Protein AF-0000000068192008 (afdb_homodimer)

InterPro domains:
  IPR002937 Amine oxidase [PF01593] (50-503)
  IPR036188 FAD/NAD(P)-binding domain superfamily [G3DSA:3.50.50.60] (7-319)
  IPR036188 FAD/NAD(P)-binding domain superfamily [SSF51905] (8-505)
  IPR050464 Zeta Carotene Desaturase and Related Oxidoreductases [PTHR42923] (7-509)

Secondary structure (DSSP, 8-state):
---------EEEEEE--SHHHHHHHHHHHTTS--EEEEEE-SSS-TTS-SPPB-TTS-B--SS---EETT-HHHHHHHHHTT--HHHHBPPP--EEEEETTEEEEEE--GGG-EETTEE---PPTTHHHHHHHGGGBSS--HHHHHTHHHHHHHHHHHHHS-HHHHHHHHHSBHHHHHHHTT--HHHIIIIIHHHHHHHTSS-GGGSBHHHHHHHHIIIIISSTTTT-EE-B-SS-HIIIIIHHHHHHHHHHS-EEEE-SEEEEEEEEEE-TTS-EEEEEEEEEETTEEEEE---SEEEE---HHHHHHHHHT-HHHHTSHHHHHHHT--EEEEEEEEEEESS----S-SEEEE-S-GGGTT-EEEEEEHHHHTGGGHHHHTTTSPP-S-EEEEEEES-TTTTTS-HHHHHHIIIIIIHHHH-GGGGG--EEEEEEEEEEEEEE---TT-GGGSPBTTTTGGGGTTEEE-STTSB-GGG--S--SS-HHHHHHHHHHHHHHHHHHH-SS-PPP-PPPPPPPPHHHHHHHHHHHHHHHHS--SS--/---------EEEEEE--SHHHHHHHHHHHTTS--EEEEEE-SSS-TTS-SPPB-TTS-B--SS---EETT-HHHHHHHHHTT--HHHHBPPP--EEEEETTEEEEEE--GGG-E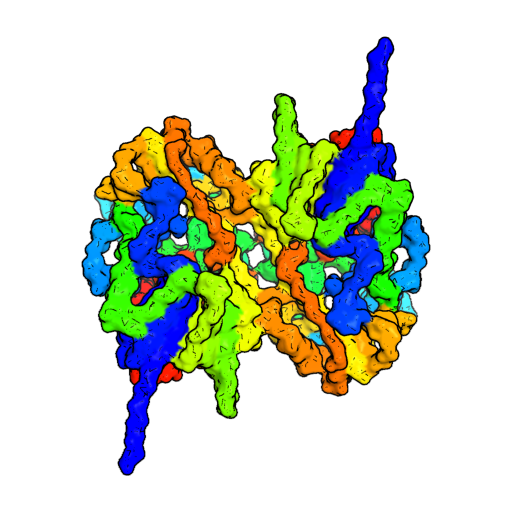ETTEE---PPTTHHHHHHHGGGBSS--HHHHHTHHHHHHHHHHHHHS-HHHHHHHHHSBHHHHHHHTT--HHHIIIIIHHHHHHHTSS-GGGSBHHHHHHHHIIIIIS-TTTT-EE-B-SS-HIIIIIHHHHHHHHHHS-EEEE-SEEEEEEEEEE-TTS-EEEEEEEEEETTEEEEE---SEEEE---HHHHHHHHHT-HHHHTSHHHHHHHT--EEEEEEEEEEESS----S-SEEEE-S-GGGTT-EEEEEEHHHHTGGGHHHHTTTSPP-S-EEEEEEES-HHHHTS-HHHHHHIIIIIIHHHH-GGGGG--EEEEEEEEEEEEEE---TT-GGGSPBTTTTGGGGTTEEE-STTSB-GGG--S--SS-HHHHHHHHHHHHHHHHHHH-SS-PPP-PPPPPPPPHHHHHHHHHHHHHHHHS--SS--

Solvent-accessible surface area (backbone atoms only — not comparable to full-atom values): 54388 Å² total; per-residue (Å²): 128,80,73,79,72,81,81,73,69,39,28,36,40,29,41,24,57,46,53,11,21,49,22,21,49,51,24,46,64,66,13,74,49,69,48,44,36,39,36,34,21,58,49,66,55,62,43,20,80,60,78,47,57,40,99,87,53,26,65,54,69,89,54,88,69,73,50,47,62,78,28,58,54,59,53,49,49,36,55,74,71,66,49,57,60,80,63,40,30,39,67,68,48,42,35,34,34,22,26,80,88,21,79,42,34,45,49,67,34,46,83,67,40,50,55,94,81,41,71,55,72,87,40,64,39,45,59,29,37,57,57,64,39,48,81,29,38,73,74,62,57,68,71,41,57,57,23,50,53,33,52,50,55,50,37,35,52,41,73,59,37,56,70,68,52,33,51,31,35,21,41,31,28,30,43,55,49,37,57,76,39,53,42,38,67,64,44,39,65,70,45,50,36,43,48,34,11,69,54,61,31,40,51,40,56,55,23,11,26,39,54,50,42,42,34,48,33,58,37,45,29,48,33,52,41,28,58,23,26,23,37,62,24,40,86,44,67,41,50,62,52,40,20,60,51,41,51,48,42,41,71,75,36,60,47,43,78,43,45,39,23,39,65,43,30,45,41,58,41,72,44,93,85,74,40,36,33,52,35,34,39,32,29,35,44,92,91,39,79,46,76,50,70,72,35,56,28,39,34,44,20,42,46,31,49,50,36,25,52,30,29,49,47,6,49,58,47,16,70,40,61,51,48,10,28,24,26,40,46,61,37,33,22,33,35,23,33,39,38,34,26,61,38,71,61,89,66,95,48,41,36,35,36,49,32,86,46,75,90,46,58,82,24,21,34,34,41,30,34,46,40,68,48,15,58,94,43,40,38,57,61,47,48,67,41,82,68,58,39,32,34,37,40,34,35,32,22,36,18,39,33,53,64,26,38,40,70,67,56,52,51,45,44,40,54,69,46,52,45,22,47,51,41,61,66,40,59,80,45,49,76,77,45,74,45,77,47,82,39,76,28,56,40,73,52,63,36,36,58,42,72,84,34,37,36,35,24,53,41,60,36,85,61,23,48,31,34,23,25,17,22,44,68,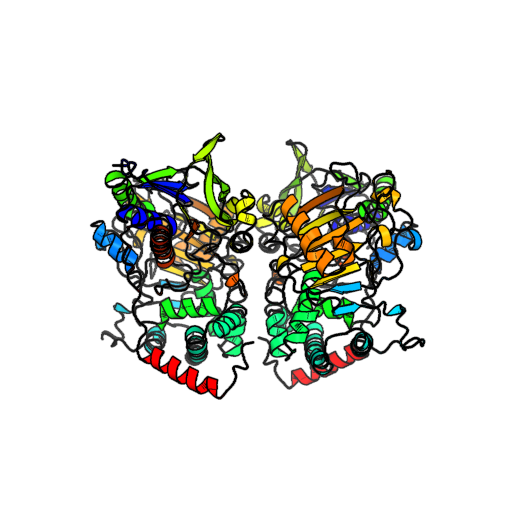40,42,50,70,94,66,61,48,68,64,53,51,82,29,67,52,30,8,22,47,30,4,29,49,23,28,35,51,37,39,65,65,66,38,94,65,63,45,70,64,87,78,62,59,46,81,74,76,43,68,63,55,56,49,47,25,53,51,46,54,57,49,47,74,74,43,76,66,83,87,56,117,130,79,74,79,69,80,80,72,70,39,28,38,40,30,41,23,59,46,52,11,20,50,22,21,50,51,26,46,63,66,13,74,49,69,47,42,36,38,36,35,21,59,49,66,55,61,43,19,78,61,79,49,58,38,98,87,53,26,64,55,70,89,54,86,70,72,49,47,62,78,30,58,52,59,54,49,48,37,54,73,71,66,49,56,59,82,65,39,31,39,65,68,48,42,34,33,32,22,26,79,89,22,80,42,33,47,50,67,33,46,82,67,40,49,57,96,83,40,71,56,74,87,39,65,39,44,58,30,37,56,56,64,41,48,81,28,38,73,74,60,57,68,73,42,56,56,25,51,53,33,53,51,55,50,36,35,50,42,73,60,38,56,70,68,50,32,50,32,34,22,42,31,27,30,44,55,49,38,56,75,42,53,40,39,67,65,43,40,65,70,45,50,36,43,49,33,11,69,56,62,31,40,52,41,55,54,22,11,27,40,54,52,41,43,34,47,33,57,37,45,29,49,33,54,41,29,58,24,28,22,38,64,24,39,87,45,67,42,51,64,52,41,20,59,50,43,52,49,42,41,72,77,35,60,46,42,77,42,44,38,23,38,66,43,30,46,42,57,41,71,44,93,86,73,41,36,33,51,36,34,39,31,29,36,44,90,91,38,79,47,76,48,68,71,34,58,29,39,34,44,20,41,46,31,50,50,35,26,53,30,28,49,46,6,48,59,47,17,71,40,61,54,48,12,28,22,26,42,45,60,36,34,23,33,34,24,33,38,37,32,26,63,39,71,64,89,66,97,47,43,35,35,38,48,30,87,47,74,89,46,57,81,25,20,35,36,42,31,35,45,40,67,48,15,58,94,43,40,39,57,60,46,49,67,42,84,69,57,40,32,33,37,40,35,34,33,22,36,20,40,33,53,64,27,38,42,71,67,56,53,51,46,45,39,53,68,46,53,44,22,47,50,43,62,66,40,59,79,46,50,76,77,44,75,44,78,49,80,39,77,28,57,39,73,51,62,36,37,59,41,70,83,33,36,36,35,25,52,43,60,36,86,62,24,49,31,36,24,24,16,22,43,70,37,43,50,72,96,66,62,51,68,67,53,52,82,28,68,52,30,8,22,46,31,5,29,49,24,27,38,52,38,40,63,67,68,40,91,64,65,44,70,64,86,79,61,57,47,82,74,75,42,67,64,54,55,50,48,23,54,51,46,54,56,52,46,74,75,44,75,66,83,87,56,117

Radius of gyration: 30.5 Å; Cα contacts (8 Å, |Δi|>4): 2474; chains: 2; bounding box: 104×87×70 Å

Nearest PDB structures (foldseek):
  5mog-assembly1_C  TM=8.450E-01  e=1.075E-25  Oryza sativa Indica Group
  3lov-assembly1_A  TM=6.911E-01  e=2.054E-18  Exiguobacterium sibiricum 255-15
  5ts5-assembly2_C  TM=7.066E-01  e=6.292E-16  Bothrops atrox
  9fxq-assembly1_A  TM=6.583E-01  e=6.292E-16  Mammalia
  3ukf-assembly1_A  TM=6.293E-01  e=2.044E-13  Aspergillus fumigatus

Organism: Phaeodactylum tricornutum (strain CCAP 1055/1) (NCBI:txid556484)

Sequence (1090 aa):
MKEYSLSERKKFVIVGAGWGGWGAAKALCEGGVDAEIIMIDALPDPTGRTPYLSSTGKPVEAGTRGFWKDYPNINALCKELGLNENEIFTDYTNSSFYSPDGLEATAPVFSNANLSGQKIPPLPSPLGQVLATFPLFERIPLIDRASMVGLLVATIDCLGGDESVQAQYDRMTAHELFIKFQLTPRLVEDFIKPTLLVGLFKPPEELSALVVMELLYYYALAHVDSFDVRWIKNGTVSDSLVAPLATKLETEFNLTVLGGCRVGKISVEESIDKKHRVSSLEYSVNGKTEKIENIDGAILALSCNGMNSVVSSSPDLARFPVFSQAASCKGIDVISCRLWLDKTVPTRTPANVLSRFEELRGAGGTFFMLDQLQSDNVRELWGGDEPQGSVVACDFYNAGAILSMSNEDIIKILIQDLLPAAVTEFGDAKVVDSWIGRYPGTVSWFAPGTFDKRPPLQGAGKALQNLKCAGDWVRMGDREHGAKGLCQERAYVSGLEAANALLQDVATVSKAHNVIPVREDEAQFKAGVALNNQVMTIFPRFWVRMKEYSLSERKKFVIVGAGWGGWGAAKALCEGGVDAEIIMIDALPDPTGRTPYLSSTGKPVEAGTRGFWKDYPNINALCKELGLNENEIFTDYTNSSFYSPDGLEATAPVFSNANLSGQKIPPLPSPLGQVLATFPLFERIPLIDRASMVGLLVATIDCLGGDESVQAQYDRMTAHELFIKFQLTPRLVEDFIKPTLLVGLFKPPEELSALVVMELLYYYALAHVDSFDVRWIKNGTVSDSLVAPLATKLETEFNLTVLGGCRVGKISVEESIDKKHRVSSLEYSVNGKTEKIENIDGAILALSCNGMNSVVSSSPDLARFPVFSQAASCKGIDVISCRLWLDKTVPTRTPANVLSRFEELRGAGGTFFMLDQLQSDNVRELWGGDEPQGSVVACDFYNAGAILSMSNEDIIKILIQDLLPAAVTEFGDAKVVDSWIGRYPGTVSWFAPGTFDKRPPLQGAGKALQNLKCAGDWVRMGDREHGAKGLCQERAYVSGLEAANALLQDVATVSKAHNVIPVREDEAQFKAGVALNNQVMTIFPRFWVR

pLDDT: mean 88.89, std 13.17, range [19.45, 98.88]

Structure (mmCIF, N/CA/C/O backbone):
data_AF-0000000068192008-model_v1
#
loop_
_entity.id
_entity.type
_entity.pdbx_description
1 polymer 'PDS-like 1, phytoene desaturase-like protein, phytoene dehydrogenase-like protein'
#
loop_
_atom_site.group_PDB
_atom_site.id
_atom_site.type_symbol
_atom_site.label_atom_id
_atom_site.label_alt_id
_atom_site.label_comp_id
_atom_site.label_asym_id
_atom_site.label_entity_id
_atom_site.label_seq_id
_atom_site.pdbx_PDB_ins_code
_atom_site.Cartn_x
_atom_site.Cartn_y
_atom_site.Cartn_z
_atom_site.occupancy
_atom_site.B_iso_or_equiv
_atom_site.auth_seq_id
_atom_site.auth_comp_id
_atom_site.auth_asym_id
_atom_site.auth_atom_id
_atom_site.pdbx_PDB_model_num
ATOM 1 N N . MET A 1 1 ? -53.406 16.375 28.516 1 19.98 1 MET A N 1
ATOM 2 C CA . MET A 1 1 ? -52.25 17.234 28.188 1 19.98 1 MET A CA 1
ATOM 3 C C . MET A 1 1 ? -50.969 16.406 28.094 1 19.98 1 MET A C 1
ATOM 5 O O . MET A 1 1 ? -50.438 15.984 29.109 1 19.98 1 MET A O 1
ATOM 9 N N . LYS A 1 2 ? -50.781 15.523 27.25 1 29.72 2 LYS A N 1
ATOM 10 C CA . LYS A 1 2 ? -49.781 14.469 27.188 1 29.72 2 LYS A CA 1
ATOM 11 C C . LYS A 1 2 ? -48.375 15.031 27.391 1 29.72 2 LYS A C 1
ATOM 13 O O . LYS A 1 2 ? -48 16.047 26.781 1 29.72 2 LYS A O 1
ATOM 18 N N . GLU A 1 3 ? -47.906 15.008 28.594 1 28.84 3 GLU A N 1
ATOM 19 C CA . GLU A 1 3 ? -46.656 15.609 29.062 1 28.84 3 GLU A CA 1
ATOM 20 C C . GLU A 1 3 ? -45.562 15.516 27.984 1 28.84 3 GLU A C 1
ATOM 22 O O . GLU A 1 3 ? -45.469 14.5 27.297 1 28.84 3 GLU A O 1
ATOM 27 N N . TYR A 1 4 ? -45.281 16.594 27.234 1 31.7 4 TYR A N 1
ATOM 28 C CA . TYR A 1 4 ? -44.125 16.734 26.359 1 31.7 4 TYR A CA 1
ATOM 29 C C . TYR A 1 4 ? -42.875 16.062 26.953 1 31.7 4 TYR A C 1
ATOM 31 O O . TYR A 1 4 ? -42.5 16.359 28.078 1 31.7 4 TYR A O 1
ATOM 39 N N . SER A 1 5 ? -42.781 14.844 26.953 1 37.09 5 SER A N 1
ATOM 40 C CA . SER A 1 5 ? -41.719 13.961 27.453 1 37.09 5 SER A CA 1
ATOM 41 C C . SER A 1 5 ? -40.344 14.648 27.391 1 37.09 5 SER A C 1
ATOM 43 O O . SER A 1 5 ? -40.062 15.422 26.484 1 37.09 5 SER A O 1
ATOM 45 N N . LEU A 1 6 ? -39.656 15.172 28.484 1 40.03 6 LEU A N 1
ATOM 46 C CA . LEU A 1 6 ? -38.312 15.711 28.766 1 40.03 6 LEU A CA 1
ATOM 47 C C . LEU A 1 6 ? -37.312 15.258 27.719 1 40.03 6 LEU A C 1
ATOM 49 O O . LEU A 1 6 ? -37.125 14.062 27.5 1 40.03 6 LEU A O 1
ATOM 53 N N . SER A 1 7 ? -37.031 15.945 26.625 1 48.16 7 SER A N 1
ATOM 54 C CA . SER A 1 7 ? -36.156 15.852 25.453 1 48.16 7 SER A CA 1
ATOM 55 C C . SER A 1 7 ? -34.812 15.242 25.812 1 48.16 7 SER A C 1
ATOM 57 O O . SER A 1 7 ? -34.094 15.75 26.688 1 48.16 7 SER A O 1
ATOM 59 N N . GLU A 1 8 ? -34.531 13.953 25.891 1 68.75 8 GLU A N 1
ATOM 60 C CA . GLU A 1 8 ? -33.438 13.094 26.281 1 68.75 8 GLU A CA 1
ATOM 61 C C . GLU A 1 8 ? -32.125 13.594 25.688 1 68.75 8 GLU A C 1
ATOM 63 O O . GLU A 1 8 ? -32.062 14.023 24.531 1 68.75 8 GLU A O 1
ATOM 68 N N . ARG A 1 9 ? -31.156 14.062 26.625 1 89.38 9 ARG A N 1
ATOM 69 C CA . ARG A 1 9 ? -29.797 14.477 26.297 1 89.38 9 ARG A CA 1
ATOM 70 C C . ARG A 1 9 ? -29.188 13.578 25.219 1 89.38 9 ARG A C 1
ATOM 72 O O . ARG A 1 9 ? -29.188 12.352 25.359 1 89.38 9 ARG A O 1
ATOM 79 N N . LYS A 1 10 ? -28.922 14.258 24.016 1 94.62 10 LYS A N 1
ATOM 80 C CA . LYS A 1 10 ? -28.328 13.484 22.922 1 94.62 10 LYS A CA 1
ATOM 81 C C . LYS A 1 10 ? -26.938 13.008 23.281 1 94.62 10 LYS A C 1
ATOM 83 O O . LYS A 1 10 ? -26.266 13.609 24.125 1 94.62 10 LYS A O 1
ATOM 88 N N . LYS A 1 11 ? -26.562 11.984 22.75 1 96.69 11 LYS A N 1
ATOM 89 C CA . LYS A 1 11 ? -25.234 11.43 22.969 1 96.69 11 LYS A CA 1
ATOM 90 C C . LYS A 1 11 ? -24.453 11.352 21.656 1 96.69 11 LYS A C 1
ATOM 92 O O . LYS A 1 11 ? -24.828 10.609 20.75 1 96.69 11 LYS A O 1
ATOM 97 N N . PHE A 1 12 ? -23.438 12.078 21.484 1 98.19 12 PHE A N 1
ATOM 98 C CA . PHE A 1 12 ? -22.578 12.086 20.312 1 98.19 12 PHE A CA 1
ATOM 99 C C . PHE A 1 12 ? -21.203 11.508 20.625 1 98.19 12 PHE A C 1
ATOM 101 O O . PHE A 1 12 ? -20.641 11.781 21.703 1 98.19 12 PHE A O 1
ATOM 108 N N . VAL A 1 13 ? -20.641 10.711 19.75 1 98.75 13 VAL A N 1
ATOM 109 C CA . VAL A 1 13 ? -19.328 10.117 19.953 1 98.75 13 VAL A CA 1
ATOM 110 C C . VAL A 1 13 ? -18.406 10.492 18.781 1 98.75 13 VAL A C 1
ATOM 112 O O . VAL A 1 13 ? -18.828 10.445 17.625 1 98.75 13 VAL A O 1
ATOM 115 N N . ILE A 1 14 ? -17.234 10.93 19.078 1 98.81 14 ILE A N 1
ATOM 116 C CA . ILE A 1 14 ? -16.188 11.227 18.094 1 98.81 14 ILE A CA 1
ATOM 117 C C . ILE A 1 14 ? -15.055 10.211 18.234 1 98.81 14 ILE A C 1
ATOM 119 O O . ILE A 1 14 ? -14.484 10.047 19.312 1 98.81 14 ILE A O 1
ATOM 123 N N . VAL A 1 15 ? -14.766 9.539 17.156 1 98.75 15 VAL A N 1
ATOM 124 C CA . VAL A 1 15 ? -13.664 8.578 17.156 1 98.75 15 VAL A CA 1
ATOM 125 C C . VAL A 1 15 ? -12.438 9.195 16.5 1 98.75 15 VAL A C 1
ATOM 127 O O . VAL A 1 15 ? -12.414 9.383 15.273 1 98.75 15 VAL A O 1
ATOM 130 N N . GLY A 1 16 ? -11.422 9.453 17.266 1 98.25 16 GLY A N 1
ATOM 131 C CA . GLY A 1 16 ? -10.211 10.117 16.797 1 98.25 16 GLY A CA 1
ATOM 132 C C . GLY A 1 16 ? -10.086 11.547 17.297 1 98.25 16 GLY A C 1
ATOM 133 O O . GLY A 1 16 ? -11.016 12.344 17.156 1 98.25 16 GLY A O 1
ATOM 134 N N . ALA A 1 17 ? -8.922 11.852 17.828 1 97.88 17 ALA A N 1
ATOM 135 C CA . ALA A 1 17 ? -8.703 13.172 18.406 1 97.88 17 ALA A CA 1
ATOM 136 C C . ALA A 1 17 ? -7.57 13.906 17.703 1 97.88 17 ALA A C 1
ATOM 138 O O . ALA A 1 17 ? -6.699 14.484 18.359 1 97.88 17 ALA A O 1
ATOM 139 N N . GLY A 1 18 ? -7.547 13.891 16.406 1 96 18 GLY A N 1
ATOM 140 C CA . GLY A 1 18 ? -6.75 14.797 15.594 1 96 18 GLY A CA 1
ATOM 141 C C . GLY A 1 18 ? -7.473 16.094 15.258 1 96 18 GLY A C 1
ATOM 142 O O . GLY A 1 18 ? -8.5 16.406 15.859 1 96 18 GLY A O 1
ATOM 143 N N . TRP A 1 19 ? -6.953 16.828 14.336 1 97.12 19 TRP A N 1
ATOM 144 C CA . TRP A 1 19 ? -7.57 18.094 13.953 1 97.12 19 TRP A CA 1
ATOM 145 C C . TRP A 1 19 ? -9.031 17.891 13.57 1 97.12 19 TRP A C 1
ATOM 147 O O . TRP A 1 19 ? -9.891 18.703 13.922 1 97.12 19 TRP A O 1
ATOM 157 N N . GLY A 1 20 ? -9.297 16.812 12.82 1 98.19 20 GLY A N 1
ATOM 158 C CA . GLY A 1 20 ? -10.672 16.531 12.445 1 98.19 20 GLY A CA 1
ATOM 159 C C . GLY A 1 20 ? -11.57 16.281 13.641 1 98.19 20 GLY A C 1
ATOM 160 O O . GLY A 1 20 ? -12.695 16.781 13.688 1 98.19 20 GLY A O 1
ATOM 161 N N . GLY A 1 21 ? -11.109 15.5 14.602 1 98.69 21 GLY A N 1
ATOM 162 C CA . GLY A 1 21 ? -11.859 15.25 15.82 1 98.69 21 GLY A CA 1
ATOM 163 C C . GLY A 1 21 ? -12.117 16.5 16.641 1 98.69 21 GLY A C 1
ATOM 164 O O . GLY A 1 21 ? -13.227 16.719 17.125 1 98.69 21 GLY A O 1
ATOM 165 N N . TRP A 1 22 ? -11.117 17.328 16.766 1 98.56 22 TRP A N 1
ATOM 166 C CA . TRP A 1 22 ? -11.258 18.547 17.562 1 98.56 22 TRP A CA 1
ATOM 167 C C . TRP A 1 22 ? -12.195 19.531 16.875 1 98.56 22 TRP A C 1
ATOM 169 O O . TRP A 1 22 ? -12.93 20.266 17.531 1 98.56 22 TRP A O 1
ATOM 179 N N . GLY A 1 23 ? -12.086 19.594 15.523 1 98.75 23 GLY A N 1
ATOM 180 C CA . GLY A 1 23 ? -13.078 20.375 14.812 1 98.75 23 GLY A CA 1
ATOM 181 C C . GLY A 1 23 ? -14.5 19.906 15.062 1 98.75 23 GLY A C 1
ATOM 182 O O . GLY A 1 23 ? -15.391 20.734 15.312 1 98.75 23 GLY A O 1
ATOM 183 N N . ALA A 1 24 ? -14.703 18.609 15 1 98.88 24 ALA A N 1
ATOM 184 C CA . ALA A 1 24 ? -16.016 18.016 15.258 1 98.88 24 ALA A CA 1
ATOM 185 C C . ALA A 1 24 ? -16.484 18.328 16.672 1 98.88 24 ALA A C 1
ATOM 187 O O . ALA A 1 24 ? -17.641 18.703 16.891 1 98.88 24 ALA A O 1
ATOM 188 N N . ALA A 1 25 ? -15.617 18.141 17.641 1 98.75 25 ALA A N 1
ATOM 189 C CA . ALA A 1 25 ? -15.953 18.406 19.031 1 98.75 25 ALA A CA 1
ATOM 190 C C . ALA A 1 25 ? -16.375 19.859 19.25 1 98.75 25 ALA A C 1
ATOM 192 O O . ALA A 1 25 ? -17.375 20.125 19.922 1 98.75 25 ALA A O 1
ATOM 193 N N . LYS A 1 26 ? -15.602 20.75 18.719 1 98.62 26 LYS A N 1
ATOM 194 C CA . LYS A 1 26 ? -15.914 22.172 18.859 1 98.62 26 LYS A CA 1
ATOM 195 C C . LYS A 1 26 ? -17.297 22.484 18.328 1 98.62 26 LYS A C 1
ATOM 197 O O . LYS A 1 26 ? -18.109 23.109 19.016 1 98.62 26 LYS A O 1
ATOM 202 N N . ALA A 1 27 ? -17.531 22.062 17.094 1 98.5 27 ALA A N 1
ATOM 203 C CA . ALA A 1 27 ? -18.797 22.391 16.438 1 98.5 27 ALA A CA 1
ATOM 204 C C . ALA A 1 27 ? -19.969 21.734 17.156 1 98.5 27 ALA A C 1
ATOM 206 O O . ALA A 1 27 ? -21.047 22.312 17.266 1 98.5 27 ALA A O 1
ATOM 207 N N . LEU A 1 28 ? -19.828 20.5 17.609 1 98.12 28 LEU A N 1
ATOM 208 C CA . LEU A 1 28 ? -20.906 19.828 18.344 1 98.12 28 LEU A CA 1
ATOM 209 C C . LEU A 1 28 ? -21.188 20.531 19.672 1 98.12 28 LEU A C 1
ATOM 211 O O . LEU A 1 28 ? -22.344 20.734 20.031 1 98.12 28 LEU A O 1
ATOM 215 N N . CYS A 1 29 ? -20.141 20.859 20.391 1 97.5 29 CYS A N 1
ATOM 216 C CA . CYS A 1 29 ? -20.266 21.531 21.688 1 97.5 29 CYS A CA 1
ATOM 217 C C . CYS A 1 29 ? -20.969 22.875 21.547 1 97.5 29 CYS A C 1
ATOM 219 O O . CYS A 1 29 ? -21.812 23.234 22.391 1 97.5 29 CYS A O 1
ATOM 221 N N . GLU A 1 30 ? -20.641 23.531 20.516 1 96.88 30 GLU A N 1
ATOM 222 C CA . GLU A 1 30 ? -21.156 24.891 20.328 1 96.88 30 GLU A CA 1
ATOM 223 C C . GLU A 1 30 ? -22.438 24.875 19.516 1 96.88 30 GLU A C 1
ATOM 225 O O . GLU A 1 30 ? -22.953 25.938 19.156 1 96.88 30 GLU A O 1
ATOM 230 N N . GLY A 1 31 ? -22.906 23.734 19.219 1 95.5 31 GLY A N 1
ATOM 231 C CA . GLY A 1 31 ? -24.031 23.562 18.312 1 95.5 31 GLY A CA 1
ATOM 232 C C . GLY A 1 31 ? -25.359 23.906 18.938 1 95.5 31 GLY A C 1
ATOM 233 O O . GLY A 1 31 ? -26.375 23.969 18.234 1 95.5 31 GLY A O 1
ATOM 234 N N . GLY A 1 32 ? -25.484 24.109 20.234 1 92.81 32 GLY A N 1
ATOM 235 C CA . GLY A 1 32 ? -26.719 24.531 20.891 1 92.81 32 GLY A CA 1
ATOM 236 C C . GLY A 1 32 ? -27.625 23.375 21.25 1 92.81 32 GLY A C 1
ATOM 237 O O . GLY A 1 32 ? -28.797 23.578 21.594 1 92.81 32 GLY A O 1
ATOM 238 N N . VAL A 1 33 ? -27.188 22.188 21.109 1 93.69 33 VAL A N 1
ATOM 239 C CA . VAL A 1 33 ? -27.938 20.984 21.453 1 93.69 33 VAL A CA 1
ATOM 240 C C . VAL A 1 33 ? -27.484 20.469 22.812 1 93.69 33 VAL A C 1
ATOM 242 O O . VAL A 1 33 ? -26.281 20.438 23.109 1 93.69 33 VAL A O 1
ATOM 245 N N . ASP A 1 34 ? -28.453 20.172 23.672 1 92.88 34 ASP A N 1
ATOM 246 C CA . ASP A 1 34 ? -28.094 19.516 24.922 1 92.88 34 ASP A CA 1
ATOM 247 C C . ASP A 1 34 ? -27.594 18.094 24.656 1 92.88 34 ASP A C 1
ATOM 249 O O . ASP A 1 34 ? -28.391 17.188 24.406 1 92.88 34 ASP A O 1
ATOM 253 N N . ALA A 1 35 ? -26.25 18.016 24.719 1 94.06 35 ALA A N 1
ATOM 254 C CA . ALA A 1 35 ? -25.672 16.75 24.312 1 94.06 35 ALA A CA 1
ATOM 255 C C . ALA A 1 35 ? -24.453 16.406 25.172 1 94.06 35 ALA A C 1
ATOM 257 O O . ALA A 1 35 ? -23.766 17.297 25.656 1 94.06 35 ALA A O 1
ATOM 258 N N . GLU A 1 36 ? -24.359 15.133 25.406 1 95.88 36 GLU A N 1
ATOM 259 C CA . GLU A 1 36 ? -23.094 14.57 25.891 1 95.88 36 GLU A CA 1
ATOM 260 C C . GLU A 1 36 ? -22.172 14.219 24.734 1 95.88 36 GLU A C 1
ATOM 262 O O . GLU A 1 36 ? -22.547 13.477 23.812 1 95.88 36 GLU A O 1
ATOM 267 N N . ILE A 1 37 ? -21.047 14.797 24.797 1 98.06 37 ILE A N 1
ATOM 268 C CA . ILE A 1 37 ? -20.094 14.555 23.719 1 98.06 37 ILE A CA 1
ATOM 269 C C . ILE A 1 37 ? -18.906 13.773 24.25 1 98.06 37 ILE A C 1
ATOM 271 O O . ILE A 1 37 ? -18.266 14.188 25.219 1 98.06 37 ILE A O 1
ATOM 275 N N . ILE A 1 38 ? -18.594 12.625 23.625 1 98.62 38 ILE A N 1
ATOM 276 C CA . ILE A 1 38 ? -17.484 11.773 24.031 1 98.62 38 ILE A CA 1
ATOM 277 C C . ILE A 1 38 ? -16.5 11.633 22.891 1 98.62 38 ILE A C 1
ATOM 279 O O . ILE A 1 38 ? -16.875 11.25 21.766 1 98.62 38 ILE A O 1
ATOM 283 N N . MET A 1 39 ? -15.281 12.016 23.094 1 98.69 39 MET A N 1
ATOM 284 C CA . MET A 1 39 ? -14.211 11.836 22.109 1 98.69 39 MET A CA 1
ATOM 285 C C . MET A 1 39 ? -13.25 10.742 22.562 1 98.69 39 MET A C 1
ATOM 287 O O . MET A 1 39 ? -12.75 10.766 23.688 1 98.69 39 MET A O 1
ATOM 291 N N . ILE A 1 40 ? -13 9.805 21.688 1 98.44 40 ILE A N 1
ATOM 292 C CA . ILE A 1 40 ? -12.188 8.641 22.016 1 98.44 40 ILE A CA 1
ATOM 293 C C . ILE A 1 40 ? -10.953 8.609 21.109 1 98.44 40 ILE A C 1
ATOM 295 O O . ILE A 1 40 ? -11.047 8.805 19.906 1 98.44 40 ILE A O 1
ATOM 299 N N . ASP A 1 41 ? -9.789 8.352 21.688 1 97.62 41 ASP A N 1
ATOM 300 C CA . ASP A 1 41 ? -8.547 8.242 20.922 1 97.62 41 ASP A CA 1
ATOM 301 C C . ASP A 1 41 ? -7.598 7.227 21.562 1 97.62 41 ASP A C 1
ATOM 303 O O . ASP A 1 41 ? -7.648 7 22.766 1 97.62 41 ASP A O 1
ATOM 307 N N . ALA A 1 42 ? -6.766 6.652 20.75 1 94.38 42 ALA A N 1
ATOM 308 C CA . ALA A 1 42 ? -5.809 5.652 21.219 1 94.38 42 ALA A CA 1
ATOM 309 C C . ALA A 1 42 ? -4.633 6.312 21.938 1 94.38 42 ALA A C 1
ATOM 311 O O . ALA A 1 42 ? -3.977 5.684 22.781 1 94.38 42 ALA A O 1
ATOM 312 N N . LEU A 1 43 ? -4.301 7.555 21.609 1 92.5 43 LEU A N 1
ATOM 313 C CA . LEU A 1 43 ? -3.238 8.273 22.312 1 92.5 43 LEU A CA 1
ATOM 314 C C . LEU A 1 43 ? -3.557 8.398 23.797 1 92.5 43 LEU A C 1
ATOM 316 O O . LEU A 1 43 ? -4.699 8.664 24.172 1 92.5 43 LEU A O 1
ATOM 320 N N . PRO A 1 44 ? -2.592 8.258 24.625 1 92.5 44 PRO A N 1
ATOM 321 C CA . PRO A 1 44 ? -2.85 8.32 26.062 1 92.5 44 PRO A CA 1
ATOM 322 C C . PRO A 1 44 ? -3.465 9.648 26.5 1 92.5 44 PRO A C 1
ATOM 324 O O . PRO A 1 44 ? -4.406 9.672 27.281 1 92.5 44 PRO A O 1
ATOM 327 N N . ASP A 1 45 ? -2.943 10.719 25.984 1 94.44 45 ASP A N 1
ATOM 328 C CA . ASP A 1 45 ? -3.52 12.031 26.266 1 94.44 45 ASP A CA 1
ATOM 329 C C . ASP A 1 45 ? -3.684 12.852 24.984 1 94.44 45 ASP A C 1
ATOM 331 O O . ASP A 1 45 ? -2.814 13.656 24.641 1 94.44 45 ASP A O 1
ATOM 335 N N . PRO A 1 46 ? -4.848 12.766 24.406 1 94.69 46 PRO A N 1
ATOM 336 C CA . PRO A 1 46 ? -5.055 13.508 23.156 1 94.69 46 PRO A CA 1
ATOM 337 C C . PRO A 1 46 ? -5.336 14.984 23.391 1 94.69 46 PRO A C 1
ATOM 339 O O . PRO A 1 46 ? -5.461 15.758 22.438 1 94.69 46 PRO A O 1
ATOM 342 N N . THR A 1 47 ? -5.387 15.438 24.609 1 95.94 47 THR A N 1
ATOM 343 C CA . THR A 1 47 ? -5.727 16.828 24.906 1 95.94 47 THR A CA 1
ATOM 344 C C . THR A 1 47 ? -4.496 17.719 24.797 1 95.94 47 THR A C 1
ATOM 346 O O . THR A 1 47 ? -4.613 18.953 24.766 1 95.94 47 THR A O 1
ATOM 349 N N . GLY A 1 48 ? -3.365 17.078 24.781 1 91.75 48 GLY A N 1
ATOM 350 C CA . GLY A 1 48 ? -2.129 17.828 24.672 1 91.75 48 GLY A CA 1
ATOM 351 C C . GLY A 1 48 ? -1.646 18.391 26 1 91.75 48 GLY A C 1
ATOM 352 O O . GLY A 1 48 ? -0.644 19.109 26.047 1 91.75 48 GLY A O 1
ATOM 353 N N . ARG A 1 49 ? -2.27 18.078 27.109 1 92.12 49 ARG A N 1
ATOM 354 C CA . ARG A 1 49 ? -1.896 18.594 28.422 1 92.12 49 ARG A CA 1
ATOM 355 C C . ARG A 1 49 ? -0.636 17.922 28.938 1 92.12 49 ARG A C 1
ATOM 357 O O . ARG A 1 49 ? 0.135 18.516 29.703 1 92.12 49 ARG A O 1
ATOM 364 N N . THR A 1 50 ? -0.47 16.672 28.516 1 90.25 50 THR A N 1
ATOM 365 C CA . THR A 1 50 ? 0.732 15.938 28.875 1 90.25 50 THR A CA 1
ATOM 366 C C . THR A 1 50 ? 1.753 15.961 27.75 1 90.25 50 THR A C 1
ATOM 368 O O . THR A 1 50 ? 1.476 15.484 26.641 1 90.25 50 THR A O 1
ATOM 371 N N . PRO A 1 51 ? 2.855 16.547 28.031 1 85.56 51 PRO A N 1
ATOM 372 C CA . PRO A 1 51 ? 3.859 16.609 26.969 1 85.56 51 PRO A CA 1
ATOM 373 C C . PRO A 1 51 ? 4.367 15.227 26.562 1 85.56 51 PRO A C 1
ATOM 375 O O . PRO A 1 51 ? 4.473 14.328 27.391 1 85.56 51 PRO A O 1
ATOM 378 N N . TYR A 1 52 ? 4.602 15.094 25.312 1 86.19 52 TYR A N 1
ATOM 379 C CA . TYR A 1 52 ? 5.305 13.922 24.797 1 86.19 52 TYR A CA 1
ATOM 380 C C . TYR A 1 52 ? 6.812 14.086 24.953 1 86.19 52 TYR A C 1
ATOM 382 O O . TYR A 1 52 ? 7.402 15.016 24.406 1 86.19 52 TYR A O 1
ATOM 390 N N . LEU A 1 53 ? 7.422 13.172 25.703 1 90.5 53 LEU A N 1
ATOM 391 C CA . LEU A 1 53 ? 8.828 13.336 26.047 1 90.5 53 LEU A CA 1
ATOM 392 C C . LEU A 1 53 ? 9.664 12.18 25.5 1 90.5 53 LEU A C 1
ATOM 394 O O . LEU A 1 53 ? 9.164 11.07 25.328 1 90.5 53 LEU A O 1
ATOM 398 N N . SER A 1 54 ? 10.906 12.539 25.219 1 91.75 54 SER A N 1
ATOM 399 C CA . SER A 1 54 ? 11.883 11.5 24.906 1 91.75 54 SER A CA 1
ATOM 400 C C . SER A 1 54 ? 12.234 10.688 26.156 1 91.75 54 SER A C 1
ATOM 402 O O . SER A 1 54 ? 11.758 10.984 27.25 1 91.75 54 SER A O 1
ATOM 404 N N . SER A 1 55 ? 13.062 9.656 25.875 1 90.81 55 SER A N 1
ATOM 405 C CA . SER A 1 55 ? 13.461 8.805 26.984 1 90.81 55 SER A CA 1
ATOM 406 C C . SER A 1 55 ? 14.297 9.578 28.016 1 90.81 55 SER A C 1
ATOM 408 O O . SER A 1 55 ? 14.344 9.203 29.188 1 90.81 55 SER A O 1
ATOM 410 N N . THR A 1 56 ? 14.852 10.664 27.609 1 93.06 56 THR A N 1
ATOM 411 C CA . THR A 1 56 ? 15.68 11.453 28.516 1 93.06 56 THR A CA 1
ATOM 412 C C . THR A 1 56 ? 14.914 12.672 29.031 1 93.06 56 THR A C 1
ATOM 414 O O . THR A 1 56 ? 15.508 13.578 29.625 1 93.06 56 THR A O 1
ATOM 417 N N . GLY A 1 57 ? 13.648 12.742 28.656 1 92.06 57 GLY A N 1
ATOM 418 C CA . GLY A 1 57 ? 12.781 13.75 29.25 1 92.06 57 GLY A CA 1
ATOM 419 C C . GLY A 1 57 ? 12.711 15.023 28.438 1 92.06 57 GLY A C 1
ATOM 420 O O . GLY A 1 57 ? 12.258 16.062 28.938 1 92.06 57 GLY A O 1
ATOM 421 N N . LYS A 1 58 ? 13.117 15.086 27.312 1 93.81 58 LYS A N 1
ATOM 422 C CA . LYS A 1 58 ? 13.055 16.266 26.453 1 93.81 58 LYS A CA 1
ATOM 423 C C . LYS A 1 58 ? 11.812 16.234 25.562 1 93.81 58 LYS A C 1
ATOM 425 O O . LYS A 1 58 ? 11.367 15.156 25.156 1 93.81 58 LYS A O 1
ATOM 430 N N . PRO A 1 59 ? 11.234 17.391 25.297 1 90.69 59 PRO A N 1
ATOM 431 C CA . PRO A 1 59 ? 9.992 17.422 24.516 1 90.69 59 PRO A CA 1
ATOM 432 C C . PRO A 1 59 ? 10.188 16.969 23.078 1 90.69 59 PRO A C 1
ATOM 434 O O . PRO A 1 59 ? 11.18 17.344 22.438 1 90.69 59 PRO A O 1
ATOM 437 N N . VAL A 1 60 ? 9.266 16.125 22.625 1 91.75 60 VAL A N 1
ATOM 438 C CA . VAL A 1 60 ? 9.312 15.656 21.25 1 91.75 60 VAL A CA 1
ATOM 439 C C . VAL A 1 60 ? 7.91 15.703 20.641 1 91.75 60 VAL A C 1
ATOM 441 O O . VAL A 1 60 ? 6.918 15.812 21.375 1 91.75 60 VAL A O 1
ATOM 444 N N . GLU A 1 61 ? 7.801 15.781 19.391 1 88.81 61 GLU A N 1
ATOM 445 C CA . GLU A 1 61 ? 6.555 15.766 18.625 1 88.81 61 GLU A CA 1
ATOM 446 C C . GLU A 1 61 ? 6.719 15.016 17.312 1 88.81 61 GLU A C 1
ATOM 448 O O . GLU A 1 61 ? 7.801 15.016 16.719 1 88.81 61 GLU A O 1
ATOM 453 N N . ALA A 1 62 ? 5.543 14.375 16.922 1 87.81 62 ALA A N 1
ATOM 454 C CA . ALA A 1 62 ? 5.566 13.656 15.648 1 87.81 62 ALA A CA 1
ATOM 455 C C . ALA A 1 62 ? 5.543 14.625 14.469 1 87.81 62 ALA A C 1
ATOM 457 O O . ALA A 1 62 ? 4.484 15.148 14.109 1 87.81 62 ALA A O 1
ATOM 458 N N . GLY A 1 63 ? 6.555 14.859 13.898 1 88 63 GLY A N 1
ATOM 459 C CA . GLY A 1 63 ? 6.648 15.688 12.711 1 88 63 GLY A CA 1
ATOM 460 C C . GLY A 1 63 ? 6.582 17.172 13.008 1 88 63 GLY A C 1
ATOM 461 O O . GLY A 1 63 ? 6.035 17.578 14.031 1 88 63 GLY A O 1
ATOM 462 N N . THR A 1 64 ? 7.164 17.953 12.188 1 83.75 64 THR A N 1
ATOM 463 C CA . THR A 1 64 ? 7.082 19.406 12.234 1 83.75 64 THR A CA 1
ATOM 464 C C . THR A 1 64 ? 6.031 19.922 11.258 1 83.75 64 THR A C 1
ATOM 466 O O . THR A 1 64 ? 6.117 19.672 10.055 1 83.75 64 THR A O 1
ATOM 469 N N . ARG A 1 65 ? 5.082 20.594 11.773 1 90.19 65 ARG A N 1
ATOM 470 C CA . ARG A 1 65 ? 3.959 21.016 10.945 1 90.19 65 ARG A CA 1
ATOM 471 C C . ARG A 1 65 ? 3.957 22.531 10.781 1 90.19 65 ARG A C 1
ATOM 473 O O . ARG A 1 65 ? 4.141 23.281 11.75 1 90.19 65 ARG A O 1
ATOM 480 N N . GLY A 1 66 ? 3.793 22.938 9.547 1 92.5 66 GLY A N 1
ATOM 481 C CA . GLY A 1 66 ? 3.695 24.359 9.234 1 92.5 66 GLY A CA 1
ATOM 482 C C . GLY A 1 66 ? 2.266 24.859 9.203 1 92.5 66 GLY A C 1
ATOM 483 O O . GLY A 1 66 ? 1.329 24.078 9.031 1 92.5 66 GLY A O 1
ATOM 484 N N . PHE A 1 67 ? 2.119 26.109 9.453 1 94.44 67 PHE A N 1
ATOM 485 C CA . PHE A 1 67 ? 0.837 26.797 9.375 1 94.44 67 PHE A CA 1
ATOM 486 C C . PHE A 1 67 ? 0.864 27.859 8.289 1 94.44 67 PHE A C 1
ATOM 488 O O . PHE A 1 67 ? 1.464 28.922 8.469 1 94.44 67 PHE A O 1
ATOM 495 N N . TRP A 1 68 ? 0.154 27.594 7.273 1 90.56 68 TRP A N 1
ATOM 496 C CA . TRP A 1 68 ? 0.209 28.438 6.082 1 90.56 68 TRP A CA 1
ATOM 497 C C . TRP A 1 68 ? -0.747 29.609 6.203 1 90.56 68 TRP A C 1
ATOM 499 O O . TRP A 1 68 ? -1.642 29.609 7.051 1 90.56 68 TRP A O 1
ATOM 509 N N . LYS A 1 69 ? -0.554 30.531 5.367 1 86.38 69 LYS A N 1
ATOM 510 C CA . LYS A 1 69 ? -1.296 31.781 5.383 1 86.38 69 LYS A CA 1
ATOM 511 C C . LYS A 1 69 ? -2.795 31.531 5.242 1 86.38 69 LYS A C 1
ATOM 513 O O . LYS A 1 69 ? -3.602 32.188 5.902 1 86.38 69 LYS A O 1
ATOM 518 N N . ASP A 1 70 ? -3.164 30.609 4.422 1 89.62 70 ASP A N 1
ATOM 519 C CA . ASP A 1 70 ? -4.578 30.391 4.145 1 89.62 70 ASP A CA 1
ATOM 520 C C . ASP A 1 70 ? -5.152 29.312 5.066 1 89.62 70 ASP A C 1
ATOM 522 O O . ASP A 1 70 ? -5.746 28.344 4.598 1 89.62 70 ASP A O 1
ATOM 526 N N . TYR A 1 71 ? -4.988 29.516 6.312 1 94.12 71 TYR A N 1
ATOM 527 C CA . TYR A 1 71 ? -5.617 28.734 7.371 1 94.12 71 TYR A CA 1
ATOM 528 C C . TYR A 1 71 ? -6.617 29.578 8.148 1 94.12 71 TYR A C 1
ATOM 530 O O . TYR A 1 71 ? -6.473 29.766 9.359 1 94.12 71 TYR A O 1
ATOM 538 N N . PRO A 1 72 ? -7.68 30.047 7.477 1 95.62 72 PRO A N 1
ATOM 539 C CA . PRO A 1 72 ? -8.57 31.031 8.102 1 95.62 72 PRO A CA 1
ATOM 540 C C . PRO A 1 72 ? -9.297 30.469 9.328 1 95.62 72 PRO A C 1
ATOM 542 O O . PRO A 1 72 ? -9.539 31.203 10.289 1 95.62 72 PRO A O 1
ATOM 545 N N . ASN A 1 73 ? -9.641 29.25 9.336 1 97.81 73 ASN A N 1
ATOM 546 C CA . ASN A 1 73 ? -10.398 28.703 10.461 1 97.81 73 ASN A CA 1
ATOM 547 C C . ASN A 1 73 ? -9.5 28.438 11.664 1 97.81 73 ASN A C 1
ATOM 549 O O . ASN A 1 73 ? -9.898 28.656 12.805 1 97.81 73 ASN A O 1
ATOM 553 N N . ILE A 1 74 ? -8.32 27.953 11.453 1 96.44 74 ILE A N 1
ATOM 554 C CA . ILE A 1 74 ? -7.383 27.75 12.555 1 96.44 74 ILE A CA 1
ATOM 555 C C . ILE A 1 74 ? -6.988 29.109 13.141 1 96.44 74 ILE A C 1
ATOM 557 O O . ILE A 1 74 ? -6.859 29.25 14.359 1 96.44 74 ILE A O 1
ATOM 561 N N . ASN A 1 75 ? -6.785 30.125 12.266 1 95.06 75 ASN A N 1
ATOM 562 C CA . ASN A 1 75 ? -6.52 31.469 12.75 1 95.06 75 ASN A CA 1
ATOM 563 C C . ASN A 1 75 ? -7.668 32 13.602 1 95.06 75 ASN A C 1
ATOM 565 O O . ASN A 1 75 ? -7.441 32.594 14.648 1 95.06 75 ASN A O 1
ATOM 569 N N . ALA A 1 76 ? -8.852 31.797 13.117 1 96.75 76 ALA A N 1
ATOM 570 C CA . ALA A 1 76 ? -10.023 32.219 13.883 1 96.75 76 ALA A CA 1
ATOM 571 C C . ALA A 1 76 ? -10.086 31.5 15.234 1 96.75 76 ALA A C 1
ATOM 573 O O . ALA A 1 76 ? -10.492 32.094 16.234 1 96.75 76 ALA A O 1
ATOM 574 N N . LEU A 1 77 ? -9.734 30.234 15.211 1 96.94 77 LEU A N 1
ATOM 575 C CA . LEU A 1 77 ? -9.695 29.453 16.453 1 96.94 77 LEU A CA 1
ATOM 576 C C . LEU A 1 77 ? -8.727 30.094 17.453 1 96.94 77 LEU A C 1
ATOM 578 O O . LEU A 1 77 ? -9.039 30.203 18.641 1 96.94 77 LEU A O 1
ATOM 582 N N . CYS A 1 78 ? -7.551 30.469 17 1 95.94 78 CYS A N 1
ATOM 583 C CA . CYS A 1 78 ? -6.559 31.109 17.859 1 95.94 78 CYS A CA 1
ATOM 584 C C . CYS A 1 78 ? -7.113 32.375 18.484 1 95.94 78 CYS A C 1
ATOM 586 O O . CYS A 1 78 ? -6.949 32.594 19.688 1 95.94 78 CYS A O 1
ATOM 588 N N . LYS A 1 79 ? -7.781 33.125 17.719 1 95.81 79 LYS A N 1
ATOM 589 C CA . LYS A 1 79 ? -8.375 34.375 18.188 1 95.81 79 LYS A CA 1
ATOM 590 C C . LYS A 1 79 ? -9.453 34.094 19.234 1 95.81 79 LYS A C 1
ATOM 592 O O . LYS A 1 79 ? -9.5 34.75 20.281 1 95.81 79 LYS A O 1
ATOM 597 N N . GLU A 1 80 ? -10.211 33.188 18.938 1 95.94 80 GLU A N 1
ATOM 598 C CA . GLU A 1 80 ? -11.305 32.812 19.844 1 95.94 80 GLU A CA 1
ATOM 599 C C . GLU A 1 80 ? -10.781 32.344 21.188 1 95.94 80 GLU A C 1
ATOM 601 O O . GLU A 1 80 ? -11.406 32.594 22.219 1 95.94 80 GLU A O 1
ATOM 606 N N . LEU A 1 81 ? -9.719 31.703 21.156 1 96.19 81 LEU A N 1
ATOM 607 C CA . LEU A 1 81 ? -9.141 31.156 22.375 1 96.19 81 LEU A CA 1
ATOM 608 C C . LEU A 1 81 ? -8.305 32.188 23.109 1 96.19 81 LEU A C 1
ATOM 610 O O . LEU A 1 81 ? -7.781 31.938 24.188 1 96.19 81 LEU A O 1
ATOM 614 N N . GLY A 1 82 ? -8.141 33.312 22.469 1 95.25 82 GLY A N 1
ATOM 615 C CA . GLY A 1 82 ? -7.371 34.406 23.062 1 95.25 82 GLY A CA 1
ATOM 616 C C . GLY A 1 82 ? -5.875 34.188 23 1 95.25 82 GLY A C 1
ATOM 617 O O . GLY A 1 82 ? -5.129 34.688 23.844 1 95.25 82 GLY A O 1
ATOM 618 N N . LEU A 1 83 ? -5.531 33.406 22.078 1 94.06 83 LEU A N 1
ATOM 619 C CA . LEU A 1 83 ? -4.109 33.125 21.938 1 94.06 83 LEU A CA 1
ATOM 620 C C . LEU A 1 83 ? -3.408 34.219 21.156 1 94.06 83 LEU A C 1
ATOM 622 O O . LEU A 1 83 ? -3.916 34.656 20.125 1 94.06 83 LEU A O 1
ATOM 626 N N . ASN A 1 84 ? -2.369 34.688 21.703 1 91.62 84 ASN A N 1
ATOM 627 C CA . ASN A 1 84 ? -1.56 35.656 20.969 1 91.62 84 ASN A CA 1
ATOM 628 C C . ASN A 1 84 ? -0.723 34.969 19.875 1 91.62 84 ASN A C 1
ATOM 630 O O . ASN A 1 84 ? 0.261 34.312 20.188 1 91.62 84 ASN A O 1
ATOM 634 N N . GLU A 1 85 ? -1.021 35.25 18.672 1 89.25 85 GLU A N 1
ATOM 635 C CA . GLU A 1 85 ? -0.374 34.594 17.547 1 89.25 85 GLU A CA 1
ATOM 636 C C . GLU A 1 85 ? 1.13 34.844 17.547 1 89.25 85 GLU A C 1
ATOM 638 O O . GLU A 1 85 ? 1.914 33.969 17.172 1 89.25 85 GLU A O 1
ATOM 643 N N . ASN A 1 86 ? 1.515 36 17.953 1 88.75 86 ASN A N 1
ATOM 644 C CA . ASN A 1 86 ? 2.926 36.375 17.953 1 88.75 86 ASN A CA 1
ATOM 645 C C . ASN A 1 86 ? 3.711 35.594 19.016 1 88.75 86 ASN A C 1
ATOM 647 O O . ASN A 1 86 ? 4.941 35.562 18.969 1 88.75 86 ASN A O 1
ATOM 651 N N . GLU A 1 87 ? 2.982 35.094 19.875 1 90.06 87 GLU A N 1
ATOM 652 C CA . GLU A 1 87 ? 3.637 34.344 20.922 1 90.06 87 GLU A CA 1
ATOM 653 C C . GLU A 1 87 ? 3.656 32.844 20.594 1 90.06 87 GLU A C 1
ATOM 655 O O . GLU A 1 87 ? 4.492 32.094 21.109 1 90.06 87 GLU A O 1
ATOM 660 N N . ILE A 1 88 ? 2.803 32.469 19.75 1 92.06 88 ILE A N 1
ATOM 661 C CA . ILE A 1 88 ? 2.646 31.062 19.469 1 92.06 88 ILE A CA 1
ATOM 662 C C . ILE A 1 88 ? 3.383 30.703 18.188 1 92.06 88 ILE A C 1
ATOM 664 O O . ILE A 1 88 ? 3.945 29.609 18.062 1 92.06 88 ILE A O 1
ATOM 668 N N . PHE A 1 89 ? 3.367 31.609 17.234 1 95 89 PHE A N 1
ATOM 669 C CA . PHE A 1 89 ? 3.93 31.312 15.922 1 95 89 PHE A CA 1
ATOM 670 C C . PHE A 1 89 ? 5.137 32.188 15.641 1 95 89 PHE A C 1
ATOM 672 O O . PHE A 1 89 ? 5.227 33.312 16.156 1 95 89 PHE A O 1
ATOM 679 N N . THR A 1 90 ? 6.02 31.719 14.812 1 94.81 90 THR A N 1
ATOM 680 C CA . THR A 1 90 ? 7.082 32.531 14.234 1 94.81 90 THR A CA 1
ATOM 681 C C . THR A 1 90 ? 6.516 33.5 13.18 1 94.81 90 THR A C 1
ATOM 683 O O . THR A 1 90 ? 5.352 33.375 12.789 1 94.81 90 THR A O 1
ATOM 686 N N . ASP A 1 91 ? 7.367 34.438 12.828 1 92.12 91 ASP A N 1
ATOM 687 C CA . ASP A 1 91 ? 7.066 35.094 11.57 1 92.12 91 ASP A CA 1
ATOM 688 C C . ASP A 1 91 ? 7.133 34.125 10.391 1 92.12 91 ASP A C 1
ATOM 690 O O . ASP A 1 91 ? 7.648 33.031 10.523 1 92.12 91 ASP A O 1
ATOM 694 N N . TYR A 1 92 ? 6.484 34.562 9.32 1 91.06 92 TYR A N 1
ATOM 695 C CA . TYR A 1 92 ? 6.656 33.75 8.117 1 91.06 92 TYR A CA 1
ATOM 696 C C . TYR A 1 92 ? 8.133 33.562 7.797 1 91.06 92 TYR A C 1
ATOM 698 O O . TYR A 1 92 ? 8.93 34.5 7.898 1 91.06 92 TYR A O 1
ATOM 706 N N . THR A 1 93 ? 8.438 32.375 7.531 1 89.19 93 THR A N 1
ATOM 707 C CA . THR A 1 93 ? 9.836 31.969 7.473 1 89.19 93 THR A CA 1
ATOM 708 C C . THR A 1 93 ? 10.195 31.438 6.09 1 89.19 93 THR A C 1
ATOM 710 O O . THR A 1 93 ? 9.391 30.734 5.465 1 89.19 93 THR A O 1
ATOM 713 N N . ASN A 1 94 ? 11.445 31.688 5.664 1 85.88 94 ASN A N 1
ATOM 714 C CA . ASN A 1 94 ? 11.961 31.141 4.41 1 85.88 94 ASN A CA 1
ATOM 715 C C . ASN A 1 94 ? 12.383 29.688 4.562 1 85.88 94 ASN A C 1
ATOM 717 O O . ASN A 1 94 ? 12.617 29.219 5.676 1 85.88 94 ASN A O 1
ATOM 721 N N . SER A 1 95 ? 12.414 29.031 3.463 1 87.56 95 SER A N 1
ATOM 722 C CA . SER A 1 95 ? 12.867 27.656 3.434 1 87.56 95 SER A CA 1
ATOM 723 C C . SER A 1 95 ? 13.938 27.453 2.369 1 87.56 95 SER A C 1
ATOM 725 O O . SER A 1 95 ? 13.883 28.047 1.297 1 87.56 95 SER A O 1
ATOM 727 N N . SER A 1 96 ? 14.938 26.656 2.707 1 89.44 96 SER A N 1
ATOM 728 C CA . SER A 1 96 ? 16.016 26.359 1.767 1 89.44 96 SER A CA 1
ATOM 729 C C . SER A 1 96 ? 15.961 24.906 1.307 1 89.44 96 SER A C 1
ATOM 731 O O . SER A 1 96 ? 15.594 24.031 2.078 1 89.44 96 SER A O 1
ATOM 733 N N . PHE A 1 97 ? 16.281 24.719 0.049 1 88.38 97 PHE A N 1
ATOM 734 C CA . PHE A 1 97 ? 16.406 23.391 -0.549 1 88.38 97 PHE A CA 1
ATOM 735 C C . PHE A 1 97 ? 17.875 23.031 -0.784 1 88.38 97 PHE A C 1
ATOM 737 O O . PHE A 1 97 ? 18.594 23.781 -1.437 1 88.38 97 PHE A O 1
ATOM 744 N N . TYR A 1 98 ? 18.25 21.891 -0.242 1 91.38 98 TYR A N 1
ATOM 745 C CA . TYR A 1 98 ? 19.625 21.438 -0.407 1 91.38 98 TYR A CA 1
ATOM 746 C C . TYR A 1 98 ? 19.672 20.125 -1.187 1 91.38 98 TYR A C 1
ATOM 748 O O . TYR A 1 98 ? 18.766 19.297 -1.074 1 91.38 98 TYR A O 1
ATOM 756 N N . SER A 1 99 ? 20.656 19.922 -2.002 1 90.12 99 SER A N 1
ATOM 757 C CA . SER A 1 99 ? 21 18.688 -2.693 1 90.12 99 SER A CA 1
ATOM 758 C C . SER A 1 99 ? 22.469 18.312 -2.463 1 90.12 99 SER A C 1
ATOM 760 O O . SER A 1 99 ? 23.203 19.062 -1.794 1 90.12 99 SER A O 1
ATOM 762 N N . PRO A 1 100 ? 22.906 17.156 -2.965 1 89.81 100 PRO A N 1
ATOM 763 C CA . PRO A 1 100 ? 24.328 16.828 -2.816 1 89.81 100 PRO A CA 1
ATOM 764 C C . PRO A 1 100 ? 25.25 17.891 -3.426 1 89.81 100 PRO A C 1
ATOM 766 O O . PRO A 1 100 ? 26.422 17.969 -3.084 1 89.81 100 PRO A O 1
ATOM 769 N N . ASP A 1 101 ? 24.672 18.734 -4.215 1 85.44 101 ASP A N 1
ATOM 770 C CA . ASP A 1 101 ? 25.422 19.797 -4.859 1 85.44 101 ASP A CA 1
ATOM 771 C C . ASP A 1 101 ? 25.375 21.078 -4.047 1 85.44 101 ASP A C 1
ATOM 773 O O . ASP A 1 101 ? 25.906 22.109 -4.461 1 85.44 101 ASP A O 1
ATOM 777 N N . GLY A 1 102 ? 24.719 21.016 -2.875 1 85.31 102 GLY A N 1
ATOM 778 C CA . GLY A 1 102 ? 24.609 22.188 -2.014 1 85.31 102 GLY A CA 1
ATOM 779 C C . GLY A 1 102 ? 23.25 22.844 -2.082 1 85.31 102 GLY A C 1
ATOM 780 O O . GLY A 1 102 ? 22.234 22.172 -2.266 1 85.31 102 GLY A O 1
ATOM 781 N N . LEU A 1 103 ? 23.234 24.156 -1.844 1 84.31 103 LEU A N 1
ATOM 782 C CA . LEU A 1 103 ? 22 24.922 -1.845 1 84.31 103 LEU A CA 1
ATOM 783 C C . LEU A 1 103 ? 21.422 25.016 -3.254 1 84.31 103 LEU A C 1
ATOM 785 O O . LEU A 1 103 ? 22.094 25.484 -4.172 1 84.31 103 LEU A O 1
ATOM 789 N N . GLU A 1 104 ? 20.188 24.547 -3.398 1 78.06 104 GLU A N 1
ATOM 790 C CA . GLU A 1 104 ? 19.547 24.547 -4.711 1 78.06 104 GLU A CA 1
ATOM 791 C C . GLU A 1 104 ? 18.641 25.766 -4.879 1 78.06 104 GLU A C 1
ATOM 793 O O . GLU A 1 104 ? 18.625 26.391 -5.945 1 78.06 104 GLU A O 1
ATOM 798 N N . ALA A 1 105 ? 17.906 26 -3.896 1 76.12 105 ALA A N 1
ATOM 799 C CA . ALA A 1 105 ? 16.922 27.062 -3.965 1 76.12 105 ALA A CA 1
ATOM 800 C C . ALA A 1 105 ? 16.5 27.516 -2.57 1 76.12 105 ALA A C 1
ATOM 802 O O . ALA A 1 105 ? 16.688 26.797 -1.592 1 76.12 105 ALA A O 1
ATOM 803 N N . THR A 1 106 ? 16.078 28.734 -2.508 1 77 106 THR A N 1
ATOM 804 C CA . THR A 1 106 ? 15.461 29.266 -1.295 1 77 106 THR A CA 1
ATOM 805 C C . THR A 1 106 ? 14.062 29.812 -1.592 1 77 106 THR A C 1
ATOM 807 O O . THR A 1 106 ? 13.898 30.672 -2.465 1 77 106 THR A O 1
ATOM 810 N N . ALA A 1 107 ? 13.062 29.219 -0.945 1 72.88 107 ALA A N 1
ATOM 811 C CA . ALA A 1 107 ? 11.711 29.75 -1.061 1 72.88 107 ALA A CA 1
ATOM 812 C C . ALA A 1 107 ? 11.531 30.984 -0.177 1 72.88 107 ALA A C 1
ATOM 814 O O . ALA A 1 107 ? 11.688 30.906 1.044 1 72.88 107 ALA A O 1
ATOM 815 N N . PRO A 1 108 ? 11.125 32.094 -0.745 1 68.31 108 PRO A N 1
ATOM 816 C CA . PRO A 1 108 ? 11.016 33.344 0.031 1 68.31 108 PRO A CA 1
ATOM 817 C C . PRO A 1 108 ? 9.664 33.469 0.731 1 68.31 108 PRO A C 1
ATOM 819 O O . PRO A 1 108 ? 8.742 32.688 0.464 1 68.31 108 PRO A O 1
ATOM 822 N N . VAL A 1 109 ? 9.703 34.406 1.635 1 71.62 109 VAL A N 1
ATOM 823 C CA . VAL A 1 109 ? 8.43 34.906 2.146 1 71.62 109 VAL A CA 1
ATOM 824 C C . VAL A 1 109 ? 7.848 35.938 1.182 1 71.62 109 VAL A C 1
ATOM 826 O O . VAL A 1 109 ? 8.398 37.031 1.022 1 71.62 109 VAL A O 1
ATOM 829 N N . PHE A 1 110 ? 6.801 35.625 0.579 1 69 110 PHE A N 1
ATOM 830 C CA . PHE A 1 110 ? 6.289 36.406 -0.52 1 69 110 PHE A CA 1
ATOM 831 C C . PHE A 1 110 ? 5.621 37.688 0.005 1 69 110 PHE A C 1
ATOM 833 O O . PHE A 1 110 ? 5.652 38.719 -0.653 1 69 110 PHE A O 1
ATOM 840 N N . SER A 1 111 ? 5.059 37.469 1.148 1 66.81 111 SER A N 1
ATOM 841 C CA . SER A 1 111 ? 4.41 38.688 1.688 1 66.81 111 SER A CA 1
ATOM 842 C C . SER A 1 111 ? 5.43 39.781 1.984 1 66.81 111 SER A C 1
ATOM 844 O O . SER A 1 111 ? 5.086 40.969 2.006 1 66.81 111 SER A O 1
ATOM 846 N N . ASN A 1 112 ? 6.68 39.344 2.133 1 60.28 112 ASN A N 1
ATOM 847 C CA . ASN A 1 112 ? 7.727 40.281 2.449 1 60.28 112 ASN A CA 1
ATOM 848 C C . ASN A 1 112 ? 8.695 40.469 1.283 1 60.28 112 ASN A C 1
ATOM 850 O O . ASN A 1 112 ? 9.742 41.094 1.432 1 60.28 112 ASN A O 1
ATOM 854 N N . ALA A 1 113 ? 8.43 39.812 0.204 1 56.09 113 ALA A N 1
ATOM 855 C CA . ALA A 1 113 ? 9.43 39.75 -0.861 1 56.09 113 ALA A CA 1
ATOM 856 C C . ALA A 1 113 ? 9.742 41.125 -1.423 1 56.09 113 ALA A C 1
ATOM 858 O O . ALA A 1 113 ? 8.828 41.906 -1.72 1 56.09 113 ALA A O 1
ATOM 859 N N . ASN A 1 114 ? 10.961 41.625 -0.975 1 49.97 114 ASN A N 1
ATOM 860 C CA . ASN A 1 114 ? 11.57 42.844 -1.504 1 49.97 114 ASN A CA 1
ATOM 861 C C . ASN A 1 114 ? 12.562 42.531 -2.615 1 49.97 114 ASN A C 1
ATOM 863 O O . ASN A 1 114 ? 13.336 41.562 -2.516 1 49.97 114 ASN A O 1
ATOM 867 N N . LEU A 1 115 ? 12.156 42.5 -3.785 1 44.56 115 LEU A N 1
ATOM 868 C CA . LEU A 1 115 ? 13.18 42.438 -4.82 1 44.56 115 LEU A CA 1
ATOM 869 C C . LEU A 1 115 ? 14.008 43.719 -4.852 1 44.56 115 LEU A C 1
ATOM 871 O O . LEU A 1 115 ? 13.484 44.781 -5.16 1 44.56 115 LEU A O 1
ATOM 875 N N . SER A 1 116 ? 15.352 43.625 -4.832 1 42.78 116 SER A N 1
ATOM 876 C CA . SER A 1 116 ? 16.328 44.688 -4.875 1 42.78 116 SER A CA 1
ATOM 877 C C . SER A 1 116 ? 15.914 45.875 -3.992 1 42.78 116 SER A C 1
ATOM 879 O O . SER A 1 116 ? 16.031 47.031 -4.395 1 42.78 116 SER A O 1
ATOM 881 N N . GLY A 1 117 ? 15.312 45.656 -2.838 1 45.62 117 GLY A N 1
ATOM 882 C CA . GLY A 1 117 ? 14.969 46.719 -1.912 1 45.62 117 GLY A CA 1
ATOM 883 C C . GLY A 1 117 ? 13.562 47.25 -2.092 1 45.62 117 GLY A C 1
ATOM 884 O O . GLY A 1 117 ? 13.102 48.094 -1.313 1 45.62 117 GLY A O 1
ATOM 885 N N . GLN A 1 118 ? 12.984 47.062 -3.207 1 44.47 118 GLN A N 1
ATOM 886 C CA . GLN A 1 118 ? 11.648 47.594 -3.471 1 44.47 118 GLN A CA 1
ATOM 887 C C . GLN A 1 118 ? 10.594 46.469 -3.354 1 44.47 118 GLN A C 1
ATOM 889 O O . GLN A 1 118 ? 10.828 45.344 -3.76 1 44.47 118 GLN A O 1
ATOM 894 N N . LYS A 1 119 ? 9.617 46.656 -2.6 1 49.72 119 LYS A N 1
ATOM 895 C CA . LYS A 1 119 ? 8.445 45.812 -2.469 1 49.72 119 LYS A CA 1
ATOM 896 C C . LYS A 1 119 ? 7.918 45.375 -3.838 1 49.72 119 LYS A C 1
ATOM 898 O O . LYS A 1 119 ? 7.668 46.219 -4.699 1 49.72 119 LYS A O 1
ATOM 903 N N . ILE A 1 120 ? 8.141 44.25 -4.332 1 49.59 120 ILE A N 1
ATOM 904 C CA . ILE A 1 120 ? 7.582 43.812 -5.602 1 49.59 120 ILE A CA 1
ATOM 905 C C . ILE A 1 120 ? 6.055 43.844 -5.531 1 49.59 120 ILE A C 1
ATOM 907 O O . ILE A 1 120 ? 5.461 43.281 -4.598 1 49.59 120 ILE A O 1
ATOM 911 N N . PRO A 1 121 ? 5.449 44.656 -6.387 1 50.25 121 PRO A N 1
ATOM 912 C CA . PRO A 1 121 ? 3.986 44.688 -6.398 1 50.25 121 PRO A CA 1
ATOM 913 C C . PRO A 1 121 ? 3.367 43.312 -6.52 1 50.25 121 PRO A C 1
ATOM 915 O O . PRO A 1 121 ? 3.949 42.406 -7.148 1 50.25 121 PRO A O 1
ATOM 918 N N . PRO A 1 122 ? 2.453 43 -5.66 1 51.75 122 PRO A N 1
ATOM 919 C CA . PRO A 1 122 ? 1.746 41.719 -5.723 1 51.75 122 PRO A CA 1
ATOM 920 C C . PRO A 1 122 ? 1.303 41.344 -7.141 1 51.75 122 PRO A C 1
ATOM 922 O O . PRO A 1 122 ? 0.544 42.094 -7.762 1 51.75 122 PRO A O 1
ATOM 925 N N . LEU A 1 123 ? 2.152 40.781 -7.957 1 51.66 123 LEU A N 1
ATOM 926 C CA . LEU A 1 123 ? 1.711 40.344 -9.273 1 51.66 123 LEU A CA 1
ATOM 927 C C . LEU A 1 123 ? 0.723 39.188 -9.141 1 51.66 123 LEU A C 1
ATOM 929 O O . LEU A 1 123 ? 0.784 38.406 -8.18 1 51.66 123 LEU A O 1
ATOM 933 N N . PRO A 1 124 ? -0.206 39.312 -10.039 1 53.47 124 PRO A N 1
ATOM 934 C CA . PRO A 1 124 ? -1.236 38.25 -10 1 53.47 124 PRO A CA 1
ATOM 935 C C . PRO A 1 124 ? -0.654 36.844 -10.07 1 53.47 124 PRO A C 1
ATOM 937 O O . PRO A 1 124 ? 0.334 36.625 -10.773 1 53.47 124 PRO A O 1
ATOM 940 N N . SER A 1 125 ? -0.928 35.875 -9.195 1 57.34 125 SER A N 1
ATOM 941 C CA . SER A 1 125 ? -0.624 34.469 -9.305 1 57.34 125 SER A CA 1
ATOM 942 C C . SER A 1 125 ? -1.122 33.906 -10.633 1 57.34 125 SER A C 1
ATOM 944 O O . SER A 1 125 ? -2.088 34.406 -11.203 1 57.34 125 SER A O 1
ATOM 946 N N . PRO A 1 126 ? -0.437 32.938 -11.227 1 53.81 126 PRO A N 1
ATOM 947 C CA . PRO A 1 126 ? 0.8 32.312 -10.789 1 53.81 126 PRO A CA 1
ATOM 948 C C . PRO A 1 126 ? 2.053 33 -11.305 1 53.81 126 PRO A C 1
ATOM 950 O O . PRO A 1 126 ? 3.168 32.656 -10.914 1 53.81 126 PRO A O 1
ATOM 953 N N . LEU A 1 127 ? 1.789 33.938 -12.18 1 47.91 127 LEU A N 1
ATOM 954 C CA . LEU A 1 127 ? 2.918 34.594 -12.836 1 47.91 127 LEU A CA 1
ATOM 955 C C . LEU A 1 127 ? 3.842 35.219 -11.812 1 47.91 127 LEU A C 1
ATOM 957 O O . LEU A 1 127 ? 5.066 35.156 -11.938 1 47.91 127 LEU A O 1
ATOM 961 N N . GLY A 1 128 ? 3.199 35.812 -10.906 1 47.84 128 GLY A N 1
ATOM 962 C CA . GLY A 1 128 ? 4.012 36.469 -9.891 1 47.84 128 GLY A CA 1
ATOM 963 C C . GLY A 1 128 ? 4.918 35.5 -9.141 1 47.84 128 GLY A C 1
ATOM 964 O O . GLY A 1 128 ? 6.078 35.812 -8.867 1 47.84 128 GLY A O 1
ATOM 965 N N . GLN A 1 129 ? 4.402 34.406 -8.883 1 54.25 129 GLN A N 1
ATOM 966 C CA . GLN A 1 129 ? 5.164 33.375 -8.172 1 54.25 129 GLN A CA 1
ATOM 967 C C . GLN A 1 129 ? 6.316 32.875 -9.023 1 54.25 129 GLN A C 1
ATOM 969 O O . GLN A 1 129 ? 7.43 32.688 -8.523 1 54.25 129 GLN A O 1
ATOM 974 N N . VAL A 1 130 ? 5.926 32.656 -10.25 1 52.09 130 VAL A N 1
ATOM 975 C CA . VAL A 1 130 ? 6.984 32.188 -11.148 1 52.09 130 VAL A CA 1
ATOM 976 C C . VAL A 1 130 ? 8.078 33.25 -11.227 1 52.09 130 VAL A C 1
ATOM 978 O O . VAL A 1 130 ? 9.266 32.938 -11.148 1 52.09 130 VAL A O 1
ATOM 981 N N . LEU A 1 131 ? 7.633 34.375 -11.289 1 48.47 131 LEU A N 1
ATOM 982 C CA . LEU A 1 131 ? 8.594 35.469 -11.43 1 48.47 131 LEU A CA 1
ATOM 983 C C . LEU A 1 131 ? 9.336 35.719 -10.117 1 48.47 131 LEU A C 1
ATOM 985 O O . LEU A 1 131 ? 10.531 36.031 -10.125 1 48.47 131 LEU A O 1
ATOM 989 N N . ALA A 1 132 ? 8.609 35.625 -9.109 1 50.22 132 ALA A N 1
ATOM 990 C CA . ALA A 1 132 ? 9.234 35.875 -7.816 1 50.22 132 ALA A CA 1
ATOM 991 C C . ALA A 1 132 ? 10.242 34.812 -7.453 1 50.22 132 ALA A C 1
ATOM 993 O O . ALA A 1 132 ? 11.164 35.031 -6.668 1 50.22 132 ALA A O 1
ATOM 994 N N . THR A 1 133 ? 9.961 33.719 -8.008 1 54.91 133 THR A N 1
ATOM 995 C CA . THR A 1 133 ? 10.82 32.625 -7.637 1 54.91 133 THR A CA 1
ATOM 996 C C . THR A 1 133 ? 12.078 32.594 -8.492 1 54.91 133 THR A C 1
ATOM 998 O O . THR A 1 133 ? 13.039 31.891 -8.18 1 54.91 133 THR A O 1
ATOM 1001 N N . PHE A 1 134 ? 12.07 33.438 -9.516 1 52.94 134 PHE A N 1
ATOM 1002 C CA . PHE A 1 134 ? 13.172 33.406 -10.477 1 52.94 134 PHE A CA 1
ATOM 1003 C C . PHE A 1 134 ? 14.5 33.656 -9.781 1 52.94 134 PHE A C 1
ATOM 1005 O O . PHE A 1 134 ? 15.477 32.938 -10.016 1 52.94 134 PHE A O 1
ATOM 1012 N N . PRO A 1 135 ? 14.5 34.656 -9.078 1 48.47 135 PRO A N 1
ATOM 1013 C CA . PRO A 1 135 ? 15.82 34.906 -8.477 1 48.47 135 PRO A CA 1
ATOM 1014 C C . PRO A 1 135 ? 16.188 33.875 -7.426 1 48.47 135 PRO A C 1
ATOM 1016 O O . PRO A 1 135 ? 17.359 33.719 -7.062 1 48.47 135 PRO A O 1
ATOM 1019 N N . LEU A 1 136 ? 15.188 33.094 -7.203 1 56.41 136 LEU A N 1
ATOM 1020 C CA . LEU A 1 136 ? 15.391 32.219 -6.055 1 56.41 136 LEU A CA 1
ATOM 1021 C C . LEU A 1 136 ? 15.859 30.844 -6.5 1 56.41 136 LEU A C 1
ATOM 1023 O O . LEU A 1 136 ? 16.375 30.062 -5.691 1 56.41 136 LEU A O 1
ATOM 1027 N N . PHE A 1 137 ? 15.695 30.781 -7.77 1 57.41 137 PHE A N 1
ATOM 1028 C CA . PHE A 1 137 ? 16.234 29.531 -8.32 1 57.41 137 PHE A CA 1
ATOM 1029 C C . PHE A 1 137 ? 17.703 29.688 -8.688 1 57.41 137 PHE A C 1
ATOM 1031 O O . PHE A 1 137 ? 18.031 30.328 -9.695 1 57.41 137 PHE A O 1
ATOM 1038 N N . GLU A 1 138 ? 18.531 29.219 -7.914 1 58.91 138 GLU A N 1
ATOM 1039 C CA . GLU A 1 138 ? 19.953 29.438 -8.102 1 58.91 138 GLU A CA 1
ATOM 1040 C C . GLU A 1 138 ? 20.516 28.547 -9.195 1 58.91 138 GLU A C 1
ATOM 1042 O O . GLU A 1 138 ? 21.469 28.922 -9.898 1 58.91 138 GLU A O 1
ATOM 1047 N N . ARG A 1 139 ? 19.812 27.453 -9.422 1 63.38 139 ARG A N 1
ATOM 1048 C CA . ARG A 1 139 ? 20.469 26.516 -10.32 1 63.38 139 ARG A CA 1
ATOM 1049 C C . ARG A 1 139 ? 19.5 26.031 -11.406 1 63.38 139 ARG A C 1
ATOM 1051 O O . ARG A 1 139 ? 19.828 25.094 -12.156 1 63.38 139 ARG A O 1
ATOM 1058 N N . ILE A 1 140 ? 18.266 26.562 -11.547 1 66.5 140 ILE A N 1
ATOM 1059 C CA . ILE A 1 140 ? 17.328 26.109 -12.578 1 66.5 140 ILE A CA 1
ATOM 1060 C C . ILE A 1 140 ? 17.25 27.156 -13.688 1 66.5 140 ILE A C 1
ATOM 1062 O O . ILE A 1 140 ? 16.828 28.281 -13.453 1 66.5 140 ILE A O 1
ATOM 1066 N N . PRO A 1 141 ? 17.609 26.766 -14.898 1 69.88 141 PRO A N 1
ATOM 1067 C CA . PRO A 1 141 ? 17.578 27.719 -16.016 1 69.88 141 PRO A CA 1
ATOM 1068 C C . PRO A 1 141 ? 16.172 28.219 -16.312 1 69.88 141 PRO A C 1
ATOM 1070 O O . PRO A 1 141 ? 15.188 27.547 -15.977 1 69.88 141 PRO A O 1
ATOM 1073 N N . LEU A 1 142 ? 16.094 29.297 -17.031 1 68.5 142 LEU A N 1
ATOM 1074 C CA . LEU A 1 142 ? 14.844 29.984 -17.312 1 68.5 142 LEU A CA 1
ATOM 1075 C C . LEU A 1 142 ? 13.961 29.125 -18.219 1 68.5 142 LEU A C 1
ATOM 1077 O O . LEU A 1 142 ? 12.734 29.125 -18.078 1 68.5 142 LEU A O 1
ATOM 1081 N N . ILE A 1 143 ? 14.555 28.469 -19.109 1 68.5 143 ILE A N 1
ATOM 1082 C CA . ILE A 1 143 ? 13.789 27.656 -20.047 1 68.5 143 ILE A CA 1
ATOM 1083 C C . ILE A 1 143 ? 13.078 26.531 -19.312 1 68.5 143 ILE A C 1
ATOM 1085 O O . ILE A 1 143 ? 11.945 26.172 -19.625 1 68.5 143 ILE A O 1
ATOM 1089 N N . ASP A 1 144 ? 13.664 26.031 -18.359 1 73.5 144 ASP A N 1
ATOM 1090 C CA . ASP A 1 144 ? 13.07 24.969 -17.547 1 73.5 144 ASP A CA 1
ATOM 1091 C C . ASP A 1 144 ? 11.922 25.5 -16.688 1 73.5 144 ASP A C 1
ATOM 1093 O O . ASP A 1 144 ? 10.891 24.844 -16.547 1 73.5 144 ASP A O 1
ATOM 1097 N N . ARG A 1 145 ? 12.117 26.672 -16.375 1 69.75 145 ARG A N 1
ATOM 1098 C CA . ARG A 1 145 ? 11.078 27.328 -15.57 1 69.75 145 ARG A CA 1
ATOM 1099 C C . ARG A 1 145 ? 9.844 27.625 -16.422 1 69.75 145 ARG A C 1
ATOM 1101 O O . ARG A 1 145 ? 8.711 27.5 -15.945 1 69.75 145 ARG A O 1
ATOM 1108 N N . ALA A 1 146 ? 10.078 27.922 -17.625 1 70.69 146 ALA A N 1
ATOM 1109 C CA . ALA A 1 146 ? 8.992 28.25 -18.547 1 70.69 146 ALA A CA 1
ATOM 1110 C C . ALA A 1 146 ? 8.086 27.047 -18.797 1 70.69 146 ALA A C 1
ATOM 1112 O O . ALA A 1 146 ? 6.91 27.203 -19.125 1 70.69 146 ALA A O 1
ATOM 1113 N N . SER A 1 147 ? 8.633 25.969 -18.578 1 73.56 147 SER A N 1
ATOM 1114 C CA . SER A 1 147 ? 7.848 24.766 -18.828 1 73.56 147 SER A CA 1
ATOM 1115 C C . SER A 1 147 ? 6.742 24.609 -17.781 1 73.56 147 SER A C 1
ATOM 1117 O O . SER A 1 147 ? 5.805 23.828 -17.969 1 73.56 147 SER A O 1
ATOM 1119 N N . MET A 1 148 ? 6.773 25.359 -16.812 1 75.69 148 MET A N 1
ATOM 1120 C CA . MET A 1 148 ? 5.75 25.344 -15.773 1 75.69 148 MET A CA 1
ATOM 1121 C C . MET A 1 148 ? 4.414 25.828 -16.312 1 75.69 148 MET A C 1
ATOM 1123 O O . MET A 1 148 ? 3.363 25.562 -15.734 1 75.69 148 MET A O 1
ATOM 1127 N N . VAL A 1 149 ? 4.508 26.547 -17.422 1 73.56 149 VAL A N 1
ATOM 1128 C CA . VAL A 1 149 ? 3.289 27.047 -18.047 1 73.56 149 VAL A CA 1
ATOM 1129 C C . VAL A 1 149 ? 2.359 25.875 -18.391 1 73.56 149 VAL A C 1
ATOM 1131 O O . VAL A 1 149 ? 1.137 26 -18.297 1 73.56 149 VAL A O 1
ATOM 1134 N N . GLY A 1 150 ? 2.904 24.828 -18.828 1 76.5 150 GLY A N 1
ATOM 1135 C CA . GLY A 1 150 ? 2.109 23.641 -19.078 1 76.5 150 GLY A CA 1
ATOM 1136 C C . GLY A 1 150 ? 1.31 23.188 -17.875 1 76.5 150 GLY A C 1
ATOM 1137 O O . GLY A 1 150 ? 0.149 22.797 -18 1 76.5 150 GLY A O 1
ATOM 1138 N N . LEU A 1 151 ? 1.912 23.281 -16.797 1 81.94 151 LEU A N 1
ATOM 1139 C CA . LEU A 1 151 ? 1.247 22.891 -15.57 1 81.94 151 LEU A CA 1
ATOM 1140 C C . LEU A 1 151 ? 0.087 23.828 -15.25 1 81.94 151 LEU A C 1
ATOM 1142 O O . LEU A 1 151 ? -0.941 23.391 -14.727 1 81.94 151 LEU A O 1
ATOM 1146 N N . LEU A 1 152 ? 0.306 25.031 -15.586 1 79.38 152 LEU A N 1
ATOM 1147 C CA . LEU A 1 152 ? -0.764 26 -15.367 1 79.38 152 LEU A CA 1
ATOM 1148 C C . LEU A 1 152 ? -1.974 25.672 -16.234 1 79.38 152 LEU A C 1
ATOM 1150 O O . LEU A 1 152 ? -3.113 25.75 -15.773 1 79.38 152 LEU A O 1
ATOM 1154 N N . VAL A 1 153 ? -1.718 25.375 -17.422 1 81.88 153 VAL A N 1
ATOM 1155 C CA . VAL A 1 153 ? -2.787 25.016 -18.344 1 81.88 153 VAL A CA 1
ATOM 1156 C C . VAL A 1 153 ? -3.512 23.766 -17.828 1 81.88 153 VAL A C 1
ATOM 1158 O O . VAL A 1 153 ? -4.742 23.703 -17.859 1 81.88 153 VAL A O 1
ATOM 1161 N N . ALA A 1 154 ? -2.791 22.844 -17.375 1 84.75 154 ALA A N 1
ATOM 1162 C CA . ALA A 1 154 ? -3.367 21.609 -16.828 1 84.75 154 ALA A CA 1
ATOM 1163 C C . ALA A 1 154 ? -4.215 21.906 -15.594 1 84.75 154 ALA A C 1
ATOM 1165 O O . ALA A 1 154 ? -5.281 21.312 -15.406 1 84.75 154 ALA A O 1
ATOM 1166 N N . THR A 1 155 ? -3.705 22.781 -14.805 1 86.12 155 THR A N 1
ATOM 1167 C CA . THR A 1 155 ? -4.398 23.125 -13.57 1 86.12 155 THR A CA 1
ATOM 1168 C C . THR A 1 155 ? -5.738 23.797 -13.875 1 86.12 155 THR A C 1
ATOM 1170 O O . THR A 1 155 ? -6.754 23.469 -13.258 1 86.12 155 THR A O 1
ATOM 1173 N N . ILE A 1 156 ? -5.73 24.672 -14.797 1 84.5 156 ILE A N 1
ATOM 1174 C CA . ILE A 1 156 ? -6.941 25.375 -15.195 1 84.5 156 ILE A CA 1
ATOM 1175 C C . ILE A 1 156 ? -7.961 24.359 -15.742 1 84.5 156 ILE A C 1
ATOM 1177 O O . ILE A 1 156 ? -9.141 24.422 -15.398 1 84.5 156 ILE A O 1
ATOM 1181 N N . ASP A 1 157 ? -7.531 23.5 -16.516 1 87.19 157 ASP A N 1
ATOM 1182 C CA . ASP A 1 157 ? -8.406 22.5 -17.109 1 87.19 157 ASP A CA 1
ATOM 1183 C C . ASP A 1 157 ? -8.961 21.547 -16.047 1 87.19 157 ASP A C 1
ATOM 1185 O O . ASP A 1 157 ? -10.148 21.234 -16.047 1 87.19 157 ASP A O 1
ATOM 1189 N N . CYS A 1 158 ? -8.125 21.109 -15.195 1 88.38 158 CYS A N 1
ATOM 1190 C CA . CYS A 1 158 ? -8.469 20.125 -14.172 1 88.38 158 CYS A CA 1
ATOM 1191 C C . CYS A 1 158 ? -9.406 20.719 -13.125 1 88.38 158 CYS A C 1
ATOM 1193 O O . CYS A 1 158 ? -10.523 20.234 -12.945 1 88.38 158 CYS A O 1
ATOM 1195 N N . LEU A 1 159 ? -9.008 21.797 -12.555 1 85.75 159 LEU A N 1
ATOM 1196 C CA . LEU A 1 159 ? -9.758 22.359 -11.445 1 85.75 159 LEU A CA 1
ATOM 1197 C C . LEU A 1 159 ? -10.984 23.125 -11.953 1 85.75 159 LEU A C 1
ATOM 1199 O O . LEU A 1 159 ? -11.953 23.312 -11.211 1 85.75 159 LEU A O 1
ATOM 1203 N N . GLY A 1 160 ? -10.906 23.562 -13.164 1 82.25 160 GLY A N 1
ATOM 1204 C CA . GLY A 1 160 ? -12.047 24.234 -13.773 1 82.25 160 GLY A CA 1
ATOM 1205 C C . GLY A 1 160 ? -13.031 23.281 -14.414 1 82.25 160 GLY A C 1
ATOM 1206 O O . GLY A 1 160 ? -14.133 23.672 -14.789 1 82.25 160 GLY A O 1
ATOM 1207 N N . GLY A 1 161 ? -12.672 22.078 -14.484 1 80.31 161 GLY A N 1
ATOM 1208 C CA . GLY A 1 161 ? -13.516 21.062 -15.109 1 80.31 161 GLY A CA 1
ATOM 1209 C C . GLY A 1 161 ? -14.555 20.484 -14.172 1 80.31 161 GLY A C 1
ATOM 1210 O O . GLY A 1 161 ? -14.508 20.734 -12.961 1 80.31 161 GLY A O 1
ATOM 1211 N N . ASP A 1 162 ? -15.469 19.703 -14.758 1 84 162 ASP A N 1
ATOM 1212 C CA . ASP A 1 162 ? -16.5 19.062 -13.953 1 84 162 ASP A CA 1
ATOM 1213 C C . ASP A 1 162 ? -15.969 17.797 -13.281 1 84 162 ASP A C 1
ATOM 1215 O O . ASP A 1 162 ? -14.773 17.516 -13.344 1 84 162 ASP A O 1
ATOM 1219 N N . GLU A 1 163 ? -16.812 17.125 -12.617 1 86.75 163 GLU A N 1
ATOM 1220 C CA . GLU A 1 163 ? -16.422 15.961 -11.828 1 86.75 163 GLU A CA 1
ATOM 1221 C C . GLU A 1 163 ? -15.844 14.859 -12.719 1 86.75 163 GLU A C 1
ATOM 1223 O O . GLU A 1 163 ? -14.938 14.133 -12.305 1 86.75 163 GLU A O 1
ATOM 1228 N N . SER A 1 164 ? -16.375 14.742 -13.828 1 87.19 164 SER A N 1
ATOM 1229 C CA . SER A 1 164 ? -15.891 13.719 -14.75 1 87.19 164 SER A CA 1
ATOM 1230 C C . SER A 1 164 ? -14.453 13.984 -15.18 1 87.19 164 SER A C 1
ATOM 1232 O O . SER A 1 164 ? -13.641 13.055 -15.242 1 87.19 164 SER A O 1
ATOM 1234 N N . VAL A 1 165 ? -14.156 15.227 -15.5 1 88.44 165 VAL A N 1
ATOM 1235 C CA . VAL A 1 165 ? -12.805 15.617 -15.883 1 88.44 165 VAL A CA 1
ATOM 1236 C C . VAL A 1 165 ? -11.859 15.398 -14.703 1 88.44 165 VAL A C 1
ATOM 1238 O O . VAL A 1 165 ? -10.758 14.867 -14.875 1 88.44 165 VAL A O 1
ATOM 1241 N N . GLN A 1 166 ? -12.297 15.789 -13.594 1 90.62 166 GLN A N 1
ATOM 1242 C CA . GLN A 1 166 ? -11.461 15.641 -12.406 1 90.62 166 GLN A CA 1
ATOM 1243 C C . GLN A 1 166 ? -11.18 14.172 -12.109 1 90.62 166 GLN A C 1
ATOM 1245 O O . GLN A 1 166 ? -10.078 13.82 -11.68 1 90.62 166 GLN A O 1
ATOM 1250 N N . ALA A 1 167 ? -12.164 13.352 -12.375 1 91.12 167 ALA A N 1
ATOM 1251 C CA . ALA A 1 167 ? -11.977 11.914 -12.18 1 91.12 167 ALA A CA 1
ATOM 1252 C C . ALA A 1 167 ? -10.914 11.367 -13.125 1 91.12 167 ALA A C 1
ATOM 1254 O O . ALA A 1 167 ? -10.156 10.469 -12.766 1 91.12 167 ALA A O 1
ATOM 1255 N N . GLN A 1 168 ? -10.906 11.844 -14.289 1 90.69 168 GLN A N 1
ATOM 1256 C CA . GLN A 1 168 ? -9.898 11.43 -15.266 1 90.69 168 GLN A CA 1
ATOM 1257 C C . GLN A 1 168 ? -8.5 11.828 -14.812 1 90.69 168 GLN A C 1
ATOM 1259 O O . GLN A 1 168 ? -7.559 11.039 -14.914 1 90.69 168 GLN A O 1
ATOM 1264 N N . TYR A 1 169 ? -8.383 13.031 -14.305 1 92.56 169 TYR A N 1
ATOM 1265 C CA . TYR A 1 169 ? -7.094 13.477 -13.805 1 92.56 169 TYR A CA 1
ATOM 1266 C C . TYR A 1 169 ? -6.691 12.695 -12.555 1 92.56 169 TYR A C 1
ATOM 1268 O O . TYR A 1 169 ? -5.504 12.469 -12.312 1 92.56 169 TYR A O 1
ATOM 1276 N N . ASP A 1 170 ? -7.668 12.305 -11.781 1 93.94 170 ASP A N 1
ATOM 1277 C CA . ASP A 1 170 ? -7.355 11.523 -10.586 1 93.94 170 ASP A CA 1
ATOM 1278 C C . ASP A 1 170 ? -6.727 10.18 -10.961 1 93.94 170 ASP A C 1
ATOM 1280 O O . ASP A 1 170 ? -5.867 9.672 -10.234 1 93.94 170 ASP A O 1
ATOM 1284 N N . ARG A 1 171 ? -7.125 9.578 -12.023 1 91.94 171 ARG A N 1
ATOM 1285 C CA . ARG A 1 171 ? -6.605 8.281 -12.453 1 91.94 171 ARG A CA 1
ATOM 1286 C C . ARG A 1 171 ? -5.215 8.422 -13.062 1 91.94 171 ARG A C 1
ATOM 1288 O O . ARG A 1 171 ? -4.496 7.434 -13.219 1 91.94 171 ARG A O 1
ATOM 1295 N N . MET A 1 172 ? -4.852 9.641 -13.422 1 92.38 172 MET A N 1
ATOM 1296 C CA . MET A 1 172 ? -3.547 9.938 -14 1 92.38 172 MET A CA 1
ATOM 1297 C C . MET A 1 172 ? -2.506 10.172 -12.914 1 92.38 172 MET A C 1
ATOM 1299 O O . MET A 1 172 ? -2.801 10.805 -11.891 1 92.38 172 MET A O 1
ATOM 1303 N N . THR A 1 173 ? -1.293 9.664 -13.125 1 93.19 173 THR A N 1
ATOM 1304 C CA . THR A 1 173 ? -0.219 9.984 -12.195 1 93.19 173 THR A CA 1
ATOM 1305 C C . THR A 1 173 ? 0.315 11.398 -12.445 1 93.19 173 THR A C 1
ATOM 1307 O O . THR A 1 173 ? 0.221 11.906 -13.562 1 93.19 173 THR A O 1
ATOM 1310 N N . ALA A 1 174 ? 0.858 11.969 -11.406 1 94.25 174 ALA A N 1
ATOM 1311 C CA . ALA A 1 174 ? 1.519 13.258 -11.586 1 94.25 174 ALA A CA 1
ATOM 1312 C C . ALA A 1 174 ? 2.672 13.156 -12.578 1 94.25 174 ALA A C 1
ATOM 1314 O O . ALA A 1 174 ? 2.924 14.086 -13.352 1 94.25 174 ALA A O 1
ATOM 1315 N N . HIS A 1 175 ? 3.375 12.086 -12.516 1 92.56 175 HIS A N 1
ATOM 1316 C CA . HIS A 1 175 ? 4.469 11.852 -13.453 1 92.56 175 HIS A CA 1
ATOM 1317 C C . HIS A 1 175 ? 3.99 11.953 -14.891 1 92.56 175 HIS A C 1
ATOM 1319 O O . HIS A 1 175 ? 4.613 12.625 -15.719 1 92.56 175 HIS A O 1
ATOM 1325 N N . GLU A 1 176 ? 2.906 11.32 -15.211 1 90.81 176 GLU A N 1
ATOM 1326 C CA . GLU A 1 176 ? 2.344 11.383 -16.562 1 90.81 176 GLU A CA 1
ATOM 1327 C C . GLU A 1 176 ? 1.881 12.789 -16.906 1 90.81 176 GLU A C 1
ATOM 1329 O O . GLU A 1 176 ? 2.004 13.227 -18.047 1 90.81 176 GLU A O 1
ATOM 1334 N N . LEU A 1 177 ? 1.285 13.414 -15.953 1 91.69 177 LEU A N 1
ATOM 1335 C CA . LEU A 1 177 ? 0.876 14.797 -16.141 1 91.69 177 LEU A CA 1
ATOM 1336 C C . LEU A 1 177 ? 2.053 15.656 -16.609 1 91.69 177 LEU A C 1
ATOM 1338 O O . LEU A 1 177 ? 1.922 16.438 -17.547 1 91.69 177 LEU A O 1
ATOM 1342 N N . PHE A 1 178 ? 3.189 15.508 -15.961 1 90.81 178 PHE A N 1
ATOM 1343 C CA . PHE A 1 178 ? 4.363 16.312 -16.266 1 90.81 178 PHE A CA 1
ATOM 1344 C C . PHE A 1 178 ? 4.887 16 -17.656 1 90.81 178 PHE A C 1
ATOM 1346 O O . PHE A 1 178 ? 5.367 16.891 -18.359 1 90.81 178 PHE A O 1
ATOM 1353 N N . ILE A 1 179 ? 4.805 14.758 -18.016 1 87.44 179 ILE A N 1
ATOM 1354 C CA . ILE A 1 179 ? 5.242 14.375 -19.359 1 87.44 179 ILE A CA 1
ATOM 1355 C C . ILE A 1 179 ? 4.289 14.969 -20.391 1 87.44 179 ILE A C 1
ATOM 1357 O O . ILE A 1 179 ? 4.73 15.578 -21.375 1 87.44 179 ILE A O 1
ATOM 1361 N N . LYS A 1 180 ? 3.012 14.828 -20.234 1 86.5 180 LYS A N 1
ATOM 1362 C CA . LYS A 1 180 ? 1.996 15.266 -21.188 1 86.5 180 LYS A CA 1
ATOM 1363 C C . LYS A 1 180 ? 2.062 16.781 -21.406 1 86.5 180 LYS A C 1
ATOM 1365 O O . LYS A 1 180 ? 1.83 17.266 -22.5 1 86.5 180 LYS A O 1
ATOM 1370 N N . PHE A 1 181 ? 2.348 17.453 -20.406 1 86.38 181 PHE A N 1
ATOM 1371 C CA . PHE A 1 181 ? 2.365 18.906 -20.516 1 86.38 181 PHE A CA 1
ATOM 1372 C C . PHE A 1 181 ? 3.791 19.422 -20.656 1 86.38 181 PHE A C 1
ATOM 1374 O O . PHE A 1 181 ? 4.051 20.609 -20.453 1 86.38 181 PHE A O 1
ATOM 1381 N N . GLN A 1 182 ? 4.73 18.594 -20.844 1 84.56 182 GLN A N 1
ATOM 1382 C CA . GLN A 1 182 ? 6.082 18.828 -21.344 1 84.56 182 GLN A CA 1
ATOM 1383 C C . GLN A 1 182 ? 6.906 19.625 -20.328 1 84.56 182 GLN A C 1
ATOM 1385 O O . GLN A 1 182 ? 7.582 20.594 -20.688 1 84.56 182 GLN A O 1
ATOM 1390 N N . LEU A 1 183 ? 6.797 19.25 -19.125 1 86.19 183 LEU A N 1
ATOM 1391 C CA . LEU A 1 183 ? 7.742 19.781 -18.156 1 86.19 183 LEU A CA 1
ATOM 1392 C C . LEU A 1 183 ? 9.133 19.172 -18.359 1 86.19 183 LEU A C 1
ATOM 1394 O O . LEU A 1 183 ? 9.258 17.984 -18.672 1 86.19 183 LEU A O 1
ATOM 1398 N N . THR A 1 184 ? 10.094 19.984 -18.172 1 86.38 184 THR A N 1
ATOM 1399 C CA . THR A 1 184 ? 11.445 19.484 -18.359 1 86.38 184 THR A CA 1
ATOM 1400 C C . THR A 1 184 ? 11.844 18.531 -17.234 1 86.38 184 THR A C 1
ATOM 1402 O O . THR A 1 184 ? 11.453 18.734 -16.078 1 86.38 184 THR A O 1
ATOM 1405 N N . PRO A 1 185 ? 12.602 17.531 -17.531 1 84.5 185 PRO A N 1
ATOM 1406 C CA . PRO A 1 185 ? 13.055 16.594 -16.516 1 84.5 185 PRO A CA 1
ATOM 1407 C C . PRO A 1 185 ? 13.812 17.281 -15.375 1 84.5 185 PRO A C 1
ATOM 1409 O O . PRO A 1 185 ? 13.664 16.891 -14.211 1 84.5 185 PRO A O 1
ATOM 1412 N N . ARG A 1 186 ? 14.594 18.203 -15.672 1 82.5 186 ARG A N 1
ATOM 1413 C CA . ARG A 1 186 ? 15.383 18.906 -14.664 1 82.5 186 ARG A CA 1
ATOM 1414 C C . ARG A 1 186 ? 14.484 19.625 -13.672 1 82.5 186 ARG A C 1
ATOM 1416 O O . ARG A 1 186 ? 14.711 19.578 -12.461 1 82.5 186 ARG A O 1
ATOM 1423 N N . LEU A 1 187 ? 13.508 20.344 -14.172 1 83.38 187 LEU A N 1
ATOM 1424 C CA . LEU A 1 187 ? 12.57 21.031 -13.297 1 83.38 187 LEU A CA 1
ATOM 1425 C C . LEU A 1 187 ? 11.859 20.047 -12.367 1 83.38 187 LEU A C 1
ATOM 1427 O O . LEU A 1 187 ? 11.695 20.312 -11.18 1 83.38 187 LEU A O 1
ATOM 1431 N N . VAL A 1 188 ? 11.422 18.953 -12.945 1 87.81 188 VAL A N 1
ATOM 1432 C CA . VAL A 1 188 ? 10.672 17.953 -12.188 1 87.81 188 VAL A CA 1
ATOM 1433 C C . VAL A 1 188 ? 11.57 17.328 -11.133 1 87.81 188 VAL A C 1
ATOM 1435 O O . VAL A 1 188 ? 11.211 17.281 -9.953 1 87.81 188 VAL A O 1
ATOM 1438 N N . GLU A 1 189 ? 12.75 16.953 -11.438 1 84.75 189 GLU A N 1
ATOM 1439 C CA . GLU A 1 189 ? 13.633 16.219 -10.539 1 84.75 189 GLU A CA 1
ATOM 1440 C C . GLU A 1 189 ? 14.219 17.125 -9.469 1 84.75 189 GLU A C 1
ATOM 1442 O O . GLU A 1 189 ? 14.43 16.703 -8.328 1 84.75 189 GLU A O 1
ATOM 1447 N N . ASP A 1 190 ? 14.461 18.328 -9.797 1 78 190 ASP A N 1
ATOM 1448 C CA . ASP A 1 190 ? 15.203 19.203 -8.898 1 78 190 ASP A CA 1
ATOM 1449 C C . ASP A 1 190 ? 14.25 19.984 -8 1 78 190 ASP A C 1
ATOM 1451 O O . ASP A 1 190 ? 14.625 20.391 -6.895 1 78 190 ASP A O 1
ATOM 1455 N N . PHE A 1 191 ? 13.125 20.156 -8.5 1 80.69 191 PHE A N 1
ATOM 1456 C CA . PHE A 1 191 ? 12.297 21.062 -7.73 1 80.69 191 PHE A CA 1
ATOM 1457 C C . PHE A 1 191 ? 10.938 20.438 -7.422 1 80.69 191 PHE A C 1
ATOM 1459 O O . PHE A 1 191 ? 10.547 20.359 -6.258 1 80.69 191 PHE A O 1
ATOM 1466 N N . ILE A 1 192 ? 10.195 20.016 -8.406 1 87.12 192 ILE A N 1
ATOM 1467 C CA . ILE A 1 192 ? 8.805 19.609 -8.219 1 87.12 192 ILE A CA 1
ATOM 1468 C C . ILE A 1 192 ? 8.758 18.328 -7.375 1 87.12 192 ILE A C 1
ATOM 1470 O O . ILE A 1 192 ? 7.984 18.25 -6.422 1 87.12 192 ILE A O 1
ATOM 1474 N N . LYS A 1 193 ? 9.578 17.359 -7.77 1 91.31 193 LYS A N 1
ATOM 1475 C CA . LYS A 1 193 ? 9.555 16.078 -7.07 1 91.31 193 LYS A CA 1
ATOM 1476 C C . LYS A 1 193 ? 9.922 16.25 -5.598 1 91.31 193 LYS A C 1
ATOM 1478 O O . LYS A 1 193 ? 9.211 15.773 -4.715 1 91.31 193 LYS A O 1
ATOM 1483 N N . PRO A 1 194 ? 10.984 16.953 -5.25 1 88.69 194 PRO A N 1
ATOM 1484 C CA . PRO A 1 194 ? 11.266 17.172 -3.83 1 88.69 194 PRO A CA 1
ATOM 1485 C C . PRO A 1 194 ? 10.133 17.906 -3.111 1 88.69 194 PRO A C 1
ATOM 1487 O O . PRO A 1 194 ? 9.828 17.594 -1.957 1 88.69 194 PRO A O 1
ATOM 1490 N N . THR A 1 195 ? 9.516 18.844 -3.766 1 88.25 195 THR A N 1
ATOM 1491 C CA . THR A 1 195 ? 8.398 19.578 -3.188 1 88.25 195 THR A CA 1
ATOM 1492 C C . THR A 1 195 ? 7.219 18.641 -2.916 1 88.25 195 THR A C 1
ATOM 1494 O O . THR A 1 195 ? 6.586 18.734 -1.86 1 88.25 195 THR A O 1
ATOM 1497 N N . LEU A 1 196 ? 6.969 17.797 -3.84 1 93.25 196 LEU A N 1
ATOM 1498 C CA . LEU A 1 196 ? 5.863 16.859 -3.68 1 93.25 196 LEU A CA 1
ATOM 1499 C C . LEU A 1 196 ? 6.16 15.852 -2.572 1 93.25 196 LEU A C 1
ATOM 1501 O O . LEU A 1 196 ? 5.258 15.453 -1.833 1 93.25 196 LEU A O 1
ATOM 1505 N N . LEU A 1 197 ? 7.387 15.422 -2.461 1 94.56 197 LEU A N 1
ATOM 1506 C CA . LEU A 1 197 ? 7.781 14.469 -1.434 1 94.56 197 LEU A CA 1
ATOM 1507 C C . LEU A 1 197 ? 7.609 15.062 -0.041 1 94.56 197 LEU A C 1
ATOM 1509 O O . LEU A 1 197 ? 7.363 14.336 0.924 1 94.56 197 LEU A O 1
ATOM 1513 N N . VAL A 1 198 ? 7.688 16.344 0.064 1 92.25 198 VAL A N 1
ATOM 1514 C CA . VAL A 1 198 ? 7.527 16.984 1.371 1 92.25 198 VAL A CA 1
ATOM 1515 C C . VAL A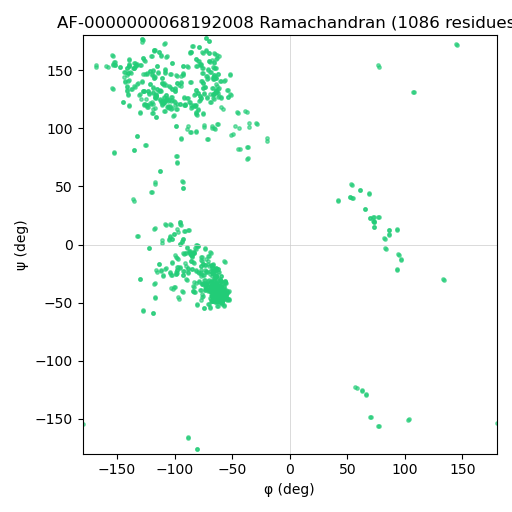 1 198 ? 6.098 17.484 1.531 1 92.25 198 VAL A C 1
ATOM 1517 O O . VAL A 1 198 ? 5.598 17.609 2.652 1 92.25 198 VAL A O 1
ATOM 1520 N N . GLY A 1 199 ? 5.438 17.688 0.445 1 92.12 199 GLY A N 1
ATOM 1521 C CA . GLY A 1 199 ? 4.098 18.25 0.497 1 92.12 199 GLY A CA 1
ATOM 1522 C C . GLY A 1 199 ? 3.008 17.188 0.527 1 92.12 199 GLY A C 1
ATOM 1523 O O . GLY A 1 199 ? 1.993 17.359 1.208 1 92.12 199 GLY A O 1
ATOM 1524 N N . LEU A 1 200 ? 3.227 16.156 -0.274 1 94.81 200 LEU A N 1
ATOM 1525 C CA . LEU A 1 200 ? 2.246 15.086 -0.353 1 94.81 200 LEU A CA 1
ATOM 1526 C C . LEU A 1 200 ? 2.881 13.742 0.017 1 94.81 200 LEU A C 1
ATOM 1528 O O . LEU A 1 200 ? 2.217 12.703 -0.029 1 94.81 200 LEU A O 1
ATOM 1532 N N . PHE A 1 201 ? 4.145 13.734 0.275 1 96.31 201 PHE A N 1
ATOM 1533 C CA . PHE A 1 201 ? 4.906 12.68 0.933 1 96.31 201 PHE A CA 1
ATOM 1534 C C . PHE A 1 201 ? 5.082 11.484 0.009 1 96.31 201 PHE A C 1
ATOM 1536 O O . PHE A 1 201 ? 5.297 10.359 0.473 1 96.31 201 PHE A O 1
ATOM 1543 N N . LYS A 1 202 ? 4.855 11.586 -1.275 1 96.06 202 LYS A N 1
ATOM 1544 C CA . LYS A 1 202 ? 5.109 10.531 -2.254 1 96.06 202 LYS A CA 1
ATOM 1545 C C . LYS A 1 202 ? 5.695 11.109 -3.541 1 96.06 202 LYS A C 1
ATOM 1547 O O . LYS A 1 202 ? 5.543 12.297 -3.82 1 96.06 202 LYS A O 1
ATOM 1552 N N . PRO A 1 203 ? 6.441 10.32 -4.312 1 94.12 203 PRO A N 1
ATOM 1553 C CA . PRO A 1 203 ? 6.922 10.781 -5.617 1 94.12 203 PRO A CA 1
ATOM 1554 C C . PRO A 1 203 ? 5.801 10.906 -6.648 1 94.12 203 PRO A C 1
ATOM 1556 O O . PRO A 1 203 ? 4.719 10.344 -6.457 1 94.12 203 PRO A O 1
ATOM 1559 N N . PRO A 1 204 ? 6.078 11.602 -7.73 1 94 204 PRO A N 1
ATOM 1560 C CA . PRO A 1 204 ? 5.035 11.914 -8.711 1 94 204 PRO A CA 1
ATOM 1561 C C . PRO A 1 204 ? 4.406 10.664 -9.32 1 94 204 PRO A C 1
ATOM 1563 O O . PRO A 1 204 ? 3.229 10.68 -9.688 1 94 204 PRO A O 1
ATOM 1566 N N . GLU A 1 205 ? 5.09 9.586 -9.445 1 91.88 205 GLU A N 1
ATOM 1567 C CA . GLU A 1 205 ? 4.578 8.367 -10.07 1 91.88 205 GLU A CA 1
ATOM 1568 C C . GLU A 1 205 ? 3.537 7.684 -9.195 1 91.88 205 GLU A C 1
ATOM 1570 O O . GLU A 1 205 ? 2.805 6.809 -9.656 1 91.88 205 GLU A O 1
ATOM 1575 N N . GLU A 1 206 ? 3.486 8.102 -7.957 1 93.5 206 GLU A N 1
ATOM 1576 C CA . GLU A 1 206 ? 2.566 7.465 -7.023 1 93.5 206 GLU A CA 1
ATOM 1577 C C . GLU A 1 206 ? 1.521 8.453 -6.512 1 93.5 206 GLU A C 1
ATOM 1579 O O . GLU A 1 206 ? 0.842 8.188 -5.516 1 93.5 206 GLU A O 1
ATOM 1584 N N . LEU A 1 207 ? 1.406 9.547 -7.133 1 95.62 207 LEU A N 1
ATOM 1585 C CA . LEU A 1 207 ? 0.444 10.562 -6.711 1 95.62 207 LEU A CA 1
ATOM 1586 C C . LEU A 1 207 ? -0.586 10.82 -7.805 1 95.62 207 LEU A C 1
ATOM 1588 O O . LEU A 1 207 ? -0.249 10.836 -8.992 1 95.62 207 LEU A O 1
ATOM 1592 N N . SER A 1 208 ? -1.854 11.07 -7.387 1 95.56 208 SER A N 1
ATOM 1593 C CA . SER A 1 208 ? -2.902 11.523 -8.289 1 95.56 208 SER A CA 1
ATOM 1594 C C . SER A 1 208 ? -2.574 12.898 -8.859 1 95.56 208 SER A C 1
ATOM 1596 O O . SER A 1 208 ? -2.238 13.828 -8.117 1 95.56 208 SER A O 1
ATOM 1598 N N . ALA A 1 209 ? -2.732 13.016 -10.18 1 95.31 209 ALA A N 1
ATOM 1599 C CA . ALA A 1 209 ? -2.51 14.305 -10.82 1 95.31 209 ALA A CA 1
ATOM 1600 C C . ALA A 1 209 ? -3.49 15.352 -10.305 1 95.31 209 ALA A C 1
ATOM 1602 O O . ALA A 1 209 ? -3.137 16.531 -10.156 1 95.31 209 ALA A O 1
ATOM 1603 N N . LEU A 1 210 ? -4.684 14.945 -10.031 1 95.06 210 LEU A N 1
ATOM 1604 C CA . LEU A 1 210 ? -5.688 15.852 -9.5 1 95.06 210 LEU A CA 1
ATOM 1605 C C . LEU A 1 210 ? -5.223 16.469 -8.188 1 95.06 210 LEU A C 1
ATOM 1607 O O . LEU A 1 210 ? -5.234 17.688 -8.031 1 95.06 210 LEU A O 1
ATOM 1611 N N . VAL A 1 211 ? -4.77 15.656 -7.277 1 95.12 211 VAL A N 1
ATOM 1612 C CA . VAL A 1 211 ? -4.406 16.125 -5.941 1 95.12 211 VAL A CA 1
ATOM 1613 C C . VAL A 1 211 ? -3.156 17 -6.02 1 95.12 211 VAL A C 1
ATOM 1615 O O . VAL A 1 211 ? -3.033 17.984 -5.293 1 95.12 211 VAL A O 1
ATOM 1618 N N . VAL A 1 212 ? -2.279 16.594 -6.867 1 94.19 212 VAL A N 1
ATOM 1619 C CA . VAL A 1 212 ? -1.062 17.391 -7.051 1 94.19 212 VAL A CA 1
ATOM 1620 C C . VAL A 1 212 ? -1.416 18.781 -7.551 1 94.19 212 VAL A C 1
ATOM 1622 O O . VAL A 1 212 ? -0.888 19.781 -7.051 1 94.19 212 VAL A O 1
ATOM 1625 N N . MET A 1 213 ? -2.297 18.859 -8.5 1 91.81 213 MET A N 1
ATOM 1626 C CA . MET A 1 213 ? -2.695 20.172 -9.031 1 91.81 213 MET A CA 1
ATOM 1627 C C . MET A 1 213 ? -3.447 20.984 -7.984 1 91.81 213 MET A C 1
ATOM 1629 O O . MET A 1 213 ? -3.283 22.188 -7.898 1 91.81 213 MET A O 1
ATOM 1633 N N . GLU A 1 214 ? -4.207 20.297 -7.215 1 91.19 214 GLU A N 1
ATOM 1634 C CA . GLU A 1 214 ? -4.891 20.969 -6.117 1 91.19 214 GLU A CA 1
ATOM 1635 C C . GLU A 1 214 ? -3.893 21.562 -5.125 1 91.19 214 GLU A C 1
ATOM 1637 O O . GLU A 1 214 ? -4.047 22.703 -4.688 1 91.19 214 GLU A O 1
ATOM 1642 N N . LEU A 1 215 ? -2.955 20.812 -4.801 1 88.38 215 LEU A N 1
ATOM 1643 C CA . LEU A 1 215 ? -1.94 21.25 -3.852 1 88.38 215 LEU A CA 1
ATOM 1644 C C . LEU A 1 215 ? -1.173 22.453 -4.395 1 88.38 215 LEU A C 1
ATOM 1646 O O . LEU A 1 215 ? -1.021 23.469 -3.707 1 88.38 215 LEU A O 1
ATOM 1650 N N . LEU A 1 216 ? -0.689 22.266 -5.578 1 84.12 216 LEU A N 1
ATOM 1651 C CA . LEU A 1 216 ? 0.125 23.328 -6.168 1 84.12 216 LEU A CA 1
ATOM 1652 C C . LEU A 1 216 ? -0.682 24.609 -6.324 1 84.12 216 LEU A C 1
ATOM 1654 O O . LEU A 1 216 ? -0.159 25.703 -6.105 1 84.12 216 LEU A O 1
ATOM 1658 N N . TYR A 1 217 ? -1.884 24.453 -6.672 1 84 217 TYR A N 1
ATOM 1659 C CA . TYR A 1 217 ? -2.732 25.625 -6.801 1 84 217 TYR A CA 1
ATOM 1660 C C . TYR A 1 217 ? -2.957 26.281 -5.445 1 84 217 TYR A C 1
ATOM 1662 O O . TYR A 1 217 ? -2.77 27.5 -5.297 1 84 217 TYR A O 1
ATOM 1670 N N . TYR A 1 218 ? -3.291 25.547 -4.504 1 84.38 218 TYR A N 1
ATOM 1671 C CA . TYR A 1 218 ? -3.641 26.047 -3.18 1 84.38 218 TYR A CA 1
ATOM 1672 C C . TYR A 1 218 ? -2.439 26.719 -2.512 1 84.38 218 TYR A C 1
ATOM 1674 O O . TYR A 1 218 ? -2.555 27.797 -1.946 1 84.38 218 TYR A O 1
ATOM 1682 N N . TYR A 1 219 ? -1.286 26.125 -2.652 1 80.69 219 TYR A N 1
ATOM 1683 C CA . TYR A 1 219 ? -0.138 26.594 -1.881 1 80.69 219 TYR A CA 1
ATOM 1684 C C . TYR A 1 219 ? 0.723 27.547 -2.701 1 80.69 219 TYR A C 1
ATOM 1686 O O . TYR A 1 219 ? 1.498 28.328 -2.145 1 80.69 219 TYR A O 1
ATOM 1694 N N . ALA A 1 220 ? 0.557 27.484 -4.004 1 73.31 220 ALA A N 1
ATOM 1695 C CA . ALA A 1 220 ? 1.583 28.219 -4.742 1 73.31 220 ALA A CA 1
ATOM 1696 C C . ALA A 1 220 ? 0.955 29.156 -5.773 1 73.31 220 ALA A C 1
ATOM 1698 O O . ALA A 1 220 ? 1.514 30.203 -6.094 1 73.31 220 ALA A O 1
ATOM 1699 N N . LEU A 1 221 ? -0.209 28.781 -6.281 1 71.69 221 LEU A N 1
ATOM 1700 C CA . LEU A 1 221 ? -0.619 29.484 -7.496 1 71.69 221 LEU A CA 1
ATOM 1701 C C . LEU A 1 221 ? -1.829 30.375 -7.227 1 71.69 221 LEU A C 1
ATOM 1703 O O . LEU A 1 221 ? -2.08 31.328 -7.965 1 71.69 221 LEU A O 1
ATOM 1707 N N . ALA A 1 222 ? -2.521 30.031 -6.223 1 72.81 222 ALA A N 1
ATOM 1708 C CA . ALA A 1 222 ? -3.789 30.734 -6 1 72.81 222 ALA A CA 1
ATOM 1709 C C . ALA A 1 222 ? -3.559 32.219 -5.688 1 72.81 222 ALA A C 1
ATOM 1711 O O . ALA A 1 222 ? -4.266 33.062 -6.207 1 72.81 222 ALA A O 1
ATOM 1712 N N . HIS A 1 223 ? -2.59 32.406 -4.801 1 75 223 HIS A N 1
ATOM 1713 C CA . HIS A 1 223 ? -2.229 33.781 -4.41 1 75 223 HIS A CA 1
ATOM 1714 C C . HIS A 1 223 ? -0.717 33.938 -4.27 1 75 223 HIS A C 1
ATOM 1716 O O . HIS A 1 223 ? -0.014 32.938 -4.02 1 75 223 HIS A O 1
ATOM 1722 N N . VAL A 1 224 ? -0.276 35.062 -4.34 1 68.75 224 VAL A N 1
ATOM 1723 C CA . VAL A 1 224 ? 1.158 35.312 -4.332 1 68.75 224 VAL A CA 1
ATOM 1724 C C . VAL A 1 224 ? 1.752 34.938 -2.98 1 68.75 224 VAL A C 1
ATOM 1726 O O . VAL A 1 224 ? 2.893 34.469 -2.908 1 68.75 224 VAL A O 1
ATOM 1729 N N . ASP A 1 225 ? 1.026 35.125 -1.953 1 76.25 225 ASP A N 1
ATOM 1730 C CA . ASP A 1 225 ? 1.557 34.875 -0.615 1 76.25 225 ASP A CA 1
ATOM 1731 C C . ASP A 1 225 ? 1.023 33.562 -0.044 1 76.25 225 ASP A C 1
ATOM 1733 O O . ASP A 1 225 ? 1.053 33.344 1.171 1 76.25 225 ASP A O 1
ATOM 1737 N N . SER A 1 226 ? 0.513 32.719 -0.877 1 77.19 226 SER A N 1
ATOM 1738 C CA . SER A 1 226 ? -0.077 31.484 -0.415 1 77.19 226 SER A CA 1
ATOM 1739 C C . SER A 1 226 ? 0.982 30.547 0.17 1 77.19 226 SER A C 1
ATOM 1741 O O . SER A 1 226 ? 0.685 29.734 1.041 1 77.19 226 SER A O 1
ATOM 1743 N N . PHE A 1 227 ? 2.182 30.734 -0.253 1 78.81 227 PHE A N 1
ATOM 1744 C CA . PHE A 1 227 ? 3.227 29.812 0.159 1 78.81 227 PHE A CA 1
ATOM 1745 C C . PHE A 1 227 ? 3.84 30.234 1.486 1 78.81 227 PHE A C 1
ATOM 1747 O O . PHE A 1 227 ? 4.648 29.5 2.064 1 78.81 227 PHE A O 1
ATOM 1754 N N . ASP A 1 228 ? 3.506 31.375 2.02 1 86 228 ASP A N 1
ATOM 1755 C CA . ASP A 1 228 ? 4.035 31.828 3.307 1 86 228 ASP A CA 1
ATOM 1756 C C . ASP A 1 228 ? 3.633 30.875 4.426 1 86 228 ASP A C 1
ATOM 1758 O O . ASP A 1 228 ? 2.453 30.547 4.582 1 86 228 ASP A O 1
ATOM 1762 N N . VAL A 1 229 ? 4.637 30.469 5.133 1 90.81 229 VAL A N 1
ATOM 1763 C CA . VAL A 1 229 ? 4.406 29.469 6.184 1 90.81 229 VAL A CA 1
ATOM 1764 C C . VAL A 1 229 ? 5.098 29.922 7.469 1 90.81 229 VAL A C 1
ATOM 1766 O O . VAL A 1 229 ? 6.172 30.516 7.43 1 90.81 229 VAL A O 1
ATOM 1769 N N . ARG A 1 230 ? 4.441 29.75 8.547 1 94 230 ARG A N 1
ATOM 1770 C CA . ARG A 1 230 ? 4.996 30 9.875 1 94 230 ARG A CA 1
ATOM 1771 C C . ARG A 1 230 ? 4.996 28.734 10.719 1 94 230 ARG A C 1
ATOM 1773 O O . ARG A 1 230 ? 4.363 27.734 10.352 1 94 230 ARG A O 1
ATOM 1780 N N . TRP A 1 231 ? 5.766 28.734 11.758 1 94.75 231 TRP A N 1
ATOM 1781 C CA . TRP A 1 231 ? 6.004 27.562 12.594 1 94.75 231 TRP A CA 1
ATOM 1782 C C . TRP A 1 231 ? 5.746 27.891 14.062 1 94.75 231 TRP A C 1
ATOM 1784 O O . TRP A 1 231 ? 5.66 29.047 14.445 1 94.75 231 TRP A O 1
ATOM 1794 N N . ILE A 1 232 ? 5.543 26.859 14.836 1 93.06 232 ILE A N 1
ATOM 1795 C CA . ILE A 1 232 ? 5.332 27.047 16.266 1 93.06 232 ILE A CA 1
ATOM 1796 C C . ILE A 1 232 ? 6.602 27.594 16.906 1 93.06 232 ILE A C 1
ATOM 1798 O O . ILE A 1 232 ? 7.695 27.078 16.688 1 93.06 232 ILE A O 1
ATOM 1802 N N . LYS A 1 233 ? 6.465 28.594 17.641 1 92.5 233 LYS A N 1
ATOM 1803 C CA . LYS A 1 233 ? 7.586 29.297 18.25 1 92.5 233 LYS A CA 1
ATOM 1804 C C . LYS A 1 233 ? 7.734 28.922 19.719 1 92.5 233 LYS A C 1
ATOM 1806 O O . LYS A 1 233 ? 8.773 29.188 20.328 1 92.5 233 LYS A O 1
ATOM 1811 N N . ASN A 1 234 ? 6.73 28.344 20.188 1 88.44 234 ASN A N 1
ATOM 1812 C CA . ASN A 1 234 ? 6.715 27.969 21.594 1 88.44 234 ASN A CA 1
ATOM 1813 C C . ASN A 1 234 ? 5.973 26.656 21.828 1 88.44 234 ASN A C 1
ATOM 1815 O O . ASN A 1 234 ? 4.805 26.531 21.453 1 88.44 234 ASN A O 1
ATOM 1819 N N . GLY A 1 235 ? 6.777 25.719 22.453 1 87.44 235 GLY A N 1
ATOM 1820 C CA . GLY A 1 235 ? 6.156 24.438 22.75 1 87.44 235 GLY A CA 1
ATOM 1821 C C . GLY A 1 235 ? 5.875 23.609 21.5 1 87.44 235 GLY A C 1
ATOM 1822 O O . GLY A 1 235 ? 6.699 23.562 20.594 1 87.44 235 GLY A O 1
ATOM 1823 N N . THR A 1 236 ? 4.758 22.812 21.625 1 89.75 236 THR A N 1
ATOM 1824 C CA . THR A 1 236 ? 4.309 21.953 20.531 1 89.75 236 THR A CA 1
ATOM 1825 C C . THR A 1 236 ? 2.916 22.375 20.062 1 89.75 236 THR A C 1
ATOM 1827 O O . THR A 1 236 ? 2.252 23.188 20.703 1 89.75 236 THR A O 1
ATOM 1830 N N . VAL A 1 237 ? 2.514 21.875 18.953 1 90.5 237 VAL A N 1
ATOM 1831 C CA . VAL A 1 237 ? 1.164 22.141 18.453 1 90.5 237 VAL A CA 1
ATOM 1832 C C . VAL A 1 237 ? 0.138 21.656 19.484 1 90.5 237 VAL A C 1
ATOM 1834 O O . VAL A 1 237 ? -0.85 22.344 19.75 1 90.5 237 VAL A O 1
ATOM 1837 N N . SER A 1 238 ? 0.396 20.547 20.031 1 90.56 238 SER A N 1
ATOM 1838 C CA . SER A 1 238 ? -0.509 19.953 21.016 1 90.56 238 SER A CA 1
ATOM 1839 C C . SER A 1 238 ? -0.655 20.828 22.25 1 90.56 238 SER A C 1
ATOM 1841 O O . SER A 1 238 ? -1.771 21.094 22.703 1 90.56 238 SER A O 1
ATOM 1843 N N . ASP A 1 239 ? 0.384 21.312 22.781 1 90.06 239 ASP A N 1
ATOM 1844 C CA . ASP A 1 239 ? 0.331 22.078 24.016 1 90.06 239 ASP A CA 1
ATOM 1845 C C . ASP A 1 239 ? -0.126 23.516 23.766 1 90.06 239 ASP A C 1
ATOM 1847 O O . ASP A 1 239 ? -0.808 24.109 24.609 1 90.06 239 ASP A O 1
ATOM 1851 N N . SER A 1 240 ? 0.216 24.047 22.594 1 91.38 240 SER A N 1
ATOM 1852 C CA . SER A 1 240 ? -0.024 25.469 22.344 1 91.38 240 SER A CA 1
ATOM 1853 C C . SER A 1 240 ? -1.405 25.703 21.75 1 91.38 240 SER A C 1
ATOM 1855 O O . SER A 1 240 ? -2 26.766 21.922 1 91.38 240 SER A O 1
ATOM 1857 N N . LEU A 1 241 ? -1.868 24.703 21 1 93.56 241 LEU A N 1
ATOM 1858 C CA . LEU A 1 241 ? -3.119 24.922 20.281 1 93.56 241 LEU A CA 1
ATOM 1859 C C . LEU A 1 241 ? -4.203 23.969 20.766 1 93.56 241 LEU A C 1
ATOM 1861 O O . LEU A 1 241 ? -5.309 24.406 21.109 1 93.56 241 LEU A O 1
ATOM 1865 N N . VAL A 1 242 ? -3.934 22.703 20.922 1 95.19 242 VAL A N 1
ATOM 1866 C CA . VAL A 1 242 ? -4.934 21.688 21.234 1 95.19 242 VAL A CA 1
ATOM 1867 C C . VAL A 1 242 ? -5.332 21.797 22.703 1 95.19 242 VAL A C 1
ATOM 1869 O O . VAL A 1 242 ? -6.516 21.734 23.047 1 95.19 242 VAL A O 1
ATOM 1872 N N . ALA A 1 243 ? -4.371 21.953 23.578 1 96 243 ALA A N 1
ATOM 1873 C CA . ALA A 1 243 ? -4.629 21.969 25.016 1 96 243 ALA A CA 1
ATOM 1874 C C . ALA A 1 243 ? -5.586 23.094 25.406 1 96 243 ALA A C 1
ATOM 1876 O O . ALA A 1 243 ? -6.562 22.875 26.125 1 96 243 ALA A O 1
ATOM 1877 N N . PRO A 1 244 ? -5.328 24.328 24.953 1 96.38 244 PRO A N 1
ATOM 1878 C CA . PRO A 1 244 ? -6.285 25.391 25.266 1 96.38 244 PRO A CA 1
ATOM 1879 C C . PRO A 1 244 ? -7.688 25.094 24.734 1 96.38 244 PRO A C 1
ATOM 1881 O O . PRO A 1 244 ? -8.68 25.406 25.406 1 96.38 244 PRO A O 1
ATOM 1884 N N . LEU A 1 245 ? -7.777 24.531 23.562 1 97.69 245 LEU A N 1
ATOM 1885 C CA . LEU A 1 245 ? -9.07 24.172 22.984 1 97.69 245 LEU A CA 1
ATOM 1886 C C . LEU A 1 245 ? -9.758 23.094 23.828 1 97.69 245 LEU A C 1
ATOM 1888 O O . LEU A 1 245 ? -10.945 23.219 24.156 1 97.69 245 LEU A O 1
ATOM 1892 N N . ALA A 1 246 ? -9.047 22.062 24.156 1 97.94 246 ALA A N 1
ATOM 1893 C CA . ALA A 1 246 ? -9.578 20.984 24.984 1 97.94 246 ALA A CA 1
ATOM 1894 C C . ALA A 1 246 ? -10.086 21.516 26.312 1 97.94 246 ALA A C 1
ATOM 1896 O O . ALA A 1 246 ? -11.172 21.141 26.766 1 97.94 246 ALA A O 1
ATOM 1897 N N . THR A 1 247 ? -9.312 22.344 26.953 1 96.88 247 THR A N 1
ATOM 1898 C CA . THR A 1 247 ? -9.68 22.922 28.234 1 96.88 247 THR A CA 1
ATOM 1899 C C . THR A 1 247 ? -10.984 23.703 28.125 1 96.88 247 THR A C 1
ATOM 1901 O O . THR A 1 247 ? -11.875 23.547 28.969 1 96.88 247 THR A O 1
ATOM 1904 N N . LYS A 1 248 ? -11.055 24.484 27.141 1 97.25 248 LYS A N 1
ATOM 1905 C CA . LYS A 1 248 ? -12.258 25.281 26.938 1 97.25 248 LYS A CA 1
ATOM 1906 C C . LYS A 1 248 ? -13.484 24.391 26.781 1 97.25 248 LYS A C 1
ATOM 1908 O O . LYS A 1 248 ? -14.508 24.594 27.438 1 97.25 248 LYS A O 1
ATOM 1913 N N . LEU A 1 249 ? -13.398 23.359 25.906 1 97.69 249 LEU A N 1
ATOM 1914 C CA . LEU A 1 249 ? -14.547 22.516 25.578 1 97.69 249 LEU A CA 1
ATOM 1915 C C . LEU A 1 249 ? -14.938 21.656 26.766 1 97.69 249 LEU A C 1
ATOM 1917 O O . LEU A 1 249 ? -16.125 21.422 27.016 1 97.69 249 LEU A O 1
ATOM 1921 N N . GLU A 1 250 ? -13.977 21.219 27.5 1 97.06 250 GLU A N 1
ATOM 1922 C CA . GLU A 1 250 ? -14.266 20.375 28.656 1 97.06 250 GLU A CA 1
ATOM 1923 C C . GLU A 1 250 ? -14.875 21.188 29.797 1 97.06 250 GLU A C 1
ATOM 1925 O O . GLU A 1 250 ? -15.734 20.703 30.531 1 97.06 250 GLU A O 1
ATOM 1930 N N . THR A 1 251 ? -14.438 22.406 29.969 1 96 251 THR A N 1
ATOM 1931 C CA . THR A 1 251 ? -14.867 23.234 31.094 1 96 251 THR A CA 1
ATOM 1932 C C . THR A 1 251 ? -16.203 23.906 30.797 1 96 251 THR A C 1
ATOM 1934 O O . THR A 1 251 ? -17.062 24 31.672 1 96 251 THR A O 1
ATOM 1937 N N . GLU A 1 252 ? -16.359 24.375 29.609 1 95.19 252 GLU A N 1
ATOM 1938 C CA . GLU A 1 252 ? -17.516 25.172 29.266 1 95.19 252 GLU A CA 1
ATOM 1939 C C . GLU A 1 252 ? -18.656 24.297 28.719 1 95.19 252 GLU A C 1
ATOM 1941 O O . GLU A 1 252 ? -19.812 24.703 28.734 1 95.19 252 GLU A O 1
ATOM 1946 N N . PHE A 1 253 ? -18.219 23.203 28.25 1 93.62 253 PHE A N 1
ATOM 1947 C CA . PHE A 1 253 ? -19.203 22.328 27.641 1 93.62 253 PHE A CA 1
ATOM 1948 C C . PHE A 1 253 ? -19.094 20.922 28.219 1 93.62 253 PHE A C 1
ATOM 1950 O O . PHE A 1 253 ? -18.281 20.672 29.125 1 93.62 253 PHE A O 1
ATOM 1957 N N . ASN A 1 254 ? -19.922 19.969 27.875 1 90.25 254 ASN A N 1
ATOM 1958 C CA . ASN A 1 254 ? -19.984 18.594 28.375 1 90.25 254 ASN A CA 1
ATOM 1959 C C . ASN A 1 254 ? -19.156 17.656 27.5 1 90.25 254 ASN A C 1
ATOM 1961 O O . ASN A 1 254 ? -19.656 16.609 27.078 1 90.25 254 ASN A O 1
ATOM 1965 N N . LEU A 1 255 ? -17.859 18.094 27.203 1 97.5 255 LEU A N 1
ATOM 1966 C CA . LEU A 1 255 ? -16.984 17.203 26.438 1 97.5 255 LEU A CA 1
ATOM 1967 C C . LEU A 1 255 ? -16.203 16.281 27.359 1 97.5 255 LEU A C 1
ATOM 1969 O O . LEU A 1 255 ? -15.617 16.734 28.344 1 97.5 255 LEU A O 1
ATOM 1973 N N . THR A 1 256 ? -16.281 15.039 27.125 1 98.06 256 THR A N 1
ATOM 1974 C CA . THR A 1 256 ? -15.43 14.047 27.781 1 98.06 256 THR A CA 1
ATOM 1975 C C . THR A 1 256 ? -14.438 13.445 26.797 1 98.06 256 THR A C 1
ATOM 1977 O O . THR A 1 256 ? -14.82 12.938 25.75 1 98.06 256 THR A O 1
ATOM 1980 N N . VAL A 1 257 ? -13.156 13.555 27.141 1 98.12 257 VAL A N 1
ATOM 1981 C CA . VAL A 1 257 ? -12.117 13 26.266 1 98.12 257 VAL A CA 1
ATOM 1982 C C . VAL A 1 257 ? -11.555 11.719 26.891 1 98.12 257 VAL A C 1
ATOM 1984 O O . VAL A 1 257 ? -11.055 11.734 28.016 1 98.12 257 VAL A O 1
ATOM 1987 N N . LEU A 1 258 ? -11.727 10.609 26.172 1 97.81 258 LEU A N 1
ATOM 1988 C CA . LEU A 1 258 ? -11.195 9.32 26.594 1 97.81 258 LEU A CA 1
ATOM 1989 C C . LEU A 1 258 ? -9.891 9.008 25.875 1 97.81 258 LEU A C 1
ATOM 1991 O O . LEU A 1 258 ? -9.906 8.562 24.719 1 97.81 258 LEU A O 1
ATOM 1995 N N . GLY A 1 259 ? -8.75 9.211 26.594 1 96.12 259 GLY A N 1
ATOM 1996 C CA . GLY A 1 259 ? -7.438 8.891 26.062 1 96.12 259 GLY A CA 1
ATOM 1997 C C . GLY A 1 259 ? -7 7.465 26.359 1 96.12 259 GLY A C 1
ATOM 1998 O O . GLY A 1 259 ? -7.457 6.871 27.344 1 96.12 259 GLY A O 1
ATOM 1999 N N . GLY A 1 260 ? -6.109 6.887 25.484 1 95.62 260 GLY A N 1
ATOM 2000 C CA . GLY A 1 260 ? -5.629 5.527 25.672 1 95.62 260 GLY A CA 1
ATOM 2001 C C . GLY A 1 260 ? -6.676 4.473 25.359 1 95.62 260 GLY A C 1
ATOM 2002 O O . GLY A 1 260 ? -6.621 3.361 25.891 1 95.62 260 GLY A O 1
ATOM 2003 N N . CYS A 1 261 ? -7.668 4.871 24.609 1 96.94 261 CYS A N 1
ATOM 2004 C CA . CYS A 1 261 ? -8.797 4.004 24.297 1 96.94 261 CYS A CA 1
ATOM 2005 C C . CYS A 1 261 ? -8.859 3.73 22.797 1 96.94 261 CYS A C 1
ATOM 2007 O O . CYS A 1 261 ? -8.805 4.66 21.984 1 96.94 261 CYS A O 1
ATOM 2009 N N . ARG A 1 262 ? -8.922 2.486 22.469 1 95.88 262 ARG A N 1
ATOM 2010 C CA . ARG A 1 262 ? -9 2.096 21.062 1 95.88 262 ARG A CA 1
ATOM 2011 C C . ARG A 1 262 ? -10.391 1.559 20.719 1 95.88 262 ARG A C 1
ATOM 2013 O O . ARG A 1 262 ? -10.859 0.604 21.344 1 95.88 262 ARG A O 1
ATOM 2020 N N . VAL A 1 263 ? -11.016 2.186 19.75 1 96.69 263 VAL A N 1
ATOM 2021 C CA . VAL A 1 263 ? -12.336 1.721 19.344 1 96.69 263 VAL A CA 1
ATOM 2022 C C . VAL A 1 263 ? -12.195 0.43 18.531 1 96.69 263 VAL A C 1
ATOM 2024 O O . VAL A 1 263 ? -11.406 0.36 17.594 1 96.69 263 VAL A O 1
ATOM 2027 N N . GLY A 1 264 ? -12.992 -0.567 18.922 1 93.38 264 GLY A N 1
ATOM 2028 C CA . GLY A 1 264 ? -12.852 -1.863 18.281 1 93.38 264 GLY A CA 1
ATOM 2029 C C . GLY A 1 264 ? -14.086 -2.277 17.5 1 93.38 264 GLY A C 1
ATOM 2030 O O . GLY A 1 264 ? -14.008 -3.133 16.609 1 93.38 264 GLY A O 1
ATOM 2031 N N . LYS A 1 265 ? -15.281 -1.718 17.859 1 96.56 265 LYS A N 1
ATOM 2032 C CA . LYS A 1 265 ? -16.5 -2.141 17.172 1 96.56 265 LYS A CA 1
ATOM 2033 C C . LYS A 1 265 ? -17.562 -1.049 17.203 1 96.56 265 LYS A C 1
ATOM 2035 O O . LYS A 1 265 ? -17.781 -0.43 18.25 1 96.56 265 LYS A O 1
ATOM 2040 N N . ILE A 1 266 ? -18.125 -0.839 16.094 1 97.88 266 ILE A N 1
ATOM 2041 C CA . ILE A 1 266 ? -19.297 0.021 15.969 1 97.88 266 ILE A CA 1
ATOM 2042 C C . ILE A 1 266 ? -20.5 -0.801 15.492 1 97.88 266 ILE A C 1
ATOM 2044 O O . ILE A 1 266 ? -20.406 -1.541 14.508 1 97.88 266 ILE A O 1
ATOM 2048 N N . SER A 1 267 ? -21.562 -0.698 16.188 1 97.38 267 SER A N 1
ATOM 2049 C CA . SER A 1 267 ? -22.75 -1.469 15.875 1 97.38 267 SER A CA 1
ATOM 2050 C C . SER A 1 267 ? -23.812 -0.597 15.211 1 97.38 267 SER A C 1
ATOM 2052 O O . SER A 1 267 ? -24 0.563 15.578 1 97.38 267 SER A O 1
ATOM 2054 N N . VAL A 1 268 ? -24.391 -1.128 14.211 1 96.31 268 VAL A N 1
ATOM 2055 C CA . VAL A 1 268 ? -25.453 -0.47 13.461 1 96.31 268 VAL A CA 1
ATOM 2056 C C . VAL A 1 268 ? -26.75 -1.265 13.594 1 96.31 268 VAL A C 1
ATOM 2058 O O . VAL A 1 268 ? -26.75 -2.49 13.469 1 96.31 268 VAL A O 1
ATOM 2061 N N . GLU A 1 269 ? -27.781 -0.61 13.953 1 92.88 269 GLU A N 1
ATOM 2062 C CA . GLU A 1 269 ? -29.094 -1.244 14.086 1 92.88 269 GLU A CA 1
ATOM 2063 C C . GLU A 1 269 ? -30.047 -0.78 12.984 1 92.88 269 GLU A C 1
ATOM 2065 O O . GLU A 1 269 ? -29.953 0.351 12.508 1 92.88 269 GLU A O 1
ATOM 2070 N N . GLU A 1 270 ? -30.734 -1.731 12.539 1 87 270 GLU A N 1
ATOM 2071 C CA . GLU A 1 270 ? -31.781 -1.421 11.555 1 87 270 GLU A CA 1
ATOM 2072 C C . GLU A 1 270 ? -33.125 -1.16 12.242 1 87 270 GLU A C 1
ATOM 2074 O O . GLU A 1 270 ? -33.531 -1.919 13.117 1 87 270 GLU A O 1
ATOM 2079 N N . SER A 1 271 ? -33.594 0.059 11.984 1 72.25 271 SER A N 1
ATOM 2080 C CA . SER A 1 271 ? -34.906 0.361 12.539 1 72.25 271 SER A CA 1
ATOM 2081 C C . SER A 1 271 ? -36.031 -0.259 11.703 1 72.25 271 SER A C 1
ATOM 2083 O O . SER A 1 271 ? -35.75 -0.834 10.641 1 72.25 271 SER A O 1
ATOM 2085 N N . ILE A 1 272 ? -37.188 -0.226 12.211 1 61.16 272 ILE A N 1
ATOM 2086 C CA . ILE A 1 272 ? -38.375 -0.792 11.602 1 61.16 272 ILE A CA 1
ATOM 2087 C C . ILE A 1 272 ? -38.562 -0.195 10.211 1 61.16 272 ILE A C 1
ATOM 2089 O O . ILE A 1 272 ? -39 -0.891 9.281 1 61.16 272 ILE A O 1
ATOM 2093 N N . ASP A 1 273 ? -38.219 0.997 9.938 1 65.5 273 ASP A N 1
ATOM 2094 C CA . ASP A 1 273 ? -38.406 1.673 8.656 1 65.5 273 ASP A CA 1
ATOM 2095 C C . ASP A 1 273 ? -37.219 1.412 7.723 1 65.5 273 ASP A C 1
ATOM 2097 O O . ASP A 1 273 ? -36.969 2.174 6.785 1 65.5 273 ASP A O 1
ATOM 2101 N N . LYS A 1 274 ? -36.406 0.506 8.055 1 69.69 274 LYS A N 1
ATOM 2102 C CA . LYS A 1 274 ? -35.312 0.046 7.219 1 69.69 274 LYS A CA 1
ATOM 2103 C C . LYS A 1 274 ? -34.188 1.087 7.16 1 69.69 274 LYS A C 1
ATOM 2105 O O . LYS A 1 274 ? -33.531 1.242 6.129 1 69.69 274 LYS A O 1
ATOM 2110 N N . LYS A 1 275 ? -34.312 1.949 8.258 1 81.06 275 LYS A N 1
ATOM 2111 C CA . LYS A 1 275 ? -33.219 2.904 8.359 1 81.06 275 LYS A CA 1
ATOM 2112 C C . LYS A 1 275 ? -32.156 2.402 9.32 1 81.06 275 LYS A C 1
ATOM 2114 O O . LYS A 1 275 ? -32.469 1.806 10.352 1 81.06 275 LYS A O 1
ATOM 2119 N N . HIS A 1 276 ? -30.922 2.562 8.922 1 93.31 276 HIS A N 1
ATOM 2120 C CA . HIS A 1 276 ? -29.812 2.121 9.75 1 93.31 276 HIS A CA 1
ATOM 2121 C C . HIS A 1 276 ? -29.281 3.266 10.609 1 93.31 276 HIS A C 1
ATOM 2123 O O . HIS A 1 276 ? -29.312 4.426 10.188 1 93.31 276 HIS A O 1
ATOM 2129 N N . ARG A 1 277 ? -28.953 2.949 11.836 1 94.75 277 ARG A N 1
ATOM 2130 C CA . ARG A 1 277 ? -28.375 3.93 12.742 1 94.75 277 ARG A CA 1
ATOM 2131 C C . ARG A 1 277 ? -27.266 3.297 13.594 1 94.75 277 ARG A C 1
ATOM 2133 O O . ARG A 1 277 ? -27.406 2.158 14.047 1 94.75 277 ARG A O 1
ATOM 2140 N N . VAL A 1 278 ? -26.25 4.07 13.773 1 96.69 278 VAL A N 1
ATOM 2141 C CA . VAL A 1 278 ? -25.266 3.654 14.758 1 96.69 278 VAL A CA 1
ATOM 2142 C C . VAL A 1 278 ? -25.875 3.678 16.156 1 96.69 278 VAL A C 1
ATOM 2144 O O . VAL A 1 278 ? -26.484 4.676 16.562 1 96.69 278 VAL A O 1
ATOM 2147 N N . SER A 1 279 ? -25.75 2.615 16.906 1 95.94 279 SER A N 1
ATOM 2148 C CA . SER A 1 279 ? -26.438 2.506 18.188 1 95.94 279 SER A CA 1
ATOM 2149 C C . SER A 1 279 ? -25.453 2.391 19.344 1 95.94 279 SER A C 1
ATOM 2151 O O . SER A 1 279 ? -25.734 2.873 20.438 1 95.94 279 SER A O 1
ATOM 2153 N N . SER A 1 280 ? -24.359 1.747 19.078 1 97.38 280 SER A N 1
ATOM 2154 C CA . SER A 1 280 ? -23.406 1.548 20.156 1 97.38 280 SER A CA 1
ATOM 2155 C C . SER A 1 280 ? -21.984 1.385 19.625 1 97.38 280 SER A C 1
ATOM 2157 O O . SER A 1 280 ? -21.797 1.193 18.422 1 97.38 280 SER A O 1
ATOM 2159 N N . LEU A 1 281 ? -21.016 1.554 20.5 1 97.56 281 LEU A N 1
ATOM 2160 C CA . LEU A 1 281 ? -19.594 1.436 20.188 1 97.56 281 LEU A CA 1
ATOM 2161 C C . LEU A 1 281 ? -18.844 0.759 21.344 1 97.56 281 LEU A C 1
ATOM 2163 O O . LEU A 1 281 ? -19.125 1.014 22.516 1 97.56 281 LEU A O 1
ATOM 2167 N N . GLU A 1 282 ? -17.969 -0.144 21 1 98.25 282 GLU A N 1
ATOM 2168 C CA . GLU A 1 282 ? -17.094 -0.791 21.969 1 98.25 282 GLU A CA 1
ATOM 2169 C C . GLU A 1 282 ? -15.656 -0.321 21.812 1 98.25 282 GLU A C 1
ATOM 2171 O O . GLU A 1 282 ? -15.18 -0.124 20.703 1 98.25 282 GLU A O 1
ATOM 2176 N N . TYR A 1 283 ? -14.984 -0.052 22.875 1 97.75 283 TYR A N 1
ATOM 2177 C CA . TYR A 1 283 ? -13.586 0.346 22.844 1 97.75 283 TYR A CA 1
ATOM 2178 C C . TYR A 1 283 ? -12.789 -0.373 23.938 1 97.75 283 TYR A C 1
ATOM 2180 O O . TYR A 1 283 ? -13.367 -0.846 24.922 1 97.75 283 TYR A O 1
ATOM 2188 N N . SER A 1 284 ? -11.555 -0.555 23.688 1 96.69 284 SER A N 1
ATOM 2189 C CA . SER A 1 284 ? -10.656 -1.217 24.641 1 96.69 284 SER A CA 1
ATOM 2190 C C . SER A 1 284 ? -9.844 -0.202 25.422 1 96.69 284 SER A C 1
ATOM 2192 O O . SER A 1 284 ? -9.328 0.764 24.859 1 96.69 284 SER A O 1
ATOM 2194 N N . VAL A 1 285 ? -9.734 -0.355 26.703 1 94.06 285 VAL A N 1
ATOM 2195 C CA . VAL A 1 285 ? -8.922 0.456 27.594 1 94.06 285 VAL A CA 1
ATOM 2196 C C . VAL A 1 285 ? -8.25 -0.439 28.641 1 94.06 285 VAL A C 1
ATOM 2198 O O . VAL A 1 285 ? -8.922 -1.162 29.375 1 94.06 285 VAL A O 1
ATOM 2201 N N . ASN A 1 286 ? -6.938 -0.443 28.672 1 91.44 286 ASN A N 1
ATOM 2202 C CA . ASN A 1 286 ? -6.168 -1.251 29.609 1 91.44 286 ASN A CA 1
ATOM 2203 C C . ASN A 1 286 ? -6.562 -2.725 29.547 1 91.44 286 ASN A C 1
ATOM 2205 O O . ASN A 1 286 ? -6.801 -3.357 30.562 1 91.44 286 ASN A O 1
ATOM 2209 N N . GLY A 1 287 ? -6.785 -3.219 28.375 1 88.88 287 GLY A N 1
ATOM 2210 C CA . GLY A 1 287 ? -7.066 -4.629 28.172 1 88.88 287 GLY A CA 1
ATOM 2211 C C . GLY A 1 287 ? -8.523 -4.988 28.406 1 88.88 287 GLY A C 1
ATOM 2212 O O . GLY A 1 287 ? -8.914 -6.145 28.219 1 88.88 287 GLY A O 1
ATOM 2213 N N . LYS A 1 288 ? -9.305 -4.066 28.797 1 94.69 288 LYS A N 1
ATOM 2214 C CA . LYS A 1 288 ? -10.727 -4.312 29.031 1 94.69 288 LYS A CA 1
ATOM 2215 C C . LYS A 1 288 ? -11.586 -3.66 27.953 1 94.69 288 LYS A C 1
ATOM 2217 O O . LYS A 1 288 ? -11.211 -2.621 27.406 1 94.69 288 LYS A O 1
ATOM 2222 N N . THR A 1 289 ? -12.68 -4.254 27.719 1 96.5 289 THR A N 1
ATOM 2223 C CA . THR A 1 289 ? -13.609 -3.732 26.719 1 96.5 289 THR A CA 1
ATOM 2224 C C . THR A 1 289 ? -14.742 -2.965 27.391 1 96.5 289 THR A C 1
ATOM 2226 O O . THR A 1 289 ? -15.383 -3.473 28.328 1 96.5 289 THR A O 1
ATOM 2229 N N . GLU A 1 290 ? -14.953 -1.771 27.078 1 97.56 290 GLU A N 1
ATOM 2230 C CA . GLU A 1 290 ? -16.062 -0.931 27.531 1 97.56 290 GLU A CA 1
ATOM 2231 C C . GLU A 1 290 ? -17.016 -0.615 26.391 1 97.56 290 GLU A C 1
ATOM 2233 O O . GLU A 1 290 ? -16.688 -0.826 25.219 1 97.56 290 GLU A O 1
ATOM 2238 N N . LYS A 1 291 ? -18.234 -0.173 26.781 1 97.5 291 LYS A N 1
ATOM 2239 C CA . LYS A 1 291 ? -19.281 0.041 25.781 1 97.5 291 LYS A CA 1
ATOM 2240 C C . LYS A 1 291 ? -20 1.366 26 1 97.5 291 LYS A C 1
ATOM 2242 O O . LYS A 1 291 ? -20.234 1.764 27.141 1 97.5 291 LYS A O 1
ATOM 2247 N N . ILE A 1 292 ? -20.219 2.076 24.984 1 97.62 292 ILE A N 1
ATOM 2248 C CA . ILE A 1 292 ? -21.109 3.238 24.984 1 97.62 292 ILE A CA 1
ATOM 2249 C C . ILE A 1 292 ? -22.391 2.908 24.219 1 97.62 292 ILE A C 1
ATOM 2251 O O . ILE A 1 292 ? -22.344 2.516 23.062 1 97.62 292 ILE A O 1
ATOM 2255 N N . GLU A 1 293 ? -23.531 3.078 24.859 1 96.81 293 GLU A N 1
ATOM 2256 C CA . GLU A 1 293 ? -24.812 2.727 24.266 1 96.81 293 GLU A CA 1
ATOM 2257 C C . GLU A 1 293 ? -25.672 3.967 24.016 1 96.81 293 GLU A C 1
ATOM 2259 O O . GLU A 1 293 ? -25.297 5.07 24.438 1 96.81 293 GLU A O 1
ATOM 2264 N N . ASN A 1 294 ? -26.688 3.836 23.25 1 95.31 294 ASN A N 1
ATOM 2265 C CA . ASN A 1 294 ? -27.672 4.863 22.953 1 95.31 294 ASN A CA 1
ATOM 2266 C C . ASN A 1 294 ? -27.047 6.078 22.281 1 95.31 294 ASN A C 1
ATOM 2268 O O . ASN A 1 294 ? -27.25 7.215 22.719 1 95.31 294 ASN A O 1
ATOM 2272 N N . ILE A 1 295 ? -26.234 5.781 21.297 1 96.94 295 ILE A N 1
ATOM 2273 C CA . ILE A 1 295 ? -25.562 6.832 20.547 1 96.94 295 ILE A CA 1
ATOM 2274 C C . ILE A 1 295 ? -26.547 7.465 19.547 1 96.94 295 ILE A C 1
ATOM 2276 O O . ILE A 1 295 ? -27.188 6.762 18.766 1 96.94 295 ILE A O 1
ATOM 2280 N N . ASP A 1 296 ? -26.656 8.773 19.594 1 96.56 296 ASP A N 1
ATOM 2281 C CA . ASP A 1 296 ? -27.531 9.492 18.672 1 96.56 296 ASP A CA 1
ATOM 2282 C C . ASP A 1 296 ? -26.781 9.852 17.375 1 96.56 296 ASP A C 1
ATOM 2284 O O . ASP A 1 296 ? -27.406 10.047 16.328 1 96.56 296 ASP A O 1
ATOM 2288 N N . GLY A 1 297 ? -25.5 9.945 17.422 1 97.69 297 GLY A N 1
ATOM 2289 C CA . GLY A 1 297 ? -24.656 10.242 16.266 1 97.69 297 GLY A CA 1
ATOM 2290 C C . GLY A 1 297 ? -23.188 10.023 16.547 1 97.69 297 GLY A C 1
ATOM 2291 O O . GLY A 1 297 ? -22.734 10.125 17.688 1 97.69 297 GLY A O 1
ATOM 2292 N N . ALA A 1 298 ? -22.469 9.758 15.523 1 98.69 298 ALA A N 1
ATOM 2293 C CA . ALA A 1 298 ? -21.031 9.539 15.664 1 98.69 298 ALA A CA 1
ATOM 2294 C C . ALA A 1 298 ? -20.266 10.148 14.492 1 98.69 298 ALA A C 1
ATOM 2296 O O . ALA A 1 298 ? -20.828 10.344 13.414 1 98.69 298 ALA A O 1
ATOM 2297 N N . ILE A 1 299 ? -19.062 10.523 14.711 1 98.88 299 ILE A N 1
ATOM 2298 C CA . ILE A 1 299 ? -18.156 11.031 13.688 1 98.88 299 ILE A CA 1
ATOM 2299 C C . ILE A 1 299 ? -16.844 10.234 13.703 1 98.88 299 ILE A C 1
ATOM 2301 O O . ILE A 1 299 ? -16.188 10.125 14.742 1 98.88 299 ILE A O 1
ATOM 2305 N N . LEU A 1 300 ? -16.531 9.617 12.586 1 98.75 300 LEU A N 1
ATOM 2306 C CA . LEU A 1 300 ? -15.242 8.938 12.422 1 98.75 300 LEU A CA 1
ATOM 2307 C C . LEU A 1 300 ? -14.172 9.914 11.938 1 98.75 300 LEU A C 1
ATOM 2309 O O . LEU A 1 300 ? -14.078 10.195 10.742 1 98.75 300 LEU A O 1
ATOM 2313 N N . ALA A 1 301 ? -13.406 10.422 12.82 1 98.62 301 ALA A N 1
ATOM 2314 C CA . ALA A 1 301 ? -12.258 11.273 12.508 1 98.62 301 ALA A CA 1
ATOM 2315 C C . ALA A 1 301 ? -10.961 10.469 12.523 1 98.62 301 ALA A C 1
ATOM 2317 O O . ALA A 1 301 ? -10.086 10.703 13.359 1 98.62 301 ALA A O 1
ATOM 2318 N N . LEU A 1 302 ? -10.859 9.648 11.523 1 97.19 302 LEU A N 1
ATOM 2319 C CA . LEU A 1 302 ? -9.82 8.625 11.516 1 97.19 302 LEU A CA 1
ATOM 2320 C C . LEU A 1 302 ? -8.922 8.773 10.289 1 97.19 302 LEU A C 1
ATOM 2322 O O . LEU A 1 302 ? -9.359 9.258 9.25 1 97.19 302 LEU A O 1
ATOM 2326 N N . SER A 1 303 ? -7.684 8.398 10.461 1 94.06 303 SER A N 1
ATOM 2327 C CA . SER A 1 303 ? -6.801 8.172 9.32 1 94.06 303 SER A CA 1
ATOM 2328 C C . SER A 1 303 ? -7.168 6.891 8.578 1 94.06 303 SER A C 1
ATOM 2330 O O . SER A 1 303 ? -8.07 6.164 9 1 94.06 303 SER A O 1
ATOM 2332 N N . CYS A 1 304 ? -6.48 6.609 7.508 1 93.56 304 CYS A N 1
ATOM 2333 C CA . CYS A 1 304 ? -6.742 5.395 6.746 1 93.56 304 CYS A CA 1
ATOM 2334 C C . CYS A 1 304 ? -6.52 4.152 7.602 1 93.56 304 CYS A C 1
ATOM 2336 O O . CYS A 1 304 ? -7.312 3.213 7.559 1 93.56 304 CYS A O 1
ATOM 2338 N N . ASN A 1 305 ? -5.445 4.121 8.352 1 92.88 305 ASN A N 1
ATOM 2339 C CA . ASN A 1 305 ? -5.172 2.986 9.227 1 92.88 305 ASN A CA 1
ATOM 2340 C C . ASN A 1 305 ? -6.246 2.838 10.305 1 92.88 305 ASN A C 1
ATOM 2342 O O . ASN A 1 305 ? -6.633 1.72 10.648 1 92.88 305 ASN A O 1
ATOM 2346 N N . GLY A 1 306 ? -6.566 3.988 10.906 1 95.25 306 GLY A N 1
ATOM 2347 C CA . GLY A 1 306 ? -7.648 3.949 11.875 1 95.25 306 GLY A CA 1
ATOM 2348 C C . GLY A 1 306 ? -8.953 3.432 11.297 1 95.25 306 GLY A C 1
ATOM 2349 O O . GLY A 1 306 ? -9.641 2.623 11.922 1 95.25 306 GLY A O 1
ATOM 2350 N N . MET A 1 307 ? -9.281 3.881 10.133 1 96.75 307 MET A N 1
ATOM 2351 C CA . MET A 1 307 ? -10.477 3.424 9.438 1 96.75 307 MET A CA 1
ATOM 2352 C C . MET A 1 307 ? -10.43 1.919 9.195 1 96.75 307 MET A C 1
ATOM 2354 O O . MET A 1 307 ? -11.406 1.213 9.43 1 96.75 307 MET A O 1
ATOM 2358 N N . ASN A 1 308 ? -9.281 1.462 8.672 1 95.44 308 ASN A N 1
ATOM 2359 C CA . ASN A 1 308 ? -9.102 0.03 8.453 1 95.44 308 ASN A CA 1
ATOM 2360 C C . ASN A 1 308 ? -9.328 -0.764 9.734 1 95.44 308 ASN A C 1
ATOM 2362 O O . ASN A 1 308 ? -10.047 -1.765 9.734 1 95.44 308 ASN A O 1
ATOM 2366 N N . SER A 1 309 ? -8.789 -0.31 10.82 1 95.44 309 SER A N 1
ATOM 2367 C CA . SER A 1 309 ? -8.883 -1 12.109 1 95.44 309 SER A CA 1
ATOM 2368 C C . SER A 1 309 ? -10.328 -1.057 12.594 1 95.44 309 SER A C 1
ATOM 2370 O O . SER A 1 309 ? -10.828 -2.127 12.953 1 95.44 309 SER A O 1
ATOM 2372 N N . VAL A 1 310 ? -10.969 0.065 12.57 1 97.25 310 VAL A N 1
ATOM 2373 C CA . VAL A 1 310 ? -12.32 0.159 13.109 1 97.25 310 VAL A CA 1
ATOM 2374 C C . VAL A 1 310 ? -13.289 -0.626 12.227 1 97.25 310 VAL A C 1
ATOM 2376 O O . VAL A 1 310 ? -14.102 -1.409 12.727 1 97.25 310 VAL A O 1
ATOM 2379 N N . VAL A 1 311 ? -13.227 -0.469 10.953 1 97.31 311 VAL A N 1
ATOM 2380 C CA . VAL A 1 311 ? -14.172 -1.1 10.031 1 97.31 311 VAL A CA 1
ATOM 2381 C C . VAL A 1 311 ? -13.938 -2.609 10.016 1 97.31 311 VAL A C 1
ATOM 2383 O O . VAL A 1 311 ? -14.898 -3.387 9.961 1 97.31 311 VAL A O 1
ATOM 2386 N N . SER A 1 312 ? -12.664 -3.018 10.039 1 94.62 312 SER A N 1
ATOM 2387 C CA . SER A 1 312 ? -12.352 -4.441 10.023 1 94.62 312 SER A CA 1
ATOM 2388 C C . SER A 1 312 ? -12.922 -5.152 11.242 1 94.62 312 SER A C 1
ATOM 2390 O O . SER A 1 312 ? -13.211 -6.348 11.195 1 94.62 312 SER A O 1
ATOM 2392 N N . SER A 1 313 ? -13.164 -4.426 12.32 1 95.19 313 SER A N 1
ATOM 2393 C CA . SER A 1 313 ? -13.719 -5.012 13.539 1 95.19 313 SER A CA 1
ATOM 2394 C C . SER A 1 313 ? -15.195 -4.672 13.688 1 95.19 313 SER A C 1
ATOM 2396 O O . SER A 1 313 ? -15.781 -4.891 14.75 1 95.19 313 SER A O 1
ATOM 2398 N N . SER A 1 314 ? -15.742 -4.074 12.695 1 97.12 314 SER A N 1
ATOM 2399 C CA . SER A 1 314 ? -17.141 -3.67 12.711 1 97.12 314 SER A CA 1
ATOM 2400 C C . SER A 1 314 ? -17.891 -4.223 11.5 1 97.12 314 SER A C 1
ATOM 2402 O O . SER A 1 314 ? -18.141 -3.498 10.539 1 97.12 314 SER A O 1
ATOM 2404 N N . PRO A 1 315 ? -18.359 -5.426 11.625 1 93.88 315 PRO A N 1
ATOM 2405 C CA . PRO A 1 315 ? -19.016 -6.055 10.477 1 93.88 315 PRO A CA 1
ATOM 2406 C C . PRO A 1 315 ? -20.234 -5.262 9.984 1 93.88 315 PRO A C 1
ATOM 2408 O O . PRO A 1 315 ? -20.5 -5.219 8.781 1 93.88 315 PRO A O 1
ATOM 2411 N N . ASP A 1 316 ? -20.922 -4.652 10.867 1 95.38 316 ASP A N 1
ATOM 2412 C CA . ASP A 1 316 ? -22.094 -3.871 10.469 1 95.38 316 ASP A CA 1
ATOM 2413 C C . ASP A 1 316 ? -21.688 -2.703 9.57 1 95.38 316 ASP A C 1
ATOM 2415 O O . ASP A 1 316 ? -22.391 -2.395 8.602 1 95.38 316 ASP A O 1
ATOM 2419 N N . LEU A 1 317 ? -20.609 -2.074 9.906 1 95.62 317 LEU A N 1
ATOM 2420 C CA . LEU A 1 317 ? -20.125 -0.953 9.109 1 95.62 317 LEU A CA 1
ATOM 2421 C C . LEU A 1 317 ? -19.578 -1.438 7.77 1 95.62 317 LEU A C 1
ATOM 2423 O O . LEU A 1 317 ? -19.734 -0.771 6.746 1 95.62 317 LEU A O 1
ATOM 2427 N N . ALA A 1 318 ? -18.891 -2.545 7.785 1 95.81 318 ALA A N 1
ATOM 2428 C CA . ALA A 1 318 ? -18.219 -3.086 6.602 1 95.81 318 ALA A CA 1
ATOM 2429 C C . ALA A 1 318 ? -19.234 -3.422 5.512 1 95.81 318 ALA A C 1
ATOM 2431 O O . ALA A 1 318 ? -18.875 -3.521 4.336 1 95.81 318 ALA A O 1
ATOM 2432 N N . ARG A 1 319 ? -20.516 -3.604 5.867 1 94.88 319 ARG A N 1
ATOM 2433 C CA . ARG A 1 319 ? -21.562 -3.898 4.902 1 94.88 319 ARG A CA 1
ATOM 2434 C C . ARG A 1 319 ? -21.781 -2.725 3.953 1 94.88 319 ARG A C 1
ATOM 2436 O O . ARG A 1 319 ? -22.234 -2.912 2.822 1 94.88 319 ARG A O 1
ATOM 2443 N N . PHE A 1 320 ? -21.5 -1.54 4.461 1 95.56 320 PHE A N 1
ATOM 2444 C CA . PHE A 1 320 ? -21.609 -0.359 3.613 1 95.56 320 PHE A CA 1
ATOM 2445 C C . PHE A 1 320 ? -20.359 -0.185 2.77 1 95.56 320 PHE A C 1
ATOM 2447 O O . PHE A 1 320 ? -19.266 0.048 3.305 1 95.56 320 PHE A O 1
ATOM 2454 N N . PRO A 1 321 ? -20.422 -0.207 1.446 1 95.19 321 PRO A N 1
ATOM 2455 C CA . PRO A 1 321 ? -19.25 -0.153 0.573 1 95.19 321 PRO A CA 1
ATOM 2456 C C . PRO A 1 321 ? -18.375 1.067 0.839 1 95.19 321 PRO A C 1
ATOM 2458 O O . PRO A 1 321 ? -17.141 0.983 0.74 1 95.19 321 PRO A O 1
ATOM 2461 N N . VAL A 1 322 ? -18.984 2.15 1.256 1 96.19 322 VAL A N 1
ATOM 2462 C CA . VAL A 1 322 ? -18.234 3.381 1.461 1 96.19 322 VAL A CA 1
ATOM 2463 C C . VAL A 1 322 ? -17.188 3.174 2.559 1 96.19 322 VAL A C 1
ATOM 2465 O O . VAL A 1 322 ? -16.062 3.658 2.453 1 96.19 322 VAL A O 1
ATOM 2468 N N . PHE A 1 323 ? -17.547 2.402 3.58 1 97.69 323 PHE A N 1
ATOM 2469 C CA . PHE A 1 323 ? -16.641 2.229 4.711 1 97.69 323 PHE A CA 1
ATOM 2470 C C . PHE A 1 323 ? -15.609 1.137 4.422 1 97.69 323 PHE A C 1
ATOM 2472 O O . PHE A 1 323 ? -14.438 1.27 4.777 1 97.69 323 PHE A O 1
ATOM 2479 N N . SER A 1 324 ? -16.031 0.036 3.773 1 96.38 324 SER A N 1
ATOM 2480 C CA . SER A 1 324 ? -15.078 -1.016 3.451 1 96.38 324 SER A CA 1
ATOM 2481 C C . SER A 1 324 ? -14.062 -0.543 2.412 1 96.38 324 SER A C 1
ATOM 2483 O O . SER A 1 324 ? -12.898 -0.931 2.453 1 96.38 324 SER A O 1
ATOM 2485 N N . GLN A 1 325 ? -14.492 0.261 1.458 1 95.75 325 GLN A N 1
ATOM 2486 C CA . GLN A 1 325 ? -13.578 0.846 0.482 1 95.75 325 GLN A CA 1
ATOM 2487 C C . GLN A 1 325 ? -12.586 1.788 1.155 1 95.75 325 GLN A C 1
ATOM 2489 O O . GLN A 1 325 ? -11.383 1.746 0.866 1 95.75 325 GLN A O 1
ATOM 2494 N N . ALA A 1 326 ? -13.125 2.619 2.041 1 97 326 ALA A N 1
ATOM 2495 C CA . ALA A 1 326 ? -12.25 3.521 2.779 1 97 326 ALA A CA 1
ATOM 2496 C C . ALA A 1 326 ? -11.219 2.74 3.592 1 97 326 ALA A C 1
ATOM 2498 O O . ALA A 1 326 ? -10.055 3.139 3.68 1 97 326 ALA A O 1
ATOM 2499 N N . ALA A 1 327 ? -11.664 1.653 4.141 1 96.19 327 ALA A N 1
ATOM 2500 C CA . ALA A 1 327 ? -10.805 0.819 4.977 1 96.19 327 ALA A CA 1
ATOM 2501 C C . ALA A 1 327 ? -9.703 0.17 4.148 1 96.19 327 ALA A C 1
ATOM 2503 O O . ALA A 1 327 ? -8.688 -0.275 4.691 1 96.19 327 ALA A O 1
ATOM 2504 N N . SER A 1 328 ? -9.891 0.146 2.844 1 94.25 328 SER A N 1
ATOM 2505 C CA . SER A 1 328 ? -8.93 -0.507 1.958 1 94.25 328 SER A CA 1
ATOM 2506 C C . SER A 1 328 ? -7.797 0.439 1.577 1 94.25 328 SER A C 1
ATOM 2508 O O . SER A 1 328 ? -6.781 0.008 1.033 1 94.25 328 SER A O 1
ATOM 2510 N N . CYS A 1 329 ? -7.949 1.734 1.812 1 93.69 329 CYS A N 1
ATOM 2511 C CA . CYS A 1 329 ? -6.93 2.715 1.457 1 93.69 329 CYS A CA 1
ATOM 2512 C C . CYS A 1 329 ? -5.672 2.523 2.299 1 93.69 329 CYS A C 1
ATOM 2514 O O . CYS A 1 329 ? -5.758 2.156 3.473 1 93.69 329 CYS A O 1
ATOM 2516 N N . LYS A 1 330 ? -4.555 2.734 1.69 1 91.25 330 LYS A N 1
ATOM 2517 C CA . LYS A 1 330 ? -3.277 2.576 2.381 1 91.25 330 LYS A CA 1
ATOM 2518 C C . LYS A 1 330 ? -2.693 3.93 2.775 1 91.25 330 LYS A C 1
ATOM 2520 O O . LYS A 1 330 ? -3.078 4.961 2.221 1 91.25 330 LYS A O 1
ATOM 2525 N N . GLY A 1 331 ? -1.833 3.895 3.797 1 94.25 331 GLY A N 1
ATOM 2526 C CA . GLY A 1 331 ? -1.199 5.117 4.266 1 94.25 331 GLY A CA 1
ATOM 2527 C C . GLY A 1 331 ? 0.28 5.188 3.936 1 94.25 331 GLY A C 1
ATOM 2528 O O . GLY A 1 331 ? 0.849 4.23 3.404 1 94.25 331 GLY A O 1
ATOM 2529 N N . ILE A 1 332 ? 0.908 6.336 4.199 1 96.31 332 ILE A N 1
ATOM 2530 C CA . ILE A 1 332 ? 2.316 6.594 3.918 1 96.31 332 ILE A CA 1
ATOM 2531 C C . ILE A 1 332 ? 3.141 6.391 5.188 1 96.31 332 ILE A C 1
ATOM 2533 O O . ILE A 1 332 ? 2.729 6.793 6.277 1 96.31 332 ILE A O 1
ATOM 2537 N N . ASP A 1 333 ? 4.312 5.77 5.051 1 96.06 333 ASP A N 1
ATOM 2538 C CA . ASP A 1 333 ? 5.262 5.602 6.148 1 96.06 333 ASP A CA 1
ATOM 2539 C C . ASP A 1 333 ? 6.07 6.879 6.375 1 96.06 333 ASP A C 1
ATOM 2541 O O . ASP A 1 333 ? 6.617 7.449 5.43 1 96.06 333 ASP A O 1
ATOM 2545 N N . VAL A 1 334 ? 6.129 7.305 7.625 1 97.19 334 VAL A N 1
ATOM 2546 C CA . VAL A 1 334 ? 6.902 8.508 7.93 1 97.19 334 VAL A CA 1
ATOM 2547 C C . VAL A 1 334 ? 7.754 8.266 9.172 1 97.19 334 VAL A C 1
ATOM 2549 O O . VAL A 1 334 ? 7.422 7.418 10.008 1 97.19 334 VAL A O 1
ATOM 2552 N N . ILE A 1 335 ? 8.875 8.953 9.266 1 97.75 335 ILE A N 1
ATOM 2553 C CA . ILE A 1 335 ? 9.766 8.922 10.422 1 97.75 335 ILE A CA 1
ATOM 2554 C C . ILE A 1 335 ? 10.047 10.352 10.883 1 97.75 335 ILE A C 1
ATOM 2556 O O . ILE A 1 335 ? 10.266 11.242 10.062 1 97.75 335 ILE A O 1
ATOM 2560 N N . SER A 1 336 ? 9.914 10.547 12.164 1 97.44 336 SER A N 1
ATOM 2561 C CA . SER A 1 336 ? 10.297 11.82 12.773 1 97.44 336 SER A CA 1
ATOM 2562 C C . SER A 1 336 ? 11.492 11.641 13.711 1 97.44 336 SER A C 1
ATOM 2564 O O . SER A 1 336 ? 11.523 10.703 14.508 1 97.44 336 SER A O 1
ATOM 2566 N N . CYS A 1 337 ? 12.469 12.523 13.531 1 97.62 337 CYS A N 1
ATOM 2567 C CA . CYS A 1 337 ? 13.672 12.461 14.352 1 97.62 337 CYS A CA 1
ATOM 2568 C C . CYS A 1 337 ? 13.945 13.797 15.023 1 97.62 337 CYS A C 1
ATOM 2570 O O . CYS A 1 337 ? 13.625 14.852 14.469 1 97.62 337 CYS A O 1
ATOM 2572 N N . ARG A 1 338 ? 14.492 13.766 16.188 1 97.56 338 ARG A N 1
ATOM 2573 C CA . ARG A 1 338 ? 15.031 14.93 16.891 1 97.56 338 ARG A CA 1
ATOM 2574 C C . ARG A 1 338 ? 16.469 14.688 17.328 1 97.56 338 ARG A C 1
ATOM 2576 O O . ARG A 1 338 ? 16.797 13.625 17.859 1 97.56 338 ARG A O 1
ATOM 2583 N N . LEU A 1 339 ? 17.297 15.617 17.062 1 97.94 339 LEU A N 1
ATOM 2584 C CA . LEU A 1 339 ? 18.703 15.547 17.453 1 97.94 339 LEU A CA 1
ATOM 2585 C C . LEU A 1 339 ? 19.078 16.734 18.328 1 97.94 339 LEU A C 1
ATOM 2587 O O . LEU A 1 339 ? 18.734 17.875 18.016 1 97.94 339 LEU A O 1
ATOM 2591 N N . TRP A 1 340 ? 19.688 16.516 19.422 1 98.25 340 TRP A N 1
ATOM 2592 C CA . TRP A 1 340 ? 20.344 17.531 20.234 1 98.25 340 TRP A CA 1
ATOM 2593 C C . TRP A 1 340 ? 21.859 17.484 20.047 1 98.25 340 TRP A C 1
ATOM 2595 O O . TRP A 1 340 ? 22.484 16.453 20.266 1 98.25 340 TRP A O 1
ATOM 2605 N N . LEU A 1 341 ? 22.422 18.594 19.656 1 98.5 341 LEU A N 1
ATOM 2606 C CA . LEU A 1 341 ? 23.844 18.641 19.297 1 98.5 341 LEU A CA 1
ATOM 2607 C C . LEU A 1 341 ? 24.656 19.344 20.375 1 98.5 341 LEU A C 1
ATOM 2609 O O . LEU A 1 341 ? 24.109 20.109 21.172 1 98.5 341 LEU A O 1
ATOM 2613 N N . ASP A 1 342 ? 25.969 19.156 20.391 1 98.12 342 ASP A N 1
ATOM 2614 C CA . ASP A 1 342 ? 26.875 19.734 21.391 1 98.12 342 ASP A CA 1
ATOM 2615 C C . ASP A 1 342 ? 27.375 21.094 20.953 1 98.12 342 ASP A C 1
ATOM 2617 O O . ASP A 1 342 ? 28.172 21.734 21.656 1 98.12 342 ASP A O 1
ATOM 2621 N N . LYS A 1 343 ? 26.984 21.5 19.781 1 97.06 343 LYS A N 1
ATOM 2622 C CA . LYS A 1 343 ? 27.375 22.797 19.219 1 97.06 343 LYS A CA 1
ATOM 2623 C C . LYS A 1 343 ? 26.219 23.453 18.484 1 97.06 343 LYS A C 1
ATOM 2625 O O . LYS A 1 343 ? 25.359 22.75 17.922 1 97.06 343 LYS A O 1
ATOM 2630 N N . THR A 1 344 ? 26.203 24.766 18.531 1 97.5 344 THR A N 1
ATOM 2631 C CA . THR A 1 344 ? 25.25 25.5 17.719 1 97.5 344 THR A CA 1
ATOM 2632 C C . THR A 1 344 ? 25.688 25.562 16.266 1 97.5 344 THR A C 1
ATOM 2634 O O . THR A 1 344 ? 26.828 25.953 15.977 1 97.5 344 THR A O 1
ATOM 2637 N N . VAL A 1 345 ? 24.859 25.156 15.391 1 97.88 345 VAL A N 1
ATOM 2638 C CA . VAL A 1 345 ? 25.172 25.156 13.961 1 97.88 345 VAL A CA 1
ATOM 2639 C C . VAL A 1 345 ? 24.375 26.234 13.25 1 97.88 345 VAL A C 1
ATOM 2641 O O . VAL A 1 345 ? 23.141 26.188 13.219 1 97.88 345 VAL A O 1
ATOM 2644 N N . PRO A 1 346 ? 25.031 27.203 12.719 1 95.62 346 PRO A N 1
ATOM 2645 C CA . PRO A 1 346 ? 24.312 28.234 11.945 1 95.62 346 PRO A CA 1
ATOM 2646 C C . PRO A 1 346 ? 23.844 27.719 10.586 1 95.62 346 PRO A C 1
ATOM 2648 O O . PRO A 1 346 ? 24.562 26.953 9.93 1 95.62 346 PRO A O 1
ATOM 2651 N N . THR A 1 347 ? 22.656 28 10.227 1 95.25 347 THR A N 1
ATOM 2652 C CA . THR A 1 347 ? 22.109 27.688 8.914 1 95.25 347 THR A CA 1
ATOM 2653 C C . THR A 1 347 ? 21.531 28.938 8.25 1 95.25 347 THR A C 1
ATOM 2655 O O . THR A 1 347 ? 21.25 29.938 8.922 1 95.25 347 THR A O 1
ATOM 2658 N N . ARG A 1 348 ? 21.422 28.906 6.977 1 92.56 348 ARG A N 1
ATOM 2659 C CA . ARG A 1 348 ? 20.844 30.016 6.23 1 92.56 348 ARG A CA 1
ATOM 2660 C C . ARG A 1 348 ? 19.375 30.234 6.613 1 92.56 348 ARG A C 1
ATOM 2662 O O . ARG A 1 348 ? 18.922 31.375 6.734 1 92.56 348 ARG A O 1
ATOM 2669 N N . THR A 1 349 ? 18.625 29.219 6.648 1 93.69 349 THR A N 1
ATOM 2670 C CA . THR A 1 349 ? 17.219 29.234 7.062 1 93.69 349 THR A CA 1
ATOM 2671 C C . THR A 1 349 ? 16.953 28.141 8.102 1 93.69 349 THR A C 1
ATOM 2673 O O . THR A 1 349 ? 17.688 27.156 8.172 1 93.69 349 THR A O 1
ATOM 2676 N N . PRO A 1 350 ? 15.961 28.359 8.898 1 96.06 350 PRO A N 1
ATOM 2677 C CA . PRO A 1 350 ? 15.664 27.359 9.93 1 96.06 350 PRO A CA 1
ATOM 2678 C C . PRO A 1 350 ? 14.852 26.188 9.391 1 96.06 350 PRO A C 1
ATOM 2680 O O . PRO A 1 350 ? 14.75 25.141 10.039 1 96.06 350 PRO A O 1
ATOM 2683 N N . ALA A 1 351 ? 14.156 26.328 8.32 1 95.31 351 ALA A N 1
ATOM 2684 C CA . ALA A 1 351 ? 13.375 25.281 7.672 1 95.31 351 ALA A CA 1
ATOM 2685 C C . ALA A 1 351 ? 14.008 24.859 6.348 1 95.31 351 ALA A C 1
ATOM 2687 O O . ALA A 1 351 ? 14.227 25.703 5.465 1 95.31 351 ALA A O 1
ATOM 2688 N N . ASN A 1 352 ? 14.32 23.578 6.262 1 95.25 352 ASN A N 1
ATOM 2689 C CA . ASN A 1 352 ? 15.117 23.156 5.117 1 95.25 352 ASN A CA 1
ATOM 2690 C C . ASN A 1 352 ? 14.602 21.828 4.551 1 95.25 352 ASN A C 1
ATOM 2692 O O . ASN A 1 352 ? 14.055 21 5.281 1 95.25 352 ASN A O 1
ATOM 2696 N N . VAL A 1 353 ? 14.766 21.672 3.23 1 93.81 353 VAL A N 1
ATOM 2697 C CA . VAL A 1 353 ? 14.359 20.469 2.514 1 93.81 353 VAL A CA 1
ATOM 2698 C C . VAL A 1 353 ? 15.586 19.766 1.937 1 93.81 353 VAL A C 1
ATOM 2700 O O . VAL A 1 353 ? 16.5 20.422 1.436 1 93.81 353 VAL A O 1
ATOM 2703 N N . LEU A 1 354 ? 15.688 18.453 2.104 1 94.56 354 LEU A N 1
ATOM 2704 C CA . LEU A 1 354 ? 16.734 17.625 1.503 1 94.56 354 LEU A CA 1
ATOM 2705 C C . LEU A 1 354 ? 16.25 17 0.196 1 94.56 354 LEU A C 1
ATOM 2707 O O . LEU A 1 354 ? 15.281 16.25 0.185 1 94.56 354 LEU A O 1
ATOM 2711 N N . SER A 1 355 ? 16.938 17.297 -0.85 1 86.88 355 SER A N 1
ATOM 2712 C CA . SER A 1 355 ? 16.531 16.859 -2.182 1 86.88 355 SER A CA 1
ATOM 2713 C C . SER A 1 355 ? 17.594 15.969 -2.816 1 86.88 355 SER A C 1
ATOM 2715 O O . SER A 1 355 ? 18.781 16.297 -2.787 1 86.88 355 SER A O 1
ATOM 2717 N N . ARG A 1 356 ? 17.188 14.805 -3.357 1 88.62 356 ARG A N 1
ATOM 2718 C CA . ARG A 1 356 ? 17.953 13.984 -4.285 1 88.62 356 ARG A CA 1
ATOM 2719 C C . ARG A 1 356 ? 19.156 13.336 -3.588 1 88.62 356 ARG A C 1
ATOM 2721 O O . ARG A 1 356 ? 20.219 13.164 -4.195 1 88.62 356 ARG A O 1
ATOM 2728 N N . PHE A 1 357 ? 19.156 13.172 -2.357 1 93.5 357 PHE A N 1
ATOM 2729 C CA . PHE A 1 357 ? 20.219 12.445 -1.669 1 93.5 357 PHE A CA 1
ATOM 2730 C C . PHE A 1 357 ? 19.984 10.945 -1.756 1 93.5 357 PHE A C 1
ATOM 2732 O O . PHE A 1 357 ? 18.875 10.461 -1.512 1 93.5 357 PHE A O 1
ATOM 2739 N N . GLU A 1 358 ? 21 10.211 -2.102 1 93.06 358 GLU A N 1
ATOM 2740 C CA . GLU A 1 358 ? 20.891 8.758 -2.207 1 93.06 358 GLU A CA 1
ATOM 2741 C C . GLU A 1 358 ? 20.562 8.125 -0.857 1 93.06 358 GLU A C 1
ATOM 2743 O O . GLU A 1 358 ? 19.859 7.117 -0.794 1 93.06 358 GLU A O 1
ATOM 2748 N N . GLU A 1 359 ? 21.031 8.719 0.207 1 94.88 359 GLU A N 1
ATOM 2749 C CA . GLU A 1 359 ? 20.859 8.195 1.56 1 94.88 359 GLU A CA 1
ATOM 2750 C C . GLU A 1 359 ? 19.406 8.258 1.993 1 94.88 359 GLU A C 1
ATOM 2752 O O . GLU A 1 359 ? 19 7.605 2.959 1 94.88 359 GLU A O 1
ATOM 2757 N N . LEU A 1 360 ? 18.625 9.078 1.264 1 96.06 360 LEU A N 1
ATOM 2758 C CA . LEU A 1 360 ? 17.203 9.164 1.56 1 96.06 360 LEU A CA 1
ATOM 2759 C C . LEU A 1 360 ? 16.469 7.91 1.088 1 96.06 360 LEU A C 1
ATOM 2761 O O . LEU A 1 360 ? 15.32 7.676 1.467 1 96.06 360 LEU A O 1
ATOM 2765 N N . ARG A 1 361 ? 17.078 7.121 0.199 1 94.31 361 ARG A N 1
ATOM 2766 C CA . ARG A 1 361 ? 16.531 5.875 -0.317 1 94.31 361 ARG A CA 1
ATOM 2767 C C . ARG A 1 361 ? 15.125 6.078 -0.854 1 94.31 361 ARG A C 1
ATOM 2769 O O . ARG A 1 361 ? 14.219 5.289 -0.559 1 94.31 361 ARG A O 1
ATOM 2776 N N . GLY A 1 362 ? 14.914 7.184 -1.538 1 92.12 362 GLY A N 1
ATOM 2777 C CA . GLY A 1 362 ? 13.641 7.469 -2.182 1 92.12 362 GLY A CA 1
ATOM 2778 C C . GLY A 1 362 ? 12.719 8.312 -1.323 1 92.12 362 GLY A C 1
ATOM 2779 O O . GLY A 1 362 ? 11.688 8.797 -1.802 1 92.12 362 GLY A O 1
ATOM 2780 N N . ALA A 1 363 ? 13.039 8.555 -0.067 1 96.12 363 ALA A N 1
ATOM 2781 C CA . ALA A 1 363 ? 12.219 9.359 0.832 1 96.12 363 ALA A CA 1
ATOM 2782 C C . ALA A 1 363 ? 12.445 10.844 0.594 1 96.12 363 ALA A C 1
ATOM 2784 O O . ALA A 1 363 ? 13.461 11.242 0.017 1 96.12 363 ALA A O 1
ATOM 2785 N N . GLY A 1 364 ? 11.383 11.633 0.933 1 95.44 364 GLY A N 1
ATOM 2786 C CA . GLY A 1 364 ? 11.641 13.047 1.18 1 95.44 364 GLY A CA 1
ATOM 2787 C C . GLY A 1 364 ? 12.258 13.312 2.539 1 95.44 364 GLY A C 1
ATOM 2788 O O . GLY A 1 364 ? 12.141 12.492 3.451 1 95.44 364 GLY A O 1
ATOM 2789 N N . GLY A 1 365 ? 12.938 14.391 2.609 1 96.38 365 GLY A N 1
ATOM 2790 C CA . GLY A 1 365 ? 13.578 14.727 3.867 1 96.38 365 GLY A CA 1
ATOM 2791 C C . GLY A 1 365 ? 13.562 16.219 4.168 1 96.38 365 GLY A C 1
ATOM 2792 O O . GLY A 1 365 ? 13.688 17.031 3.264 1 96.38 365 GLY A O 1
ATOM 2793 N N . THR A 1 366 ? 13.328 16.5 5.418 1 97.5 366 THR A N 1
ATOM 2794 C CA . THR A 1 366 ? 13.43 17.875 5.898 1 97.5 366 THR A CA 1
ATOM 2795 C C . THR A 1 366 ? 14.234 17.938 7.195 1 97.5 366 THR A C 1
ATOM 2797 O O . THR A 1 366 ? 14.398 16.938 7.879 1 97.5 366 THR A O 1
ATOM 2800 N N . PHE A 1 367 ? 14.797 19.031 7.441 1 98.06 367 PHE A N 1
ATOM 2801 C CA . PHE A 1 367 ? 15.336 19.312 8.766 1 98.06 367 PHE A CA 1
ATOM 2802 C C . PHE A 1 367 ? 15.016 20.75 9.195 1 98.06 367 PHE A C 1
ATOM 2804 O O . PHE A 1 367 ? 15.094 21.672 8.383 1 98.06 367 PHE A O 1
ATOM 2811 N N . PHE A 1 368 ? 14.57 20.938 10.375 1 97.81 368 PHE A N 1
ATOM 2812 C CA . PHE A 1 368 ? 14.18 22.203 10.984 1 97.81 368 PHE A CA 1
ATOM 2813 C C . PHE A 1 368 ? 15.07 22.531 12.18 1 97.81 368 PHE A C 1
ATOM 2815 O O . PHE A 1 368 ? 15.289 21.688 13.047 1 97.81 368 PHE A O 1
ATOM 2822 N N . MET A 1 369 ? 15.594 23.703 12.117 1 97.81 369 MET A N 1
ATOM 2823 C CA . MET A 1 369 ? 16.359 24.188 13.258 1 97.81 369 MET A CA 1
ATOM 2824 C C . MET A 1 369 ? 15.438 24.734 14.344 1 97.81 369 MET A C 1
ATOM 2826 O O . MET A 1 369 ? 15.078 25.906 14.328 1 97.81 369 MET A O 1
ATOM 2830 N N . LEU A 1 370 ? 15.148 23.891 15.32 1 97 370 LEU A N 1
ATOM 2831 C CA . LEU A 1 370 ? 14.148 24.266 16.328 1 97 370 LEU A CA 1
ATOM 2832 C C . LEU A 1 370 ? 14.68 25.359 17.234 1 97 370 LEU A C 1
ATOM 2834 O O . LEU A 1 370 ? 13.906 26.203 17.719 1 97 370 LEU A O 1
ATOM 2838 N N . ASP A 1 371 ? 15.992 25.344 17.516 1 96.94 371 ASP A N 1
ATOM 2839 C CA . ASP A 1 371 ? 16.578 26.375 18.344 1 96.94 371 ASP A CA 1
ATOM 2840 C C . ASP A 1 371 ? 16.484 27.75 17.688 1 96.94 371 ASP A C 1
ATOM 2842 O O . ASP A 1 371 ? 16.453 28.781 18.359 1 96.94 371 ASP A O 1
ATOM 2846 N N . GLN A 1 372 ? 16.438 27.766 16.375 1 96.56 372 GLN A N 1
ATOM 2847 C CA . GLN A 1 372 ? 16.266 29.016 15.648 1 96.56 372 GLN A CA 1
ATOM 2848 C C . GLN A 1 372 ? 14.781 29.391 15.562 1 96.56 372 GLN A C 1
ATOM 2850 O O . GLN A 1 372 ? 14.43 30.578 15.664 1 96.56 372 GLN A O 1
ATOM 2855 N N . LEU A 1 373 ? 13.93 28.406 15.43 1 95.81 373 LEU A N 1
ATOM 2856 C CA . LEU A 1 373 ? 12.492 28.672 15.359 1 95.81 373 LEU A CA 1
ATOM 2857 C C . LEU A 1 373 ? 11.938 29.062 16.719 1 95.81 373 LEU A C 1
ATOM 2859 O O . LEU A 1 373 ? 10.984 29.844 16.812 1 95.81 373 LEU A O 1
ATOM 2863 N N . GLN A 1 374 ? 12.492 28.484 17.703 1 95.44 374 GLN A N 1
ATOM 2864 C CA . GLN A 1 374 ? 12.055 28.75 19.062 1 95.44 374 GLN A CA 1
ATOM 2865 C C . GLN A 1 374 ? 13.172 29.391 19.891 1 95.44 374 GLN A C 1
ATOM 2867 O O . GLN A 1 374 ? 13.484 28.922 20.984 1 95.44 374 GLN A O 1
ATOM 2872 N N . SER A 1 375 ? 13.695 30.406 19.422 1 93.75 375 SER A N 1
ATOM 2873 C CA . SER A 1 375 ? 14.883 31.062 19.969 1 93.75 375 SER A CA 1
ATOM 2874 C C . SER A 1 375 ? 14.625 31.594 21.375 1 93.75 375 SER A C 1
ATOM 2876 O O . SER A 1 375 ? 15.547 31.672 22.188 1 93.75 375 SER A O 1
ATOM 2878 N N . ASP A 1 376 ? 13.367 31.953 21.688 1 92.12 376 ASP A N 1
ATOM 2879 C CA . ASP A 1 376 ? 13.031 32.5 23 1 92.12 376 ASP A CA 1
ATOM 2880 C C . ASP A 1 376 ? 12.82 31.391 24.016 1 92.12 376 ASP A C 1
ATOM 2882 O O . ASP A 1 376 ? 12.727 31.641 25.219 1 92.12 376 ASP A O 1
ATOM 2886 N N . ASN A 1 377 ? 12.805 30.141 23.578 1 92.25 377 ASN A N 1
ATOM 2887 C CA . ASN A 1 377 ? 12.461 29.016 24.453 1 92.25 377 ASN A CA 1
ATOM 2888 C C . ASN A 1 377 ? 13.422 27.844 24.281 1 92.25 377 ASN A C 1
ATOM 2890 O O . ASN A 1 377 ? 13.008 26.688 24.281 1 92.25 377 ASN A O 1
ATOM 2894 N N . VAL A 1 378 ? 14.664 28.109 24.078 1 95.06 378 VAL A N 1
ATOM 2895 C CA . VAL A 1 378 ? 15.664 27.094 23.781 1 95.06 378 VAL A CA 1
ATOM 2896 C C . VAL A 1 378 ? 15.828 26.156 24.984 1 95.06 378 VAL A C 1
ATOM 2898 O O . VAL A 1 378 ? 16.047 24.953 24.812 1 95.06 378 VAL A O 1
ATOM 2901 N N . ARG A 1 379 ? 15.75 26.672 26.203 1 94.88 379 ARG A N 1
ATOM 2902 C CA . ARG A 1 379 ? 15.891 25.859 27.406 1 94.88 379 ARG A CA 1
ATOM 2903 C C . ARG A 1 379 ? 14.797 24.797 27.484 1 94.88 379 ARG A C 1
ATOM 2905 O O . ARG A 1 379 ? 15.047 23.672 27.938 1 94.88 379 ARG A O 1
ATOM 2912 N N . GLU A 1 380 ? 13.625 25.156 27.078 1 93.06 380 GLU A N 1
ATOM 2913 C CA . GLU A 1 380 ? 12.516 24.203 27.078 1 93.06 380 GLU A CA 1
ATOM 2914 C C . GLU A 1 380 ? 12.781 23.062 26.109 1 93.06 380 GLU A C 1
ATOM 2916 O O . GLU A 1 380 ? 12.383 21.922 26.359 1 93.06 380 GLU A O 1
ATOM 2921 N N . LEU A 1 381 ? 13.461 23.328 25 1 95 381 LEU A N 1
ATOM 2922 C CA . LEU A 1 381 ? 13.797 22.297 24.031 1 95 381 LEU A CA 1
ATOM 2923 C C . LEU A 1 381 ? 14.766 21.281 24.625 1 95 381 LEU A C 1
ATOM 2925 O O . LEU A 1 381 ? 14.828 20.125 24.172 1 95 381 LEU A O 1
ATOM 2929 N N . TRP A 1 382 ? 15.508 21.734 25.609 1 96.31 382 TRP A N 1
ATOM 2930 C CA . TRP A 1 382 ? 16.484 20.859 26.266 1 96.31 382 TRP A CA 1
ATOM 2931 C C . TRP A 1 382 ? 15.93 20.281 27.547 1 96.31 382 TRP A C 1
ATOM 2933 O O . TRP A 1 382 ? 16.672 19.781 28.391 1 96.31 382 TRP A O 1
ATOM 2943 N N . GLY A 1 383 ? 14.633 20.391 27.766 1 92.69 383 GLY A N 1
ATOM 2944 C CA . GLY A 1 383 ? 13.969 19.812 28.922 1 92.69 383 GLY A CA 1
ATOM 2945 C C . GLY A 1 383 ? 14.281 20.562 30.219 1 92.69 383 GLY A C 1
ATOM 2946 O O . GLY A 1 383 ? 14.258 19.969 31.297 1 92.69 383 GLY A O 1
ATOM 2947 N N . GLY A 1 384 ? 14.633 21.766 30.078 1 93.19 384 GLY A N 1
ATOM 2948 C CA . GLY A 1 384 ? 14.977 22.547 31.25 1 93.19 384 GLY A CA 1
ATOM 2949 C C . GLY A 1 384 ? 16.469 22.594 31.516 1 93.19 384 GLY A C 1
ATOM 2950 O O . GLY A 1 384 ? 16.938 23.406 32.312 1 93.19 384 GLY A O 1
ATOM 2951 N N . ASP A 1 385 ? 17.219 21.781 30.891 1 93.31 385 ASP A N 1
ATOM 2952 C CA . ASP A 1 385 ? 18.672 21.75 31.062 1 93.31 385 ASP A CA 1
ATOM 2953 C C . ASP A 1 385 ? 19.344 22.922 30.344 1 93.31 385 ASP A C 1
ATOM 2955 O O . ASP A 1 385 ? 18.703 23.594 29.516 1 93.31 385 ASP A O 1
ATOM 2959 N N . GLU A 1 386 ? 20.578 23.156 30.688 1 95.44 386 GLU A N 1
ATOM 2960 C CA . GLU A 1 386 ? 21.344 24.172 29.984 1 95.44 386 GLU A CA 1
ATOM 2961 C C . GLU A 1 386 ? 21.594 23.781 28.531 1 95.44 386 GLU A C 1
ATOM 2963 O O . GLU A 1 386 ? 22.078 22.688 28.25 1 95.44 386 GLU A O 1
ATOM 2968 N N . PRO A 1 387 ? 21.203 24.656 27.656 1 96.88 387 PRO A N 1
ATOM 2969 C CA . PRO A 1 387 ? 21.391 24.328 26.25 1 96.88 387 PRO A CA 1
ATOM 2970 C C . PRO A 1 387 ? 22.859 24.141 25.875 1 96.88 387 PRO A C 1
ATOM 2972 O O . PRO A 1 387 ? 23.703 24.938 26.281 1 96.88 387 PRO A O 1
ATOM 2975 N N . GLN A 1 388 ? 23.094 23.109 25.141 1 97.06 388 GLN A N 1
ATOM 2976 C CA . GLN A 1 388 ? 24.469 22.828 24.719 1 97.06 388 GLN A CA 1
ATOM 2977 C C . GLN A 1 388 ? 24.688 23.203 23.266 1 97.06 388 GLN A C 1
ATOM 2979 O O . GLN A 1 388 ? 25.828 23.422 22.828 1 97.06 388 GLN A O 1
ATOM 2984 N N . GLY A 1 389 ? 23.656 23.234 22.516 1 97.75 389 GLY A N 1
ATOM 2985 C CA . GLY A 1 389 ? 23.766 23.516 21.094 1 97.75 389 GLY A CA 1
ATOM 2986 C C . GLY A 1 389 ? 22.438 23.5 20.375 1 97.75 389 GLY A C 1
ATOM 2987 O O . GLY A 1 389 ? 21.406 23.812 20.969 1 97.75 389 GLY A O 1
ATOM 2988 N N . SER A 1 390 ? 22.484 23.203 19.047 1 98.19 390 SER A N 1
ATOM 2989 C CA . SER A 1 390 ? 21.281 23.234 18.219 1 98.19 390 SER A CA 1
ATOM 2990 C C . SER A 1 390 ? 20.406 22.016 18.484 1 98.19 390 SER A C 1
ATOM 2992 O O . SER A 1 390 ? 20.891 20.953 18.859 1 98.19 390 SER A O 1
ATOM 2994 N N . VAL A 1 391 ? 19.141 22.203 18.375 1 97.88 391 VAL A N 1
ATOM 2995 C CA . VAL A 1 391 ? 18.141 21.141 18.359 1 97.88 391 VAL A CA 1
ATOM 2996 C C . VAL A 1 391 ? 17.516 21.047 16.969 1 97.88 391 VAL A C 1
ATOM 2998 O O . VAL A 1 391 ? 16.922 22.016 16.484 1 97.88 391 VAL A O 1
ATOM 3001 N N . VAL A 1 392 ? 17.641 19.875 16.328 1 98.25 392 VAL A N 1
ATOM 3002 C CA . VAL A 1 392 ? 17.25 19.734 14.938 1 98.25 392 VAL A CA 1
ATOM 3003 C C . VAL A 1 392 ? 16.141 18.672 14.805 1 98.25 392 VAL A C 1
ATOM 3005 O O . VAL A 1 392 ? 16.297 17.562 15.305 1 98.25 392 VAL A O 1
ATOM 3008 N N . ALA A 1 393 ? 15.031 19.078 14.25 1 97.88 393 ALA A N 1
ATOM 3009 C CA . ALA A 1 393 ? 13.992 18.125 13.875 1 97.88 393 ALA A CA 1
ATOM 3010 C C . ALA A 1 393 ? 14.18 17.656 12.438 1 97.88 393 ALA A C 1
ATOM 3012 O O . ALA A 1 393 ? 14.227 18.469 11.508 1 97.88 393 ALA A O 1
ATOM 3013 N N . CYS A 1 394 ? 14.359 16.391 12.227 1 98.12 394 CYS A N 1
ATOM 3014 C CA . CYS A 1 394 ? 14.5 15.789 10.906 1 98.12 394 CYS A CA 1
ATOM 3015 C C . CYS A 1 394 ? 13.352 14.82 10.617 1 98.12 394 CYS A C 1
ATOM 3017 O O . CYS A 1 394 ? 13.117 13.898 11.398 1 98.12 394 CYS A O 1
ATOM 3019 N N . ASP A 1 395 ? 12.703 15.008 9.547 1 97.56 395 ASP A N 1
ATOM 3020 C CA . ASP A 1 395 ? 11.578 14.156 9.195 1 97.56 395 ASP A CA 1
ATOM 3021 C C . ASP A 1 395 ? 11.805 13.469 7.848 1 97.56 395 ASP A C 1
ATOM 3023 O O . ASP A 1 395 ? 12.383 14.055 6.934 1 97.56 395 ASP A O 1
ATOM 3027 N N . PHE A 1 396 ? 11.453 12.195 7.75 1 97.75 396 PHE A N 1
ATOM 3028 C CA . PHE A 1 396 ? 11.461 11.422 6.508 1 97.75 396 PHE A CA 1
ATOM 3029 C C . PHE A 1 396 ? 10.039 11.133 6.047 1 97.75 396 PHE A C 1
ATOM 3031 O O . PHE A 1 396 ? 9.227 10.617 6.812 1 97.75 396 PHE A O 1
ATOM 3038 N N . TYR A 1 397 ? 9.773 11.477 4.836 1 96.94 397 TYR A N 1
ATOM 3039 C CA . TYR A 1 397 ? 8.492 11.203 4.191 1 96.94 397 TYR A CA 1
ATOM 3040 C C . TYR A 1 397 ? 8.641 10.117 3.131 1 96.94 397 TYR A C 1
ATOM 3042 O O . TYR A 1 397 ? 9.68 10.016 2.479 1 96.94 397 TYR A O 1
ATOM 3050 N N . ASN A 1 398 ? 7.551 9.281 2.926 1 96.5 398 ASN A N 1
ATOM 3051 C CA . ASN A 1 398 ? 7.762 8.102 2.098 1 96.5 398 ASN A CA 1
ATOM 3052 C C . ASN A 1 398 ? 8.93 7.262 2.602 1 96.5 398 ASN A C 1
ATOM 3054 O O . ASN A 1 398 ? 9.836 6.922 1.832 1 96.5 398 ASN A O 1
ATOM 3058 N N . ALA A 1 399 ? 8.906 6.945 3.863 1 96.75 399 ALA A N 1
ATOM 3059 C CA . ALA A 1 399 ? 10.094 6.457 4.566 1 96.75 399 ALA A CA 1
ATOM 3060 C C . ALA A 1 399 ? 10.125 4.93 4.59 1 96.75 399 ALA A C 1
ATOM 3062 O O . ALA A 1 399 ? 10.797 4.328 5.434 1 96.75 399 ALA A O 1
ATOM 3063 N N . GLY A 1 400 ? 9.406 4.316 3.742 1 93.88 400 GLY A N 1
ATOM 3064 C CA . GLY A 1 400 ? 9.328 2.863 3.762 1 93.88 400 GLY A CA 1
ATOM 3065 C C . GLY A 1 400 ? 10.688 2.193 3.727 1 93.88 400 GLY A C 1
ATOM 3066 O O . GLY A 1 400 ? 10.93 1.225 4.449 1 93.88 400 GLY A O 1
ATOM 3067 N N . ALA A 1 401 ? 11.586 2.695 2.963 1 95.12 401 ALA A N 1
ATOM 3068 C CA . ALA A 1 401 ? 12.883 2.066 2.742 1 95.12 401 ALA A CA 1
ATOM 3069 C C . ALA A 1 401 ? 13.852 2.4 3.875 1 95.12 401 ALA A C 1
ATOM 3071 O O . ALA A 1 401 ? 14.984 1.917 3.893 1 95.12 401 ALA A O 1
ATOM 3072 N N . ILE A 1 402 ? 13.453 3.207 4.82 1 96.69 402 ILE A N 1
ATOM 3073 C CA . ILE A 1 402 ? 14.273 3.576 5.965 1 96.69 402 ILE A CA 1
ATOM 3074 C C . ILE A 1 402 ? 13.664 3.008 7.246 1 96.69 402 ILE A C 1
ATOM 3076 O O . ILE A 1 402 ? 14.352 2.861 8.258 1 96.69 402 ILE A O 1
ATOM 3080 N N . LEU A 1 403 ? 12.438 2.637 7.148 1 95.62 403 LEU A N 1
ATOM 3081 C CA . LEU A 1 403 ? 11.633 2.285 8.305 1 95.62 403 LEU A CA 1
ATOM 3082 C C . LEU A 1 403 ? 12.25 1.117 9.07 1 95.62 403 LEU A C 1
ATOM 3084 O O . LEU A 1 403 ? 12.148 1.051 10.297 1 95.62 403 LEU A O 1
ATOM 3088 N N . SER A 1 404 ? 12.922 0.24 8.336 1 94.38 404 SER A N 1
ATOM 3089 C CA . SER A 1 404 ? 13.43 -0.983 8.953 1 94.38 404 SER A CA 1
ATOM 3090 C C . SER A 1 404 ? 14.812 -0.761 9.562 1 94.38 404 SER A C 1
ATOM 3092 O O . SER A 1 404 ? 15.336 -1.634 10.258 1 94.38 404 SER A O 1
ATOM 3094 N N . MET A 1 405 ? 15.383 0.335 9.383 1 95.69 405 MET A N 1
ATOM 3095 C CA . MET A 1 405 ? 16.719 0.614 9.891 1 95.69 405 MET A CA 1
ATOM 3096 C C . MET A 1 405 ? 16.703 0.867 11.391 1 95.69 405 MET A C 1
ATOM 3098 O O . MET A 1 405 ? 15.688 1.312 11.938 1 95.69 405 MET A O 1
ATOM 3102 N N . SER A 1 406 ? 17.812 0.562 12.039 1 95.75 406 SER A N 1
ATOM 3103 C CA . SER A 1 406 ? 17.906 0.826 13.477 1 95.75 406 SER A CA 1
ATOM 3104 C C . SER A 1 406 ? 17.969 2.322 13.758 1 95.75 406 SER A C 1
ATOM 3106 O O . SER A 1 406 ? 18.328 3.111 12.875 1 95.75 406 SER A O 1
ATOM 3108 N N . ASN A 1 407 ? 17.609 2.738 14.984 1 96.69 407 ASN A N 1
ATOM 3109 C CA . ASN A 1 407 ? 17.719 4.141 15.375 1 96.69 407 ASN A CA 1
ATOM 3110 C C . ASN A 1 407 ? 19.141 4.656 15.18 1 96.69 407 ASN A C 1
ATOM 3112 O O . ASN A 1 407 ? 19.344 5.758 14.664 1 96.69 407 ASN A O 1
ATOM 3116 N N . GLU A 1 408 ? 20.094 3.818 15.562 1 96.44 408 GLU A N 1
ATOM 3117 C CA . GLU A 1 408 ? 21.5 4.199 15.453 1 96.44 408 GLU A CA 1
ATOM 3118 C C . GLU A 1 408 ? 21.891 4.465 14 1 96.44 408 GLU A C 1
ATOM 3120 O O . GLU A 1 408 ? 22.578 5.441 13.703 1 96.44 408 GLU A O 1
ATOM 3125 N N . ASP A 1 409 ? 21.438 3.631 13.117 1 96.62 409 ASP A N 1
ATOM 3126 C CA . ASP A 1 409 ? 21.781 3.771 11.711 1 96.62 409 ASP A CA 1
ATOM 3127 C C . ASP A 1 409 ? 21.125 5.012 11.102 1 96.62 409 ASP A C 1
ATOM 3129 O O . ASP A 1 409 ? 21.719 5.684 10.258 1 96.62 409 ASP A O 1
ATOM 3133 N N . ILE A 1 410 ? 19.875 5.289 11.469 1 97.81 410 ILE A N 1
ATOM 3134 C CA . ILE A 1 410 ? 19.172 6.477 10.977 1 97.81 410 ILE A CA 1
ATOM 3135 C C . ILE A 1 410 ? 19.906 7.734 11.445 1 97.81 410 ILE A C 1
ATOM 3137 O O . ILE A 1 410 ? 20.141 8.656 10.656 1 97.81 410 ILE A O 1
ATOM 3141 N N . ILE A 1 411 ? 20.312 7.77 12.75 1 97.81 411 ILE A N 1
ATOM 3142 C CA . ILE A 1 411 ? 21.047 8.906 13.289 1 97.81 411 ILE A CA 1
ATOM 3143 C C . ILE A 1 411 ? 22.375 9.07 12.547 1 97.81 411 ILE A C 1
ATOM 3145 O O . ILE A 1 411 ? 22.766 10.188 12.203 1 97.81 411 ILE A O 1
ATOM 3149 N N . LYS A 1 412 ? 23.016 7.953 12.25 1 96.94 412 LYS A N 1
ATOM 3150 C CA . LYS A 1 412 ? 24.281 7.996 11.523 1 96.94 412 LYS A CA 1
ATOM 3151 C C . LYS A 1 412 ? 24.094 8.594 10.133 1 96.94 412 LYS A C 1
ATOM 3153 O O . LYS A 1 412 ? 24.875 9.438 9.703 1 96.94 412 LYS A O 1
ATOM 3158 N N . ILE A 1 413 ? 23.062 8.203 9.461 1 96.56 413 ILE A N 1
ATOM 3159 C CA . ILE A 1 413 ? 22.781 8.711 8.125 1 96.56 413 ILE A CA 1
ATOM 3160 C C . ILE A 1 413 ? 22.531 10.219 8.188 1 96.56 413 ILE A C 1
ATOM 3162 O O . ILE A 1 413 ? 22.969 10.969 7.309 1 96.56 413 ILE A O 1
ATOM 3166 N N . LEU A 1 414 ? 21.875 10.664 9.211 1 98.06 414 LEU A N 1
ATOM 3167 C CA . LEU A 1 414 ? 21.547 12.078 9.352 1 98.06 414 LEU A CA 1
ATOM 3168 C C . LEU A 1 414 ? 22.797 12.898 9.648 1 98.06 414 LEU A C 1
ATOM 3170 O O . LEU A 1 414 ? 23.109 13.852 8.922 1 98.06 414 LEU A O 1
ATOM 3174 N N . ILE A 1 415 ? 23.578 12.523 10.633 1 97.81 415 ILE A N 1
ATOM 3175 C CA . ILE A 1 415 ? 24.625 13.398 11.18 1 97.81 415 ILE A CA 1
ATOM 3176 C C . ILE A 1 415 ? 25.922 13.211 10.406 1 97.81 415 ILE A C 1
ATOM 3178 O O . ILE A 1 415 ? 26.797 14.078 10.43 1 97.81 415 ILE A O 1
ATOM 3182 N N . GLN A 1 416 ? 26.062 12.062 9.703 1 96.88 416 GLN A N 1
ATOM 3183 C CA . GLN A 1 416 ? 27.328 11.828 9 1 96.88 416 GLN A CA 1
ATOM 3184 C C . GLN A 1 416 ? 27.172 12.086 7.504 1 96.88 416 GLN A C 1
ATOM 3186 O O . GLN A 1 416 ? 28.156 12.438 6.832 1 96.88 416 GLN A O 1
ATOM 3191 N N . ASP A 1 417 ? 25.938 11.938 7 1 96.44 417 ASP A N 1
ATOM 3192 C CA . ASP A 1 417 ? 25.812 11.992 5.547 1 96.44 417 ASP A CA 1
ATOM 3193 C C . ASP A 1 417 ? 24.922 13.156 5.125 1 96.44 417 ASP A C 1
ATOM 3195 O O . ASP A 1 417 ? 25.391 14.117 4.512 1 96.44 417 ASP A O 1
ATOM 3199 N N . LEU A 1 418 ? 23.703 13.219 5.555 1 97.69 418 LEU A N 1
ATOM 3200 C CA . LEU A 1 418 ? 22.703 14.125 5.004 1 97.69 418 LEU A CA 1
ATOM 3201 C C . LEU A 1 418 ? 22.953 15.555 5.461 1 97.69 418 LEU A C 1
ATOM 3203 O O . LEU A 1 418 ? 23.141 16.453 4.637 1 97.69 418 LEU A O 1
ATOM 3207 N N . LEU A 1 419 ? 23.047 15.781 6.789 1 98.06 419 LEU A N 1
ATOM 3208 C CA . LEU A 1 419 ? 23.125 17.141 7.32 1 98.06 419 LEU A CA 1
ATOM 3209 C C . LEU A 1 419 ? 24.438 17.797 6.926 1 98.06 419 LEU A C 1
ATOM 3211 O O . LEU A 1 419 ? 24.453 18.922 6.426 1 98.06 419 LEU A O 1
ATOM 3215 N N . PRO A 1 420 ? 25.594 17.109 7.016 1 97.38 420 PRO A N 1
ATOM 3216 C CA . PRO A 1 420 ? 26.859 17.75 6.625 1 97.38 420 PRO A CA 1
ATOM 3217 C C . PRO A 1 420 ? 26.922 18.062 5.133 1 97.38 420 PRO A C 1
ATOM 3219 O O . PRO A 1 420 ? 27.562 19.047 4.73 1 97.38 420 PRO A O 1
ATOM 3222 N N . ALA A 1 421 ? 26.266 17.219 4.352 1 95.69 421 ALA A N 1
ATOM 3223 C CA . ALA A 1 421 ? 26.234 17.484 2.912 1 95.69 421 ALA A CA 1
ATOM 3224 C C . ALA A 1 421 ? 25.422 18.734 2.6 1 95.69 421 ALA A C 1
ATOM 3226 O O . ALA A 1 421 ? 25.719 19.453 1.636 1 95.69 421 ALA A O 1
ATOM 3227 N N . ALA A 1 422 ? 24.438 19.016 3.375 1 95.12 422 ALA A N 1
ATOM 3228 C CA . ALA A 1 422 ? 23.609 20.203 3.191 1 95.12 422 ALA A CA 1
ATOM 3229 C C . ALA A 1 422 ? 24.297 21.453 3.764 1 95.12 422 ALA A C 1
ATOM 3231 O O . ALA A 1 422 ? 24.422 22.469 3.084 1 95.12 422 ALA A O 1
ATOM 3232 N N . VAL A 1 423 ? 24.719 21.344 4.98 1 96.25 423 VAL A N 1
ATOM 3233 C CA . VAL A 1 423 ? 25.422 22.406 5.695 1 96.25 423 VAL A CA 1
ATOM 3234 C C . VAL A 1 423 ? 26.703 21.844 6.332 1 96.25 423 VAL A C 1
ATOM 3236 O O . VAL A 1 423 ? 26.625 21.094 7.305 1 96.25 423 VAL A O 1
ATOM 3239 N N . THR A 1 424 ? 27.781 22.234 5.918 1 95.88 424 THR A N 1
ATOM 3240 C CA . THR A 1 424 ? 29.078 21.672 6.242 1 95.88 424 THR A CA 1
ATOM 3241 C C . THR A 1 424 ? 29.359 21.734 7.742 1 95.88 424 THR A C 1
ATOM 3243 O O . THR A 1 424 ? 30.016 20.875 8.305 1 95.88 424 THR A O 1
ATOM 3246 N N . GLU A 1 425 ? 28.875 22.703 8.438 1 96.25 425 GLU A N 1
ATOM 3247 C CA . GLU A 1 425 ? 29.125 22.938 9.852 1 96.25 425 GLU A CA 1
ATOM 3248 C C . GLU A 1 425 ? 28.578 21.812 10.711 1 96.25 425 GLU A C 1
ATOM 3250 O O . GLU A 1 425 ? 29.031 21.609 11.836 1 96.25 425 GLU A O 1
ATOM 3255 N N . PHE A 1 426 ? 27.625 21.047 10.211 1 97.75 426 PHE A N 1
ATOM 3256 C CA . PHE A 1 426 ? 27.109 19.891 10.938 1 97.75 426 PHE A CA 1
ATOM 3257 C C . PHE A 1 426 ? 28.188 18.844 11.125 1 97.75 426 PHE A C 1
ATOM 3259 O O . PHE A 1 426 ? 28.125 18.031 12.047 1 97.75 426 PHE A O 1
ATOM 3266 N N . GLY A 1 427 ? 29.141 18.797 10.266 1 96.5 427 GLY A N 1
ATOM 3267 C CA . GLY A 1 427 ? 30.203 17.812 10.328 1 96.5 427 GLY A CA 1
ATOM 3268 C C . GLY A 1 427 ? 31 17.875 11.617 1 96.5 427 GLY A C 1
ATOM 3269 O O . GLY A 1 427 ? 31.578 16.875 12.047 1 96.5 427 GLY A O 1
ATOM 3270 N N . ASP A 1 428 ? 31.062 19 12.234 1 95.62 428 ASP A N 1
ATOM 3271 C CA . ASP A 1 428 ? 31.844 19.203 13.445 1 95.62 428 ASP A CA 1
ATOM 3272 C C . ASP A 1 428 ? 31 18.969 14.695 1 95.62 428 ASP A C 1
ATOM 3274 O O . ASP A 1 428 ? 31.516 19.016 15.812 1 95.62 428 ASP A O 1
ATOM 3278 N N . ALA A 1 429 ? 29.75 18.781 14.539 1 97.62 429 ALA A N 1
ATOM 3279 C CA . ALA A 1 429 ? 28.844 18.641 15.672 1 97.62 429 ALA A CA 1
ATOM 3280 C C . ALA A 1 429 ? 28.656 17.172 16.062 1 97.62 429 ALA A C 1
ATOM 3282 O O . ALA A 1 429 ? 28.703 16.281 15.203 1 97.62 429 ALA A O 1
ATOM 3283 N N . LYS A 1 430 ? 28.469 16.891 17.297 1 97.88 430 LYS A N 1
ATOM 3284 C CA . LYS A 1 430 ? 28.172 15.562 17.812 1 97.88 430 LYS A CA 1
ATOM 3285 C C . LYS A 1 430 ? 26.766 15.508 18.406 1 97.88 430 LYS A C 1
ATOM 3287 O O . LYS A 1 430 ? 26.297 16.484 19 1 97.88 430 LYS A O 1
ATOM 3292 N N . VAL A 1 431 ? 26.141 14.359 18.297 1 98.19 431 VAL A N 1
ATOM 3293 C CA . VAL A 1 431 ? 24.812 14.164 18.859 1 98.19 431 VAL A CA 1
ATOM 3294 C C . VAL A 1 431 ? 24.922 13.789 20.344 1 98.19 431 VAL A C 1
ATOM 3296 O O . VAL A 1 431 ? 25.562 12.789 20.688 1 98.19 431 VAL A O 1
ATOM 3299 N N . VAL A 1 432 ? 24.375 14.555 21.188 1 97.62 432 VAL A N 1
ATOM 3300 C CA . VAL A 1 432 ? 24.438 14.273 22.625 1 97.62 432 VAL A CA 1
ATOM 3301 C C . VAL A 1 432 ? 23.156 13.586 23.078 1 97.62 432 VAL A C 1
ATOM 3303 O O . VAL A 1 432 ? 23.125 12.922 24.109 1 97.62 432 VAL A O 1
ATOM 3306 N N . ASP A 1 433 ? 22.062 13.781 22.359 1 96.94 433 ASP A N 1
ATOM 3307 C CA . ASP A 1 433 ? 20.797 13.117 22.594 1 96.94 433 ASP A CA 1
ATOM 3308 C C . ASP A 1 433 ? 20 12.984 21.312 1 96.94 433 ASP A C 1
ATOM 3310 O O . ASP A 1 433 ? 20.266 13.688 20.328 1 96.94 433 ASP A O 1
ATOM 3314 N N . SER A 1 434 ? 19.109 11.984 21.234 1 97.56 434 SER A N 1
ATOM 3315 C CA . SER A 1 434 ? 18.328 11.781 20.031 1 97.56 434 SER A CA 1
ATOM 3316 C C . SER A 1 434 ? 17 11.086 20.344 1 97.56 434 SER A C 1
ATOM 3318 O O . SER A 1 434 ? 16.859 10.461 21.391 1 97.56 434 SER A O 1
ATOM 3320 N N . TRP A 1 435 ? 16.047 11.281 19.516 1 97.12 435 TRP A N 1
ATOM 3321 C CA . TRP A 1 435 ? 14.742 10.633 19.562 1 97.12 435 TRP A CA 1
ATOM 3322 C C . TRP A 1 435 ? 14.25 10.297 18.156 1 97.12 435 TRP A C 1
ATOM 3324 O O . TRP A 1 435 ? 14.398 11.094 17.234 1 97.12 435 TRP A O 1
ATOM 3334 N N . ILE A 1 436 ? 13.773 9.023 17.984 1 97.25 436 ILE A N 1
ATOM 3335 C CA . ILE A 1 436 ? 13.211 8.594 16.703 1 97.25 436 ILE A CA 1
ATOM 3336 C C . ILE A 1 436 ? 11.797 8.078 16.906 1 97.25 436 ILE A C 1
ATOM 3338 O O . ILE A 1 436 ? 11.562 7.203 17.75 1 97.25 436 ILE A O 1
ATOM 3342 N N . GLY A 1 437 ? 10.836 8.695 16.266 1 96.19 437 GLY A N 1
ATOM 3343 C CA . GLY A 1 437 ? 9.469 8.188 16.172 1 96.19 437 GLY A CA 1
ATOM 3344 C C . GLY A 1 437 ? 9.133 7.605 14.82 1 96.19 437 GLY A C 1
ATOM 3345 O O . GLY A 1 437 ? 9.352 8.25 13.789 1 96.19 437 GLY A O 1
ATOM 3346 N N . ARG A 1 438 ? 8.672 6.32 14.758 1 95.88 438 ARG A N 1
ATOM 3347 C CA . ARG A 1 438 ? 8.258 5.648 13.531 1 95.88 438 ARG A CA 1
ATOM 3348 C C . ARG A 1 438 ? 6.738 5.598 13.422 1 95.88 438 ARG A C 1
ATOM 3350 O O . ARG A 1 438 ? 6.055 5.238 14.391 1 95.88 438 ARG A O 1
ATOM 3357 N N . TYR A 1 439 ? 6.25 5.918 12.305 1 95 439 TYR A N 1
ATOM 3358 C CA . TYR A 1 439 ? 4.812 5.977 12.07 1 95 439 TYR A CA 1
ATOM 3359 C C . TYR A 1 439 ? 4.449 5.32 10.742 1 95 439 TYR A C 1
ATOM 3361 O O . TYR A 1 439 ? 4.203 6.008 9.75 1 95 439 TYR A O 1
ATOM 3369 N N . PRO A 1 440 ? 4.336 4.004 10.672 1 93.62 440 PRO A N 1
ATOM 3370 C CA . PRO A 1 440 ? 4.02 3.285 9.438 1 93.62 440 PRO A CA 1
ATOM 3371 C C . PRO A 1 440 ? 2.564 3.469 9.008 1 93.62 440 PRO A C 1
ATOM 3373 O O . PRO A 1 440 ? 1.648 3.242 9.805 1 93.62 440 PRO A O 1
ATOM 3376 N N . GLY A 1 441 ? 2.393 3.885 7.793 1 92.44 441 GLY A N 1
ATOM 3377 C CA . GLY A 1 441 ? 1.072 3.943 7.188 1 92.44 441 GLY A CA 1
ATOM 3378 C C . GLY A 1 441 ? 0.149 4.941 7.863 1 92.44 441 GLY A C 1
ATOM 3379 O O . GLY A 1 441 ? -1.07 4.762 7.867 1 92.44 441 GLY A O 1
ATOM 3380 N N . THR A 1 442 ? 0.596 5.988 8.406 1 91.38 442 THR A N 1
ATOM 3381 C CA . THR A 1 442 ? -0.228 6.836 9.266 1 91.38 442 THR A CA 1
ATOM 3382 C C . THR A 1 442 ? -0.764 8.031 8.484 1 91.38 442 THR A C 1
ATOM 3384 O O . THR A 1 442 ? -1.796 8.602 8.844 1 91.38 442 THR A O 1
ATOM 3387 N N . VAL A 1 443 ? -0.055 8.414 7.441 1 94.69 443 VAL A N 1
ATOM 3388 C CA . VAL A 1 443 ? -0.442 9.617 6.703 1 94.69 443 VAL A CA 1
ATOM 3389 C C . VAL A 1 443 ? -1.247 9.219 5.465 1 94.69 443 VAL A C 1
ATOM 3391 O O . VAL A 1 443 ? -0.987 8.188 4.852 1 94.69 443 VAL A O 1
ATOM 3394 N N . SER A 1 444 ? -2.178 10.047 5.152 1 93.88 444 SER A N 1
ATOM 3395 C CA . SER A 1 444 ? -3.049 9.766 4.016 1 93.88 444 SER A CA 1
ATOM 3396 C C . SER A 1 444 ? -2.262 9.734 2.711 1 93.88 444 SER A C 1
ATOM 3398 O O . SER A 1 444 ? -1.431 10.609 2.459 1 93.88 444 SER A O 1
ATOM 3400 N N . TRP A 1 445 ? -2.467 8.719 1.948 1 95 445 TRP A N 1
ATOM 3401 C CA . TRP A 1 445 ? -1.858 8.562 0.63 1 95 445 TRP A CA 1
ATOM 3402 C C . TRP A 1 445 ? -2.871 8.844 -0.474 1 95 445 TRP A C 1
ATOM 3404 O O . TRP A 1 445 ? -3.889 8.156 -0.581 1 95 445 TRP A O 1
ATOM 3414 N N . PHE A 1 446 ? -2.621 9.828 -1.276 1 95.81 446 PHE A N 1
ATOM 3415 C CA . PHE A 1 446 ? -3.492 10.188 -2.393 1 95.81 446 PHE A CA 1
ATOM 3416 C C . PHE A 1 446 ? -2.969 9.594 -3.695 1 95.81 446 PHE A C 1
ATOM 3418 O O . PHE A 1 446 ? -2.461 10.32 -4.551 1 95.81 446 PHE A O 1
ATOM 3425 N N . ALA A 1 447 ? -3.18 8.344 -3.857 1 92.81 447 ALA A N 1
ATOM 3426 C CA . ALA A 1 447 ? -2.707 7.598 -5.023 1 92.81 447 ALA A CA 1
ATOM 3427 C C . ALA A 1 447 ? -3.646 7.785 -6.211 1 92.81 447 ALA A C 1
ATOM 3429 O O . ALA A 1 447 ? -4.809 8.164 -6.039 1 92.81 447 ALA A O 1
ATOM 3430 N N . PRO A 1 448 ? -3.141 7.523 -7.43 1 92.62 448 PRO A N 1
ATOM 3431 C CA . PRO A 1 448 ? -4 7.637 -8.609 1 92.62 448 PRO A CA 1
ATOM 3432 C C . PRO A 1 448 ? -5.207 6.707 -8.555 1 92.62 448 PRO A C 1
ATOM 3434 O O . PRO A 1 448 ? -5.066 5.523 -8.242 1 92.62 448 PRO A O 1
ATOM 3437 N N . GLY A 1 449 ? -6.371 7.324 -8.734 1 90.38 449 GLY A N 1
ATOM 3438 C CA . GLY A 1 449 ? -7.586 6.535 -8.844 1 90.38 449 GLY A CA 1
ATOM 3439 C C . GLY A 1 449 ? -8.211 6.211 -7.5 1 90.38 449 GLY A C 1
ATOM 3440 O O . GLY A 1 449 ? -9.109 5.367 -7.414 1 90.38 449 GLY A O 1
ATOM 3441 N N . THR A 1 450 ? -7.809 6.82 -6.445 1 91.75 450 THR A N 1
ATOM 3442 C CA . THR A 1 450 ? -8.297 6.438 -5.125 1 91.75 450 THR A CA 1
ATOM 3443 C C . THR A 1 450 ? -9.305 7.461 -4.602 1 91.75 450 THR A C 1
ATOM 3445 O O . THR A 1 450 ? -9.82 7.32 -3.492 1 91.75 450 THR A O 1
ATOM 3448 N N . PHE A 1 451 ? -9.641 8.43 -5.398 1 93.75 451 PHE A N 1
ATOM 3449 C CA . PHE A 1 451 ? -10.555 9.469 -4.93 1 93.75 451 PHE A CA 1
ATOM 3450 C C . PHE A 1 451 ? -11.867 8.859 -4.461 1 93.75 451 PHE A C 1
ATOM 3452 O O . PHE A 1 451 ? -12.352 9.172 -3.369 1 93.75 451 PHE A O 1
ATOM 3459 N N . ASP A 1 452 ? -12.406 7.953 -5.203 1 92.44 452 ASP A N 1
ATOM 3460 C CA . ASP A 1 452 ? -13.727 7.398 -4.926 1 92.44 452 ASP A CA 1
ATOM 3461 C C . ASP A 1 452 ? -13.672 6.395 -3.779 1 92.44 452 ASP A C 1
ATOM 3463 O O . ASP A 1 452 ? -14.703 6.012 -3.23 1 92.44 452 ASP A O 1
ATOM 3467 N N . LYS A 1 453 ? -12.531 6 -3.426 1 94.25 453 LYS A N 1
ATOM 3468 C CA . LYS A 1 453 ? -12.398 5.066 -2.309 1 94.25 453 LYS A CA 1
ATOM 3469 C C . LYS A 1 453 ? -12.367 5.809 -0.976 1 94.25 453 LYS A C 1
ATOM 3471 O O . LYS A 1 453 ? -12.602 5.215 0.077 1 94.25 453 LYS A O 1
ATOM 3476 N N . ARG A 1 454 ? -12.039 7.066 -0.999 1 96.38 454 ARG A N 1
ATOM 3477 C CA . ARG A 1 454 ? -12.016 7.863 0.223 1 96.38 454 ARG A CA 1
ATOM 3478 C C . ARG A 1 454 ? -13.422 8.078 0.765 1 96.38 454 ARG A C 1
ATOM 3480 O O . ARG A 1 454 ? -14.383 8.156 -0.003 1 96.38 454 ARG A O 1
ATOM 3487 N N . PRO A 1 455 ? -13.555 8.18 2.057 1 97.19 455 PRO A N 1
ATOM 3488 C CA . PRO A 1 455 ? -14.906 8.305 2.596 1 97.19 455 PRO A CA 1
ATOM 3489 C C . PRO A 1 455 ? -15.5 9.695 2.383 1 97.19 455 PRO A C 1
ATOM 3491 O O . PRO A 1 455 ? -14.797 10.703 2.537 1 97.19 455 PRO A O 1
ATOM 3494 N N . PRO A 1 456 ? -16.797 9.742 2.029 1 97.88 456 PRO A N 1
ATOM 3495 C CA . PRO A 1 456 ? -17.484 11.039 2.041 1 97.88 456 PRO A CA 1
ATOM 3496 C C . PRO A 1 456 ? -17.719 11.57 3.453 1 97.88 456 PRO A C 1
ATOM 3498 O O . PRO A 1 456 ? -17.891 10.789 4.387 1 97.88 456 PRO A O 1
ATOM 3501 N N . LEU A 1 457 ? -17.734 12.844 3.506 1 98.5 457 LEU A N 1
ATOM 3502 C CA . LEU A 1 457 ? -18.062 13.477 4.777 1 98.5 457 LEU A CA 1
ATOM 3503 C C . LEU A 1 457 ? -19.406 12.977 5.297 1 98.5 457 LEU A C 1
ATOM 3505 O O . LEU A 1 457 ? -19.578 12.75 6.5 1 98.5 457 LEU A O 1
ATOM 3509 N N . GLN A 1 458 ? -20.328 12.672 4.43 1 97.94 458 GLN A N 1
ATOM 3510 C CA . GLN A 1 458 ? -21.688 12.258 4.75 1 97.94 458 GLN A CA 1
ATOM 3511 C C . GLN A 1 458 ? -21.75 10.781 5.121 1 97.94 458 GLN A C 1
ATOM 3513 O O . GLN A 1 458 ? -22.812 10.25 5.434 1 97.94 458 GLN A O 1
ATOM 3518 N N . GLY A 1 459 ? -20.594 10.086 5.094 1 97.12 459 GLY A N 1
ATOM 3519 C CA . GLY A 1 459 ? -20.609 8.648 5.328 1 97.12 459 GLY A CA 1
ATOM 3520 C C . GLY A 1 459 ? -21.391 7.879 4.277 1 97.12 459 GLY A C 1
ATOM 3521 O O . GLY A 1 459 ? -21.156 8.039 3.08 1 97.12 459 GLY A O 1
ATOM 3522 N N . ALA A 1 460 ? -22.344 7.098 4.77 1 95.81 460 ALA A N 1
ATOM 3523 C CA . ALA A 1 460 ? -23.172 6.328 3.844 1 95.81 460 ALA A CA 1
ATOM 3524 C C . ALA A 1 460 ? -24.422 7.098 3.457 1 95.81 460 ALA A C 1
ATOM 3526 O O . ALA A 1 460 ? -25.391 6.516 2.973 1 95.81 460 ALA A O 1
ATOM 3527 N N . GLY A 1 461 ? -24.484 8.352 3.768 1 94.12 461 GLY A N 1
ATOM 3528 C CA . GLY A 1 461 ? -25.594 9.203 3.383 1 94.12 461 GLY A CA 1
ATOM 3529 C C . GLY A 1 461 ? -26.906 8.82 4.055 1 94.12 461 GLY A C 1
ATOM 3530 O O . GLY A 1 461 ? -26.953 8.656 5.273 1 94.12 461 GLY A O 1
ATOM 3531 N N . LYS A 1 462 ? -27.922 8.664 3.246 1 92.56 462 LYS A N 1
ATOM 3532 C CA . LYS A 1 462 ? -29.266 8.383 3.746 1 92.56 462 LYS A CA 1
ATOM 3533 C C . LYS A 1 462 ? -29.344 6.984 4.348 1 92.56 462 LYS A C 1
ATOM 3535 O O . LYS A 1 462 ? -30.188 6.723 5.211 1 92.56 462 LYS A O 1
ATOM 3540 N N . ALA A 1 463 ? -28.438 6.102 3.943 1 93.19 463 ALA A N 1
ATOM 3541 C CA . ALA A 1 463 ? -28.453 4.727 4.434 1 93.19 463 ALA A CA 1
ATOM 3542 C C . ALA A 1 463 ? -27.984 4.652 5.883 1 93.19 463 ALA A C 1
ATOM 3544 O O . ALA A 1 463 ? -28.281 3.697 6.598 1 93.19 463 ALA A O 1
ATOM 3545 N N . LEU A 1 464 ? -27.234 5.609 6.363 1 95.62 464 LEU A N 1
ATOM 3546 C CA . LEU A 1 464 ? -26.719 5.719 7.727 1 95.62 464 LEU A CA 1
ATOM 3547 C C . LEU A 1 464 ? -26.5 7.18 8.102 1 95.62 464 LEU A C 1
ATOM 3549 O O . LEU A 1 464 ? -25.344 7.621 8.211 1 95.62 464 LEU A O 1
ATOM 3553 N N . GLN A 1 465 ? -27.5 7.82 8.414 1 94.31 465 GLN A N 1
ATOM 3554 C CA . GLN A 1 465 ? -27.516 9.273 8.469 1 94.31 465 GLN A CA 1
ATOM 3555 C C . GLN A 1 465 ? -26.781 9.789 9.703 1 94.31 465 GLN A C 1
ATOM 3557 O O . GLN A 1 465 ? -26.281 10.914 9.711 1 94.31 465 GLN A O 1
ATOM 3562 N N . ASN A 1 466 ? -26.719 8.984 10.766 1 97.19 466 ASN A N 1
ATOM 3563 C CA . ASN A 1 466 ? -26.172 9.516 12.008 1 97.19 466 ASN A CA 1
ATOM 3564 C C . ASN A 1 466 ? -24.688 9.18 12.148 1 97.19 466 ASN A C 1
ATOM 3566 O O . ASN A 1 466 ? -24.156 9.172 13.258 1 97.19 466 ASN A O 1
ATOM 3570 N N . LEU A 1 467 ? -24.016 8.805 11.047 1 98.31 467 LEU A N 1
ATOM 3571 C CA . LEU A 1 467 ? -22.562 8.594 11.039 1 98.31 467 LEU A CA 1
ATOM 3572 C C . LEU A 1 467 ? -21.906 9.438 9.953 1 98.31 467 LEU A C 1
ATOM 3574 O O . LEU A 1 467 ? -22.25 9.328 8.781 1 98.31 467 LEU A O 1
ATOM 3578 N N . LYS A 1 468 ? -21 10.312 10.359 1 98.81 468 LYS A N 1
ATOM 3579 C CA . LYS A 1 468 ? -20.25 11.164 9.445 1 98.81 468 LYS A CA 1
ATOM 3580 C C . LYS A 1 468 ? -18.75 10.875 9.531 1 98.81 468 LYS A C 1
ATOM 3582 O O . LYS A 1 468 ? -18.297 10.141 10.414 1 98.81 468 LYS A O 1
ATOM 3587 N N . CYS A 1 469 ? -18 11.383 8.578 1 98.75 469 CYS A N 1
ATOM 3588 C CA . CYS A 1 469 ? -16.547 11.188 8.539 1 98.75 469 CYS A CA 1
ATOM 3589 C C . CYS A 1 469 ? -15.828 12.523 8.492 1 98.75 469 CYS A C 1
ATOM 3591 O O . CYS A 1 469 ? -16.328 13.492 7.926 1 98.75 469 CYS A O 1
ATOM 3593 N N . ALA A 1 470 ? -14.672 12.57 9.094 1 98.62 470 ALA A N 1
ATOM 3594 C CA . ALA A 1 470 ? -13.82 13.758 9.094 1 98.62 470 ALA A CA 1
ATOM 3595 C C . ALA A 1 470 ? -12.352 13.391 8.922 1 98.62 470 ALA A C 1
ATOM 3597 O O . ALA A 1 470 ? -11.93 12.297 9.305 1 98.62 470 ALA A O 1
ATOM 3598 N N . GLY A 1 471 ? -11.602 14.289 8.391 1 97.5 471 GLY A N 1
ATOM 3599 C CA . GLY A 1 471 ? -10.18 14.125 8.117 1 97.5 471 GLY A CA 1
ATOM 3600 C C . GLY A 1 471 ? -9.727 14.828 6.855 1 97.5 471 GLY A C 1
ATOM 3601 O O . GLY A 1 471 ? -10.555 15.258 6.047 1 97.5 471 GLY A O 1
ATOM 3602 N N . ASP A 1 472 ? -8.453 14.875 6.633 1 96.19 472 ASP A N 1
ATOM 3603 C CA . ASP A 1 472 ? -7.914 15.586 5.477 1 96.19 472 ASP A CA 1
ATOM 3604 C C . ASP A 1 472 ? -8.203 14.828 4.184 1 96.19 472 ASP A C 1
ATOM 3606 O O . ASP A 1 472 ? -8.258 15.422 3.105 1 96.19 472 ASP A O 1
ATOM 3610 N N . TRP A 1 473 ? -8.422 13.523 4.266 1 96.38 473 TRP A N 1
ATOM 3611 C CA . TRP A 1 473 ? -8.594 12.695 3.078 1 96.38 473 TRP A CA 1
ATOM 3612 C C . TRP A 1 473 ? -10.07 12.523 2.748 1 96.38 473 TRP A C 1
ATOM 3614 O O . TRP A 1 473 ? -10.422 11.859 1.767 1 96.38 473 TRP A O 1
ATOM 3624 N N . VAL A 1 474 ? -10.953 13.117 3.529 1 97.31 474 VAL A N 1
ATOM 3625 C CA . VAL A 1 474 ? -12.398 12.953 3.371 1 97.31 474 VAL A CA 1
ATOM 3626 C C . VAL A 1 474 ? -12.883 13.781 2.188 1 97.31 474 VAL A C 1
ATOM 3628 O O . VAL A 1 474 ? -12.406 14.898 1.96 1 97.31 474 VAL A O 1
ATOM 3631 N N . ARG A 1 475 ? -13.828 13.219 1.424 1 96.44 475 ARG A N 1
ATOM 3632 C CA . ARG A 1 475 ? -14.484 13.961 0.355 1 96.44 475 ARG A CA 1
ATOM 3633 C C . ARG A 1 475 ? -15.578 14.867 0.912 1 96.44 475 ARG A C 1
ATOM 3635 O O . ARG A 1 475 ? -16.641 14.391 1.33 1 96.44 475 ARG A O 1
ATOM 3642 N N . MET A 1 476 ? -15.469 16.125 0.792 1 96.25 476 MET A N 1
ATOM 3643 C CA . MET A 1 476 ? -16.328 17.078 1.486 1 96.25 476 MET A CA 1
ATOM 3644 C C . MET A 1 476 ? -17.562 17.406 0.639 1 96.25 476 MET A C 1
ATOM 3646 O O . MET A 1 476 ? -18.531 17.969 1.146 1 96.25 476 MET A O 1
ATOM 3650 N N . GLY A 1 477 ? -17.531 17.125 -0.712 1 93 477 GLY A N 1
ATOM 3651 C CA . GLY A 1 477 ? -18.656 17.391 -1.593 1 93 477 GLY A CA 1
ATOM 3652 C C . GLY A 1 477 ? -19.078 18.844 -1.598 1 93 477 GLY A C 1
ATOM 3653 O O . GLY A 1 477 ? -18.25 19.734 -1.797 1 93 477 GLY A O 1
ATOM 3654 N N . ASP A 1 478 ? -20.359 19.094 -1.274 1 93.56 478 ASP A N 1
ATOM 3655 C CA . ASP A 1 478 ? -20.922 20.453 -1.312 1 93.56 478 ASP A CA 1
ATOM 3656 C C . ASP A 1 478 ? -20.406 21.281 -0.146 1 93.56 478 ASP A C 1
ATOM 3658 O O . ASP A 1 478 ? -20.609 22.5 -0.117 1 93.56 478 ASP A O 1
ATOM 3662 N N . ARG A 1 479 ? -19.656 20.719 0.705 1 95.38 479 ARG A N 1
ATOM 3663 C CA . ARG A 1 479 ? -19.188 21.422 1.898 1 95.38 479 ARG A CA 1
ATOM 3664 C C . ARG A 1 479 ? -17.703 21.766 1.788 1 95.38 479 ARG A C 1
ATOM 3666 O O . ARG A 1 479 ? -17.062 22.078 2.791 1 95.38 479 ARG A O 1
ATOM 3673 N N . GLU A 1 480 ? -17.234 21.703 0.55 1 93.56 480 GLU A N 1
ATOM 3674 C CA . GLU A 1 480 ? -15.859 22.094 0.309 1 93.56 480 GLU A CA 1
ATOM 3675 C C . GLU A 1 480 ? -15.625 23.562 0.648 1 93.56 480 GLU A C 1
ATOM 3677 O O . GLU A 1 480 ? -16.406 24.422 0.242 1 93.56 480 GLU A O 1
ATOM 3682 N N . HIS A 1 481 ? -14.57 23.844 1.424 1 93.56 481 HIS A N 1
ATOM 3683 C CA . HIS A 1 481 ? -14.289 25.219 1.816 1 93.56 481 HIS A CA 1
ATOM 3684 C C . HIS A 1 481 ? -13.07 25.766 1.076 1 93.56 481 HIS A C 1
ATOM 3686 O O . HIS A 1 481 ? -12.805 26.969 1.11 1 93.56 481 HIS A O 1
ATOM 3692 N N . GLY A 1 482 ? -12.234 24.859 0.553 1 90.81 482 GLY A N 1
ATOM 3693 C CA . GLY A 1 482 ? -11.195 25.359 -0.322 1 90.81 482 GLY A CA 1
ATOM 3694 C C . GLY A 1 482 ? -9.82 24.797 -0.016 1 90.81 482 GLY A C 1
ATOM 3695 O O . GLY A 1 482 ? -8.977 24.688 -0.905 1 90.81 482 GLY A O 1
ATOM 3696 N N . ALA A 1 483 ? -9.516 24.453 1.229 1 91 483 ALA A N 1
ATOM 3697 C CA . ALA A 1 483 ? -8.219 23.875 1.553 1 91 483 ALA A CA 1
ATOM 3698 C C . ALA A 1 483 ? -8.055 22.5 0.91 1 91 483 ALA A C 1
ATOM 3700 O O . ALA A 1 483 ? -9.023 21.766 0.76 1 91 483 ALA A O 1
ATOM 3701 N N . LYS A 1 484 ? -6.82 22.188 0.524 1 89 484 LYS A N 1
ATOM 3702 C CA . LYS A 1 484 ? -6.605 20.969 -0.254 1 89 484 LYS A CA 1
ATOM 3703 C C . LYS A 1 484 ? -5.418 20.172 0.283 1 89 484 LYS A C 1
ATOM 3705 O O . LYS A 1 484 ? -4.516 20.734 0.898 1 89 484 LYS A O 1
ATOM 3710 N N . GLY A 1 485 ? -5.484 18.812 0.015 1 85.31 485 GLY A N 1
ATOM 3711 C CA . GLY A 1 485 ? -4.355 17.938 0.249 1 85.31 485 GLY A CA 1
ATOM 3712 C C . GLY A 1 485 ? -4.16 17.578 1.713 1 85.31 485 GLY A C 1
ATOM 3713 O O . GLY A 1 485 ? -5.137 17.438 2.455 1 85.31 485 GLY A O 1
ATOM 3714 N N . LEU A 1 486 ? -2.863 17.203 2.025 1 86.31 486 LEU A N 1
ATOM 3715 C CA . LEU A 1 486 ? -2.43 16.953 3.398 1 86.31 486 LEU A CA 1
ATOM 3716 C C . LEU A 1 486 ? -2.346 18.266 4.184 1 86.31 486 LEU A C 1
ATOM 3718 O O . LEU A 1 486 ? -1.279 18.875 4.262 1 86.31 486 LEU A O 1
ATOM 3722 N N . CYS A 1 487 ? -3.451 18.578 4.809 1 89.12 487 CYS A N 1
ATOM 3723 C CA . CYS A 1 487 ? -3.625 19.922 5.328 1 89.12 487 CYS A CA 1
ATOM 3724 C C . CYS A 1 487 ? -4.316 19.906 6.688 1 89.12 487 CYS A C 1
ATOM 3726 O O . CYS A 1 487 ? -5.379 19.297 6.836 1 89.12 487 CYS A O 1
ATOM 3728 N N . GLN A 1 488 ? -3.693 20.609 7.625 1 95.19 488 GLN A N 1
ATOM 3729 C CA . GLN A 1 488 ? -4.281 20.719 8.953 1 95.19 488 GLN A CA 1
ATOM 3730 C C . GLN A 1 488 ? -5.613 21.469 8.906 1 95.19 488 GLN A C 1
ATOM 3732 O O . GLN A 1 488 ? -6.582 21.062 9.555 1 95.19 488 GLN A O 1
ATOM 3737 N N . GLU A 1 489 ? -5.637 22.531 8.148 1 96.88 489 GLU A N 1
ATOM 3738 C CA . GLU A 1 489 ? -6.852 23.328 7.984 1 96.88 489 GLU A CA 1
ATOM 3739 C C . GLU A 1 489 ? -7.992 22.484 7.438 1 96.88 489 GLU A C 1
ATOM 3741 O O . GLU A 1 489 ? -9.125 22.562 7.926 1 96.88 489 GLU A O 1
ATOM 3746 N N . ARG A 1 490 ? -7.656 21.734 6.441 1 97 490 ARG A N 1
ATOM 3747 C CA . ARG A 1 490 ? -8.672 20.875 5.836 1 97 490 ARG A CA 1
ATOM 3748 C C . ARG A 1 490 ? -9.195 19.844 6.836 1 97 490 ARG A C 1
ATOM 3750 O O . ARG A 1 490 ? -10.398 19.594 6.91 1 97 490 ARG A O 1
ATOM 3757 N N . ALA A 1 491 ? -8.352 19.203 7.57 1 97.81 491 ALA A N 1
ATOM 3758 C CA . ALA A 1 491 ? -8.758 18.234 8.586 1 97.81 491 ALA A CA 1
ATOM 3759 C C . ALA A 1 491 ? -9.664 18.891 9.625 1 97.81 491 ALA A C 1
ATOM 3761 O O . ALA A 1 491 ? -10.734 18.359 9.945 1 97.81 491 ALA A O 1
ATOM 3762 N N . TYR A 1 492 ? -9.258 20.031 10.117 1 98.38 492 TYR A N 1
ATOM 3763 C CA . TYR A 1 492 ? -10.023 20.75 11.133 1 98.38 492 TYR A CA 1
ATOM 3764 C C . TYR A 1 492 ? -11.406 21.125 10.609 1 98.38 492 TYR A C 1
ATOM 3766 O O . TYR A 1 492 ? -12.414 20.859 11.266 1 98.38 492 TYR A O 1
ATOM 3774 N N . VAL A 1 493 ? -11.438 21.641 9.414 1 98.69 493 VAL A N 1
ATOM 3775 C CA . VAL A 1 493 ? -12.68 22.125 8.836 1 98.69 493 VAL A CA 1
ATOM 3776 C C . VAL A 1 493 ? -13.586 20.938 8.5 1 98.69 493 VAL A C 1
ATOM 3778 O O . VAL A 1 493 ? -14.812 21.031 8.625 1 98.69 493 VAL A O 1
ATOM 3781 N N . SER A 1 494 ? -12.984 19.891 8.008 1 98.56 494 SER A N 1
ATOM 3782 C CA . SER A 1 494 ? -13.805 18.703 7.75 1 98.56 494 SER A CA 1
ATOM 3783 C C . SER A 1 494 ? -14.516 18.234 9.016 1 98.56 494 SER A C 1
ATOM 3785 O O . SER A 1 494 ? -15.641 17.734 8.953 1 98.56 494 SER A O 1
ATOM 3787 N N . GLY A 1 495 ? -13.844 18.375 10.156 1 98.81 495 GLY A N 1
ATOM 3788 C CA . GLY A 1 495 ? -14.492 18.062 11.422 1 98.81 495 GLY A CA 1
ATOM 3789 C C . GLY A 1 495 ? -15.648 19 11.742 1 98.81 495 GLY A C 1
ATOM 3790 O O . GLY A 1 495 ? -16.719 18.547 12.148 1 98.81 495 GLY A O 1
ATOM 3791 N N . LEU A 1 496 ? -15.438 20.297 11.57 1 98.81 496 LEU A N 1
ATOM 3792 C CA . LEU A 1 496 ? -16.5 21.281 11.773 1 98.81 496 LEU A CA 1
ATOM 3793 C C . LEU A 1 496 ? -17.719 20.953 10.914 1 98.81 496 LEU A C 1
ATOM 3795 O O . LEU A 1 496 ? -18.844 20.938 11.406 1 98.81 496 LEU A O 1
ATOM 3799 N N . GLU A 1 497 ? -17.406 20.656 9.656 1 98.69 497 GLU A N 1
ATOM 3800 C CA . GLU A 1 497 ? -18.484 20.422 8.703 1 98.69 497 GLU A CA 1
ATOM 3801 C C . GLU A 1 497 ? -19.172 19.078 8.969 1 98.69 497 GLU A C 1
ATOM 3803 O O . GLU A 1 497 ? -20.375 18.953 8.758 1 98.69 497 GLU A O 1
ATOM 3808 N N . ALA A 1 498 ? -18.406 18.078 9.344 1 98.75 498 ALA A N 1
ATOM 3809 C CA . ALA A 1 498 ? -19.016 16.797 9.719 1 98.75 498 ALA A CA 1
ATOM 3810 C C . ALA A 1 498 ? -20 16.984 10.859 1 98.75 498 ALA A C 1
ATOM 3812 O O . ALA A 1 498 ? -21.094 16.391 10.844 1 98.75 498 ALA A O 1
ATOM 3813 N N . ALA A 1 499 ? -19.656 17.75 11.883 1 98.69 499 ALA A N 1
ATOM 3814 C CA . ALA A 1 499 ? -20.547 18.062 12.992 1 98.69 499 ALA A CA 1
ATOM 3815 C C . ALA A 1 499 ? -21.781 18.812 12.516 1 98.69 499 ALA A C 1
ATOM 3817 O O . ALA A 1 499 ? -22.906 18.5 12.93 1 98.69 499 ALA A O 1
ATOM 3818 N N . ASN A 1 500 ? -21.547 19.859 11.664 1 98.38 500 ASN A N 1
ATOM 3819 C CA . ASN A 1 500 ? -22.672 20.578 11.086 1 98.38 500 ASN A CA 1
ATOM 3820 C C . ASN A 1 500 ? -23.656 19.641 10.391 1 98.38 500 ASN A C 1
ATOM 3822 O O . ASN A 1 500 ? -24.875 19.75 10.578 1 98.38 500 ASN A O 1
ATOM 3826 N N . ALA A 1 501 ? -23.094 18.75 9.594 1 98 501 ALA A N 1
ATOM 3827 C CA . ALA A 1 501 ? -23.906 17.797 8.852 1 98 501 ALA A CA 1
ATOM 3828 C C . ALA A 1 501 ? -24.656 16.859 9.797 1 98 501 ALA A C 1
ATOM 3830 O O . ALA A 1 501 ? -25.828 16.562 9.578 1 98 501 ALA A O 1
ATOM 3831 N N . LEU A 1 502 ? -23.938 16.375 10.789 1 98 502 LEU A N 1
ATOM 3832 C CA . LEU A 1 502 ? -24.531 15.461 11.758 1 98 502 LEU A CA 1
ATOM 3833 C C . LEU A 1 502 ? -25.688 16.141 12.492 1 98 502 LEU A C 1
ATOM 3835 O O . LEU A 1 502 ? -26.766 15.555 12.625 1 98 502 LEU A O 1
ATOM 3839 N N . LEU A 1 503 ? -25.516 17.328 13.008 1 97.12 503 LEU A N 1
ATOM 3840 C CA . LEU A 1 503 ? -26.547 18.062 13.734 1 97.12 503 LEU A CA 1
ATOM 3841 C C . LEU A 1 503 ? -27.75 18.328 12.852 1 97.12 503 LEU A C 1
ATOM 3843 O O . LEU A 1 503 ? -28.891 18.266 13.32 1 97.12 503 LEU A O 1
ATOM 3847 N N . GLN A 1 504 ? -27.469 18.625 11.617 1 95.31 504 GLN A N 1
ATOM 3848 C CA . GLN A 1 504 ? -28.562 18.844 10.672 1 95.31 504 GLN A CA 1
ATOM 3849 C C . GLN A 1 504 ? -29.422 17.594 10.523 1 95.31 504 GLN A C 1
ATOM 3851 O O . GLN A 1 504 ? -30.641 17.688 10.391 1 95.31 504 GLN A O 1
ATOM 3856 N N . ASP A 1 505 ? -28.812 16.469 10.539 1 94.06 505 ASP A N 1
ATOM 3857 C CA . ASP A 1 505 ? -29.516 15.219 10.281 1 94.06 505 ASP A CA 1
ATOM 3858 C C . ASP A 1 505 ? -30.203 14.695 11.547 1 94.06 505 ASP A C 1
ATOM 3860 O O . ASP A 1 505 ? -31.234 14.039 11.477 1 94.06 505 ASP A O 1
ATOM 3864 N N . VAL A 1 506 ? -29.641 14.922 12.719 1 92.44 506 VAL A N 1
ATOM 3865 C CA . VAL A 1 506 ? -30.062 14.188 13.906 1 92.44 506 VAL A CA 1
ATOM 3866 C C . VAL A 1 506 ? -30.797 15.125 14.859 1 92.44 506 VAL A C 1
ATOM 3868 O O . VAL A 1 506 ? -31.562 14.68 15.711 1 92.44 506 VAL A O 1
ATOM 3871 N N . ALA A 1 507 ? -30.516 16.406 14.805 1 89.81 507 ALA A N 1
ATOM 3872 C CA . ALA A 1 507 ? -31.109 17.359 15.742 1 89.81 507 ALA A CA 1
ATOM 3873 C C . ALA A 1 507 ? -32.219 18.156 15.07 1 89.81 507 ALA A C 1
ATOM 3875 O O . ALA A 1 507 ? -32.125 18.484 13.883 1 89.81 507 ALA A O 1
ATOM 3876 N N . THR A 1 508 ? -33.188 18.5 15.766 1 84.81 508 THR A N 1
ATOM 3877 C CA . THR A 1 508 ? -34.312 19.297 15.266 1 84.81 508 THR A CA 1
ATOM 3878 C C . THR A 1 508 ? -33.906 20.766 15.164 1 84.81 508 THR A C 1
ATOM 3880 O O . THR A 1 508 ? -34.25 21.438 14.172 1 84.81 508 THR A O 1
ATOM 3883 N N . VAL A 1 509 ? -33.312 21.25 16.203 1 84.06 509 VAL A N 1
ATOM 3884 C CA . VAL A 1 509 ? -32.781 22.625 16.234 1 84.06 509 VAL A CA 1
ATOM 3885 C C . VAL A 1 509 ? -31.312 22.625 16.609 1 84.06 509 VAL A C 1
ATOM 3887 O O . VAL A 1 509 ? -30.922 21.953 17.578 1 84.06 509 VAL A O 1
ATOM 3890 N N . SER A 1 510 ? -30.531 23.219 15.805 1 86.56 510 SER A N 1
ATOM 3891 C CA . SER A 1 510 ? -29.109 23.328 16.078 1 86.56 510 SER A CA 1
ATOM 3892 C C . SER A 1 510 ? -28.516 24.578 15.422 1 86.56 510 SER A C 1
ATOM 3894 O O . SER A 1 510 ? -29.156 25.203 14.578 1 86.56 510 SER A O 1
ATOM 3896 N N . LYS A 1 511 ? -27.469 25 15.938 1 93.62 511 LYS A N 1
ATOM 3897 C CA . LYS A 1 511 ? -26.688 26.094 15.375 1 93.62 511 LYS A CA 1
ATOM 3898 C C . LYS A 1 511 ? -25.453 25.594 14.633 1 93.62 511 LYS A C 1
ATOM 3900 O O . LYS A 1 511 ? -24.562 25.016 15.242 1 93.62 511 LYS A O 1
ATOM 3905 N N . ALA A 1 512 ? -25.406 25.844 13.406 1 94.75 512 ALA A N 1
ATOM 3906 C CA . ALA A 1 512 ? -24.266 25.406 12.594 1 94.75 512 ALA A CA 1
ATOM 3907 C C . ALA A 1 512 ? -23.047 26.281 12.844 1 94.75 512 ALA A C 1
ATOM 3909 O O . ALA A 1 512 ? -23.172 27.5 12.977 1 94.75 512 ALA A O 1
ATOM 3910 N N . HIS A 1 513 ? -21.938 25.688 13.016 1 97.31 513 HIS A N 1
ATOM 3911 C CA . HIS A 1 513 ? -20.688 26.438 13.07 1 97.31 513 HIS A CA 1
ATOM 3912 C C . HIS A 1 513 ? -20.406 27.141 11.734 1 97.31 513 HIS A C 1
ATOM 3914 O O . HIS A 1 513 ? -20.578 26.531 10.672 1 97.31 513 HIS A O 1
ATOM 3920 N N . ASN A 1 514 ? -20 28.344 11.828 1 96.75 514 ASN A N 1
ATOM 3921 C CA . ASN A 1 514 ? -19.656 29.078 10.617 1 96.75 514 ASN A CA 1
ATOM 3922 C C . ASN A 1 514 ? -18.25 28.734 10.125 1 96.75 514 ASN A C 1
ATOM 3924 O O . ASN A 1 514 ? -17.266 29.016 10.812 1 96.75 514 ASN A O 1
ATOM 3928 N N . VAL A 1 515 ? -18.156 28.125 9 1 97.94 515 VAL A N 1
ATOM 3929 C CA . VAL A 1 515 ? -16.875 27.781 8.391 1 97.94 515 VAL A CA 1
ATOM 3930 C C . VAL A 1 515 ? -16.438 28.906 7.457 1 97.94 515 VAL A C 1
ATOM 3932 O O . VAL A 1 515 ? -17.203 29.312 6.566 1 97.94 515 VAL A O 1
ATOM 3935 N N . ILE A 1 516 ? -15.227 29.422 7.641 1 97.5 516 ILE A N 1
ATOM 3936 C CA . ILE A 1 516 ? -14.68 30.5 6.824 1 97.5 516 ILE A CA 1
ATOM 3937 C C . ILE A 1 516 ? -14.039 29.922 5.562 1 97.5 516 ILE A C 1
ATOM 3939 O O . ILE A 1 516 ? -13.102 29.125 5.645 1 97.5 516 ILE A O 1
ATOM 3943 N N . PRO A 1 517 ? -14.547 30.281 4.414 1 95.19 517 PRO A N 1
ATOM 3944 C CA . PRO A 1 517 ? -13.914 29.781 3.184 1 95.19 517 PRO A CA 1
ATOM 3945 C C . PRO A 1 517 ? -12.508 30.344 2.977 1 95.19 517 PRO A C 1
ATOM 3947 O O . PRO A 1 517 ? -12.195 31.422 3.471 1 95.19 517 PRO A O 1
ATOM 3950 N N . VAL A 1 518 ? -11.727 29.578 2.293 1 92.56 518 VAL A N 1
ATOM 3951 C CA . VAL A 1 518 ? -10.43 30.109 1.884 1 92.56 518 VAL A CA 1
ATOM 3952 C C . VAL A 1 518 ? -10.625 31.266 0.899 1 92.56 518 VAL A C 1
ATOM 3954 O O . VAL A 1 518 ? -11.703 31.406 0.318 1 92.56 518 VAL A O 1
ATOM 3957 N N . ARG A 1 519 ? -9.609 32.031 0.678 1 90.5 519 ARG A N 1
ATOM 3958 C CA . ARG A 1 519 ? -9.688 33.188 -0.217 1 90.5 519 ARG A CA 1
ATOM 3959 C C . ARG A 1 519 ? -10.148 32.781 -1.609 1 90.5 519 ARG A C 1
ATOM 3961 O O . ARG A 1 519 ? -9.75 31.719 -2.105 1 90.5 519 ARG A O 1
ATOM 3968 N N . GLU A 1 520 ? -10.914 33.562 -2.146 1 85.62 520 GLU A N 1
ATOM 3969 C CA . GLU A 1 520 ? -11.414 33.281 -3.49 1 85.62 520 GLU A CA 1
ATOM 3970 C C . GLU A 1 520 ? -10.281 33.312 -4.52 1 85.62 520 GLU A C 1
ATOM 3972 O O . GLU A 1 520 ? -9.289 34.031 -4.34 1 85.62 520 GLU A O 1
ATOM 3977 N N . ASP A 1 521 ? -10.555 32.625 -5.582 1 80.19 521 ASP A N 1
ATOM 3978 C CA . ASP A 1 521 ? -9.602 32.625 -6.688 1 80.19 521 ASP A CA 1
ATOM 3979 C C . ASP A 1 521 ? -9.422 34.031 -7.27 1 80.19 521 ASP A C 1
ATOM 3981 O O . ASP A 1 521 ? -10.375 34.812 -7.312 1 80.19 521 ASP A O 1
ATOM 3985 N N . GLU A 1 522 ? -8.258 34.219 -7.68 1 79.25 522 GLU A N 1
ATOM 3986 C CA . GLU A 1 522 ? -8 35.5 -8.336 1 79.25 522 GLU A CA 1
ATOM 3987 C C . GLU A 1 522 ? -8.711 35.594 -9.688 1 79.25 522 GLU A C 1
ATOM 3989 O O . GLU A 1 522 ? -9.055 34.562 -10.273 1 79.25 522 GLU A O 1
ATOM 3994 N N . ALA A 1 523 ? -8.961 36.719 -10.18 1 75.81 523 ALA A N 1
ATOM 3995 C CA . ALA A 1 523 ? -9.742 36.969 -11.391 1 75.81 523 ALA A CA 1
ATOM 3996 C C . ALA A 1 523 ? -9.102 36.312 -12.602 1 75.81 523 ALA A C 1
ATOM 3998 O O . ALA A 1 523 ? -9.805 35.812 -13.492 1 75.81 523 ALA A O 1
ATOM 3999 N N . GLN A 1 524 ? -7.832 36.312 -12.672 1 77.38 524 GLN A N 1
ATOM 4000 C CA . GLN A 1 524 ? -7.145 35.75 -13.828 1 77.38 524 GLN A CA 1
ATOM 4001 C C . GLN A 1 524 ? -7.395 34.25 -13.922 1 77.38 524 GLN A C 1
ATOM 4003 O O . GLN A 1 524 ? -7.527 33.719 -15.023 1 77.38 524 GLN A O 1
ATOM 4008 N N . PHE A 1 525 ? -7.367 33.688 -12.844 1 79 525 PHE A N 1
ATOM 4009 C CA . PHE A 1 525 ? -7.637 32.25 -12.852 1 79 525 PHE A CA 1
ATOM 4010 C C . PHE A 1 525 ? -9.062 31.969 -13.328 1 79 525 PHE A C 1
ATOM 4012 O O . PHE A 1 525 ? -9.289 31.062 -14.133 1 79 525 PHE A O 1
ATOM 4019 N N . LYS A 1 526 ? -9.977 32.688 -12.812 1 81.19 526 LYS A N 1
ATOM 4020 C CA . LYS A 1 526 ? -11.367 32.5 -13.219 1 81.19 526 LYS A CA 1
ATOM 4021 C C . LYS A 1 526 ? -11.531 32.75 -14.719 1 81.19 526 LYS A C 1
ATOM 4023 O O . LYS A 1 526 ? -12.281 32.031 -15.383 1 81.19 526 LYS A O 1
ATOM 4028 N N . ALA A 1 527 ? -10.828 33.656 -15.156 1 80.69 527 ALA A N 1
ATOM 4029 C CA . ALA A 1 527 ? -10.875 33.969 -16.578 1 80.69 527 ALA A CA 1
ATOM 4030 C C . ALA A 1 527 ? -10.266 32.812 -17.391 1 80.69 527 ALA A C 1
ATOM 4032 O O . ALA A 1 527 ? -10.773 32.469 -18.469 1 80.69 527 ALA A O 1
ATOM 4033 N N . GLY A 1 528 ? -9.195 32.344 -16.906 1 81.06 528 GLY A N 1
ATOM 4034 C CA . GLY A 1 528 ? -8.57 31.188 -17.562 1 81.06 528 GLY A CA 1
ATOM 4035 C C . GLY A 1 528 ? -9.477 29.984 -17.641 1 81.06 528 GLY A C 1
ATOM 4036 O O . GLY A 1 528 ? -9.531 29.312 -18.672 1 81.06 528 GLY A O 1
ATOM 4037 N N . VAL A 1 529 ? -10.102 29.75 -16.609 1 83.81 529 VAL A N 1
ATOM 4038 C CA . VAL A 1 529 ? -11.016 28.625 -16.547 1 83.81 529 VAL A CA 1
ATOM 4039 C C . VAL A 1 529 ? -12.148 28.812 -17.562 1 83.81 529 VAL A C 1
ATOM 4041 O O . VAL A 1 529 ? -12.492 27.891 -18.297 1 83.81 529 VAL A O 1
ATOM 4044 N N . ALA A 1 530 ? -12.703 29.969 -17.531 1 82.88 530 ALA A N 1
ATOM 4045 C CA . ALA A 1 530 ? -13.789 30.281 -18.453 1 82.88 530 ALA A CA 1
ATOM 4046 C C . ALA A 1 530 ? -13.336 30.094 -19.906 1 82.88 530 ALA A C 1
ATOM 4048 O O . ALA A 1 530 ? -14.055 29.516 -20.719 1 82.88 530 ALA A O 1
ATOM 4049 N N . LEU A 1 531 ? -12.18 30.594 -20.188 1 81.5 531 LEU A N 1
ATOM 4050 C CA . LEU A 1 531 ? -11.633 30.469 -21.531 1 81.5 531 LEU A CA 1
ATOM 4051 C C . LEU A 1 531 ? -11.391 29 -21.891 1 81.5 531 LEU A C 1
ATOM 4053 O O . LEU A 1 531 ? -11.695 28.578 -23 1 81.5 531 LEU A O 1
ATOM 4057 N N . ASN A 1 532 ? -10.82 28.359 -20.953 1 83.5 532 ASN A N 1
ATOM 4058 C CA . ASN A 1 532 ? -10.531 26.938 -21.188 1 83.5 532 ASN A CA 1
ATOM 4059 C C . ASN A 1 532 ? -11.805 26.141 -21.438 1 83.5 532 ASN A C 1
ATOM 4061 O O . ASN A 1 532 ? -11.836 25.281 -22.312 1 83.5 532 ASN A O 1
ATOM 4065 N N . ASN A 1 533 ? -12.781 26.375 -20.688 1 82 533 ASN A N 1
ATOM 4066 C CA . ASN A 1 533 ? -14.047 25.672 -20.859 1 82 533 ASN A CA 1
ATOM 4067 C C . ASN A 1 533 ? -14.648 25.922 -22.25 1 82 533 ASN A C 1
ATOM 4069 O O . ASN A 1 533 ? -15.234 25.016 -22.844 1 82 533 ASN A O 1
ATOM 4073 N N . GLN A 1 534 ? -14.492 27.094 -22.719 1 79.38 534 GLN A N 1
ATOM 4074 C CA . GLN A 1 534 ? -14.969 27.438 -24.062 1 79.38 534 GLN A CA 1
ATOM 4075 C C . GLN A 1 534 ? -14.172 26.688 -25.125 1 79.38 534 GLN A C 1
ATOM 4077 O O . GLN A 1 534 ? -14.75 26.156 -26.078 1 79.38 534 GLN A O 1
ATOM 4082 N N . VAL A 1 535 ? -12.898 26.641 -24.938 1 80.44 535 VAL A N 1
ATOM 4083 C CA . VAL A 1 535 ? -12.016 25.969 -25.891 1 80.44 535 VAL A CA 1
ATOM 4084 C C . VAL A 1 535 ? -12.328 24.484 -25.922 1 80.44 535 VAL A C 1
ATOM 4086 O O . VAL A 1 535 ? -12.336 23.875 -27 1 80.44 535 VAL A O 1
ATOM 4089 N N . MET A 1 536 ? -12.602 23.969 -24.781 1 81.69 536 MET A N 1
ATOM 4090 C CA . MET A 1 536 ? -12.773 22.516 -24.672 1 81.69 536 MET A CA 1
ATOM 4091 C C . MET A 1 536 ? -14.141 22.094 -25.203 1 81.69 536 MET A C 1
ATOM 4093 O O . MET A 1 536 ? -14.367 20.906 -25.469 1 81.69 536 MET A O 1
ATOM 4097 N N . THR A 1 537 ? -15.047 23 -25.312 1 73.81 537 THR A N 1
ATOM 4098 C CA . THR A 1 537 ? -16.312 22.688 -25.984 1 73.81 537 THR A CA 1
ATOM 4099 C C . THR A 1 537 ? -16.078 22.422 -27.469 1 73.81 537 THR A C 1
ATOM 4101 O O . THR A 1 537 ? -16.859 21.703 -28.109 1 73.81 537 THR A O 1
ATOM 4104 N N . ILE A 1 538 ? -14.945 22.906 -27.984 1 73.81 538 ILE A N 1
ATOM 4105 C CA . ILE A 1 538 ? -14.641 22.797 -29.406 1 73.81 538 ILE A CA 1
ATOM 4106 C C . ILE A 1 538 ? -13.625 21.688 -29.641 1 73.81 538 ILE A C 1
ATOM 4108 O O . ILE A 1 538 ? -13.734 20.922 -30.609 1 73.81 538 ILE A O 1
ATOM 4112 N N . PHE A 1 539 ? -12.664 21.547 -28.719 1 74.88 539 PHE A N 1
ATOM 4113 C CA . PHE A 1 539 ? -11.602 20.578 -28.875 1 74.88 539 PHE A CA 1
ATOM 4114 C C . PHE A 1 539 ? -11.641 19.547 -27.734 1 74.88 539 PHE A C 1
ATOM 4116 O O . PHE A 1 539 ? -11.484 19.906 -26.562 1 74.88 539 PHE A O 1
ATOM 4123 N N . PRO A 1 540 ? -11.875 18.281 -28.109 1 73.81 540 PRO A N 1
ATOM 4124 C CA . PRO A 1 540 ? -11.898 17.266 -27.062 1 73.81 540 PRO A CA 1
ATOM 4125 C C . PRO A 1 540 ? -10.539 17.078 -26.391 1 73.81 540 PRO A C 1
ATOM 4127 O O . PRO A 1 540 ? -9.5 17.281 -27.031 1 73.81 540 PRO A O 1
ATOM 4130 N N . ARG A 1 541 ? -10.617 16.812 -25.078 1 76.56 541 ARG A N 1
ATOM 4131 C CA . ARG A 1 541 ? -9.422 16.531 -24.297 1 76.56 541 ARG A CA 1
ATOM 4132 C C . ARG A 1 541 ? -8.773 15.227 -24.734 1 76.56 541 ARG A C 1
ATOM 4134 O O . ARG A 1 541 ? -9.219 14.141 -24.375 1 76.56 541 ARG A O 1
ATOM 4141 N N . PHE A 1 542 ? -7.789 15.359 -25.484 1 67 542 PHE A N 1
ATOM 4142 C CA . PHE A 1 542 ? -7.203 14.141 -26.031 1 67 542 PHE A CA 1
ATOM 4143 C C . PHE A 1 542 ? -6.207 13.531 -25.047 1 67 542 PHE A C 1
ATOM 4145 O O . PHE A 1 542 ? -5.812 12.375 -25.188 1 67 542 PHE A O 1
ATOM 4152 N N . TRP A 1 543 ? -5.941 14.328 -24.047 1 69.25 543 TRP A N 1
ATOM 4153 C CA . TRP A 1 543 ? -4.867 13.859 -23.172 1 69.25 543 TRP A CA 1
ATOM 4154 C C . TRP A 1 543 ? -5.434 13.188 -21.922 1 69.25 543 TRP A C 1
ATOM 4156 O O . TRP A 1 543 ? -4.684 12.633 -21.125 1 69.25 543 TRP A O 1
ATOM 4166 N N . VAL A 1 544 ? -6.711 13.336 -21.75 1 73 544 VAL A N 1
ATOM 4167 C CA . VAL A 1 544 ? -7.293 12.68 -20.594 1 73 544 VAL A CA 1
ATOM 4168 C C . VAL A 1 544 ? -8.523 11.875 -21.016 1 73 544 VAL A C 1
ATOM 4170 O O . VAL A 1 544 ? -9.219 12.242 -21.969 1 73 544 VAL A O 1
ATOM 4173 N N . ARG A 1 545 ? -8.594 10.469 -20.578 1 68.12 545 ARG A N 1
ATOM 4174 C CA . ARG A 1 545 ? -9.789 9.656 -20.781 1 68.12 545 ARG A CA 1
ATOM 4175 C C . ARG A 1 545 ? -10.094 8.812 -19.547 1 68.12 545 ARG A C 1
ATOM 4177 O O . ARG A 1 545 ? -9.18 8.367 -18.859 1 68.12 545 ARG A O 1
ATOM 4184 N N . MET B 1 1 ? 53.312 -32.688 5.969 1 19.45 1 MET B N 1
ATOM 4185 C CA . MET B 1 1 ? 52.156 -32.938 5.105 1 19.45 1 MET B CA 1
ATOM 4186 C C . MET B 1 1 ? 50.906 -32.344 5.707 1 19.45 1 MET B C 1
ATOM 4188 O O . MET B 1 1 ? 50.375 -32.875 6.699 1 19.45 1 MET B O 1
ATOM 4192 N N . LYS B 1 2 ? 50.719 -31.156 5.883 1 29.25 2 LYS B N 1
ATOM 4193 C CA . LYS B 1 2 ? 49.688 -30.438 6.664 1 29.25 2 LYS B CA 1
ATOM 4194 C C . LYS B 1 2 ? 48.281 -30.953 6.332 1 29.25 2 LYS B C 1
ATOM 4196 O O . LYS B 1 2 ? 47.938 -31.109 5.16 1 29.25 2 LYS B O 1
ATOM 4201 N N . GLU B 1 3 ? 47.812 -31.875 7.137 1 29.33 3 GLU B N 1
ATOM 4202 C CA . GLU B 1 3 ? 46.562 -32.625 6.969 1 29.33 3 GLU B CA 1
ATOM 4203 C C . GLU B 1 3 ? 45.469 -31.719 6.348 1 29.33 3 GLU B C 1
ATOM 4205 O O . GLU B 1 3 ? 45.375 -30.531 6.664 1 29.33 3 GLU B O 1
ATOM 4210 N N . TYR B 1 4 ? 45.156 -31.875 5.055 1 32.5 4 TYR B N 1
ATOM 4211 C CA . TYR B 1 4 ? 44 -31.297 4.359 1 32.5 4 TYR B CA 1
ATOM 4212 C C . TYR B 1 4 ? 42.75 -31.281 5.254 1 32.5 4 TYR B C 1
ATOM 4214 O O . TYR B 1 4 ? 42.344 -32.344 5.758 1 32.5 4 TYR B O 1
ATOM 4222 N N . SER B 1 5 ? 42.656 -30.484 6.18 1 37.16 5 SER B N 1
ATOM 4223 C CA . SER B 1 5 ? 41.594 -30.281 7.168 1 37.16 5 SER B CA 1
ATOM 4224 C C . SER B 1 5 ? 40.25 -30.672 6.609 1 37.16 5 SER B C 1
ATOM 4226 O O . SER B 1 5 ? 39.969 -30.484 5.422 1 37.16 5 SER B O 1
ATOM 4228 N N . LEU B 1 6 ? 39.531 -31.844 6.898 1 39.88 6 LEU B N 1
ATOM 4229 C CA . LEU B 1 6 ? 38.219 -32.406 6.684 1 39.88 6 LEU B CA 1
ATOM 4230 C C . LEU B 1 6 ? 37.188 -31.312 6.355 1 39.88 6 LEU B C 1
ATOM 4232 O O . LEU B 1 6 ? 37 -30.391 7.148 1 39.88 6 LEU B O 1
ATOM 4236 N N . SER B 1 7 ? 36.938 -30.906 5.137 1 48.06 7 SER B N 1
ATOM 4237 C CA . SER B 1 7 ? 36.094 -29.922 4.457 1 48.06 7 SER B CA 1
ATOM 4238 C C . SER B 1 7 ? 34.75 -29.797 5.133 1 48.06 7 SER B C 1
ATOM 4240 O O . SER B 1 7 ? 34.031 -30.797 5.293 1 48.06 7 SER B O 1
ATOM 4242 N N . GLU B 1 8 ? 34.469 -29.047 6.188 1 69 8 GLU B N 1
ATOM 4243 C CA . GLU B 1 8 ? 33.344 -28.797 7.082 1 69 8 GLU B CA 1
ATOM 4244 C C . GLU B 1 8 ? 32.031 -28.641 6.301 1 69 8 GLU B C 1
ATOM 4246 O O . GLU B 1 8 ? 32 -28.031 5.23 1 69 8 GLU B O 1
ATOM 4251 N N . ARG B 1 9 ? 31.078 -29.672 6.52 1 89.38 9 ARG B N 1
ATOM 4252 C CA . ARG B 1 9 ? 29.719 -29.672 5.973 1 89.38 9 ARG B CA 1
ATOM 4253 C C . ARG B 1 9 ? 29.125 -28.266 5.973 1 89.38 9 ARG B C 1
ATOM 4255 O O . ARG B 1 9 ? 29.109 -27.594 7.004 1 89.38 9 ARG B O 1
ATOM 4262 N N . LYS B 1 10 ? 28.906 -27.766 4.684 1 94.56 10 LYS B N 1
ATOM 4263 C CA . LYS B 1 10 ? 28.312 -26.422 4.574 1 94.56 10 LYS B CA 1
ATOM 4264 C C . LYS B 1 10 ? 26.906 -26.391 5.148 1 94.56 10 LYS B C 1
ATOM 4266 O O . LYS B 1 10 ? 26.234 -27.422 5.215 1 94.56 10 LYS B O 1
ATOM 4271 N N . LYS B 1 11 ? 26.547 -25.328 5.586 1 96.75 11 LYS B N 1
ATOM 4272 C CA . LYS B 1 11 ? 25.203 -25.125 6.133 1 96.75 11 LYS B CA 1
ATOM 4273 C C . LYS B 1 11 ? 24.438 -24.062 5.348 1 96.75 11 LYS B C 1
ATOM 4275 O O . LYS B 1 11 ? 24.812 -22.891 5.352 1 96.75 11 LYS B O 1
ATOM 4280 N N . PHE B 1 12 ? 23.422 -24.406 4.672 1 98.25 12 PHE B N 1
ATOM 4281 C CA . PHE B 1 12 ? 22.578 -23.5 3.906 1 98.25 12 PHE B CA 1
ATOM 4282 C C . PHE B 1 12 ? 21.203 -23.375 4.543 1 98.25 12 PHE B C 1
ATOM 4284 O O . PHE B 1 12 ? 20.625 -24.359 5 1 98.25 12 PHE B O 1
ATOM 4291 N N . VAL B 1 13 ? 20.641 -22.188 4.594 1 98.75 13 VAL B N 1
ATOM 4292 C CA . VAL B 1 13 ? 19.312 -21.938 5.16 1 98.75 13 VAL B CA 1
ATOM 4293 C C . VAL B 1 13 ? 18.422 -21.281 4.117 1 98.75 13 VAL B C 1
ATOM 4295 O O . VAL B 1 13 ? 18.844 -20.359 3.414 1 98.75 13 VAL B O 1
ATOM 4298 N N . ILE B 1 14 ? 17.234 -21.781 3.953 1 98.81 14 ILE B N 1
ATOM 4299 C CA . ILE B 1 14 ? 16.219 -21.219 3.088 1 98.81 14 ILE B CA 1
ATOM 4300 C C . ILE B 1 14 ? 15.07 -20.672 3.939 1 98.81 14 ILE B C 1
ATOM 4302 O O . ILE B 1 14 ? 14.484 -21.391 4.746 1 98.81 14 ILE B O 1
ATOM 4306 N N . VAL B 1 15 ? 14.781 -19.406 3.777 1 98.75 15 VAL B N 1
ATOM 4307 C CA . VAL B 1 15 ? 13.68 -18.781 4.504 1 98.75 15 VAL B CA 1
ATOM 4308 C C . VAL B 1 15 ? 12.469 -18.656 3.59 1 98.75 15 VAL B C 1
ATOM 4310 O O . VAL B 1 15 ? 12.445 -17.828 2.68 1 98.75 15 VAL B O 1
ATOM 4313 N N . GLY B 1 16 ? 11.445 -19.422 3.877 1 98.25 16 GLY B N 1
ATOM 4314 C CA . GLY B 1 16 ? 10.25 -19.484 3.053 1 98.25 16 GLY B CA 1
ATOM 4315 C C . GLY B 1 16 ? 10.117 -20.781 2.271 1 98.25 16 GLY B C 1
ATOM 4316 O O . GLY B 1 16 ? 11.055 -21.188 1.583 1 98.25 16 GLY B O 1
ATOM 4317 N N . ALA B 1 17 ? 8.953 -21.359 2.352 1 97.81 17 ALA B N 1
ATOM 4318 C CA . ALA B 1 17 ? 8.734 -22.656 1.713 1 97.81 17 ALA B CA 1
ATOM 4319 C C . ALA B 1 17 ? 7.617 -22.578 0.681 1 97.81 17 ALA B C 1
ATOM 4321 O O . ALA B 1 17 ? 6.738 -23.438 0.642 1 97.81 17 ALA B O 1
ATOM 4322 N N . GLY B 1 18 ? 7.605 -21.578 -0.137 1 96 18 GLY B N 1
ATOM 4323 C CA . GLY B 1 18 ? 6.82 -21.531 -1.36 1 96 18 GLY B CA 1
ATOM 4324 C C . GLY B 1 18 ? 7.555 -22.109 -2.561 1 96 18 GLY B C 1
ATOM 4325 O O . GLY B 1 18 ? 8.578 -22.766 -2.408 1 96 18 GLY B O 1
ATOM 4326 N N . TRP B 1 19 ? 7.055 -21.859 -3.729 1 97.12 19 TRP B N 1
ATOM 4327 C CA . TRP B 1 19 ? 7.684 -22.375 -4.941 1 97.12 19 TRP B CA 1
ATOM 4328 C C . TRP B 1 19 ? 9.148 -21.953 -5.016 1 97.12 19 TRP B C 1
ATOM 4330 O O . TRP B 1 19 ? 10.008 -22.75 -5.406 1 97.12 19 TRP B O 1
ATOM 4340 N N . GLY B 1 20 ? 9.406 -20.688 -4.652 1 98.19 20 GLY B N 1
ATOM 4341 C CA . GLY B 1 20 ? 10.789 -20.219 -4.656 1 98.19 20 GLY B CA 1
ATOM 4342 C C . GLY B 1 20 ? 11.672 -21 -3.697 1 98.19 20 GLY B C 1
ATOM 4343 O O . GLY B 1 20 ? 12.797 -21.359 -4.043 1 98.19 20 GLY B O 1
ATOM 4344 N N . GLY B 1 21 ? 11.188 -21.234 -2.484 1 98.69 21 GLY B N 1
ATOM 4345 C CA . GLY B 1 21 ? 11.93 -22.016 -1.506 1 98.69 21 GLY B CA 1
ATOM 4346 C C . GLY B 1 21 ? 12.18 -23.453 -1.947 1 98.69 21 GLY B C 1
ATOM 4347 O O . GLY B 1 21 ? 13.289 -23.969 -1.789 1 98.69 21 GLY B O 1
ATOM 4348 N N . TRP B 1 22 ? 11.188 -24.062 -2.502 1 98.56 22 TRP B N 1
ATOM 4349 C CA . TRP B 1 22 ? 11.328 -25.453 -2.936 1 98.56 22 TRP B CA 1
ATOM 4350 C C . TRP B 1 22 ? 12.281 -25.562 -4.125 1 98.56 22 TRP B C 1
ATOM 4352 O O . TRP B 1 22 ? 13.016 -26.547 -4.25 1 98.56 22 TRP B O 1
ATOM 4362 N N . GLY B 1 23 ? 12.188 -24.562 -5.031 1 98.75 23 GLY B N 1
ATOM 4363 C CA . GLY B 1 23 ? 13.195 -24.516 -6.082 1 98.75 23 GLY B CA 1
ATOM 4364 C C . GLY B 1 23 ? 14.609 -24.422 -5.551 1 98.75 23 GLY B C 1
ATOM 4365 O O . GLY B 1 23 ? 15.5 -25.141 -6.012 1 98.75 23 GLY B O 1
ATOM 4366 N N . ALA B 1 24 ? 14.805 -23.547 -4.582 1 98.88 24 ALA B N 1
ATOM 4367 C CA . ALA B 1 24 ? 16.109 -23.375 -3.955 1 98.88 24 ALA B CA 1
ATOM 4368 C C . ALA B 1 24 ? 16.578 -24.656 -3.275 1 98.88 24 ALA B C 1
ATOM 4370 O O . ALA B 1 24 ? 17.719 -25.078 -3.428 1 98.88 24 ALA B O 1
ATOM 4371 N N . ALA B 1 25 ? 15.68 -25.281 -2.535 1 98.75 25 ALA B N 1
ATOM 4372 C CA . ALA B 1 25 ? 16 -26.516 -1.837 1 98.75 25 ALA B CA 1
ATOM 4373 C C . ALA B 1 25 ? 16.438 -27.609 -2.818 1 98.75 25 ALA B C 1
ATOM 4375 O O . ALA B 1 25 ? 17.422 -28.297 -2.588 1 98.75 25 ALA B O 1
ATOM 4376 N N . LYS B 1 26 ? 15.672 -27.766 -3.857 1 98.62 26 LYS B N 1
ATOM 4377 C CA . LYS B 1 26 ? 15.984 -28.797 -4.848 1 98.62 26 LYS B CA 1
ATOM 4378 C C . LYS B 1 26 ? 17.391 -28.594 -5.422 1 98.62 26 LYS B C 1
ATOM 4380 O O . LYS B 1 26 ? 18.188 -29.516 -5.449 1 98.62 26 LYS B O 1
ATOM 4385 N N . ALA B 1 27 ? 17.625 -27.375 -5.875 1 98.5 27 ALA B N 1
ATOM 4386 C CA . ALA B 1 27 ? 18.891 -27.094 -6.531 1 98.5 27 ALA B CA 1
ATOM 4387 C C . ALA B 1 27 ? 20.062 -27.219 -5.551 1 98.5 27 ALA B C 1
ATOM 4389 O O . ALA B 1 27 ? 21.141 -27.688 -5.918 1 98.5 27 ALA B O 1
ATOM 4390 N N . LEU B 1 28 ? 19.906 -26.781 -4.309 1 98.12 28 LEU B N 1
ATOM 4391 C CA . LEU B 1 28 ? 20.969 -26.922 -3.311 1 98.12 28 LEU B CA 1
ATOM 4392 C C . LEU B 1 28 ? 21.234 -28.391 -3.008 1 98.12 28 LEU B C 1
ATOM 4394 O O . LEU B 1 28 ? 22.391 -28.812 -2.926 1 98.12 28 LEU B O 1
ATOM 4398 N N . CYS B 1 29 ? 20.188 -29.156 -2.814 1 97.44 29 CYS B N 1
ATOM 4399 C CA . CYS B 1 29 ? 20.312 -30.578 -2.494 1 97.44 29 CYS B CA 1
ATOM 4400 C C . CYS B 1 29 ? 21.016 -31.344 -3.613 1 97.44 29 CYS B C 1
ATOM 4402 O O . CYS B 1 29 ? 21.844 -32.219 -3.35 1 97.44 29 CYS B O 1
ATOM 4404 N N . GLU B 1 30 ? 20.703 -30.969 -4.789 1 96.81 30 GLU B N 1
ATOM 4405 C CA . GLU B 1 30 ? 21.219 -31.688 -5.945 1 96.81 30 GLU B CA 1
ATOM 4406 C C . GLU B 1 30 ? 22.516 -31.062 -6.445 1 96.81 30 GLU B C 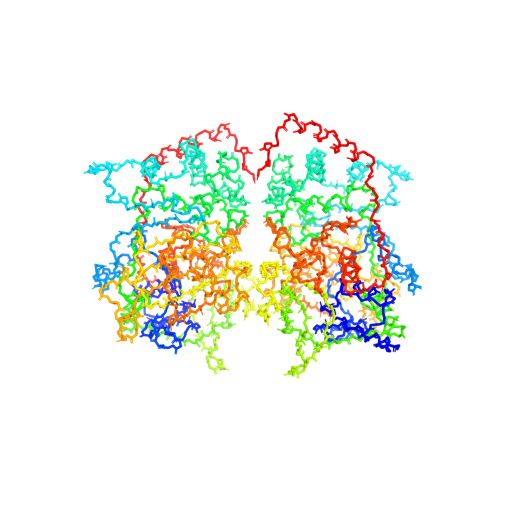1
ATOM 4408 O O . GLU B 1 30 ? 23.047 -31.469 -7.48 1 96.81 30 GLU B O 1
ATOM 4413 N N . GLY B 1 31 ? 22.969 -30.109 -5.742 1 95.44 31 GLY B N 1
ATOM 4414 C CA . GLY B 1 31 ? 24.109 -29.297 -6.191 1 95.44 31 GLY B CA 1
ATOM 4415 C C . GLY B 1 31 ? 25.438 -30 -6.027 1 95.44 31 GLY B C 1
ATOM 4416 O O . GLY B 1 31 ? 26.469 -29.531 -6.512 1 95.44 31 GLY B O 1
ATOM 4417 N N . GLY B 1 32 ? 25.547 -31.125 -5.348 1 92.75 32 GLY B N 1
ATOM 4418 C CA . GLY B 1 32 ? 26.766 -31.922 -5.234 1 92.75 32 GLY B CA 1
ATOM 4419 C C . GLY B 1 32 ? 27.672 -31.453 -4.102 1 92.75 32 GLY B C 1
ATOM 4420 O O . GLY B 1 32 ? 28.828 -31.875 -4.016 1 92.75 32 GLY B O 1
ATOM 4421 N N . VAL B 1 33 ? 27.219 -30.578 -3.287 1 93.62 33 VAL B N 1
ATOM 4422 C CA . VAL B 1 33 ? 27.969 -30.094 -2.133 1 93.62 33 VAL B CA 1
ATOM 4423 C C . VAL B 1 33 ? 27.5 -30.797 -0.87 1 93.62 33 VAL B C 1
ATOM 4425 O O . VAL B 1 33 ? 26.297 -31 -0.677 1 93.62 33 VAL B O 1
ATOM 4428 N N . ASP B 1 34 ? 28.453 -31.281 -0.088 1 92.88 34 ASP B N 1
ATOM 4429 C CA . ASP B 1 34 ? 28.078 -31.828 1.215 1 92.88 34 ASP B CA 1
ATOM 4430 C C . ASP B 1 34 ? 27.578 -30.719 2.139 1 92.88 34 ASP B C 1
ATOM 4432 O O . ASP B 1 34 ? 28.375 -29.953 2.688 1 92.88 34 ASP B O 1
ATOM 4436 N N . ALA B 1 35 ? 26.234 -30.688 2.199 1 94.06 35 ALA B N 1
ATOM 4437 C CA . ALA B 1 35 ? 25.656 -29.562 2.922 1 94.06 35 ALA B CA 1
ATOM 4438 C C . ALA B 1 35 ? 24.438 -30.016 3.725 1 94.06 35 ALA B C 1
ATOM 4440 O O . ALA B 1 35 ? 23.734 -30.953 3.338 1 94.06 35 ALA B O 1
ATOM 4441 N N . GLU B 1 36 ? 24.328 -29.375 4.836 1 95.81 36 GLU B N 1
ATOM 4442 C CA . GLU B 1 36 ? 23.062 -29.375 5.566 1 95.81 36 GLU B CA 1
ATOM 4443 C C . GLU B 1 36 ? 22.141 -28.25 5.086 1 95.81 36 GLU B C 1
ATOM 4445 O O . GLU B 1 36 ? 22.531 -27.094 5.074 1 95.81 36 GLU B O 1
ATOM 4450 N N . ILE B 1 37 ? 21.016 -28.672 4.668 1 98.06 37 ILE B N 1
ATOM 4451 C CA . ILE B 1 37 ? 20.078 -27.688 4.156 1 98.06 37 ILE B CA 1
ATOM 4452 C C . ILE B 1 37 ? 18.875 -27.594 5.086 1 98.06 37 ILE B C 1
ATOM 4454 O O . ILE B 1 37 ? 18.234 -28.609 5.383 1 98.06 37 ILE B O 1
ATOM 4458 N N . ILE B 1 38 ? 18.578 -26.391 5.57 1 98.62 38 ILE B N 1
ATOM 4459 C CA . ILE B 1 38 ? 17.453 -26.141 6.477 1 98.62 38 ILE B CA 1
ATOM 4460 C C . ILE B 1 38 ? 16.469 -25.172 5.836 1 98.62 38 ILE B C 1
ATOM 4462 O O . ILE B 1 38 ? 16.859 -24.062 5.43 1 98.62 38 ILE B O 1
ATOM 4466 N N . MET B 1 39 ? 15.258 -25.562 5.656 1 98.69 39 MET B N 1
ATOM 4467 C CA . MET B 1 39 ? 14.195 -24.688 5.16 1 98.69 39 MET B CA 1
ATOM 4468 C C . MET B 1 39 ? 13.227 -24.328 6.277 1 98.69 39 MET B C 1
ATOM 4470 O O . MET B 1 39 ? 12.711 -25.203 6.969 1 98.69 39 MET B O 1
ATOM 4474 N N . ILE B 1 40 ? 12.977 -23.047 6.438 1 98.44 40 ILE B N 1
ATOM 4475 C CA . ILE B 1 40 ? 12.148 -22.562 7.535 1 98.44 40 ILE B CA 1
ATOM 4476 C C . ILE B 1 40 ? 10.922 -21.844 6.973 1 98.44 40 ILE B C 1
ATOM 4478 O O . ILE B 1 40 ? 11.039 -21.031 6.043 1 98.44 40 ILE B O 1
ATOM 4482 N N . ASP B 1 41 ? 9.75 -22.109 7.52 1 97.56 41 ASP B N 1
ATOM 4483 C CA . ASP B 1 41 ? 8.523 -21.453 7.102 1 97.56 41 ASP B CA 1
ATOM 4484 C C . ASP B 1 41 ? 7.559 -21.281 8.281 1 97.56 41 ASP B C 1
ATOM 4486 O O . ASP B 1 41 ? 7.594 -22.062 9.227 1 97.56 41 ASP B O 1
ATOM 4490 N N . ALA B 1 42 ? 6.73 -20.281 8.195 1 94.25 42 ALA B N 1
ATOM 4491 C CA . ALA B 1 42 ? 5.762 -20.016 9.258 1 94.25 42 ALA B CA 1
ATOM 4492 C C . ALA B 1 42 ? 4.582 -20.969 9.195 1 94.25 42 ALA B C 1
ATOM 4494 O O . ALA B 1 42 ? 3.912 -21.203 10.203 1 94.25 42 ALA B O 1
ATOM 4495 N N . LEU B 1 43 ? 4.262 -21.516 8.023 1 92.44 43 LEU B N 1
ATOM 4496 C CA . LEU B 1 43 ? 3.197 -22.5 7.91 1 92.44 43 LEU B CA 1
ATOM 4497 C C . LEU B 1 43 ? 3.5 -23.734 8.766 1 92.44 43 LEU B C 1
ATOM 4499 O O . LEU B 1 43 ? 4.641 -24.203 8.812 1 92.44 43 LEU B O 1
ATOM 4503 N N . PRO B 1 44 ? 2.529 -24.266 9.391 1 92.44 44 PRO B N 1
ATOM 4504 C CA . PRO B 1 44 ? 2.773 -25.422 10.266 1 92.44 44 PRO B CA 1
ATOM 4505 C C . PRO B 1 44 ? 3.395 -26.594 9.523 1 92.44 44 PRO B C 1
ATOM 4507 O O . PRO B 1 44 ? 4.328 -27.234 10.023 1 92.44 44 PRO B O 1
ATOM 4510 N N . ASP B 1 45 ? 2.889 -26.906 8.367 1 94.38 45 ASP B N 1
ATOM 4511 C CA . ASP B 1 45 ? 3.471 -27.953 7.543 1 94.38 45 ASP B CA 1
ATOM 4512 C C . ASP B 1 45 ? 3.648 -27.5 6.098 1 94.38 45 ASP B C 1
ATOM 4514 O O . ASP B 1 45 ? 2.789 -27.75 5.25 1 94.38 45 ASP B O 1
ATOM 4518 N N . PRO B 1 46 ? 4.816 -27 5.805 1 94.62 46 PRO B N 1
ATOM 4519 C CA . PRO B 1 46 ? 5.039 -26.516 4.441 1 94.62 46 PRO B CA 1
ATOM 4520 C C . PRO B 1 46 ? 5.328 -27.641 3.453 1 94.62 46 PRO B C 1
ATOM 4522 O O . PRO B 1 46 ? 5.469 -27.391 2.252 1 94.62 46 PRO B O 1
ATOM 4525 N N . THR B 1 47 ? 5.367 -28.859 3.885 1 95.88 47 THR B N 1
ATOM 4526 C CA . THR B 1 47 ? 5.711 -29.984 3.014 1 95.88 47 THR B CA 1
ATOM 4527 C C . THR B 1 47 ? 4.484 -30.453 2.24 1 95.88 47 THR B C 1
ATOM 4529 O O . THR B 1 47 ? 4.613 -31.219 1.274 1 95.88 47 THR B O 1
ATOM 4532 N N . GLY B 1 48 ? 3.354 -30.031 2.707 1 91.69 48 GLY B N 1
ATOM 4533 C CA . GLY B 1 48 ? 2.123 -30.422 2.041 1 91.69 48 GLY B CA 1
ATOM 4534 C C . GLY B 1 48 ? 1.629 -31.797 2.465 1 91.69 48 GLY B C 1
ATOM 4535 O O . GLY B 1 48 ? 0.628 -32.281 1.941 1 91.69 48 GLY B O 1
ATOM 4536 N N . ARG B 1 49 ? 2.244 -32.469 3.424 1 92.06 49 ARG B N 1
ATOM 4537 C CA . ARG B 1 49 ? 1.857 -33.781 3.871 1 92.06 49 ARG B CA 1
ATOM 4538 C C . ARG B 1 49 ? 0.583 -33.75 4.707 1 92.06 49 ARG B C 1
ATOM 4540 O O . ARG B 1 49 ? -0.196 -34.688 4.719 1 92.06 49 ARG B O 1
ATOM 4547 N N . THR B 1 50 ? 0.418 -32.625 5.391 1 90.12 50 THR B N 1
ATOM 4548 C CA . THR B 1 50 ? -0.792 -32.406 6.18 1 90.12 50 THR B CA 1
ATOM 4549 C C . THR B 1 50 ? -1.799 -31.562 5.418 1 90.12 50 THR B C 1
ATOM 4551 O O . THR B 1 50 ? -1.51 -30.406 5.074 1 90.12 50 THR B O 1
ATOM 4554 N N . PRO B 1 51 ? -2.904 -32.156 5.145 1 85.44 51 PRO B N 1
ATOM 4555 C CA . PRO B 1 51 ? -3.896 -31.375 4.402 1 85.44 51 PRO B CA 1
ATOM 4556 C C . PRO B 1 51 ? -4.406 -30.172 5.188 1 85.44 51 PRO B C 1
ATOM 4558 O O . PRO B 1 51 ? -4.523 -30.234 6.414 1 85.44 51 PRO B O 1
ATOM 4561 N N . TYR B 1 52 ? -4.625 -29.125 4.48 1 86.12 52 TYR B N 1
ATOM 4562 C CA . TYR B 1 52 ? -5.324 -27.984 5.039 1 86.12 52 TYR B CA 1
ATOM 4563 C C . TYR B 1 52 ? -6.832 -28.188 5.004 1 86.12 52 TYR B C 1
ATOM 4565 O O . TYR B 1 52 ? -7.418 -28.359 3.934 1 86.12 52 TYR B O 1
ATOM 4573 N N . LEU B 1 53 ? -7.453 -28.172 6.176 1 90.56 53 LEU B N 1
ATOM 4574 C CA . LEU B 1 53 ? -8.859 -28.547 6.27 1 90.56 53 LEU B CA 1
ATOM 4575 C C . LEU B 1 53 ? -9.695 -27.375 6.797 1 90.56 53 LEU B C 1
ATOM 4577 O O . LEU B 1 53 ? -9.195 -26.531 7.547 1 90.56 53 LEU B O 1
ATOM 4581 N N . SER B 1 54 ? -10.938 -27.375 6.32 1 91.81 54 SER B N 1
ATOM 4582 C CA . SER B 1 54 ? -11.914 -26.469 6.914 1 91.81 54 SER B CA 1
ATOM 4583 C C . SER B 1 54 ? -12.281 -26.906 8.328 1 91.81 54 SER B C 1
ATOM 4585 O O . SER B 1 54 ? -11.812 -27.938 8.805 1 91.81 54 SER B O 1
ATOM 4587 N N . SER B 1 55 ? -13.102 -26.016 8.938 1 90.75 55 SER B N 1
ATOM 4588 C CA . SER B 1 55 ? -13.523 -26.328 10.305 1 90.75 55 SER B CA 1
ATOM 4589 C C . SER B 1 55 ? -14.359 -27.594 10.352 1 90.75 55 SER B C 1
ATOM 4591 O O . SER B 1 55 ? -14.422 -28.266 11.391 1 90.75 55 SER B O 1
ATOM 4593 N N . THR B 1 56 ? -14.914 -27.984 9.266 1 93 56 THR B N 1
ATOM 4594 C CA . THR B 1 56 ? -15.758 -29.188 9.227 1 93 56 THR B CA 1
ATOM 4595 C C . THR B 1 56 ? -14.992 -30.359 8.625 1 93 56 THR B C 1
ATOM 4597 O O . THR B 1 56 ? -15.586 -31.391 8.305 1 93 56 THR B O 1
ATOM 4600 N N . GLY B 1 57 ? -13.727 -30.141 8.352 1 92 57 GLY B N 1
ATOM 4601 C CA . GLY B 1 57 ? -12.859 -31.25 7.965 1 92 57 GLY B CA 1
ATOM 4602 C C . GLY B 1 57 ? -12.773 -31.438 6.465 1 92 57 GLY B C 1
ATOM 4603 O O . GLY B 1 57 ? -12.32 -32.5 5.992 1 92 57 GLY B O 1
ATOM 4604 N N . LYS B 1 58 ? -13.18 -30.625 5.691 1 93.94 58 LYS B N 1
ATOM 4605 C CA . LYS B 1 58 ? -13.102 -30.703 4.234 1 93.94 58 LYS B CA 1
ATOM 4606 C C . LYS B 1 58 ? -11.844 -30.016 3.709 1 93.94 58 LYS B C 1
ATOM 4608 O O . LYS B 1 58 ? -11.406 -29 4.273 1 93.94 58 LYS B O 1
ATOM 4613 N N . PRO B 1 59 ? -11.266 -30.547 2.639 1 90.81 59 PRO B N 1
ATOM 4614 C CA . PRO B 1 59 ? -10.016 -29.969 2.133 1 90.81 59 PRO B CA 1
ATOM 4615 C C . PRO B 1 59 ? -10.195 -28.578 1.551 1 90.81 59 PRO B C 1
ATOM 4617 O O . PRO B 1 59 ? -11.18 -28.312 0.847 1 90.81 59 PRO B O 1
ATOM 4620 N N . VAL B 1 60 ? -9.281 -27.688 1.937 1 91.81 60 VAL B N 1
ATOM 4621 C CA . VAL B 1 60 ? -9.305 -26.328 1.408 1 91.81 60 VAL B CA 1
ATOM 4622 C C . VAL B 1 60 ? -7.898 -25.906 1.008 1 91.81 60 VAL B C 1
ATOM 4624 O O . VAL B 1 60 ? -6.914 -26.531 1.405 1 91.81 60 VAL B O 1
ATOM 4627 N N . GLU B 1 61 ? -7.773 -24.984 0.142 1 88.69 61 GLU B N 1
ATOM 4628 C CA . GLU B 1 61 ? -6.516 -24.406 -0.316 1 88.69 61 GLU B CA 1
ATOM 4629 C C . GLU B 1 61 ? -6.672 -22.906 -0.583 1 88.69 61 GLU B C 1
ATOM 4631 O O . GLU B 1 61 ? -7.742 -22.453 -0.98 1 88.69 61 GLU B O 1
ATOM 4636 N N . ALA B 1 62 ? -5.504 -22.219 -0.34 1 87.75 62 ALA B N 1
ATOM 4637 C CA . ALA B 1 62 ? -5.516 -20.781 -0.602 1 87.75 62 ALA B CA 1
ATOM 4638 C C . ALA B 1 62 ? -5.469 -20.5 -2.102 1 87.75 62 ALA B C 1
ATOM 4640 O O . ALA B 1 62 ? -4.406 -20.562 -2.721 1 87.75 62 ALA B O 1
ATOM 4641 N N . GLY B 1 63 ? -6.477 -20.188 -2.652 1 88 63 GLY B N 1
ATOM 4642 C CA . GLY B 1 63 ? -6.551 -19.812 -4.055 1 88 63 GLY B CA 1
ATOM 4643 C C . GLY B 1 63 ? -6.488 -20.984 -5.004 1 88 63 GLY B C 1
ATOM 4644 O O . GLY B 1 63 ? -5.977 -22.047 -4.645 1 88 63 GLY B O 1
ATOM 4645 N N . THR B 1 64 ? -7.027 -20.844 -6.141 1 83.94 64 THR B N 1
ATOM 4646 C CA . THR B 1 64 ? -6.938 -21.812 -7.23 1 83.94 64 THR B CA 1
ATOM 4647 C C . THR B 1 64 ? -5.875 -21.391 -8.242 1 83.94 64 THR B C 1
ATOM 4649 O O . THR B 1 64 ? -5.953 -20.297 -8.812 1 83.94 64 THR B O 1
ATOM 4652 N N . ARG B 1 65 ? -4.93 -22.219 -8.414 1 90.06 65 ARG B N 1
ATOM 4653 C CA . ARG B 1 65 ? -3.797 -21.859 -9.258 1 90.06 65 ARG B CA 1
ATOM 4654 C C . ARG B 1 65 ? -3.781 -22.688 -10.531 1 90.06 65 ARG B C 1
ATOM 4656 O O . ARG B 1 65 ? -3.961 -23.906 -10.484 1 90.06 65 ARG B O 1
ATOM 4663 N N . GLY B 1 66 ? -3.602 -22 -11.625 1 92.31 66 GLY B N 1
ATOM 4664 C CA . GLY B 1 66 ? -3.494 -22.672 -12.906 1 92.31 66 GLY B CA 1
ATOM 4665 C C . GLY B 1 66 ? -2.062 -22.984 -13.305 1 92.31 66 GLY B C 1
ATOM 4666 O O . GLY B 1 66 ? -1.128 -22.344 -12.812 1 92.31 66 GLY B O 1
ATOM 4667 N N . PHE B 1 67 ? -1.915 -23.969 -14.086 1 94.31 67 PHE B N 1
ATOM 4668 C CA . PHE B 1 67 ? -0.628 -24.359 -14.648 1 94.31 67 PHE B CA 1
ATOM 4669 C C . PHE B 1 67 ? -0.637 -24.203 -16.172 1 94.31 67 PHE B C 1
ATOM 4671 O O . PHE B 1 67 ? -1.235 -25.016 -16.875 1 94.31 67 PHE B O 1
ATOM 4678 N N . TRP B 1 68 ? 0.083 -23.25 -16.609 1 90.44 68 TRP B N 1
ATOM 4679 C CA . TRP B 1 68 ? 0.045 -22.875 -18.016 1 90.44 68 TRP B CA 1
ATOM 4680 C C . TRP B 1 68 ? 1.003 -23.719 -18.828 1 90.44 68 TRP B C 1
ATOM 4682 O O . TRP B 1 68 ? 1.887 -24.375 -18.281 1 90.44 68 TRP B O 1
ATOM 4692 N N . LYS B 1 69 ? 0.821 -23.656 -20.078 1 86.31 69 LYS B N 1
ATOM 4693 C CA . LYS B 1 69 ? 1.566 -24.469 -21.031 1 86.31 69 LYS B CA 1
ATOM 4694 C C . LYS B 1 69 ? 3.066 -24.219 -20.906 1 86.31 69 LYS B C 1
ATOM 4696 O O . LYS B 1 69 ? 3.865 -25.156 -21 1 86.31 69 LYS B O 1
ATOM 4701 N N . ASP B 1 70 ? 3.449 -23.016 -20.719 1 89.56 70 ASP B N 1
ATOM 4702 C CA . ASP B 1 70 ? 4.867 -22.656 -20.703 1 89.56 70 ASP B CA 1
ATOM 4703 C C . ASP B 1 70 ? 5.422 -22.688 -19.281 1 89.56 70 ASP B C 1
ATOM 4705 O O . ASP B 1 70 ? 6.02 -21.703 -18.812 1 89.56 70 ASP B O 1
ATOM 4709 N N . TYR B 1 71 ? 5.242 -23.781 -18.641 1 94.06 71 TYR B N 1
ATOM 4710 C CA . TYR B 1 71 ? 5.855 -24.094 -17.359 1 94.06 71 TYR B CA 1
ATOM 4711 C C . TYR B 1 71 ? 6.852 -25.234 -17.5 1 94.06 71 TYR B C 1
ATOM 4713 O O . TYR B 1 71 ? 6.691 -26.281 -16.875 1 94.06 71 TYR B O 1
ATOM 4721 N N . PRO B 1 72 ? 7.934 -25.016 -18.281 1 95.62 72 PRO B N 1
ATOM 4722 C CA . PRO B 1 72 ? 8.82 -26.125 -18.625 1 95.62 72 PRO B CA 1
ATOM 4723 C C . PRO B 1 72 ? 9.531 -26.719 -17.406 1 95.62 72 PRO B C 1
ATOM 4725 O O . PRO B 1 72 ? 9.766 -27.922 -17.344 1 95.62 72 PRO B O 1
ATOM 4728 N N . ASN B 1 73 ? 9.867 -25.953 -16.453 1 97.81 73 ASN B N 1
ATOM 4729 C CA . ASN B 1 73 ? 10.609 -26.469 -15.312 1 97.81 73 ASN B CA 1
ATOM 4730 C C . ASN B 1 73 ? 9.695 -27.219 -14.336 1 97.81 73 ASN B C 1
ATOM 4732 O O . ASN B 1 73 ? 10.086 -28.234 -13.773 1 97.81 73 ASN B O 1
ATOM 4736 N N . ILE B 1 74 ? 8.516 -26.75 -14.109 1 96.5 74 ILE B N 1
ATOM 4737 C CA . ILE B 1 74 ? 7.562 -27.469 -13.266 1 96.5 74 ILE B CA 1
ATOM 4738 C C . ILE B 1 74 ? 7.168 -28.781 -13.938 1 96.5 74 ILE B C 1
ATOM 4740 O O . ILE B 1 74 ? 7.027 -29.797 -13.273 1 96.5 74 ILE B O 1
ATOM 4744 N N . ASN B 1 75 ? 6.977 -28.75 -15.281 1 95.12 75 ASN B N 1
ATOM 4745 C CA . ASN B 1 75 ? 6.707 -29.984 -16.016 1 95.12 75 ASN B CA 1
ATOM 4746 C C . ASN B 1 75 ? 7.855 -30.984 -15.859 1 95.12 75 ASN B C 1
ATOM 4748 O O . ASN B 1 75 ? 7.621 -32.188 -15.664 1 95.12 75 ASN B O 1
ATOM 4752 N N . ALA B 1 76 ? 9.047 -30.484 -16 1 96.75 76 ALA B N 1
ATOM 4753 C CA . ALA B 1 76 ? 10.211 -31.344 -15.828 1 96.75 76 ALA B CA 1
ATOM 4754 C C . ALA B 1 76 ? 10.25 -31.922 -14.414 1 96.75 76 ALA B C 1
ATOM 4756 O O . ALA B 1 76 ? 10.648 -33.062 -14.227 1 96.75 76 ALA B O 1
ATOM 4757 N N . LEU B 1 77 ? 9.898 -31.109 -13.453 1 96.88 77 LEU B N 1
ATOM 4758 C CA . LEU B 1 77 ? 9.844 -31.562 -12.07 1 96.88 77 LEU B CA 1
ATOM 4759 C C . LEU B 1 77 ? 8.859 -32.719 -11.922 1 96.88 77 LEU B C 1
ATOM 4761 O O . LEU B 1 77 ? 9.164 -33.719 -11.258 1 96.88 77 LEU B O 1
ATOM 4765 N N . CYS B 1 78 ? 7.691 -32.625 -12.516 1 95.88 78 CYS B N 1
ATOM 4766 C CA . CYS B 1 78 ? 6.695 -33.688 -12.461 1 95.88 78 CYS B CA 1
ATOM 4767 C C . CYS B 1 78 ? 7.25 -35 -13.039 1 95.88 78 CYS B C 1
ATOM 4769 O O . CYS B 1 78 ? 7.074 -36.062 -12.453 1 95.88 78 CYS B O 1
ATOM 4771 N N . LYS B 1 79 ? 7.934 -34.844 -14.102 1 95.81 79 LYS B N 1
ATOM 4772 C CA . LYS B 1 79 ? 8.531 -36.031 -14.75 1 95.81 79 LYS B CA 1
ATOM 4773 C C . LYS B 1 79 ? 9.594 -36.656 -13.859 1 95.81 79 LYS B C 1
ATOM 4775 O O . LYS B 1 79 ? 9.633 -37.875 -13.711 1 95.81 79 LYS B O 1
ATOM 4780 N N . GLU B 1 80 ? 10.359 -35.844 -13.344 1 95.94 80 GLU B N 1
ATOM 4781 C CA . GLU B 1 80 ? 11.445 -36.312 -12.484 1 95.94 80 GLU B CA 1
ATOM 4782 C C . GLU B 1 80 ? 10.898 -37.062 -11.266 1 95.94 80 GLU B C 1
ATOM 4784 O O . GLU B 1 80 ? 11.516 -38.031 -10.781 1 95.94 80 GLU B O 1
ATOM 4789 N N . LEU B 1 81 ? 9.836 -36.625 -10.781 1 96.12 81 LEU B N 1
ATOM 4790 C CA . LEU B 1 81 ? 9.242 -37.219 -9.586 1 96.12 81 LEU B CA 1
ATOM 4791 C C . LEU B 1 81 ? 8.406 -38.438 -9.938 1 96.12 81 LEU B C 1
ATOM 4793 O O . LEU B 1 81 ? 7.863 -39.094 -9.047 1 96.12 81 LEU B O 1
ATOM 4797 N N . GLY B 1 82 ? 8.25 -38.656 -11.219 1 95.19 82 GLY B N 1
ATOM 4798 C CA . GLY B 1 82 ? 7.48 -39.812 -11.672 1 95.19 82 GLY B CA 1
ATOM 4799 C C . GLY B 1 82 ? 5.984 -39.594 -11.555 1 95.19 82 GLY B C 1
ATOM 4800 O O . GLY B 1 82 ? 5.23 -40.562 -11.414 1 95.19 82 GLY B O 1
ATOM 4801 N N . LEU B 1 83 ? 5.633 -38.406 -11.555 1 94 83 LEU B N 1
ATOM 4802 C CA . LEU B 1 83 ? 4.211 -38.094 -11.438 1 94 83 LEU B CA 1
ATOM 4803 C C . LEU B 1 83 ? 3.523 -38.188 -12.797 1 94 83 LEU B C 1
ATOM 4805 O O . LEU B 1 83 ? 4.043 -37.688 -13.797 1 94 83 LEU B O 1
ATOM 4809 N N . ASN B 1 84 ? 2.484 -38.906 -12.812 1 91.56 84 ASN B N 1
ATOM 4810 C CA . ASN B 1 84 ? 1.686 -38.969 -14.031 1 91.56 84 ASN B CA 1
ATOM 4811 C C . ASN B 1 84 ? 0.858 -37.688 -14.219 1 91.56 84 ASN B C 1
ATOM 4813 O O . ASN B 1 84 ? -0.131 -37.469 -13.516 1 91.56 84 ASN B O 1
ATOM 4817 N N . GLU B 1 85 ? 1.168 -36.938 -15.195 1 89.06 85 GLU B N 1
ATOM 4818 C CA . GLU B 1 85 ? 0.531 -35.656 -15.414 1 89.06 85 GLU B CA 1
ATOM 4819 C C . GLU B 1 85 ? -0.972 -35.812 -15.625 1 89.06 85 GLU B C 1
ATOM 4821 O O . GLU B 1 85 ? -1.755 -34.938 -15.203 1 89.06 85 GLU B O 1
ATOM 4826 N N . ASN B 1 86 ? -1.359 -36.844 -16.25 1 88.56 86 ASN B N 1
ATOM 4827 C CA . ASN B 1 86 ? -2.77 -37.062 -16.547 1 88.56 86 ASN B CA 1
ATOM 4828 C C . ASN B 1 86 ? -3.566 -37.406 -15.289 1 88.56 86 ASN B C 1
ATOM 4830 O O . ASN B 1 86 ? -4.797 -37.312 -15.289 1 88.56 86 ASN B O 1
ATOM 4834 N N . GLU B 1 87 ? -2.852 -37.75 -14.359 1 89.94 87 GLU B N 1
ATOM 4835 C CA . GLU B 1 87 ? -3.52 -38.062 -13.102 1 89.94 87 GLU B CA 1
ATOM 4836 C C . GLU B 1 87 ? -3.539 -36.875 -12.164 1 89.94 87 GLU B C 1
ATOM 483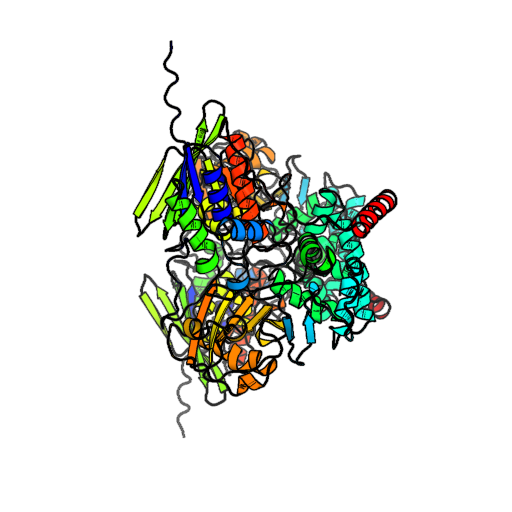8 O O . GLU B 1 87 ? -4.383 -36.781 -11.266 1 89.94 87 GLU B O 1
ATOM 4843 N N . ILE B 1 88 ? -2.676 -35.969 -12.414 1 92 88 ILE B N 1
ATOM 4844 C CA . ILE B 1 88 ? -2.521 -34.844 -11.5 1 92 88 ILE B CA 1
ATOM 4845 C C . ILE B 1 88 ? -3.246 -33.625 -12.055 1 92 88 ILE B C 1
ATOM 4847 O O . ILE B 1 88 ? -3.807 -32.844 -11.305 1 92 88 ILE B O 1
ATOM 4851 N N . PHE B 1 89 ? -3.217 -33.469 -13.352 1 94.88 89 PHE B N 1
ATOM 4852 C CA . PHE B 1 89 ? -3.766 -32.281 -13.977 1 94.88 89 PHE B CA 1
ATOM 4853 C C . PHE B 1 89 ? -4.965 -32.625 -14.852 1 94.88 89 PHE B C 1
ATOM 4855 O O . PHE B 1 89 ? -5.059 -33.719 -15.375 1 94.88 89 PHE B O 1
ATOM 4862 N N . THR B 1 90 ? -5.84 -31.672 -15.023 1 94.75 90 THR B N 1
ATOM 4863 C CA . THR B 1 90 ? -6.891 -31.734 -16.031 1 94.75 90 THR B CA 1
ATOM 4864 C C . THR B 1 90 ? -6.309 -31.547 -17.422 1 94.75 90 THR B C 1
ATOM 4866 O O . THR B 1 90 ? -5.141 -31.172 -17.578 1 94.75 90 THR B O 1
ATOM 4869 N N . ASP B 1 91 ? -7.148 -31.859 -18.391 1 92 91 ASP B N 1
ATOM 4870 C CA . ASP B 1 91 ? -6.832 -31.328 -19.719 1 92 91 ASP B CA 1
ATOM 4871 C C . ASP B 1 91 ? -6.891 -29.797 -19.719 1 92 91 ASP B C 1
ATOM 4873 O O . ASP B 1 91 ? -7.41 -29.188 -18.781 1 92 91 ASP B O 1
ATOM 4877 N N . TYR B 1 92 ? -6.23 -29.25 -20.719 1 90.94 92 TYR B N 1
ATOM 4878 C CA . TYR B 1 92 ? -6.395 -27.812 -20.875 1 90.94 92 TYR B CA 1
ATOM 4879 C C . TYR B 1 92 ? -7.871 -27.438 -20.953 1 90.94 92 TYR B C 1
ATOM 4881 O O . TYR B 1 92 ? -8.656 -28.109 -21.625 1 90.94 92 TYR B O 1
ATOM 4889 N N . THR B 1 93 ? -8.18 -26.453 -20.203 1 88.94 93 THR B N 1
ATOM 4890 C CA . THR B 1 93 ? -9.586 -26.156 -19.953 1 88.94 93 THR B CA 1
ATOM 4891 C C . THR B 1 93 ? -9.93 -24.75 -20.438 1 88.94 93 THR B C 1
ATOM 4893 O O . THR B 1 93 ? -9.117 -23.828 -20.297 1 88.94 93 THR B O 1
ATOM 4896 N N . ASN B 1 94 ? -11.164 -24.578 -20.906 1 85.5 94 ASN B N 1
ATOM 4897 C CA . ASN B 1 94 ? -11.672 -23.266 -21.297 1 85.5 94 ASN B CA 1
ATOM 4898 C C . ASN B 1 94 ? -12.102 -22.453 -20.078 1 85.5 94 ASN B C 1
ATOM 4900 O O . ASN B 1 94 ? -12.359 -23 -19.016 1 85.5 94 ASN B O 1
ATOM 4904 N N . SER B 1 95 ? -12.117 -21.188 -20.297 1 87.38 95 SER B N 1
ATOM 4905 C CA . SER B 1 95 ? -12.578 -20.281 -19.25 1 87.38 95 SER B CA 1
ATOM 4906 C C . SER B 1 95 ? -13.641 -19.328 -19.781 1 87.38 95 SER B C 1
ATOM 4908 O O . SER B 1 95 ? -13.562 -18.875 -20.922 1 87.38 95 SER B O 1
ATOM 4910 N N . SER B 1 96 ? -14.648 -19.078 -18.969 1 89.31 96 SER B N 1
ATOM 4911 C CA . SER B 1 96 ? -15.719 -18.172 -19.359 1 89.31 96 SER B CA 1
ATOM 4912 C C . SER B 1 96 ? -15.68 -16.891 -18.531 1 89.31 96 SER B C 1
ATOM 4914 O O . SER B 1 96 ? -15.32 -16.906 -17.359 1 89.31 96 SER B O 1
ATOM 4916 N N . PHE B 1 97 ? -15.992 -15.797 -19.188 1 88.25 97 PHE B N 1
ATOM 4917 C CA . PHE B 1 97 ? -16.125 -14.484 -18.547 1 88.25 97 PHE B CA 1
ATOM 4918 C C . PHE B 1 97 ? -17.578 -14.078 -18.438 1 88.25 97 PHE B C 1
ATOM 4920 O O . PHE B 1 97 ? -18.297 -14.055 -19.438 1 88.25 97 PHE B O 1
ATOM 4927 N N . TYR B 1 98 ? -17.969 -13.758 -17.219 1 91.25 98 TYR B N 1
ATOM 4928 C CA . TYR B 1 98 ? -19.359 -13.336 -17 1 91.25 98 TYR B CA 1
ATOM 4929 C C . TYR B 1 98 ? -19.406 -11.898 -16.484 1 91.25 98 TYR B C 1
ATOM 4931 O O . TYR B 1 98 ? -18.516 -11.461 -15.758 1 91.25 98 TYR B O 1
ATOM 4939 N N . SER B 1 99 ? -20.375 -11.141 -16.859 1 89.81 99 SER B N 1
ATOM 4940 C CA . SER B 1 99 ? -20.719 -9.82 -16.359 1 89.81 99 SER B CA 1
ATOM 4941 C C . SER B 1 99 ? -22.188 -9.758 -15.953 1 89.81 99 SER B C 1
ATOM 4943 O O . SER B 1 99 ? -22.922 -10.734 -16.094 1 89.81 99 SER B O 1
ATOM 4945 N N . PRO B 1 100 ? -22.625 -8.625 -15.367 1 89.56 100 PRO B N 1
ATOM 4946 C CA . PRO B 1 100 ? -24.047 -8.523 -15.039 1 89.56 100 PRO B CA 1
ATOM 4947 C C . PRO B 1 100 ? -24.953 -8.727 -16.266 1 89.56 100 PRO B C 1
ATOM 4949 O O . PRO B 1 100 ? -26.141 -9.031 -16.109 1 89.56 100 PRO B O 1
ATOM 4952 N N . ASP B 1 101 ? -24.359 -8.656 -17.406 1 85.19 101 ASP B N 1
ATOM 4953 C CA . ASP B 1 101 ? -25.109 -8.836 -18.641 1 85.19 101 ASP B CA 1
ATOM 4954 C C . ASP B 1 101 ? -25.062 -10.289 -19.109 1 85.19 101 ASP B C 1
ATOM 4956 O O . ASP B 1 101 ? -25.594 -10.625 -20.172 1 85.19 101 ASP B O 1
ATOM 4960 N N . GLY B 1 102 ? -24.406 -11.148 -18.312 1 84.94 102 GLY B N 1
ATOM 4961 C CA . GLY B 1 102 ? -24.297 -12.555 -18.656 1 84.94 102 GLY B CA 1
ATOM 4962 C C . GLY B 1 102 ? -22.938 -12.938 -19.188 1 84.94 102 GLY B C 1
ATOM 4963 O O . GLY B 1 102 ? -21.922 -12.367 -18.781 1 84.94 102 GLY B O 1
ATOM 4964 N N . LEU B 1 103 ? -22.938 -13.945 -20.047 1 83.69 103 LEU B N 1
ATOM 4965 C CA . LEU B 1 103 ? -21.672 -14.43 -20.625 1 83.69 103 LEU B CA 1
ATOM 4966 C C . LEU B 1 103 ? -21.078 -13.414 -21.578 1 83.69 103 LEU B C 1
ATOM 4968 O O . LEU B 1 103 ? -21.734 -13.008 -22.547 1 83.69 103 LEU B O 1
ATOM 4972 N N . GLU B 1 104 ? -19.859 -13.008 -21.297 1 77.69 104 GLU B N 1
ATOM 4973 C CA . GLU B 1 104 ? -19.188 -12.008 -22.141 1 77.69 104 GLU B CA 1
ATOM 4974 C C . GLU B 1 104 ? -18.281 -12.664 -23.172 1 77.69 104 GLU B C 1
ATOM 4976 O O . GLU B 1 104 ? -18.25 -12.242 -24.328 1 77.69 104 GLU B O 1
ATOM 4981 N N . ALA B 1 105 ? -17.547 -13.555 -22.703 1 75.56 105 ALA B N 1
ATOM 4982 C CA . ALA B 1 105 ? -16.547 -14.195 -23.562 1 75.56 105 ALA B CA 1
ATOM 4983 C C . ALA B 1 105 ? -16.141 -15.562 -23.016 1 75.56 105 ALA B C 1
ATOM 4985 O O . ALA B 1 105 ? -16.359 -15.852 -21.844 1 75.56 105 ALA B O 1
ATOM 4986 N N . THR B 1 106 ? -15.727 -16.391 -23.922 1 76.12 106 THR B N 1
ATOM 4987 C CA . THR B 1 106 ? -15.125 -17.672 -23.547 1 76.12 106 THR B CA 1
ATOM 4988 C C . THR B 1 106 ? -13.719 -17.797 -24.141 1 76.12 106 THR B C 1
ATOM 4990 O O . THR B 1 106 ? -13.539 -17.672 -25.344 1 76.12 106 THR B O 1
ATOM 4993 N N . ALA B 1 107 ? -12.727 -17.922 -23.266 1 72.31 107 ALA B N 1
ATOM 4994 C CA . ALA B 1 107 ? -11.367 -18.172 -23.734 1 72.31 107 ALA B CA 1
ATOM 4995 C C . ALA B 1 107 ? -11.188 -19.641 -24.109 1 72.31 107 ALA B C 1
ATOM 4997 O O . ALA B 1 107 ? -11.352 -20.531 -23.281 1 72.31 107 ALA B O 1
ATOM 4998 N N . PRO B 1 108 ? -10.773 -19.906 -25.328 1 67.44 108 PRO B N 1
ATOM 4999 C CA . PRO B 1 108 ? -10.664 -21.297 -25.781 1 67.44 108 PRO B CA 1
ATOM 5000 C C . PRO B 1 108 ? -9.32 -21.938 -25.422 1 67.44 108 PRO B C 1
ATOM 5002 O O . PRO B 1 108 ? -8.398 -21.234 -25 1 67.44 108 PRO B O 1
ATOM 5005 N N . VAL B 1 109 ? -9.367 -23.234 -25.547 1 70.94 109 VAL B N 1
ATOM 5006 C CA . VAL B 1 109 ? -8.094 -23.953 -25.594 1 70.94 109 VAL B CA 1
ATOM 5007 C C . VAL B 1 109 ? -7.496 -23.875 -26.984 1 70.94 109 VAL B C 1
ATOM 5009 O O . VAL B 1 109 ? -8.039 -24.438 -27.938 1 70.94 109 VAL B O 1
ATOM 5012 N N . PHE B 1 110 ? -6.445 -23.203 -27.125 1 67.94 110 PHE B N 1
ATOM 5013 C CA . PHE B 1 110 ? -5.914 -22.875 -28.438 1 67.94 110 PHE B CA 1
ATOM 5014 C C . PHE B 1 110 ? -5.25 -24.094 -29.062 1 67.94 110 PHE B C 1
ATOM 5016 O O . PHE B 1 110 ? -5.262 -24.25 -30.297 1 67.94 110 PHE B O 1
ATOM 5023 N N . SER B 1 111 ? -4.703 -24.859 -28.172 1 66 111 SER B N 1
ATOM 5024 C CA . SER B 1 111 ? -4.055 -26.031 -28.734 1 66 111 SER B CA 1
ATOM 5025 C C . SER B 1 111 ? -5.066 -26.953 -29.406 1 66 111 SER B C 1
ATOM 5027 O O . SER B 1 111 ? -4.715 -27.734 -30.297 1 66 111 SER B O 1
ATOM 5029 N N . ASN B 1 112 ? -6.316 -26.781 -28.969 1 59.81 112 ASN B N 1
ATOM 5030 C CA . ASN B 1 112 ? -7.359 -27.641 -29.531 1 59.81 112 ASN B CA 1
ATOM 5031 C C . ASN B 1 112 ? -8.32 -26.844 -30.422 1 59.81 112 ASN B C 1
ATOM 5033 O O . ASN B 1 112 ? -9.359 -27.359 -30.828 1 59.81 112 ASN B O 1
ATOM 5037 N N . ALA B 1 113 ? -8.047 -25.594 -30.609 1 55.62 113 ALA B N 1
ATOM 5038 C CA . ALA B 1 113 ? -9.031 -24.719 -31.234 1 55.62 113 ALA B CA 1
ATOM 5039 C C . ALA B 1 113 ? -9.328 -25.172 -32.656 1 55.62 113 ALA B C 1
ATOM 5041 O O . ALA B 1 113 ? -8.406 -25.422 -33.438 1 55.62 113 ALA B O 1
ATOM 5042 N N . ASN B 1 114 ? -10.547 -25.828 -32.781 1 49.5 114 ASN B N 1
ATOM 5043 C CA . ASN B 1 114 ? -11.148 -26.172 -34.062 1 49.5 114 ASN B CA 1
ATOM 5044 C C . ASN B 1 114 ? -12.141 -25.109 -34.531 1 49.5 114 ASN B C 1
ATOM 5046 O O . ASN B 1 114 ? -12.906 -24.578 -33.719 1 49.5 114 ASN B O 1
ATOM 5050 N N . LEU B 1 115 ? -11.727 -24.203 -35.25 1 44.38 115 LEU B N 1
ATOM 5051 C CA . LEU B 1 115 ? -12.742 -23.359 -35.844 1 44.38 115 LEU B CA 1
ATOM 5052 C C . LEU B 1 115 ? -13.555 -24.125 -36.906 1 44.38 115 LEU B C 1
ATOM 5054 O O . LEU B 1 115 ? -13.008 -24.578 -37.906 1 44.38 115 LEU B O 1
ATOM 5058 N N . SER B 1 116 ? -14.898 -24.062 -36.812 1 42.56 116 SER B N 1
ATOM 5059 C CA . SER B 1 116 ? -15.875 -24.703 -37.688 1 42.56 116 SER B CA 1
ATOM 5060 C C . SER B 1 116 ? -15.453 -26.125 -38.031 1 42.56 116 SER B C 1
ATOM 5062 O O . SER B 1 116 ? -15.555 -26.547 -39.188 1 42.56 116 SER B O 1
ATOM 5064 N N . GLY B 1 117 ? -14.875 -26.906 -37.125 1 45.56 117 GLY B N 1
ATOM 5065 C CA . GLY B 1 117 ? -14.547 -28.297 -37.375 1 45.56 117 GLY B CA 1
ATOM 5066 C C . GLY B 1 117 ? -13.125 -28.5 -37.875 1 45.56 117 GLY B C 1
ATOM 5067 O O . GLY B 1 117 ? -12.672 -29.641 -38.031 1 45.56 117 GLY B O 1
ATOM 5068 N N . GLN B 1 118 ? -12.531 -27.531 -38.406 1 44.16 118 GLN B N 1
ATOM 5069 C CA . GLN B 1 118 ? -11.188 -27.656 -38.969 1 44.16 118 GLN B CA 1
ATOM 5070 C C . GLN B 1 118 ? -10.148 -27.062 -38.031 1 44.16 118 GLN B C 1
ATOM 5072 O O . GLN B 1 118 ? -10.375 -26.016 -37.406 1 44.16 118 GLN B O 1
ATOM 5077 N N . LYS B 1 119 ? -9.164 -27.766 -37.688 1 49.59 119 LYS B N 1
ATOM 5078 C CA . LYS B 1 119 ? -8.008 -27.312 -36.906 1 49.59 119 LYS B CA 1
ATOM 5079 C C . LYS B 1 119 ? -7.461 -26 -37.438 1 49.59 119 LYS B C 1
ATOM 5081 O O . LYS B 1 119 ? -7.199 -25.875 -38.625 1 49.59 119 LYS B O 1
ATOM 5086 N N . ILE B 1 120 ? -7.68 -24.891 -36.906 1 49.75 120 ILE B N 1
ATOM 5087 C CA . ILE B 1 120 ? -7.105 -23.625 -37.344 1 49.75 120 ILE B CA 1
ATOM 5088 C C . ILE B 1 120 ? -5.582 -23.719 -37.312 1 49.75 120 ILE B C 1
ATOM 5090 O O . ILE B 1 120 ? -4.996 -24.094 -36.312 1 49.75 120 ILE B O 1
ATOM 5094 N N . PRO B 1 121 ? -4.969 -23.594 -38.5 1 50.38 121 PRO B N 1
ATOM 5095 C CA . PRO B 1 121 ? -3.506 -23.609 -38.531 1 50.38 121 PRO B CA 1
ATOM 5096 C C . PRO B 1 121 ? -2.887 -22.625 -37.531 1 50.38 121 PRO B C 1
ATOM 5098 O O . PRO B 1 121 ? -3.467 -21.578 -37.25 1 50.38 121 PRO B O 1
ATOM 5101 N N . PRO B 1 122 ? -1.973 -23.094 -36.719 1 51.66 122 PRO B N 1
ATOM 5102 C CA . PRO B 1 122 ? -1.267 -22.234 -35.781 1 51.66 122 PRO B CA 1
ATOM 5103 C C . PRO B 1 122 ? -0.825 -20.906 -36.406 1 51.66 122 PRO B C 1
ATOM 5105 O O . PRO B 1 122 ? -0.069 -20.906 -37.375 1 51.66 122 PRO B O 1
ATOM 5108 N N . LEU B 1 123 ? -1.674 -19.922 -36.5 1 51.44 123 LEU B N 1
ATOM 5109 C CA . LEU B 1 123 ? -1.238 -18.625 -37 1 51.44 123 LEU B CA 1
ATOM 5110 C C . LEU B 1 123 ? -0.244 -17.984 -36.031 1 51.44 123 LEU B C 1
ATOM 5112 O O . LEU B 1 123 ? -0.295 -18.234 -34.812 1 51.44 123 LEU B O 1
ATOM 5116 N N . PRO B 1 124 ? 0.669 -17.359 -36.688 1 53.06 124 PRO B N 1
ATOM 5117 C CA . PRO B 1 124 ? 1.707 -16.719 -35.875 1 53.06 124 PRO B CA 1
ATOM 5118 C C . PRO B 1 124 ? 1.133 -15.781 -34.812 1 53.06 124 PRO B C 1
ATOM 5120 O O . PRO B 1 124 ? 0.139 -15.094 -35.094 1 53.06 124 PRO B O 1
ATOM 5123 N N . SER B 1 125 ? 1.419 -15.844 -33.531 1 57.12 125 SER B N 1
ATOM 5124 C CA . SER B 1 125 ? 1.127 -14.859 -32.5 1 57.12 125 SER B CA 1
ATOM 5125 C C . SER B 1 125 ? 1.617 -13.477 -32.906 1 57.12 125 SER B C 1
ATOM 5127 O O . SER B 1 125 ? 2.582 -13.344 -33.656 1 57.12 125 SER B O 1
ATOM 5129 N N . PRO B 1 126 ? 0.913 -12.406 -32.531 1 53.31 126 PRO B N 1
ATOM 5130 C CA . PRO B 1 126 ? -0.331 -12.352 -31.766 1 53.31 126 PRO B CA 1
ATOM 5131 C C . PRO B 1 126 ? -1.576 -12.383 -32.656 1 53.31 126 PRO B C 1
ATOM 5133 O O . PRO B 1 126 ? -2.697 -12.469 -32.156 1 53.31 126 PRO B O 1
ATOM 5136 N N . LEU B 1 127 ? -1.31 -12.305 -33.938 1 47.94 127 LEU B N 1
ATOM 5137 C CA . LEU B 1 127 ? -2.432 -12.195 -34.844 1 47.94 127 LEU B CA 1
ATOM 5138 C C . LEU B 1 127 ? -3.363 -13.398 -34.719 1 47.94 127 LEU B C 1
ATOM 5140 O O . LEU B 1 127 ? -4.586 -13.242 -34.75 1 47.94 127 LEU B O 1
ATOM 5144 N N . GLY B 1 128 ? -2.723 -14.469 -34.594 1 47.44 128 GLY B N 1
ATOM 5145 C CA . GLY B 1 128 ? -3.547 -15.664 -34.438 1 47.44 128 GLY B CA 1
ATOM 5146 C C . GLY B 1 128 ? -4.461 -15.625 -33.25 1 47.44 128 GLY B C 1
ATOM 5147 O O . GLY B 1 128 ? -5.621 -16.031 -33.312 1 47.44 128 GLY B O 1
ATOM 5148 N N . GLN B 1 129 ? -3.949 -15.133 -32.219 1 54.03 129 GLN B N 1
ATOM 5149 C CA . GLN B 1 129 ? -4.719 -15.031 -30.984 1 54.03 129 GLN B CA 1
ATOM 5150 C C . GLN B 1 129 ? -5.859 -14.031 -31.125 1 54.03 129 GLN B C 1
ATOM 5152 O O . GLN B 1 129 ? -6.98 -14.289 -30.688 1 54.03 129 GLN B O 1
ATOM 5157 N N . VAL B 1 130 ? -5.449 -12.938 -31.734 1 52.19 130 VAL B N 1
ATOM 5158 C CA . VAL B 1 130 ? -6.496 -11.953 -31.969 1 52.19 130 VAL B CA 1
ATOM 5159 C C . VAL B 1 130 ? -7.586 -12.547 -32.844 1 52.19 130 VAL B C 1
ATOM 5161 O O . VAL B 1 130 ? -8.773 -12.406 -32.562 1 52.19 130 VAL B O 1
ATOM 5164 N N . LEU B 1 131 ? -7.129 -13.211 -33.75 1 48.53 131 LEU B N 1
ATOM 5165 C CA . LEU B 1 131 ? -8.086 -13.781 -34.688 1 48.53 131 LEU B CA 1
ATOM 5166 C C . LEU B 1 131 ? -8.844 -14.945 -34.062 1 48.53 131 LEU B C 1
ATOM 5168 O O . LEU B 1 131 ? -10.039 -15.125 -34.312 1 48.53 131 LEU B O 1
ATOM 5172 N N . ALA B 1 132 ? -8.125 -15.664 -33.344 1 49.53 132 ALA B N 1
ATOM 5173 C CA . ALA B 1 132 ? -8.766 -16.844 -32.75 1 49.53 132 ALA B CA 1
ATOM 5174 C C . ALA B 1 132 ? -9.773 -16.422 -31.688 1 49.53 132 ALA B C 1
ATOM 5176 O O . ALA B 1 132 ? -10.703 -17.172 -31.375 1 49.53 132 ALA B O 1
ATOM 5177 N N . THR B 1 133 ? -9.5 -15.312 -31.203 1 54.69 133 THR B N 1
ATOM 5178 C CA . THR B 1 133 ? -10.359 -14.883 -30.109 1 54.69 133 THR B CA 1
ATOM 5179 C C . THR B 1 133 ? -11.609 -14.195 -30.641 1 54.69 133 THR B C 1
ATOM 5181 O O . THR B 1 133 ? -12.57 -13.984 -29.906 1 54.69 133 THR B O 1
ATOM 5184 N N . PHE B 1 134 ? -11.586 -13.945 -31.953 1 52.94 134 PHE B N 1
ATOM 5185 C CA . PHE B 1 134 ? -12.672 -13.172 -32.531 1 52.94 134 PHE B CA 1
ATOM 5186 C C . PHE B 1 134 ? -14.016 -13.859 -32.312 1 52.94 134 PHE B C 1
ATOM 5188 O O . PHE B 1 134 ? -14.984 -13.219 -31.906 1 52.94 134 PHE B O 1
ATOM 5195 N N . PRO B 1 135 ? -14.008 -15.055 -32.656 1 48.31 135 PRO B N 1
ATOM 5196 C CA . PRO B 1 135 ? -15.336 -15.664 -32.469 1 48.31 135 PRO B CA 1
ATOM 5197 C C . PRO B 1 135 ? -15.719 -15.805 -31 1 48.31 135 PRO B C 1
ATOM 5199 O O . PRO B 1 135 ? -16.891 -16 -30.688 1 48.31 135 PRO B O 1
ATOM 5202 N N . LEU B 1 136 ? -14.742 -15.5 -30.25 1 55.88 136 LEU B N 1
ATOM 5203 C CA . LEU B 1 136 ? -14.961 -15.828 -28.844 1 55.88 136 LEU B CA 1
ATOM 5204 C C . LEU B 1 136 ? -15.445 -14.602 -28.078 1 55.88 136 LEU B C 1
ATOM 5206 O O . LEU B 1 136 ? -15.969 -14.727 -26.969 1 55.88 136 LEU B O 1
ATOM 5210 N N . PHE B 1 137 ? -15.273 -13.578 -28.828 1 57 137 PHE B N 1
ATOM 5211 C CA . PHE B 1 137 ? -15.805 -12.359 -28.234 1 57 137 PHE B CA 1
ATOM 5212 C C . PHE B 1 137 ? -17.266 -12.156 -28.625 1 57 137 PHE B C 1
ATOM 5214 O O . PHE B 1 137 ? -17.562 -11.703 -29.734 1 57 137 PHE B O 1
ATOM 5221 N N . GLU B 1 138 ? -18.109 -12.492 -27.781 1 58.66 138 GLU B N 1
ATOM 5222 C CA . GLU B 1 138 ? -19.531 -12.492 -28.125 1 58.66 138 GLU B CA 1
ATOM 5223 C C . GLU B 1 138 ? -20.094 -11.07 -28.125 1 58.66 138 GLU B C 1
ATOM 5225 O O . GLU B 1 138 ? -21.016 -10.773 -28.891 1 58.66 138 GLU B O 1
ATOM 5230 N N . ARG B 1 139 ? -19.406 -10.203 -27.406 1 63 139 ARG B N 1
ATOM 5231 C CA . ARG B 1 139 ? -20.062 -8.906 -27.25 1 63 139 ARG B CA 1
ATOM 5232 C C . ARG B 1 139 ? -19.094 -7.766 -27.562 1 63 139 ARG B C 1
ATOM 5234 O O . ARG B 1 139 ? -19.406 -6.598 -27.312 1 63 139 ARG B O 1
ATOM 5241 N N . ILE B 1 140 ? -17.828 -7.992 -28.078 1 66.12 140 ILE B N 1
ATOM 5242 C CA . ILE B 1 140 ? -16.891 -6.914 -28.375 1 66.12 140 ILE B CA 1
ATOM 5243 C C . ILE B 1 140 ? -16.781 -6.73 -29.875 1 66.12 140 ILE B C 1
ATOM 5245 O O . ILE B 1 140 ? -16.375 -7.645 -30.594 1 66.12 140 ILE B O 1
ATOM 5249 N N . PRO B 1 141 ? -17.156 -5.543 -30.359 1 69.44 141 PRO B N 1
ATOM 5250 C CA . PRO B 1 141 ? -17.094 -5.289 -31.797 1 69.44 141 PRO B CA 1
ATOM 5251 C C . PRO B 1 141 ? -15.672 -5.387 -32.344 1 69.44 141 PRO B C 1
ATOM 5253 O O . PRO B 1 141 ? -14.703 -5.227 -31.609 1 69.44 141 PRO B O 1
ATOM 5256 N N . LEU B 1 142 ? -15.57 -5.539 -33.625 1 67.81 142 LEU B N 1
ATOM 5257 C CA . LEU B 1 142 ? -14.305 -5.766 -34.312 1 67.81 142 LEU B CA 1
ATOM 5258 C C . LEU B 1 142 ? -13.414 -4.531 -34.25 1 67.81 142 LEU B C 1
ATOM 5260 O O . LEU B 1 142 ? -12.188 -4.648 -34.125 1 67.81 142 LEU B O 1
ATOM 5264 N N . ILE B 1 143 ? -14 -3.414 -34.312 1 68.25 143 ILE B N 1
ATOM 5265 C CA . ILE B 1 143 ? -13.211 -2.184 -34.281 1 68.25 143 ILE B CA 1
ATOM 5266 C C . ILE B 1 143 ? -12.523 -2.043 -32.906 1 68.25 143 ILE B C 1
ATOM 5268 O O . ILE B 1 143 ? -11.383 -1.58 -32.844 1 68.25 143 ILE B O 1
ATOM 5272 N N . ASP B 1 144 ? -13.141 -2.445 -31.938 1 73 144 ASP B N 1
ATOM 5273 C CA . ASP B 1 144 ? -12.555 -2.393 -30.594 1 73 144 ASP B CA 1
ATOM 5274 C C . ASP B 1 144 ? -11.422 -3.4 -30.453 1 73 144 ASP B C 1
ATOM 5276 O O . ASP B 1 144 ? -10.391 -3.104 -29.844 1 73 144 ASP B O 1
ATOM 5280 N N . ARG B 1 145 ? -11.609 -4.391 -31.156 1 69.19 145 ARG B N 1
ATOM 5281 C CA . ARG B 1 145 ? -10.586 -5.426 -31.125 1 69.19 145 ARG B CA 1
ATOM 5282 C C . ARG B 1 145 ? -9.336 -4.98 -31.875 1 69.19 145 ARG B C 1
ATOM 5284 O O . ARG B 1 145 ? -8.211 -5.277 -31.469 1 69.19 145 ARG B O 1
ATOM 5291 N N . ALA B 1 146 ? -9.547 -4.238 -32.875 1 70.25 146 ALA B N 1
ATOM 5292 C CA . ALA B 1 146 ? -8.445 -3.762 -33.719 1 70.25 146 ALA B CA 1
ATOM 5293 C C . ALA B 1 146 ? -7.551 -2.803 -32.938 1 70.25 146 ALA B C 1
ATOM 5295 O O . ALA B 1 146 ? -6.367 -2.656 -33.25 1 70.25 146 ALA B O 1
ATOM 5296 N N . SER B 1 147 ? -8.109 -2.262 -31.969 1 73.25 147 SER B N 1
ATOM 5297 C CA . SER B 1 147 ? -7.328 -1.313 -31.188 1 73.25 147 SER B CA 1
ATOM 5298 C C . SER B 1 147 ? -6.23 -2.021 -30.391 1 73.25 147 SER B C 1
ATOM 5300 O O . SER B 1 147 ? -5.297 -1.382 -29.906 1 73.25 147 SER B O 1
ATOM 5302 N N . MET B 1 148 ? -6.277 -3.25 -30.359 1 75.19 148 MET B N 1
ATOM 5303 C CA . MET B 1 148 ? -5.27 -4.043 -29.672 1 75.19 148 MET B CA 1
ATOM 5304 C C . MET B 1 148 ? -3.922 -3.951 -30.375 1 75.19 148 MET B C 1
ATOM 5306 O O . MET B 1 148 ? -2.881 -4.23 -29.781 1 75.19 148 MET B O 1
ATOM 5310 N N . VAL B 1 149 ? -3.99 -3.549 -31.625 1 73.12 149 VAL B N 1
ATOM 5311 C CA . VAL B 1 149 ? -2.764 -3.4 -32.406 1 73.12 149 VAL B CA 1
ATOM 5312 C C . VAL B 1 149 ? -1.835 -2.402 -31.703 1 73.12 149 VAL B C 1
ATOM 5314 O O . VAL B 1 149 ? -0.612 -2.568 -31.734 1 73.12 149 VAL B O 1
ATOM 5317 N N . GLY B 1 150 ? -2.387 -1.387 -31.188 1 75.94 150 GLY B N 1
ATOM 5318 C CA . GLY B 1 150 ? -1.594 -0.436 -30.438 1 75.94 150 GLY B CA 1
ATOM 5319 C C . GLY B 1 150 ? -0.811 -1.08 -29.297 1 75.94 150 GLY B C 1
ATOM 5320 O O . GLY B 1 150 ? 0.349 -0.734 -29.062 1 75.94 150 GLY B O 1
ATOM 5321 N N . LEU B 1 151 ? -1.43 -1.964 -28.703 1 81.62 151 LEU B N 1
ATOM 5322 C CA . LEU B 1 151 ? -0.783 -2.66 -27.594 1 81.62 151 LEU B CA 1
ATOM 5323 C C . LEU B 1 151 ? 0.376 -3.516 -28.094 1 81.62 151 LEU B C 1
ATOM 5325 O O . LEU B 1 151 ? 1.395 -3.648 -27.406 1 81.62 151 LEU B O 1
ATOM 5329 N N . LEU B 1 152 ? 0.168 -4.027 -29.234 1 79.19 152 LEU B N 1
ATOM 5330 C CA . LEU B 1 152 ? 1.239 -4.824 -29.828 1 79.19 152 LEU B CA 1
ATOM 5331 C C . LEU B 1 152 ? 2.461 -3.957 -30.125 1 79.19 152 LEU B C 1
ATOM 5333 O O . LEU B 1 152 ? 3.594 -4.367 -29.875 1 79.19 152 LEU B O 1
ATOM 5337 N N . VAL B 1 153 ? 2.229 -2.855 -30.656 1 81.75 153 VAL B N 1
ATOM 5338 C CA . VAL B 1 153 ? 3.309 -1.922 -30.953 1 81.75 153 VAL B CA 1
ATOM 5339 C C . VAL B 1 153 ? 4.02 -1.522 -29.672 1 81.75 153 VAL B C 1
ATOM 5341 O O . VAL B 1 153 ? 5.25 -1.475 -29.609 1 81.75 153 VAL B O 1
ATOM 5344 N N . ALA B 1 154 ? 3.287 -1.28 -28.656 1 84.31 154 ALA B N 1
ATOM 5345 C CA . ALA B 1 154 ? 3.85 -0.919 -27.359 1 84.31 154 ALA B CA 1
ATOM 5346 C C . ALA B 1 154 ? 4.68 -2.062 -26.781 1 84.31 154 ALA B C 1
ATOM 5348 O O . ALA B 1 154 ? 5.742 -1.833 -26.203 1 84.31 154 ALA B O 1
ATOM 5349 N N . THR B 1 155 ? 4.16 -3.217 -26.969 1 85.81 155 THR B N 1
ATOM 5350 C CA . THR B 1 155 ? 4.84 -4.395 -26.438 1 85.81 155 THR B CA 1
ATOM 5351 C C . THR B 1 155 ? 6.184 -4.602 -27.125 1 85.81 155 THR B C 1
ATOM 5353 O O . THR B 1 155 ? 7.188 -4.883 -26.469 1 85.81 155 THR B O 1
ATOM 5356 N N . ILE B 1 156 ? 6.191 -4.445 -28.375 1 84.25 156 ILE B N 1
ATOM 5357 C CA . ILE B 1 156 ? 7.414 -4.59 -29.172 1 84.25 156 ILE B CA 1
ATOM 5358 C C . ILE B 1 156 ? 8.43 -3.539 -28.734 1 84.25 156 ILE B C 1
ATOM 5360 O O . ILE B 1 156 ? 9.609 -3.852 -28.531 1 84.25 156 ILE B O 1
ATOM 5364 N N . ASP B 1 157 ? 8.016 -2.387 -28.562 1 86.88 157 ASP B N 1
ATOM 5365 C CA . ASP B 1 157 ? 8.898 -1.296 -28.172 1 86.88 157 ASP B CA 1
ATOM 5366 C C . ASP B 1 157 ? 9.43 -1.512 -26.75 1 86.88 157 ASP B C 1
ATOM 5368 O O . ASP B 1 157 ? 10.617 -1.318 -26.5 1 86.88 157 ASP B O 1
ATOM 5372 N N . CYS B 1 158 ? 8.578 -1.887 -25.875 1 88.19 158 CYS B N 1
ATOM 5373 C CA . CYS B 1 158 ? 8.898 -2.045 -24.453 1 88.19 158 CYS B CA 1
ATOM 5374 C C . CYS B 1 158 ? 9.82 -3.238 -24.234 1 88.19 158 CYS B C 1
ATOM 5376 O O . CYS B 1 158 ? 10.938 -3.082 -23.734 1 88.19 158 CYS B O 1
ATOM 5378 N N . LEU B 1 159 ? 9.43 -4.355 -24.719 1 85.5 159 LEU B N 1
ATOM 5379 C CA . LEU B 1 159 ? 10.172 -5.582 -24.438 1 85.5 159 LEU B CA 1
ATOM 5380 C C . LEU B 1 159 ? 11.398 -5.688 -25.328 1 85.5 159 LEU B C 1
ATOM 5382 O O . LEU B 1 159 ? 12.367 -6.375 -24.984 1 85.5 159 LEU B O 1
ATOM 5386 N N . GLY B 1 160 ? 11.344 -5.031 -26.438 1 81.88 160 GLY B N 1
ATOM 5387 C CA . GLY B 1 160 ? 12.492 -4.996 -27.328 1 81.88 160 GLY B CA 1
ATOM 5388 C C . GLY B 1 160 ? 13.477 -3.896 -26.984 1 81.88 160 GLY B C 1
ATOM 5389 O O . GLY B 1 160 ? 14.594 -3.863 -27.516 1 81.88 160 GLY B O 1
ATOM 5390 N N . GLY B 1 161 ? 13.117 -3.064 -26.109 1 80.12 161 GLY B N 1
ATOM 5391 C CA . GLY B 1 161 ? 13.961 -1.944 -25.719 1 80.12 161 GLY B CA 1
ATOM 5392 C C . GLY B 1 161 ? 14.992 -2.311 -24.656 1 80.12 161 GLY B C 1
ATOM 5393 O O . GLY B 1 161 ? 14.93 -3.395 -24.078 1 80.12 161 GLY B O 1
ATOM 5394 N N . ASP B 1 162 ? 15.906 -1.361 -24.422 1 83.75 162 ASP B N 1
ATOM 5395 C CA . ASP B 1 162 ? 16.922 -1.577 -23.406 1 83.75 162 ASP B CA 1
ATOM 5396 C C . ASP B 1 162 ? 16.375 -1.29 -22 1 83.75 162 ASP B C 1
ATOM 5398 O O . ASP B 1 162 ? 15.18 -1.05 -21.844 1 83.75 162 ASP B O 1
ATOM 5402 N N . GLU B 1 163 ? 17.203 -1.376 -21.062 1 86.81 163 GLU B N 1
ATOM 5403 C CA . GLU B 1 163 ? 16.797 -1.236 -19.656 1 86.81 163 GLU B CA 1
ATOM 5404 C C . GLU B 1 163 ? 16.234 0.153 -19.391 1 86.81 163 GLU B C 1
ATOM 5406 O O . GLU B 1 163 ? 15.305 0.305 -18.578 1 86.81 163 GLU B O 1
ATOM 5411 N N . SER B 1 164 ? 16.781 1.084 -20 1 87.06 164 SER B N 1
ATOM 5412 C CA . SER B 1 164 ? 16.312 2.453 -19.797 1 87.06 164 SER B CA 1
ATOM 5413 C C . SER B 1 164 ? 14.875 2.623 -20.297 1 87.06 164 SER B C 1
ATOM 5415 O O . SER B 1 164 ? 14.055 3.268 -19.641 1 87.06 164 SER B O 1
ATOM 5417 N N . VAL B 1 165 ? 14.594 2.074 -21.469 1 88.38 165 VAL B N 1
ATOM 5418 C CA . VAL B 1 165 ? 13.25 2.129 -22.031 1 88.38 165 VAL B CA 1
ATOM 5419 C C . VAL B 1 165 ? 12.281 1.364 -21.125 1 88.38 165 VAL B C 1
ATOM 5421 O O . VAL B 1 165 ? 11.18 1.843 -20.828 1 88.38 165 VAL B O 1
ATOM 5424 N N . GLN B 1 166 ? 12.703 0.261 -20.703 1 90.62 166 GLN B N 1
ATOM 5425 C CA . GLN B 1 166 ? 11.859 -0.556 -19.844 1 90.62 166 GLN B CA 1
ATOM 5426 C C . GLN B 1 166 ? 11.562 0.154 -18.516 1 90.62 166 GLN B C 1
ATOM 5428 O O . GLN B 1 166 ? 10.461 0.057 -17.984 1 90.62 166 GLN B O 1
ATOM 5433 N N . ALA B 1 167 ? 12.547 0.876 -18.047 1 91.12 167 ALA B N 1
ATOM 5434 C CA . ALA B 1 167 ? 12.352 1.64 -16.828 1 91.12 167 ALA B CA 1
ATOM 5435 C C . ALA B 1 167 ? 11.297 2.729 -17.016 1 91.12 167 ALA B C 1
ATOM 5437 O O . ALA B 1 167 ? 10.531 3.027 -16.094 1 91.12 167 ALA B O 1
ATOM 5438 N N . GLN B 1 168 ? 11.297 3.318 -18.141 1 90.69 168 GLN B N 1
ATOM 5439 C CA . GLN B 1 168 ? 10.305 4.34 -18.453 1 90.69 168 GLN B CA 1
ATOM 5440 C C . GLN B 1 168 ? 8.898 3.744 -18.484 1 90.69 168 GLN B C 1
ATOM 5442 O O . GLN B 1 168 ? 7.953 4.34 -17.953 1 90.69 168 GLN B O 1
ATOM 5447 N N . TYR B 1 169 ? 8.789 2.594 -19.078 1 92.56 169 TYR B N 1
ATOM 5448 C CA . TYR B 1 169 ? 7.492 1.929 -19.125 1 92.56 169 TYR B CA 1
ATOM 5449 C C . TYR B 1 169 ? 7.074 1.47 -17.734 1 92.56 169 TYR B C 1
ATOM 5451 O O . TYR B 1 169 ? 5.883 1.435 -17.422 1 92.56 169 TYR B O 1
ATOM 5459 N N . ASP B 1 170 ? 8.031 1.113 -16.922 1 93.94 170 ASP B N 1
ATOM 5460 C CA . ASP B 1 170 ? 7.703 0.7 -15.555 1 93.94 170 ASP B CA 1
ATOM 5461 C C . ASP B 1 170 ? 7.074 1.849 -14.773 1 93.94 170 ASP B C 1
ATOM 5463 O O . ASP B 1 170 ? 6.207 1.625 -13.922 1 93.94 170 ASP B O 1
ATOM 5467 N N . ARG B 1 171 ? 7.48 3.053 -14.984 1 91.94 171 ARG B N 1
ATOM 5468 C CA . ARG B 1 171 ? 6.965 4.215 -14.273 1 91.94 171 ARG B CA 1
ATOM 5469 C C . ARG B 1 171 ? 5.582 4.605 -14.781 1 91.94 171 ARG B C 1
ATOM 5471 O O . ARG B 1 171 ? 4.863 5.363 -14.133 1 91.94 171 ARG B O 1
ATOM 5478 N N . MET B 1 172 ? 5.23 4.094 -15.945 1 92.31 172 MET B N 1
ATOM 5479 C CA . MET B 1 172 ? 3.934 4.359 -16.562 1 92.31 172 MET B CA 1
ATOM 5480 C C . MET B 1 172 ? 2.885 3.369 -16.062 1 92.31 172 MET B C 1
ATOM 5482 O O . MET B 1 172 ? 3.174 2.184 -15.898 1 92.31 172 MET B O 1
ATOM 5486 N N . THR B 1 173 ? 1.667 3.861 -15.82 1 93.12 173 THR B N 1
ATOM 5487 C CA . THR B 1 173 ? 0.586 2.939 -15.484 1 93.12 173 THR B CA 1
ATOM 5488 C C . THR B 1 173 ? 0.06 2.244 -16.734 1 93.12 173 THR B C 1
ATOM 5490 O O . THR B 1 173 ? 0.169 2.777 -17.844 1 93.12 173 THR B O 1
ATOM 5493 N N . ALA B 1 174 ? -0.493 1.083 -16.516 1 94.12 174 ALA B N 1
ATOM 5494 C CA . ALA B 1 174 ? -1.146 0.402 -17.625 1 94.12 174 ALA B CA 1
ATOM 5495 C C . ALA B 1 174 ? -2.287 1.244 -18.203 1 94.12 174 ALA B C 1
ATOM 5497 O O . ALA B 1 174 ? -2.523 1.249 -19.406 1 94.12 174 ALA B O 1
ATOM 5498 N N . HIS B 1 175 ? -2.998 1.882 -17.344 1 92.56 175 HIS B N 1
ATOM 5499 C CA . HIS B 1 175 ? -4.082 2.756 -17.781 1 92.56 175 HIS B CA 1
ATOM 5500 C C . HIS B 1 175 ? -3.582 3.807 -18.766 1 92.56 175 HIS B C 1
ATOM 5502 O O . HIS B 1 175 ? -4.191 4.02 -19.812 1 92.56 175 HIS B O 1
ATOM 5508 N N . GLU B 1 176 ? -2.498 4.445 -18.469 1 90.56 176 GLU B N 1
ATOM 5509 C CA . GLU B 1 176 ? -1.918 5.445 -19.359 1 90.56 176 GLU B CA 1
ATOM 5510 C C . GLU B 1 176 ? -1.443 4.812 -20.656 1 90.56 176 GLU B C 1
ATOM 5512 O O . GLU B 1 176 ? -1.548 5.426 -21.734 1 90.56 176 GLU B O 1
ATOM 5517 N N . LEU B 1 177 ? -0.864 3.674 -20.531 1 91.5 177 LEU B N 1
ATOM 5518 C CA . LEU B 1 177 ? -0.445 2.936 -21.719 1 91.5 177 LEU B CA 1
ATOM 5519 C C . LEU B 1 177 ? -1.611 2.752 -22.688 1 91.5 177 LEU B C 1
ATOM 5521 O O . LEU B 1 177 ? -1.466 2.971 -23.891 1 91.5 177 LEU B O 1
ATOM 5525 N N . PHE B 1 178 ? -2.758 2.346 -22.172 1 90.62 178 PHE B N 1
ATOM 5526 C CA . PHE B 1 178 ? -3.924 2.072 -23 1 90.62 178 PHE B CA 1
ATOM 5527 C C . PHE B 1 178 ? -4.434 3.352 -23.656 1 90.62 178 PHE B C 1
ATOM 5529 O O . PHE B 1 178 ? -4.902 3.328 -24.797 1 90.62 178 PHE B O 1
ATOM 5536 N N . ILE B 1 179 ? -4.359 4.414 -22.922 1 87.19 179 ILE B N 1
ATOM 5537 C CA . ILE B 1 179 ? -4.781 5.691 -23.484 1 87.19 179 ILE B CA 1
ATOM 5538 C C . ILE B 1 179 ? -3.814 6.113 -24.594 1 87.19 179 ILE B C 1
ATOM 5540 O O . ILE B 1 179 ? -4.242 6.48 -25.688 1 87.19 179 ILE B O 1
ATOM 5544 N N . LYS B 1 180 ? -2.539 6.074 -24.375 1 86.25 180 LYS B N 1
ATOM 5545 C CA . LYS B 1 180 ? -1.511 6.516 -25.297 1 86.25 180 LYS B CA 1
ATOM 5546 C C . LYS B 1 180 ? -1.57 5.719 -26.609 1 86.25 180 LYS B C 1
ATOM 5548 O O . LYS B 1 180 ? -1.321 6.262 -27.688 1 86.25 180 LYS B O 1
ATOM 5553 N N . PHE B 1 181 ? -1.857 4.531 -26.516 1 86 181 PHE B N 1
ATOM 5554 C CA . PHE B 1 181 ? -1.867 3.686 -27.703 1 86 181 PHE B CA 1
ATOM 5555 C C . PHE B 1 181 ? -3.289 3.49 -28.203 1 86 181 PHE B C 1
ATOM 5557 O O . PHE B 1 181 ? -3.551 2.58 -29 1 86 181 PHE B O 1
ATOM 5564 N N . GLN B 1 182 ? -4.23 4.168 -27.688 1 83.94 182 GLN B N 1
ATOM 5565 C CA . GLN B 1 182 ? -5.574 4.402 -28.203 1 83.94 182 GLN B CA 1
ATOM 5566 C C . GLN B 1 182 ? -6.41 3.127 -28.172 1 83.94 182 GLN B C 1
ATOM 5568 O O . GLN B 1 182 ? -7.074 2.789 -29.156 1 83.94 182 GLN B O 1
ATOM 5573 N N . LEU B 1 183 ? -6.32 2.434 -27.125 1 85.88 183 LEU B N 1
ATOM 5574 C CA . LEU B 1 183 ? -7.273 1.349 -26.922 1 85.88 183 LEU B CA 1
ATOM 5575 C C . LEU B 1 183 ? -8.656 1.895 -26.609 1 85.88 183 LEU B C 1
ATOM 5577 O O . LEU B 1 183 ? -8.789 2.889 -25.875 1 85.88 183 LEU B O 1
ATOM 5581 N N . THR B 1 184 ? -9.617 1.236 -27.109 1 86.06 184 THR B N 1
ATOM 5582 C CA . THR B 1 184 ? -10.969 1.711 -26.859 1 86.06 184 THR B CA 1
ATOM 5583 C C . THR B 1 184 ? -11.383 1.446 -25.422 1 86.06 184 THR B C 1
ATOM 5585 O O . THR B 1 184 ? -11 0.431 -24.828 1 86.06 184 THR B O 1
ATOM 5588 N N . PRO B 1 185 ? -12.148 2.328 -24.844 1 84.12 185 PRO B N 1
ATOM 5589 C CA . PRO B 1 185 ? -12.609 2.137 -23.469 1 84.12 185 PRO B CA 1
ATOM 5590 C C . PRO B 1 185 ? -13.383 0.831 -23.281 1 84.12 185 PRO B C 1
ATOM 5592 O O . PRO B 1 185 ? -13.25 0.174 -22.25 1 84.12 185 PRO B O 1
ATOM 5595 N N . ARG B 1 186 ? -14.156 0.474 -24.203 1 82.06 186 ARG B N 1
ATOM 5596 C CA . ARG B 1 186 ? -14.953 -0.747 -24.109 1 82.06 186 ARG B CA 1
ATOM 5597 C C . ARG B 1 186 ? -14.055 -1.978 -24.016 1 82.06 186 ARG B C 1
ATOM 5599 O O . ARG B 1 186 ? -14.305 -2.873 -23.203 1 82.06 186 ARG B O 1
ATOM 5606 N N . LEU B 1 187 ? -13.07 -2.051 -24.875 1 83.06 187 LEU B N 1
ATOM 5607 C CA . LEU B 1 187 ? -12.141 -3.174 -24.844 1 83.06 187 LEU B CA 1
ATOM 5608 C C . LEU B 1 187 ? -11.445 -3.26 -23.484 1 83.06 187 LEU B C 1
ATOM 5610 O O . LEU B 1 187 ? -11.297 -4.348 -22.922 1 83.06 187 LEU B O 1
ATOM 5614 N N . VAL B 1 188 ? -11.008 -2.113 -23 1 87.44 188 VAL B N 1
ATOM 5615 C CA . VAL B 1 188 ? -10.266 -2.066 -21.75 1 87.44 188 VAL B CA 1
ATOM 5616 C C . VAL B 1 188 ? -11.18 -2.477 -20.594 1 87.44 188 VAL B C 1
ATOM 5618 O O . VAL B 1 188 ? -10.836 -3.357 -19.797 1 87.44 188 VAL B O 1
ATOM 5621 N N . GLU B 1 189 ? -12.359 -1.995 -20.516 1 84.5 189 GLU B N 1
ATOM 5622 C CA . GLU B 1 189 ? -13.258 -2.209 -19.375 1 84.5 189 GLU B CA 1
ATOM 5623 C C . GLU B 1 189 ? -13.852 -3.615 -19.406 1 84.5 189 GLU B C 1
ATOM 5625 O O . GLU B 1 189 ? -14.07 -4.219 -18.359 1 84.5 189 GLU B O 1
ATOM 5630 N N . ASP B 1 190 ? -14.078 -4.117 -20.531 1 77.62 190 ASP B N 1
ATOM 5631 C CA . ASP B 1 190 ? -14.828 -5.367 -20.641 1 77.62 190 ASP B CA 1
ATOM 5632 C C . ASP B 1 190 ? -13.883 -6.57 -20.672 1 77.62 190 ASP B C 1
ATOM 5634 O O . ASP B 1 190 ? -14.266 -7.672 -20.266 1 77.62 190 ASP B O 1
ATOM 5638 N N . PHE B 1 191 ? -12.75 -6.297 -21.109 1 80.38 191 PHE B N 1
ATOM 5639 C CA . PHE B 1 191 ? -11.922 -7.48 -21.312 1 80.38 191 PHE B CA 1
ATOM 5640 C C . PHE B 1 191 ? -10.578 -7.328 -20.609 1 80.38 191 PHE B C 1
ATOM 5642 O O . PHE B 1 191 ? -10.195 -8.164 -19.797 1 80.38 191 PHE B O 1
ATOM 5649 N N . ILE B 1 192 ? -9.82 -6.305 -20.906 1 86.94 192 ILE B N 1
ATOM 5650 C CA . ILE B 1 192 ? -8.438 -6.195 -20.453 1 86.94 192 ILE B CA 1
ATOM 5651 C C . ILE B 1 192 ? -8.406 -6.031 -18.938 1 86.94 192 ILE B C 1
ATOM 5653 O O . ILE B 1 192 ? -7.645 -6.711 -18.25 1 86.94 192 ILE B O 1
ATOM 5657 N N . LYS B 1 193 ? -9.227 -5.105 -18.453 1 91.25 193 LYS B N 1
ATOM 5658 C CA . LYS B 1 193 ? -9.227 -4.824 -17.016 1 91.25 193 LYS B CA 1
ATOM 5659 C C . LYS B 1 193 ? -9.609 -6.062 -16.219 1 91.25 193 LYS B C 1
ATOM 5661 O O . LYS B 1 193 ? -8.906 -6.438 -15.273 1 91.25 193 LYS B O 1
ATOM 5666 N N . PRO B 1 194 ? -10.664 -6.77 -16.547 1 88.44 194 PRO B N 1
ATOM 5667 C CA . PRO B 1 194 ? -10.969 -8 -15.812 1 88.44 194 PRO B CA 1
ATOM 5668 C C . PRO B 1 194 ? -9.836 -9.023 -15.898 1 88.44 194 PRO B C 1
ATOM 5670 O O . PRO B 1 194 ? -9.555 -9.719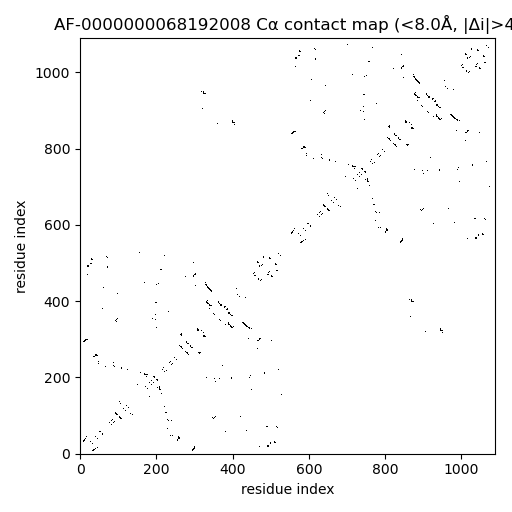 -14.922 1 88.44 194 PRO B O 1
ATOM 5673 N N . THR B 1 195 ? -9.211 -9.125 -17.016 1 88.12 195 THR B N 1
ATOM 5674 C CA . THR B 1 195 ? -8.102 -10.047 -17.203 1 88.12 195 THR B CA 1
ATOM 5675 C C . THR B 1 195 ? -6.926 -9.672 -16.297 1 88.12 195 THR B C 1
ATOM 5677 O O . THR B 1 195 ? -6.309 -10.539 -15.688 1 88.12 195 THR B O 1
ATOM 5680 N N . LEU B 1 196 ? -6.66 -8.414 -16.25 1 93.12 196 LEU B N 1
ATOM 5681 C CA . LEU B 1 196 ? -5.562 -7.945 -15.406 1 93.12 196 LEU B CA 1
ATOM 5682 C C . LEU B 1 196 ? -5.879 -8.156 -13.93 1 93.12 196 LEU B C 1
ATOM 5684 O O . LEU B 1 196 ? -4.988 -8.469 -13.141 1 93.12 196 LEU B O 1
ATOM 5688 N N . LEU B 1 197 ? -7.113 -7.965 -13.547 1 94.44 197 LEU B N 1
ATOM 5689 C CA . LEU B 1 197 ? -7.531 -8.141 -12.164 1 94.44 197 LEU B CA 1
ATOM 5690 C C . LEU B 1 197 ? -7.371 -9.594 -11.727 1 94.44 197 LEU B C 1
ATOM 5692 O O . LEU B 1 197 ? -7.137 -9.875 -10.547 1 94.44 197 LEU B O 1
ATOM 5696 N N . VAL B 1 198 ? -7.441 -10.484 -12.648 1 92.19 198 VAL B N 1
ATOM 5697 C CA . VAL B 1 198 ? -7.301 -11.898 -12.297 1 92.19 198 VAL B CA 1
ATOM 5698 C C . VAL B 1 198 ? -5.867 -12.352 -12.562 1 92.19 198 VAL B C 1
ATOM 5700 O O . VAL B 1 198 ? -5.387 -13.305 -11.945 1 92.19 198 VAL B O 1
ATOM 5703 N N . GLY B 1 199 ? -5.191 -11.648 -13.406 1 91.88 199 GLY B N 1
ATOM 5704 C CA . GLY B 1 199 ? -3.85 -12.062 -13.789 1 91.88 199 GLY B CA 1
ATOM 5705 C C . GLY B 1 199 ? -2.766 -11.414 -12.953 1 91.88 199 GLY B C 1
ATOM 5706 O O . GLY B 1 199 ? -1.759 -12.055 -12.633 1 91.88 199 GLY B O 1
ATOM 5707 N N . LEU B 1 200 ? -2.979 -10.141 -12.672 1 94.69 200 LEU B N 1
ATOM 5708 C CA . LEU B 1 200 ? -2.004 -9.398 -11.883 1 94.69 200 LEU B CA 1
ATOM 5709 C C . LEU B 1 200 ? -2.646 -8.82 -10.617 1 94.69 200 LEU B C 1
ATOM 5711 O O . LEU B 1 200 ? -1.989 -8.125 -9.844 1 94.69 200 LEU B O 1
ATOM 5715 N N . PHE B 1 201 ? -3.914 -9.008 -10.469 1 96.25 201 PHE B N 1
ATOM 5716 C CA . PHE B 1 201 ? -4.688 -8.836 -9.242 1 96.25 201 PHE B CA 1
ATOM 5717 C C . PHE B 1 201 ? -4.859 -7.359 -8.914 1 96.25 201 PHE B C 1
ATOM 5719 O O . PHE B 1 201 ? -5.094 -7 -7.758 1 96.25 201 PHE B O 1
ATOM 5726 N N . LYS B 1 202 ? -4.613 -6.441 -9.805 1 96 202 LYS B N 1
ATOM 5727 C CA . LYS B 1 202 ? -4.863 -5.016 -9.625 1 96 202 LYS B CA 1
ATOM 5728 C C . LYS B 1 202 ? -5.43 -4.391 -10.898 1 96 202 LYS B C 1
ATOM 5730 O O . LYS B 1 202 ? -5.273 -4.938 -11.992 1 96 202 LYS B O 1
ATOM 5735 N N . PRO B 1 203 ? -6.168 -3.285 -10.781 1 94.12 203 PRO B N 1
ATOM 5736 C CA . PRO B 1 203 ? -6.629 -2.57 -11.977 1 94.12 203 PRO B CA 1
ATOM 5737 C C . PRO B 1 203 ? -5.496 -1.868 -12.719 1 94.12 203 PRO B C 1
ATOM 5739 O O . PRO B 1 203 ? -4.418 -1.663 -12.156 1 94.12 203 PRO B O 1
ATOM 5742 N N . PRO B 1 204 ? -5.762 -1.477 -13.945 1 94 204 PRO B N 1
ATOM 5743 C CA . PRO B 1 204 ? -4.707 -0.93 -14.805 1 94 204 PRO B CA 1
ATOM 5744 C C . PRO B 1 204 ? -4.07 0.333 -14.227 1 94 204 PRO B C 1
ATOM 5746 O O . PRO B 1 204 ? -2.889 0.594 -14.461 1 94 204 PRO B O 1
ATOM 5749 N N . GLU B 1 205 ? -4.758 1.128 -13.484 1 91.94 205 GLU B N 1
ATOM 5750 C CA . GLU B 1 205 ? -4.238 2.387 -12.961 1 91.94 205 GLU B CA 1
ATOM 5751 C C . GLU B 1 205 ? -3.225 2.143 -11.844 1 91.94 205 GLU B C 1
ATOM 5753 O O . GLU B 1 205 ? -2.494 3.055 -11.453 1 91.94 205 GLU B O 1
ATOM 5758 N N . GLU B 1 206 ? -3.18 0.92 -11.383 1 93.5 206 GLU B N 1
ATOM 5759 C CA . GLU B 1 206 ? -2.277 0.604 -10.281 1 93.5 206 GLU B CA 1
ATOM 5760 C C . GLU B 1 206 ? -1.229 -0.422 -10.703 1 93.5 206 GLU B C 1
ATOM 5762 O O . GLU B 1 206 ? -0.559 -1.017 -9.852 1 93.5 206 GLU B O 1
ATOM 5767 N N . LEU B 1 207 ? -1.106 -0.645 -11.938 1 95.62 207 LEU B N 1
ATOM 5768 C CA . LEU B 1 207 ? -0.144 -1.622 -12.438 1 95.62 207 LEU B CA 1
ATOM 5769 C C . LEU B 1 207 ? 0.9 -0.953 -13.32 1 95.62 207 LEU B C 1
ATOM 5771 O O . LEU B 1 207 ? 0.576 -0.05 -14.094 1 95.62 207 LEU B O 1
ATOM 5775 N N . SER B 1 208 ? 2.166 -1.443 -13.234 1 95.5 208 SER B N 1
ATOM 5776 C CA . SER B 1 208 ? 3.227 -1.046 -14.148 1 95.5 208 SER B CA 1
ATOM 5777 C C . SER B 1 208 ? 2.914 -1.48 -15.578 1 95.5 208 SER B C 1
ATOM 5779 O O . SER B 1 208 ? 2.58 -2.641 -15.82 1 95.5 208 SER B O 1
ATOM 5781 N N . ALA B 1 209 ? 3.082 -0.538 -16.5 1 95.19 209 ALA B N 1
ATOM 5782 C CA . ALA B 1 209 ? 2.873 -0.867 -17.906 1 95.19 209 ALA B CA 1
ATOM 5783 C C . ALA B 1 209 ? 3.852 -1.943 -18.375 1 95.19 209 ALA B C 1
ATOM 5785 O O . ALA B 1 209 ? 3.5 -2.803 -19.188 1 95.19 209 ALA B O 1
ATOM 5786 N N . LEU B 1 210 ? 5.043 -1.895 -17.875 1 95 210 LEU B N 1
ATOM 5787 C CA . LEU B 1 210 ? 6.047 -2.893 -18.219 1 95 210 LEU B CA 1
ATOM 5788 C C . LEU B 1 210 ? 5.57 -4.297 -17.859 1 95 210 LEU B C 1
ATOM 5790 O O . LEU B 1 210 ? 5.586 -5.195 -18.703 1 95 210 LEU B O 1
ATOM 5794 N N . VAL B 1 211 ? 5.094 -4.484 -16.672 1 95.06 211 VAL B N 1
ATOM 5795 C CA . VAL B 1 211 ? 4.723 -5.812 -16.188 1 95.06 211 VAL B CA 1
ATOM 5796 C C . VAL B 1 211 ? 3.477 -6.297 -16.922 1 95.06 211 VAL B C 1
ATOM 5798 O O . VAL B 1 211 ? 3.35 -7.488 -17.219 1 95.06 211 VAL B O 1
ATOM 5801 N N . VAL B 1 212 ? 2.604 -5.387 -17.156 1 94.12 212 VAL B N 1
ATOM 5802 C CA . VAL B 1 212 ? 1.392 -5.738 -17.891 1 94.12 212 VAL B CA 1
ATOM 5803 C C . VAL B 1 212 ? 1.759 -6.25 -19.281 1 94.12 212 VAL B C 1
ATOM 5805 O O . VAL B 1 212 ? 1.231 -7.266 -19.734 1 94.12 212 VAL B O 1
ATOM 5808 N N . MET B 1 213 ? 2.648 -5.566 -19.938 1 91.62 213 MET B N 1
ATOM 5809 C CA . MET B 1 213 ? 3.059 -5.988 -21.281 1 91.62 213 MET B CA 1
ATOM 5810 C C . MET B 1 213 ? 3.803 -7.316 -21.219 1 91.62 213 MET B C 1
ATOM 5812 O O . MET B 1 213 ? 3.641 -8.164 -22.109 1 91.62 213 MET B O 1
ATOM 5816 N N . GLU B 1 214 ? 4.559 -7.477 -20.203 1 91.06 214 GLU B N 1
ATOM 5817 C CA . GLU B 1 214 ? 5.23 -8.758 -20.016 1 91.06 214 GLU B CA 1
ATOM 5818 C C . GLU B 1 214 ? 4.223 -9.891 -19.844 1 91.06 214 GLU B C 1
ATOM 5820 O O . GLU B 1 214 ? 4.379 -10.961 -20.438 1 91.06 214 GLU B O 1
ATOM 5825 N N . LEU B 1 215 ? 3.279 -9.664 -19.078 1 88.12 215 LEU B N 1
ATOM 5826 C CA . LEU B 1 215 ? 2.256 -10.672 -18.812 1 88.12 215 LEU B CA 1
ATOM 5827 C C . LEU B 1 215 ? 1.499 -11.016 -20.094 1 88.12 215 LEU B C 1
ATOM 5829 O O . LEU B 1 215 ? 1.345 -12.188 -20.438 1 88.12 215 LEU B O 1
ATOM 5833 N N . LEU B 1 216 ? 1.021 -9.984 -20.719 1 83.75 216 LEU B N 1
ATOM 5834 C CA . LEU B 1 216 ? 0.218 -10.195 -21.922 1 83.75 216 LEU B CA 1
ATOM 5835 C C . LEU B 1 216 ? 1.03 -10.906 -23 1 83.75 216 LEU B C 1
ATOM 5837 O O . LEU B 1 216 ? 0.51 -11.766 -23.703 1 83.75 216 LEU B O 1
ATOM 5841 N N . TYR B 1 217 ? 2.244 -10.531 -23.078 1 83.62 217 TYR B N 1
ATOM 5842 C CA . TYR B 1 217 ? 3.098 -11.195 -24.062 1 83.62 217 TYR B CA 1
ATOM 5843 C C . TYR B 1 217 ? 3.312 -12.664 -23.703 1 83.62 217 TYR B C 1
ATOM 5845 O O . TYR B 1 217 ? 3.127 -13.547 -24.531 1 83.62 217 TYR B O 1
ATOM 5853 N N . TYR B 1 218 ? 3.635 -12.914 -22.516 1 84 218 TYR B N 1
ATOM 5854 C CA . TYR B 1 218 ? 3.973 -14.258 -22.062 1 84 218 TYR B CA 1
ATOM 5855 C C . TYR B 1 218 ? 2.768 -15.188 -22.141 1 84 218 TYR B C 1
ATOM 5857 O O . TYR B 1 218 ? 2.881 -16.312 -22.625 1 84 218 TYR B O 1
ATOM 5865 N N . TYR B 1 219 ? 1.607 -14.703 -21.812 1 80.19 219 TYR B N 1
ATOM 5866 C CA . TYR B 1 219 ? 0.454 -15.586 -21.672 1 80.19 219 TYR B CA 1
ATOM 5867 C C . TYR B 1 219 ? -0.393 -15.562 -22.938 1 80.19 219 TYR B C 1
ATOM 5869 O O . TYR B 1 219 ? -1.167 -16.484 -23.203 1 80.19 219 TYR B O 1
ATOM 5877 N N . ALA B 1 220 ? -0.213 -14.523 -23.734 1 73.06 220 ALA B N 1
ATOM 5878 C CA . ALA B 1 220 ? -1.227 -14.414 -24.781 1 73.06 220 ALA B CA 1
ATOM 5879 C C . ALA B 1 220 ? -0.582 -14.227 -26.141 1 73.06 220 ALA B C 1
ATOM 5881 O O . ALA B 1 220 ? -1.129 -14.664 -27.156 1 73.06 220 ALA B O 1
ATOM 5882 N N . LEU B 1 221 ? 0.591 -13.602 -26.172 1 71.25 221 LEU B N 1
ATOM 5883 C CA . LEU B 1 221 ? 1.017 -13.117 -27.484 1 71.25 221 LEU B CA 1
ATOM 5884 C C . LEU B 1 221 ? 2.229 -13.898 -27.984 1 71.25 221 LEU B C 1
ATOM 5886 O O . LEU B 1 221 ? 2.492 -13.945 -29.188 1 71.25 221 LEU B O 1
ATOM 5890 N N . ALA B 1 222 ? 2.904 -14.469 -27.062 1 72.44 222 ALA B N 1
ATOM 5891 C CA . ALA B 1 222 ? 4.172 -15.086 -27.438 1 72.44 222 ALA B CA 1
ATOM 5892 C C . ALA B 1 222 ? 3.947 -16.266 -28.391 1 72.44 222 ALA B C 1
ATOM 5894 O O . ALA B 1 222 ? 4.664 -16.422 -29.375 1 72.44 222 ALA B O 1
ATOM 5895 N N . HIS B 1 223 ? 2.971 -17.078 -28 1 74.88 223 HIS B N 1
ATOM 5896 C CA . HIS B 1 223 ? 2.611 -18.234 -28.797 1 74.88 223 HIS B CA 1
ATOM 5897 C C . HIS B 1 223 ? 1.101 -18.438 -28.844 1 74.88 223 HIS B C 1
ATOM 5899 O O . HIS B 1 223 ? 0.388 -18 -27.938 1 74.88 223 HIS B O 1
ATOM 5905 N N . VAL B 1 224 ? 0.667 -19.125 -29.766 1 68.56 224 VAL B N 1
ATOM 5906 C CA . VAL B 1 224 ? -0.764 -19.297 -29.984 1 68.56 224 VAL B CA 1
ATOM 5907 C C . VAL B 1 224 ? -1.373 -20.078 -28.812 1 68.56 224 VAL B C 1
ATOM 5909 O O . VAL B 1 224 ? -2.518 -19.828 -28.438 1 68.56 224 VAL B O 1
ATOM 5912 N N . ASP B 1 225 ? -0.652 -20.984 -28.297 1 76.19 225 ASP B N 1
ATOM 5913 C CA . ASP B 1 225 ? -1.194 -21.859 -27.25 1 76.19 225 ASP B CA 1
ATOM 5914 C C . ASP B 1 225 ? -0.675 -21.453 -25.875 1 76.19 225 ASP B C 1
ATOM 5916 O O . ASP B 1 225 ? -0.726 -22.25 -24.938 1 76.19 225 ASP B O 1
ATOM 5920 N N . SER B 1 226 ? -0.158 -20.281 -25.781 1 77.19 226 SER B N 1
ATOM 5921 C CA . SER B 1 226 ? 0.42 -19.844 -24.516 1 77.19 226 SER B CA 1
ATOM 5922 C C . SER B 1 226 ? -0.65 -19.688 -23.438 1 77.19 226 SER B C 1
ATOM 5924 O O . SER B 1 226 ? -0.365 -19.828 -22.25 1 77.19 226 SER B O 1
ATOM 5926 N N . PHE B 1 227 ? -1.854 -19.484 -23.875 1 78.94 227 PHE B N 1
ATOM 5927 C CA . PHE B 1 227 ? -2.906 -19.203 -22.906 1 78.94 227 PHE B CA 1
ATOM 5928 C C . PHE B 1 227 ? -3.531 -20.484 -22.391 1 78.94 227 PHE B C 1
ATOM 5930 O O . PHE B 1 227 ? -4.352 -20.469 -21.469 1 78.94 227 PHE B O 1
ATOM 5937 N N . ASP B 1 228 ? -3.197 -21.625 -22.906 1 86.06 228 ASP B N 1
ATOM 5938 C CA . ASP B 1 228 ? -3.734 -22.906 -22.438 1 86.06 228 ASP B CA 1
ATOM 5939 C C . ASP B 1 228 ? -3.35 -23.156 -20.984 1 86.06 228 ASP B C 1
ATOM 5941 O O . ASP B 1 228 ? -2.174 -23.078 -20.625 1 86.06 228 ASP B O 1
ATOM 5945 N N . VAL B 1 229 ? -4.355 -23.422 -20.234 1 90.69 229 VAL B N 1
ATOM 5946 C CA . VAL B 1 229 ? -4.145 -23.609 -18.797 1 90.69 229 VAL B CA 1
ATOM 5947 C C . VAL B 1 229 ? -4.848 -24.875 -18.328 1 90.69 229 VAL B C 1
ATOM 5949 O O . VAL B 1 229 ? -5.918 -25.219 -18.828 1 90.69 229 VAL B O 1
ATOM 5952 N N . ARG B 1 230 ? -4.207 -25.594 -17.484 1 93.94 230 ARG B N 1
ATOM 5953 C CA . ARG B 1 230 ? -4.773 -26.766 -16.844 1 93.94 230 ARG B CA 1
ATOM 5954 C C . ARG B 1 230 ? -4.793 -26.609 -15.328 1 93.94 230 ARG B C 1
ATOM 5956 O O . ARG B 1 230 ? -4.164 -25.688 -14.789 1 93.94 230 ARG B O 1
ATOM 5963 N N . TRP B 1 231 ? -5.574 -27.406 -14.68 1 94.62 231 TRP B N 1
ATOM 5964 C CA . TRP B 1 231 ? -5.828 -27.312 -13.25 1 94.62 231 TRP B CA 1
ATOM 5965 C C . TRP B 1 231 ? -5.586 -28.641 -12.555 1 94.62 231 TRP B C 1
ATOM 5967 O O . TRP B 1 231 ? -5.492 -29.688 -13.203 1 94.62 231 TRP B O 1
ATOM 5977 N N . ILE B 1 232 ? -5.395 -28.578 -11.258 1 93 232 ILE B N 1
ATOM 5978 C CA . ILE B 1 232 ? -5.199 -29.797 -10.484 1 93 232 ILE B CA 1
ATOM 5979 C C . ILE B 1 232 ? -6.473 -30.641 -10.523 1 93 232 ILE B C 1
ATOM 5981 O O . ILE B 1 232 ? -7.566 -30.141 -10.273 1 93 232 ILE B O 1
ATOM 5985 N N . LYS B 1 233 ? -6.34 -31.828 -10.812 1 92.38 233 LYS B N 1
ATOM 5986 C CA . LYS B 1 233 ? -7.461 -32.75 -10.984 1 92.38 233 LYS B CA 1
ATOM 5987 C C . LYS B 1 233 ? -7.629 -33.656 -9.758 1 92.38 233 LYS B C 1
ATOM 5989 O O . LYS B 1 233 ? -8.672 -34.281 -9.586 1 92.38 233 LYS B O 1
ATOM 5994 N N . ASN B 1 234 ? -6.629 -33.656 -9.008 1 88.38 234 ASN B N 1
ATOM 5995 C CA . ASN B 1 234 ? -6.629 -34.5 -7.824 1 88.38 234 ASN B CA 1
ATOM 5996 C C . ASN B 1 234 ? -5.902 -33.844 -6.66 1 88.38 234 ASN B C 1
ATOM 5998 O O . ASN B 1 234 ? -4.727 -33.469 -6.777 1 88.38 234 ASN B O 1
ATOM 6002 N N . GLY B 1 235 ? -6.719 -33.719 -5.539 1 87.38 235 GLY B N 1
ATOM 6003 C CA . GLY B 1 235 ? -6.109 -33.125 -4.359 1 87.38 235 GLY B CA 1
ATOM 6004 C C . GLY B 1 235 ? -5.82 -31.641 -4.52 1 87.38 235 GLY B C 1
ATOM 6005 O O . GLY B 1 235 ? -6.637 -30.906 -5.07 1 87.38 235 GLY B O 1
ATOM 6006 N N . THR B 1 236 ? -4.703 -31.234 -3.814 1 89.69 236 THR B N 1
ATOM 6007 C CA . THR B 1 236 ? -4.25 -29.844 -3.855 1 89.69 236 THR B CA 1
ATOM 6008 C C . THR B 1 236 ? -2.85 -29.75 -4.449 1 89.69 236 THR B C 1
ATOM 6010 O O . THR B 1 236 ? -2.188 -30.766 -4.656 1 89.69 236 THR B O 1
ATOM 6013 N N . VAL B 1 237 ? -2.439 -28.594 -4.785 1 90.25 237 VAL B N 1
ATOM 6014 C CA . VAL B 1 237 ? -1.085 -28.391 -5.289 1 90.25 237 VAL B CA 1
ATOM 6015 C C . VAL B 1 237 ? -0.072 -28.875 -4.254 1 90.25 237 VAL B C 1
ATOM 6017 O O . VAL B 1 237 ? 0.916 -29.516 -4.602 1 90.25 237 VAL B O 1
ATOM 6020 N N . SER B 1 238 ? -0.337 -28.578 -3.033 1 90.38 238 SER B N 1
ATOM 6021 C CA . SER B 1 238 ? 0.556 -28.969 -1.942 1 90.38 238 SER B CA 1
ATOM 6022 C C . SER B 1 238 ? 0.692 -30.469 -1.835 1 90.38 238 SER B C 1
ATOM 6024 O O . SER B 1 238 ? 1.804 -31 -1.737 1 90.38 238 SER B O 1
ATOM 6026 N N . ASP B 1 239 ? -0.353 -31.172 -1.885 1 89.94 239 ASP B N 1
ATOM 6027 C CA . ASP B 1 239 ? -0.315 -32.625 -1.679 1 89.94 239 ASP B CA 1
ATOM 6028 C C . ASP B 1 239 ? 0.157 -33.344 -2.939 1 89.94 239 ASP B C 1
ATOM 6030 O O . ASP B 1 239 ? 0.839 -34.375 -2.855 1 89.94 239 ASP B O 1
ATOM 6034 N N . SER B 1 240 ? -0.16 -32.781 -4.098 1 91.31 240 SER B N 1
ATOM 6035 C CA . SER B 1 240 ? 0.089 -33.5 -5.344 1 91.31 240 SER B CA 1
ATOM 6036 C C . SER B 1 240 ? 1.479 -33.188 -5.891 1 91.31 240 SER B C 1
ATOM 6038 O O . SER B 1 240 ? 2.076 -34.031 -6.582 1 91.31 240 SER B O 1
ATOM 6040 N N . LEU B 1 241 ? 1.943 -31.984 -5.594 1 93.5 241 LEU B N 1
ATOM 6041 C CA . LEU B 1 241 ? 3.205 -31.594 -6.207 1 93.5 241 LEU B CA 1
ATOM 6042 C C . LEU B 1 241 ? 4.277 -31.359 -5.148 1 93.5 241 LEU B C 1
ATOM 6044 O O . LEU B 1 241 ? 5.383 -31.891 -5.25 1 93.5 241 LEU B O 1
ATOM 6048 N N . VAL B 1 242 ? 3.992 -30.672 -4.086 1 95.12 242 VAL B N 1
ATOM 6049 C CA . VAL B 1 242 ? 4.984 -30.266 -3.092 1 95.12 242 VAL B CA 1
ATOM 6050 C C . VAL B 1 242 ? 5.363 -31.453 -2.223 1 95.12 242 VAL B C 1
ATOM 6052 O O . VAL B 1 242 ? 6.543 -31.688 -1.942 1 95.12 242 VAL B O 1
ATOM 6055 N N . ALA B 1 243 ? 4.402 -32.25 -1.809 1 95.88 243 ALA B N 1
ATOM 6056 C CA . ALA B 1 243 ? 4.645 -33.344 -0.891 1 95.88 243 ALA B CA 1
ATOM 6057 C C . ALA B 1 243 ? 5.602 -34.375 -1.502 1 95.88 243 ALA B C 1
ATOM 6059 O O . ALA B 1 243 ? 6.57 -34.781 -0.862 1 95.88 243 ALA B O 1
ATOM 6060 N N . PRO B 1 244 ? 5.355 -34.812 -2.734 1 96.31 244 PRO B N 1
ATOM 6061 C CA . PRO B 1 244 ? 6.312 -35.719 -3.34 1 96.31 244 PRO B CA 1
ATOM 6062 C C . PRO B 1 244 ? 7.723 -35.125 -3.434 1 96.31 244 PRO B C 1
ATOM 6064 O O . PRO B 1 244 ? 8.703 -35.844 -3.236 1 96.31 244 PRO B O 1
ATOM 6067 N N . LEU B 1 245 ? 7.824 -33.875 -3.756 1 97.62 245 LEU B N 1
ATOM 6068 C CA . LEU B 1 245 ? 9.117 -33.219 -3.824 1 97.62 245 LEU B CA 1
ATOM 6069 C C . LEU B 1 245 ? 9.789 -33.188 -2.453 1 97.62 245 LEU B C 1
ATOM 6071 O O . LEU B 1 245 ? 10.977 -33.5 -2.328 1 97.62 245 LEU B O 1
ATOM 6075 N N . ALA B 1 246 ? 9.078 -32.781 -1.466 1 97.88 246 ALA B N 1
ATOM 6076 C CA . ALA B 1 246 ? 9.594 -32.719 -0.1 1 97.88 246 ALA B CA 1
ATOM 6077 C C . ALA B 1 246 ? 10.086 -34.094 0.357 1 97.88 246 ALA B C 1
ATOM 6079 O O . ALA B 1 246 ? 11.164 -34.188 0.938 1 97.88 246 ALA B O 1
ATOM 6080 N N . THR B 1 247 ? 9.312 -35.094 0.11 1 96.88 247 THR B N 1
ATOM 6081 C CA . THR B 1 247 ? 9.664 -36.469 0.496 1 96.88 247 THR B CA 1
ATOM 6082 C C . THR B 1 247 ? 10.977 -36.875 -0.164 1 96.88 247 THR B C 1
ATOM 6084 O O . THR B 1 247 ? 11.859 -37.438 0.495 1 96.88 247 THR B O 1
ATOM 6087 N N . LYS B 1 248 ? 11.062 -36.625 -1.4 1 97.19 248 LYS B N 1
ATOM 6088 C CA . LYS B 1 248 ? 12.273 -36.969 -2.129 1 97.19 248 LYS B CA 1
ATOM 6089 C C . LYS B 1 248 ? 13.492 -36.281 -1.533 1 97.19 248 LYS B C 1
ATOM 6091 O O . LYS B 1 248 ? 14.508 -36.938 -1.252 1 97.19 248 LYS B O 1
ATOM 6096 N N . LEU B 1 249 ? 13.406 -34.969 -1.3 1 97.69 249 LEU B N 1
ATOM 6097 C CA . LEU B 1 249 ? 14.555 -34.188 -0.85 1 97.69 249 LEU B CA 1
ATOM 6098 C C . LEU B 1 249 ? 14.93 -34.562 0.582 1 97.69 249 LEU B C 1
ATOM 6100 O O . LEU B 1 249 ? 16.109 -34.594 0.924 1 97.69 249 LEU B O 1
ATOM 6104 N N . GLU B 1 250 ? 13.961 -34.844 1.372 1 97 250 GLU B N 1
ATOM 6105 C CA . GLU B 1 250 ? 14.227 -35.188 2.76 1 97 250 GLU B CA 1
ATOM 6106 C C . GLU B 1 250 ? 14.828 -36.594 2.859 1 97 250 GLU B C 1
ATOM 6108 O O . GLU B 1 250 ? 15.68 -36.844 3.711 1 97 250 GLU B O 1
ATOM 6113 N N . THR B 1 251 ? 14.391 -37.5 2.037 1 95.94 251 THR B N 1
ATOM 6114 C CA . THR B 1 251 ? 14.82 -38.906 2.117 1 95.94 251 THR B CA 1
ATOM 6115 C C . THR B 1 251 ? 16.156 -39.094 1.423 1 95.94 251 THR B C 1
ATOM 6117 O O . THR B 1 251 ? 17.016 -39.844 1.911 1 95.94 251 THR B O 1
ATOM 6120 N N . GLU B 1 252 ? 16.328 -38.469 0.318 1 95.12 252 GLU B N 1
ATOM 6121 C CA . GLU B 1 252 ? 17.5 -38.719 -0.508 1 95.12 252 GLU B CA 1
ATOM 6122 C C . GLU B 1 252 ? 18.625 -37.75 -0.177 1 95.12 252 GLU B C 1
ATOM 6124 O O . GLU B 1 252 ? 19.797 -38.031 -0.471 1 95.12 252 GLU B O 1
ATOM 6129 N N . PHE B 1 253 ? 18.203 -36.688 0.368 1 93.62 253 PHE B N 1
ATOM 6130 C CA . PHE B 1 253 ? 19.188 -35.656 0.672 1 93.62 253 PHE B CA 1
ATOM 6131 C C . PHE B 1 253 ? 19.062 -35.219 2.125 1 93.62 253 PHE B C 1
ATOM 6133 O O . PHE B 1 253 ? 18.25 -35.75 2.881 1 93.62 253 PHE B O 1
ATOM 6140 N N . ASN B 1 254 ? 19.891 -34.344 2.65 1 90.25 254 ASN B N 1
ATOM 6141 C CA . ASN B 1 254 ? 19.922 -33.844 4.023 1 90.25 254 ASN B CA 1
ATOM 6142 C C . ASN B 1 254 ? 19.109 -32.562 4.184 1 90.25 254 ASN B C 1
ATOM 6144 O O . ASN B 1 254 ? 19.609 -31.578 4.73 1 90.25 254 ASN B O 1
ATOM 6148 N N . LEU B 1 255 ? 17.828 -32.594 3.635 1 97.44 255 LEU B N 1
ATOM 6149 C CA . LEU B 1 255 ? 16.953 -31.453 3.818 1 97.44 255 LEU B CA 1
ATOM 6150 C C . LEU B 1 255 ? 16.156 -31.578 5.109 1 97.44 255 LEU B C 1
ATOM 6152 O O . LEU B 1 255 ? 15.562 -32.625 5.383 1 97.44 255 LEU B O 1
ATOM 6156 N N . THR B 1 256 ? 16.219 -30.594 5.926 1 98 256 THR B N 1
ATOM 6157 C CA . THR B 1 256 ? 15.367 -30.469 7.098 1 98 256 THR B CA 1
ATOM 6158 C C . THR B 1 256 ? 14.375 -29.312 6.922 1 98 256 THR B C 1
ATOM 6160 O O . THR B 1 256 ? 14.773 -28.188 6.641 1 98 256 THR B O 1
ATOM 6163 N N . VAL B 1 257 ? 13.094 -29.641 7.031 1 98.12 257 VAL B N 1
ATOM 6164 C CA . VAL B 1 257 ? 12.062 -28.625 6.898 1 98.12 257 VAL B CA 1
ATOM 6165 C C . VAL B 1 257 ? 11.492 -28.281 8.273 1 98.12 257 VAL B C 1
ATOM 6167 O O . VAL B 1 257 ? 10.977 -29.156 8.969 1 98.12 257 VAL B O 1
ATOM 6170 N N . LEU B 1 258 ? 11.664 -27.016 8.68 1 97.81 258 LEU B N 1
ATOM 6171 C CA . LEU B 1 258 ? 11.117 -26.516 9.938 1 97.81 258 LEU B CA 1
ATOM 6172 C C . LEU B 1 258 ? 9.82 -25.75 9.703 1 97.81 258 LEU B C 1
ATOM 6174 O O . LEU B 1 258 ? 9.844 -24.578 9.312 1 97.81 258 LEU B O 1
ATOM 6178 N N . GLY B 1 259 ? 8.672 -26.422 9.984 1 96.06 259 GLY B N 1
ATOM 6179 C CA . GLY B 1 259 ? 7.363 -25.812 9.883 1 96.06 259 GLY B CA 1
ATOM 6180 C C . GLY B 1 259 ? 6.918 -25.125 11.164 1 96.06 259 GLY B C 1
ATOM 6181 O O . GLY B 1 259 ? 7.363 -25.5 12.25 1 96.06 259 GLY B O 1
ATOM 6182 N N . GLY B 1 260 ? 6.027 -24.078 11.039 1 95.56 260 GLY B N 1
ATOM 6183 C CA . GLY B 1 260 ? 5.539 -23.344 12.203 1 95.56 260 GLY B CA 1
ATOM 6184 C C . GLY B 1 260 ? 6.586 -22.438 12.828 1 95.56 260 GLY B C 1
ATOM 6185 O O . GLY B 1 260 ? 6.52 -22.141 14.023 1 95.56 260 GLY B O 1
ATOM 6186 N N . CYS B 1 261 ? 7.59 -22.125 12.055 1 96.88 261 CYS B N 1
ATOM 6187 C CA . CYS B 1 261 ? 8.711 -21.328 12.523 1 96.88 261 CYS B CA 1
ATOM 6188 C C . CYS B 1 261 ? 8.797 -20 11.781 1 96.88 261 CYS B C 1
ATOM 6190 O O . CYS B 1 261 ? 8.742 -19.969 10.547 1 96.88 261 CYS B O 1
ATOM 6192 N N . ARG B 1 262 ? 8.859 -18.953 12.531 1 95.88 262 ARG B N 1
ATOM 6193 C CA . ARG B 1 262 ? 8.953 -17.625 11.938 1 95.88 262 ARG B CA 1
ATOM 6194 C C . ARG B 1 262 ? 10.336 -17.031 12.148 1 95.88 262 ARG B C 1
ATOM 6196 O O . ARG B 1 262 ? 10.797 -16.891 13.28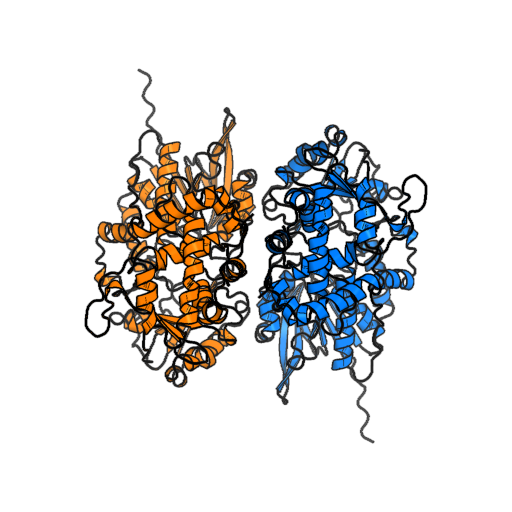1 1 95.88 262 ARG B O 1
ATOM 6203 N N . VAL B 1 263 ? 10.984 -16.688 11.055 1 96.62 263 VAL B N 1
ATOM 6204 C CA . VAL B 1 263 ? 12.305 -16.078 11.156 1 96.62 263 VAL B CA 1
ATOM 6205 C C . VAL B 1 263 ? 12.164 -14.633 11.625 1 96.62 263 VAL B C 1
ATOM 6207 O O . VAL B 1 263 ? 11.383 -13.859 11.07 1 96.62 263 VAL B O 1
ATOM 6210 N N . GLY B 1 264 ? 12.953 -14.297 12.664 1 93.44 264 GLY B N 1
ATOM 6211 C CA . GLY B 1 264 ? 12.805 -12.969 13.242 1 93.44 264 GLY B CA 1
ATOM 6212 C C . GLY B 1 264 ? 14.047 -12.109 13.086 1 93.44 264 GLY B C 1
ATOM 6213 O O . GLY B 1 264 ? 13.977 -10.883 13.203 1 93.44 264 GLY B O 1
ATOM 6214 N N . LYS B 1 265 ? 15.234 -12.766 12.883 1 96.56 265 LYS B N 1
ATOM 6215 C CA . LYS B 1 265 ? 16.453 -11.969 12.789 1 96.56 265 LYS B CA 1
ATOM 6216 C C . LYS B 1 265 ? 17.516 -12.703 11.977 1 96.56 265 LYS B C 1
ATOM 6218 O O . LYS B 1 265 ? 17.734 -13.898 12.164 1 96.56 265 LYS B O 1
ATOM 6223 N N . ILE B 1 266 ? 18.109 -11.977 11.117 1 97.88 266 ILE B N 1
ATOM 6224 C CA . ILE B 1 266 ? 19.297 -12.438 10.391 1 97.88 266 ILE B CA 1
ATOM 6225 C C . ILE B 1 266 ? 20.484 -11.547 10.734 1 97.88 266 ILE B C 1
ATOM 6227 O O . ILE B 1 266 ? 20.406 -10.32 10.672 1 97.88 266 ILE B O 1
ATOM 6231 N N . SER B 1 267 ? 21.531 -12.164 11.109 1 97.38 267 SER B N 1
ATOM 6232 C CA . SER B 1 267 ? 22.734 -11.438 11.516 1 97.38 267 SER B CA 1
ATOM 6233 C C . SER B 1 267 ? 23.797 -11.484 10.43 1 97.38 267 SER B C 1
ATOM 6235 O O . SER B 1 267 ? 23.984 -12.508 9.773 1 97.38 267 SER B O 1
ATOM 6237 N N . VAL B 1 268 ? 24.375 -10.375 10.203 1 96.38 268 VAL B N 1
ATOM 6238 C CA . VAL B 1 268 ? 25.453 -10.227 9.227 1 96.38 268 VAL B CA 1
ATOM 6239 C C . VAL B 1 268 ? 26.75 -9.828 9.945 1 96.38 268 VAL B C 1
ATOM 6241 O O . VAL B 1 268 ? 26.734 -8.953 10.805 1 96.38 268 VAL B O 1
ATOM 6244 N N . GLU B 1 269 ? 27.781 -10.523 9.68 1 92.88 269 GLU B N 1
ATOM 6245 C CA . GLU B 1 269 ? 29.094 -10.234 10.273 1 92.88 269 GLU B CA 1
ATOM 6246 C C . GLU B 1 269 ? 30.062 -9.688 9.227 1 92.88 269 GLU B C 1
ATOM 6248 O O . GLU B 1 269 ? 29.969 -10.031 8.047 1 92.88 269 GLU B O 1
ATOM 6253 N N . GLU B 1 270 ? 30.734 -8.734 9.68 1 87.06 270 GLU B N 1
ATOM 6254 C CA . GLU B 1 270 ? 31.797 -8.188 8.828 1 87.06 270 GLU B CA 1
ATOM 6255 C C . GLU B 1 270 ? 33.125 -8.875 9.078 1 87.06 270 GLU B C 1
ATOM 6257 O O . GLU B 1 270 ? 33.531 -9.07 10.234 1 87.06 270 GLU B O 1
ATOM 6262 N N . SER B 1 271 ? 33.625 -9.461 7.992 1 72.19 271 SER B N 1
ATOM 6263 C CA . SER B 1 271 ? 34.938 -10.086 8.133 1 72.19 271 SER B CA 1
ATOM 6264 C C . SER B 1 271 ? 36.031 -9.047 8.086 1 72.19 271 SER B C 1
ATOM 6266 O O . SER B 1 271 ? 35.781 -7.859 7.855 1 72.19 271 SER B O 1
ATOM 6268 N N . ILE B 1 272 ? 37.188 -9.461 8.391 1 61 272 ILE B N 1
ATOM 6269 C CA . ILE B 1 272 ? 38.375 -8.633 8.445 1 61 272 ILE B CA 1
ATOM 6270 C C . ILE B 1 272 ? 38.594 -7.941 7.102 1 61 272 ILE B C 1
ATOM 6272 O O . ILE B 1 272 ? 39.031 -6.785 7.051 1 61 272 ILE B O 1
ATOM 6276 N N . ASP B 1 273 ? 38.25 -8.5 6 1 65.38 273 ASP B N 1
ATOM 6277 C CA . ASP B 1 273 ? 38.469 -7.941 4.668 1 65.38 273 ASP B CA 1
ATOM 6278 C C . ASP B 1 273 ? 37.281 -7.055 4.262 1 65.38 273 ASP B C 1
ATOM 6280 O O . ASP B 1 273 ? 37.062 -6.812 3.072 1 65.38 273 ASP B O 1
ATOM 6284 N N . LYS B 1 274 ? 36.438 -6.738 5.168 1 69.56 274 LYS B N 1
ATOM 6285 C CA . LYS B 1 274 ? 35.344 -5.801 4.977 1 69.56 274 LYS B CA 1
ATOM 6286 C C . LYS B 1 274 ? 34.25 -6.414 4.129 1 69.56 274 LYS B C 1
ATOM 6288 O O . LYS B 1 274 ? 33.594 -5.719 3.352 1 69.56 274 LYS B O 1
ATOM 6293 N N . LYS B 1 275 ? 34.406 -7.805 4.156 1 80.81 275 LYS B N 1
ATOM 6294 C CA . LYS B 1 275 ? 33.312 -8.492 3.473 1 80.81 275 LYS B CA 1
ATOM 6295 C C . LYS B 1 275 ? 32.219 -8.906 4.457 1 80.81 275 LYS B C 1
ATOM 6297 O O . LYS B 1 275 ? 32.5 -9.32 5.582 1 80.81 275 LYS B O 1
ATOM 6302 N N . HIS B 1 276 ? 31 -8.695 4.066 1 93.31 276 HIS B N 1
ATOM 6303 C CA . HIS B 1 276 ? 29.875 -9.055 4.926 1 93.31 276 HIS B CA 1
ATOM 6304 C C . HIS B 1 276 ? 29.344 -10.438 4.582 1 93.31 276 HIS B C 1
ATOM 6306 O O . HIS B 1 276 ? 29.391 -10.852 3.422 1 93.31 276 HIS B O 1
ATOM 6312 N N . ARG B 1 277 ? 29.016 -11.188 5.609 1 94.69 277 ARG B N 1
ATOM 6313 C CA . ARG B 1 277 ? 28.406 -12.5 5.426 1 94.69 277 ARG B CA 1
ATOM 6314 C C . ARG B 1 277 ? 27.297 -12.75 6.441 1 94.69 277 ARG B C 1
ATOM 6316 O O . ARG B 1 277 ? 27.422 -12.375 7.609 1 94.69 277 ARG B O 1
ATOM 6323 N N . VAL B 1 278 ? 26.281 -13.383 5.941 1 96.69 278 VAL B N 1
ATOM 6324 C CA . VAL B 1 278 ? 25.281 -13.867 6.879 1 96.69 278 VAL B CA 1
ATOM 6325 C C . VAL B 1 278 ? 25.875 -14.961 7.758 1 96.69 278 VAL B C 1
ATOM 6327 O O . VAL B 1 278 ? 26.484 -15.914 7.254 1 96.69 278 VAL B O 1
ATOM 6330 N N . SER B 1 279 ? 25.734 -14.844 9.062 1 95.94 279 SER B N 1
ATOM 6331 C CA . SER B 1 279 ? 26.406 -15.766 9.969 1 95.94 279 SER B CA 1
ATOM 6332 C C . SER B 1 279 ? 25.422 -16.578 10.781 1 95.94 279 SER B C 1
ATOM 6334 O O . SER B 1 279 ? 25.672 -17.734 11.117 1 95.94 279 SER B O 1
ATOM 6336 N N . SER B 1 280 ? 24.312 -15.969 11.094 1 97.38 280 SER B N 1
ATOM 6337 C CA . SER B 1 280 ? 23.344 -16.672 11.93 1 97.38 280 SER B CA 1
ATOM 6338 C C . SER B 1 280 ? 21.938 -16.141 11.695 1 97.38 280 SER B C 1
ATOM 6340 O O . SER B 1 280 ? 21.75 -15.086 11.07 1 97.38 280 SER B O 1
ATOM 6342 N N . LEU B 1 281 ? 20.953 -16.922 12.117 1 97.56 281 LEU B N 1
ATOM 6343 C CA . LEU B 1 281 ? 19.531 -16.594 12 1 97.56 281 LEU B CA 1
ATOM 6344 C C . LEU B 1 281 ? 18.766 -17.047 13.242 1 97.56 281 LEU B C 1
ATOM 6346 O O . LEU B 1 281 ? 19.047 -18.109 13.805 1 97.56 281 LEU B O 1
ATOM 6350 N N . GLU B 1 282 ? 17.906 -16.188 13.719 1 98.25 282 GLU B N 1
ATOM 6351 C CA . GLU B 1 282 ? 17.016 -16.531 14.828 1 98.25 282 GLU B CA 1
ATOM 6352 C C . GLU B 1 282 ? 15.57 -16.703 14.352 1 98.25 282 GLU B C 1
ATOM 6354 O O . GLU B 1 282 ? 15.109 -15.953 13.477 1 98.25 282 GLU B O 1
ATOM 6359 N N . TYR B 1 283 ? 14.891 -17.688 14.805 1 97.75 283 TYR B N 1
ATOM 6360 C CA . TYR B 1 283 ? 13.492 -17.922 14.461 1 97.75 283 TYR B CA 1
ATOM 6361 C C . TYR B 1 283 ? 12.688 -18.281 15.703 1 97.75 283 TYR B C 1
ATOM 6363 O O . TYR B 1 283 ? 13.242 -18.75 16.703 1 97.75 283 TYR B O 1
ATOM 6371 N N . SER B 1 284 ? 11.461 -17.984 15.68 1 96.69 284 SER B N 1
ATOM 6372 C CA . SER B 1 284 ? 10.547 -18.281 16.781 1 96.69 284 SER B CA 1
ATOM 6373 C C . SER B 1 284 ? 9.727 -19.531 16.5 1 96.69 284 SER B C 1
ATOM 6375 O O . SER B 1 284 ? 9.219 -19.703 15.391 1 96.69 284 SER B O 1
ATOM 6377 N N . VAL B 1 285 ? 9.602 -20.406 17.422 1 93.94 285 VAL B N 1
ATOM 6378 C CA . VAL B 1 285 ? 8.781 -21.625 17.359 1 93.94 285 VAL B CA 1
ATOM 6379 C C . VAL B 1 285 ? 8.086 -21.844 18.703 1 93.94 285 VAL B C 1
ATOM 6381 O O . VAL B 1 285 ? 8.75 -21.953 19.75 1 93.94 285 VAL B O 1
ATOM 6384 N N . ASN B 1 286 ? 6.785 -21.859 18.719 1 91.38 286 ASN B N 1
ATOM 6385 C CA . ASN B 1 286 ? 6 -22.078 19.938 1 91.38 286 ASN B CA 1
ATOM 6386 C C . ASN B 1 286 ? 6.383 -21.078 21.016 1 91.38 286 ASN B C 1
ATOM 6388 O O . ASN B 1 286 ? 6.609 -21.469 22.172 1 91.38 286 ASN B O 1
ATOM 6392 N N . GLY B 1 287 ? 6.609 -19.859 20.656 1 88.88 287 GLY B N 1
ATOM 6393 C CA . GLY B 1 287 ? 6.883 -18.797 21.625 1 88.88 287 GLY B CA 1
ATOM 6394 C C . GLY B 1 287 ? 8.336 -18.75 22.062 1 88.88 287 GLY B C 1
ATOM 6395 O O . GLY B 1 287 ? 8.727 -17.875 22.844 1 88.88 287 GLY B O 1
ATOM 6396 N N . LYS B 1 288 ? 9.125 -19.656 21.609 1 94.56 288 LYS B N 1
ATOM 6397 C CA . LYS B 1 288 ? 10.539 -19.688 21.969 1 94.56 288 LYS B CA 1
ATOM 6398 C C . LYS B 1 288 ? 11.414 -19.281 20.781 1 94.56 288 LYS B C 1
ATOM 6400 O O . LYS B 1 288 ? 11.055 -19.516 19.625 1 94.56 288 LYS B O 1
ATOM 6405 N N . THR B 1 289 ? 12.5 -18.719 21.094 1 96.44 289 THR B N 1
ATOM 6406 C CA . THR B 1 289 ? 13.445 -18.281 20.078 1 96.44 289 THR B CA 1
ATOM 6407 C C . THR B 1 289 ? 14.578 -19.297 19.922 1 96.44 289 THR B C 1
ATOM 6409 O O . THR B 1 289 ? 15.203 -19.688 20.922 1 96.44 289 THR B O 1
ATOM 6412 N N . GLU B 1 290 ? 14.805 -19.812 18.812 1 97.5 290 GLU B N 1
ATOM 6413 C CA . GLU B 1 290 ? 15.906 -20.703 18.469 1 97.5 290 GLU B CA 1
ATOM 6414 C C . GLU B 1 290 ? 16.891 -20.031 17.5 1 97.5 290 GLU B C 1
ATOM 6416 O O . GLU B 1 290 ? 16.562 -19 16.922 1 97.5 290 GLU B O 1
ATOM 6421 N N . LYS B 1 291 ? 18.094 -20.625 17.422 1 97.44 291 LYS B N 1
ATOM 6422 C CA . LYS B 1 291 ? 19.141 -20 16.625 1 97.44 291 LYS B CA 1
ATOM 6423 C C . LYS B 1 291 ? 19.859 -21.016 15.766 1 97.44 291 LYS B C 1
ATOM 6425 O O . LYS B 1 291 ? 20.094 -22.156 16.188 1 97.44 291 LYS B O 1
ATOM 6430 N N . ILE B 1 292 ? 20.109 -20.703 14.578 1 97.62 292 ILE B N 1
ATOM 6431 C CA . ILE B 1 292 ? 21 -21.438 13.688 1 97.62 292 ILE B CA 1
ATOM 6432 C C . ILE B 1 292 ? 22.297 -20.641 13.469 1 97.62 292 ILE B C 1
ATOM 6434 O O . ILE B 1 292 ? 22.25 -19.5 13.023 1 97.62 292 ILE B O 1
ATOM 6438 N N . GLU B 1 293 ? 23.438 -21.25 13.75 1 96.75 293 GLU B N 1
ATOM 6439 C CA . GLU B 1 293 ? 24.719 -20.578 13.656 1 96.75 293 GLU B CA 1
ATOM 6440 C C . GLU B 1 293 ? 25.578 -21.172 12.555 1 96.75 293 GLU B C 1
ATOM 6442 O O . GLU B 1 293 ? 25.219 -22.203 11.961 1 96.75 293 GLU B O 1
ATOM 6447 N N . ASN B 1 294 ? 26.594 -20.516 12.188 1 95.25 294 ASN B N 1
ATOM 6448 C CA . ASN B 1 294 ? 27.594 -20.953 11.219 1 95.25 294 ASN B CA 1
ATOM 6449 C C . ASN B 1 294 ? 26.984 -21.203 9.844 1 95.25 294 ASN B C 1
ATOM 6451 O O . ASN B 1 294 ? 27.203 -22.266 9.25 1 95.25 294 ASN B O 1
ATOM 6455 N N . ILE B 1 295 ? 26.188 -20.25 9.438 1 96.94 295 ILE B N 1
ATOM 6456 C CA . ILE B 1 295 ? 25.531 -20.344 8.141 1 96.94 295 ILE B CA 1
ATOM 6457 C C . ILE B 1 295 ? 26.531 -19.984 7.035 1 96.94 295 ILE B C 1
ATOM 6459 O O . ILE B 1 295 ? 27.172 -18.938 7.086 1 96.94 295 ILE B O 1
ATOM 6463 N N . ASP B 1 296 ? 26.641 -20.859 6.051 1 96.56 296 ASP B N 1
ATOM 6464 C CA . ASP B 1 296 ? 27.531 -20.609 4.918 1 96.56 296 ASP B CA 1
ATOM 6465 C C . ASP B 1 296 ? 26.812 -19.844 3.812 1 96.56 296 ASP B C 1
ATOM 6467 O O . ASP B 1 296 ? 27.438 -19.172 2.998 1 96.56 296 ASP B O 1
ATOM 6471 N N . GLY B 1 297 ? 25.531 -19.922 3.744 1 97.69 297 GLY B N 1
ATOM 6472 C CA . GLY B 1 297 ? 24.688 -19.234 2.771 1 97.69 297 GLY B CA 1
ATOM 6473 C C . GLY B 1 297 ? 23.219 -19.297 3.1 1 97.69 297 GLY B C 1
ATOM 6474 O O . GLY B 1 297 ? 22.75 -20.234 3.744 1 97.69 297 GLY B O 1
ATOM 6475 N N . ALA B 1 298 ? 22.516 -18.328 2.648 1 98.69 298 ALA B N 1
ATOM 6476 C CA . ALA B 1 298 ? 21.078 -18.281 2.893 1 98.69 298 ALA B CA 1
ATOM 6477 C C . ALA B 1 298 ? 20.328 -17.766 1.665 1 98.69 298 ALA B C 1
ATOM 6479 O O . ALA B 1 298 ? 20.906 -17.062 0.827 1 98.69 298 ALA B O 1
ATOM 6480 N N . ILE B 1 299 ? 19.109 -18.172 1.497 1 98.88 299 ILE B N 1
ATOM 6481 C CA . ILE B 1 299 ? 18.219 -17.703 0.441 1 98.88 299 ILE B CA 1
ATOM 6482 C C . ILE B 1 299 ? 16.906 -17.203 1.051 1 98.88 299 ILE B C 1
ATOM 6484 O O . ILE B 1 299 ? 16.25 -17.938 1.783 1 98.88 299 ILE B O 1
ATOM 6488 N N . LEU B 1 300 ? 16.609 -15.945 0.818 1 98.75 300 LEU B N 1
ATOM 6489 C CA . LEU B 1 300 ? 15.32 -15.383 1.221 1 98.75 300 LEU B CA 1
ATOM 6490 C C . LEU B 1 300 ? 14.258 -15.625 0.15 1 98.75 300 LEU B C 1
ATOM 6492 O O . LEU B 1 300 ? 14.188 -14.891 -0.834 1 98.75 300 LEU B O 1
ATOM 6496 N N . ALA B 1 301 ? 13.484 -16.625 0.31 1 98.62 301 ALA B N 1
ATOM 6497 C CA . ALA B 1 301 ? 12.344 -16.922 -0.558 1 98.62 301 ALA B CA 1
ATOM 6498 C C . ALA B 1 301 ? 11.039 -16.406 0.054 1 98.62 301 ALA B C 1
ATOM 6500 O O . ALA B 1 301 ? 10.164 -17.203 0.406 1 98.62 301 ALA B O 1
ATOM 6501 N N . LEU B 1 302 ? 10.945 -15.125 0.049 1 97.19 302 LEU B N 1
ATOM 6502 C CA . LEU B 1 302 ? 9.898 -14.461 0.82 1 97.19 302 LEU B CA 1
ATOM 6503 C C . LEU B 1 302 ? 9.008 -13.609 -0.085 1 97.19 302 LEU B C 1
ATOM 6505 O O . LEU B 1 302 ? 9.461 -13.125 -1.124 1 97.19 302 LEU B O 1
ATOM 6509 N N . SER B 1 303 ? 7.77 -13.492 0.294 1 94 303 SER B N 1
ATOM 6510 C CA . SER B 1 303 ? 6.898 -12.477 -0.272 1 94 303 SER B CA 1
ATOM 6511 C C . SER B 1 303 ? 7.266 -11.086 0.242 1 94 303 SER B C 1
ATOM 6513 O O . SER B 1 303 ? 8.164 -10.945 1.072 1 94 303 SER B O 1
ATOM 6515 N N . CYS B 1 304 ? 6.578 -10.078 -0.229 1 93.56 304 CYS B N 1
ATOM 6516 C CA . CYS B 1 304 ? 6.84 -8.711 0.218 1 93.56 304 CYS B CA 1
ATOM 6517 C C . CYS B 1 304 ? 6.609 -8.578 1.718 1 93.56 304 CYS B C 1
ATOM 6519 O O . CYS B 1 304 ? 7.402 -7.949 2.42 1 93.56 304 CYS B O 1
ATOM 6521 N N . ASN B 1 305 ? 5.527 -9.125 2.213 1 92.88 305 ASN B N 1
ATOM 6522 C CA . ASN B 1 305 ? 5.238 -9.07 3.643 1 92.88 305 ASN B CA 1
ATOM 6523 C C . ASN B 1 305 ? 6.297 -9.812 4.457 1 92.88 305 ASN B C 1
ATOM 6525 O O . ASN B 1 305 ? 6.68 -9.367 5.539 1 92.88 305 ASN B O 1
ATOM 6529 N N . GLY B 1 306 ? 6.629 -11.008 3.963 1 95.19 306 GLY B N 1
ATOM 6530 C CA . GLY B 1 306 ? 7.699 -11.734 4.621 1 95.19 306 GLY B CA 1
ATOM 6531 C C . GLY B 1 306 ? 9.008 -10.969 4.664 1 95.19 306 GLY B C 1
ATOM 6532 O O . GLY B 1 306 ? 9.688 -10.938 5.691 1 95.19 306 GLY B O 1
ATOM 6533 N N . MET B 1 307 ? 9.336 -10.359 3.572 1 96.81 307 MET B N 1
ATOM 6534 C CA . MET B 1 307 ? 10.547 -9.539 3.492 1 96.81 307 MET B CA 1
ATOM 6535 C C . MET B 1 307 ? 10.492 -8.391 4.496 1 96.81 307 MET B C 1
ATOM 6537 O O . MET B 1 307 ? 11.469 -8.125 5.199 1 96.81 307 MET B O 1
ATOM 6541 N N . ASN B 1 308 ? 9.352 -7.684 4.504 1 95.38 308 ASN B N 1
ATOM 6542 C CA . ASN B 1 308 ? 9.172 -6.602 5.465 1 95.38 308 ASN B CA 1
ATOM 6543 C C . ASN B 1 308 ? 9.375 -7.086 6.898 1 95.38 308 ASN B C 1
ATOM 6545 O O . ASN B 1 308 ? 10.094 -6.453 7.676 1 95.38 308 ASN B O 1
ATOM 6549 N N . SER B 1 309 ? 8.828 -8.203 7.238 1 95.44 309 SER B N 1
ATOM 6550 C CA . SER B 1 309 ? 8.906 -8.758 8.586 1 95.44 309 SER B CA 1
ATOM 6551 C C . SER B 1 309 ? 10.344 -9.109 8.961 1 95.44 309 SER B C 1
ATOM 6553 O O . SER B 1 309 ? 10.828 -8.703 10.016 1 95.44 309 SER B O 1
ATOM 6555 N N . VAL B 1 310 ? 10.992 -9.805 8.086 1 97.25 310 VAL B N 1
ATOM 6556 C CA . VAL B 1 310 ? 12.336 -10.289 8.375 1 97.25 310 VAL B CA 1
ATOM 6557 C C . VAL B 1 310 ? 13.312 -9.117 8.422 1 97.25 310 VAL B C 1
ATOM 6559 O O . VAL B 1 310 ? 14.117 -9.008 9.352 1 97.25 310 VAL B O 1
ATOM 6562 N N . VAL B 1 311 ? 13.266 -8.234 7.488 1 97.31 311 VAL B N 1
ATOM 6563 C CA . VAL B 1 311 ? 14.211 -7.133 7.395 1 97.31 311 VAL B CA 1
ATOM 6564 C C . VAL B 1 311 ? 13.977 -6.152 8.539 1 97.31 311 VAL B C 1
ATOM 6566 O O . VAL B 1 311 ? 14.93 -5.621 9.117 1 97.31 311 VAL B O 1
ATOM 6569 N N . SER B 1 312 ? 12.695 -5.91 8.867 1 94.69 312 SER B N 1
ATOM 6570 C CA . SER B 1 312 ? 12.375 -4.98 9.945 1 94.69 312 SER B CA 1
ATOM 6571 C C . SER B 1 312 ? 12.93 -5.465 11.281 1 94.69 312 SER B C 1
ATOM 6573 O O . SER B 1 312 ? 13.211 -4.664 12.172 1 94.69 312 SER B O 1
ATOM 6575 N N . SER B 1 313 ? 13.156 -6.754 11.414 1 95.19 313 SER B N 1
ATOM 6576 C CA . SER B 1 313 ? 13.695 -7.316 12.648 1 95.19 313 SER B CA 1
ATOM 6577 C C . SER B 1 313 ? 15.172 -7.66 12.5 1 95.19 313 SER B C 1
ATOM 6579 O O . SER B 1 313 ? 15.75 -8.336 13.359 1 95.19 313 SER B O 1
ATOM 6581 N N . SER B 1 314 ? 15.734 -7.289 11.406 1 97.12 314 SER B N 1
ATOM 6582 C CA . SER B 1 314 ? 17.141 -7.566 11.125 1 97.12 314 SER B CA 1
ATOM 6583 C C . SER B 1 314 ? 17.891 -6.289 10.789 1 97.12 314 SER B C 1
ATOM 6585 O O . SER B 1 314 ? 18.172 -6.012 9.617 1 97.12 314 SER B O 1
ATOM 6587 N N . PRO B 1 315 ? 18.359 -5.617 11.797 1 93.88 315 PRO B N 1
ATOM 6588 C CA . PRO B 1 315 ? 19.031 -4.336 11.555 1 93.88 315 PRO B CA 1
ATOM 6589 C C . PRO B 1 315 ? 20.25 -4.473 10.641 1 93.88 315 PRO B C 1
ATOM 6591 O O . PRO B 1 315 ? 20.531 -3.576 9.844 1 93.88 315 PRO B O 1
ATOM 6594 N N . ASP B 1 316 ? 20.938 -5.547 10.75 1 95.31 316 ASP B N 1
ATOM 6595 C CA . ASP B 1 316 ? 22.125 -5.75 9.914 1 95.31 316 ASP B CA 1
ATOM 6596 C C . ASP B 1 316 ? 21.734 -5.801 8.438 1 95.31 316 ASP B C 1
ATOM 6598 O O . ASP B 1 316 ? 22.453 -5.258 7.586 1 95.31 316 ASP B O 1
ATOM 6602 N N . LEU B 1 317 ? 20.641 -6.449 8.156 1 95.62 317 LEU B N 1
ATOM 6603 C CA . LEU B 1 317 ? 20.188 -6.547 6.777 1 95.62 317 LEU B CA 1
ATOM 6604 C C . LEU B 1 317 ? 19.641 -5.207 6.289 1 95.62 317 LEU B C 1
ATOM 6606 O O . LEU B 1 317 ? 19.828 -4.848 5.125 1 95.62 317 LEU B O 1
ATOM 6610 N N . ALA B 1 318 ? 18.953 -4.504 7.137 1 95.81 318 ALA B N 1
ATOM 6611 C CA . ALA B 1 318 ? 18.297 -3.246 6.789 1 95.81 318 ALA B CA 1
ATOM 6612 C C . ALA B 1 318 ? 19.328 -2.197 6.359 1 95.81 318 ALA B C 1
ATOM 6614 O O . ALA B 1 318 ? 18.984 -1.227 5.68 1 95.81 318 ALA B O 1
ATOM 6615 N N . ARG B 1 319 ? 20.594 -2.355 6.746 1 94.88 319 ARG B N 1
ATOM 6616 C CA . ARG B 1 319 ? 21.656 -1.431 6.371 1 94.88 319 ARG B CA 1
ATOM 6617 C C . ARG B 1 319 ? 21.891 -1.447 4.863 1 94.88 319 ARG B C 1
ATOM 6619 O O . ARG B 1 319 ? 22.359 -0.461 4.293 1 94.88 319 ARG B O 1
ATOM 6626 N N . PHE B 1 320 ? 21.609 -2.6 4.273 1 95.62 320 PHE B N 1
ATOM 6627 C CA . PHE B 1 320 ? 21.734 -2.701 2.822 1 95.62 320 PHE B CA 1
ATOM 6628 C C . PHE B 1 320 ? 20.484 -2.156 2.133 1 95.62 320 PHE B C 1
ATOM 6630 O O . PHE B 1 320 ? 19.391 -2.711 2.285 1 95.62 320 PHE B O 1
ATOM 6637 N N . PRO B 1 321 ? 20.578 -1.127 1.308 1 95.19 321 PRO B N 1
ATOM 6638 C CA . PRO B 1 321 ? 19.406 -0.485 0.693 1 95.19 321 PRO B CA 1
ATOM 6639 C C . PRO B 1 321 ? 18.531 -1.466 -0.087 1 95.19 321 PRO B C 1
ATOM 6641 O O . PRO B 1 321 ? 17.312 -1.331 -0.1 1 95.19 321 PRO B O 1
ATOM 6644 N N . VAL B 1 322 ? 19.156 -2.477 -0.649 1 96.25 322 VAL B N 1
ATOM 6645 C CA . VAL B 1 322 ? 18.406 -3.418 -1.475 1 96.25 322 VAL B CA 1
ATOM 6646 C C . VAL B 1 322 ? 17.359 -4.125 -0.624 1 96.25 322 VAL B C 1
ATOM 6648 O O . VAL B 1 322 ? 16.234 -4.344 -1.077 1 96.25 322 VAL B O 1
ATOM 6651 N N . PHE B 1 323 ? 17.688 -4.422 0.621 1 97.69 323 PHE B N 1
ATOM 6652 C CA . PHE B 1 323 ? 16.766 -5.176 1.465 1 97.69 323 PHE B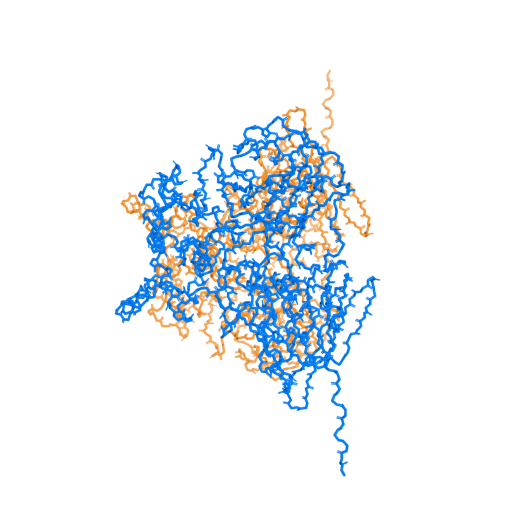 CA 1
ATOM 6653 C C . PHE B 1 323 ? 15.742 -4.25 2.109 1 97.69 323 PHE B C 1
ATOM 6655 O O . PHE B 1 323 ? 14.562 -4.598 2.215 1 97.69 323 PHE B O 1
ATOM 6662 N N . SER B 1 324 ? 16.172 -3.043 2.553 1 96.38 324 SER B N 1
ATOM 6663 C CA . SER B 1 324 ? 15.211 -2.119 3.148 1 96.38 324 SER B CA 1
ATOM 6664 C C . SER B 1 324 ? 14.211 -1.613 2.109 1 96.38 324 SER B C 1
ATOM 6666 O O . SER B 1 324 ? 13.039 -1.392 2.422 1 96.38 324 SER B O 1
ATOM 6668 N N . GLN B 1 325 ? 14.656 -1.397 0.887 1 95.75 325 GLN B N 1
ATOM 6669 C CA . GLN B 1 325 ? 13.758 -1.011 -0.195 1 95.75 325 GLN B CA 1
ATOM 6670 C C . GLN B 1 325 ? 12.758 -2.123 -0.505 1 95.75 325 GLN B C 1
ATOM 6672 O O . GLN B 1 325 ? 11.562 -1.863 -0.676 1 95.75 325 GLN B O 1
ATOM 6677 N N . ALA B 1 326 ? 13.297 -3.338 -0.579 1 97 326 ALA B N 1
ATOM 6678 C CA . ALA B 1 326 ? 12.406 -4.477 -0.813 1 97 326 ALA B CA 1
ATOM 6679 C C . ALA B 1 326 ? 11.367 -4.598 0.295 1 97 326 ALA B C 1
ATOM 6681 O O . ALA B 1 326 ? 10.203 -4.91 0.031 1 97 326 ALA B O 1
ATOM 6682 N N . ALA B 1 327 ? 11.805 -4.336 1.488 1 96.19 327 ALA B N 1
ATOM 6683 C CA . ALA B 1 327 ? 10.93 -4.441 2.652 1 96.19 327 ALA B CA 1
ATOM 6684 C C . ALA B 1 327 ? 9.828 -3.383 2.609 1 96.19 327 ALA B C 1
ATOM 6686 O O . ALA B 1 327 ? 8.805 -3.514 3.287 1 96.19 327 ALA B O 1
ATOM 6687 N N . SER B 1 328 ? 10.031 -2.363 1.797 1 94.25 328 SER B N 1
ATOM 6688 C CA . SER B 1 328 ? 9.078 -1.259 1.722 1 94.25 328 SER B CA 1
ATOM 6689 C C . SER B 1 328 ? 7.953 -1.565 0.74 1 94.25 328 SER B C 1
ATOM 6691 O O . SER B 1 328 ? 6.938 -0.868 0.715 1 94.25 328 SER B O 1
ATOM 6693 N N . CYS B 1 329 ? 8.102 -2.574 -0.103 1 93.69 329 CYS B N 1
ATOM 6694 C CA . CYS B 1 329 ? 7.09 -2.92 -1.095 1 93.69 329 CYS B CA 1
ATOM 6695 C C . CYS B 1 329 ? 5.82 -3.436 -0.424 1 93.69 329 CYS B C 1
ATOM 6697 O O . CYS B 1 329 ? 5.891 -4.105 0.608 1 93.69 329 CYS B O 1
ATOM 6699 N N . LYS B 1 330 ? 4.711 -3.104 -0.99 1 91.31 330 LYS B N 1
ATOM 6700 C CA . LYS B 1 330 ? 3.424 -3.529 -0.444 1 91.31 330 LYS B CA 1
ATOM 6701 C C . LYS B 1 330 ? 2.846 -4.691 -1.245 1 91.31 330 LYS B C 1
ATOM 6703 O O . LYS B 1 330 ? 3.232 -4.914 -2.395 1 91.31 330 LYS B O 1
ATOM 6708 N N . GLY B 1 331 ? 1.983 -5.465 -0.579 1 94.25 331 GLY B N 1
ATOM 6709 C CA . GLY B 1 331 ? 1.352 -6.602 -1.23 1 94.25 331 GLY B CA 1
ATOM 6710 C C . GLY B 1 331 ? -0.124 -6.387 -1.508 1 94.25 331 GLY B C 1
ATOM 6711 O O . GLY B 1 331 ? -0.692 -5.363 -1.117 1 94.25 331 GLY B O 1
ATOM 6712 N N . ILE B 1 332 ? -0.748 -7.324 -2.23 1 96.31 332 ILE B N 1
ATOM 6713 C CA . ILE B 1 332 ? -2.152 -7.266 -2.621 1 96.31 332 ILE B CA 1
ATOM 6714 C C . ILE B 1 332 ? -2.992 -8.102 -1.661 1 96.31 332 ILE B C 1
ATOM 6716 O O . ILE B 1 332 ? -2.59 -9.203 -1.272 1 96.31 332 ILE B O 1
ATOM 6720 N N . ASP B 1 333 ? -4.164 -7.594 -1.282 1 96.12 333 ASP B N 1
ATOM 6721 C CA . ASP B 1 333 ? -5.129 -8.32 -0.463 1 96.12 333 ASP B CA 1
ATOM 6722 C C . ASP B 1 333 ? -5.934 -9.305 -1.309 1 96.12 333 ASP B C 1
ATOM 6724 O O . ASP B 1 333 ? -6.469 -8.938 -2.357 1 96.12 333 ASP B O 1
ATOM 6728 N N . VAL B 1 334 ? -6.008 -10.539 -0.841 1 97.19 334 VAL B N 1
ATOM 6729 C CA . VAL B 1 334 ? -6.781 -11.531 -1.576 1 97.19 334 VAL B CA 1
ATOM 6730 C C . VAL B 1 334 ? -7.645 -12.336 -0.606 1 97.19 334 VAL B C 1
ATOM 6732 O O . VAL B 1 334 ? -7.328 -12.438 0.581 1 97.19 334 VAL B O 1
ATOM 6735 N N . ILE B 1 335 ? -8.766 -12.836 -1.091 1 97.75 335 ILE B N 1
ATOM 6736 C CA . ILE B 1 335 ? -9.664 -13.703 -0.34 1 97.75 335 ILE B CA 1
ATOM 6737 C C . ILE B 1 335 ? -9.953 -14.969 -1.143 1 97.75 335 ILE B C 1
ATOM 6739 O O . ILE B 1 335 ? -10.156 -14.906 -2.357 1 97.75 335 ILE B O 1
ATOM 6743 N N . SER B 1 336 ? -9.828 -16.078 -0.482 1 97.5 336 SER B N 1
ATOM 6744 C CA . SER B 1 336 ? -10.211 -17.359 -1.066 1 97.5 336 SER B CA 1
ATOM 6745 C C . SER B 1 336 ? -11.422 -17.953 -0.345 1 97.5 336 SER B C 1
ATOM 6747 O O . SER B 1 336 ? -11.469 -17.969 0.887 1 97.5 336 SER B O 1
ATOM 6749 N N . CYS B 1 337 ? -12.391 -18.391 -1.149 1 97.62 337 CYS B N 1
ATOM 6750 C CA . CYS B 1 337 ? -13.602 -18.969 -0.588 1 97.62 337 CYS B CA 1
ATOM 6751 C C . CYS B 1 337 ? -13.883 -20.344 -1.193 1 97.62 337 CYS B C 1
ATOM 6753 O O . CYS B 1 337 ? -13.547 -20.594 -2.352 1 97.62 337 CYS B O 1
ATOM 6755 N N . ARG B 1 338 ? -14.445 -21.219 -0.423 1 97.56 338 ARG B N 1
ATOM 6756 C CA . ARG B 1 338 ? -14.984 -22.5 -0.876 1 97.56 338 ARG B CA 1
ATOM 6757 C C . ARG B 1 338 ? -16.422 -22.672 -0.425 1 97.56 338 ARG B C 1
ATOM 6759 O O . ARG B 1 338 ? -16.766 -22.406 0.732 1 97.56 338 ARG B O 1
ATOM 6766 N N . LEU B 1 339 ? -17.234 -23.062 -1.332 1 97.94 339 LEU B N 1
ATOM 6767 C CA . LEU B 1 339 ? -18.656 -23.312 -1.047 1 97.94 339 LEU B CA 1
ATOM 6768 C C . LEU B 1 339 ? -19.031 -24.734 -1.407 1 97.94 339 LEU B C 1
ATOM 6770 O O . LEU B 1 339 ? -18.672 -25.234 -2.477 1 97.94 339 LEU B O 1
ATOM 6774 N N . TRP B 1 340 ? -19.641 -25.438 -0.541 1 98.31 340 TRP B N 1
ATOM 6775 C CA . TRP B 1 340 ? -20.297 -26.719 -0.812 1 98.31 340 TRP B CA 1
ATOM 6776 C C . TRP B 1 340 ? -21.812 -26.531 -0.915 1 98.31 340 TRP B C 1
ATOM 6778 O O . TRP B 1 340 ? -22.453 -26.031 0.017 1 98.31 340 TRP B O 1
ATOM 6788 N N . LEU B 1 341 ? -22.375 -26.953 -2.02 1 98.5 341 LEU B N 1
ATOM 6789 C CA . LEU B 1 341 ? -23.781 -26.688 -2.311 1 98.5 341 LEU B CA 1
ATOM 6790 C C . LEU B 1 341 ? -24.609 -27.969 -2.172 1 98.5 341 LEU B C 1
ATOM 6792 O O . LEU B 1 341 ? -24.062 -29.062 -2.234 1 98.5 341 LEU B O 1
ATOM 6796 N N . ASP B 1 342 ? -25.938 -27.844 -2.021 1 98.12 342 ASP B N 1
ATOM 6797 C CA . ASP B 1 342 ? -26.844 -28.984 -1.834 1 98.12 342 ASP B CA 1
ATOM 6798 C C . ASP B 1 342 ? -27.328 -29.516 -3.176 1 98.12 342 ASP B C 1
ATOM 6800 O O . ASP B 1 342 ? -28.125 -30.453 -3.219 1 98.12 342 ASP B O 1
ATOM 6804 N N . LYS B 1 343 ? -26.922 -28.875 -4.234 1 97.06 343 LYS B N 1
ATOM 6805 C CA . LYS B 1 343 ? -27.297 -29.266 -5.59 1 97.06 343 LYS B CA 1
ATOM 6806 C C . LYS B 1 343 ? -26.125 -29.125 -6.551 1 97.06 343 LYS B C 1
ATOM 6808 O O . LYS B 1 343 ? -25.266 -28.25 -6.367 1 97.06 343 LYS B O 1
ATOM 6813 N N . THR B 1 344 ? -26.109 -30 -7.523 1 97.5 344 THR B N 1
ATOM 6814 C CA . THR B 1 344 ? -25.141 -29.859 -8.594 1 97.5 344 THR B CA 1
ATOM 6815 C C . THR B 1 344 ? -25.562 -28.766 -9.578 1 97.5 344 THR B C 1
ATOM 6817 O O . THR B 1 344 ? -26.688 -28.797 -10.094 1 97.5 344 THR B O 1
ATOM 6820 N N . VAL B 1 345 ? -24.734 -27.844 -9.836 1 97.88 345 VAL B N 1
ATOM 6821 C CA . VAL B 1 345 ? -25.031 -26.734 -10.742 1 97.88 345 VAL B CA 1
ATOM 6822 C C . VAL B 1 345 ? -24.219 -26.891 -12.031 1 97.88 345 VAL B C 1
ATOM 6824 O O . VAL B 1 345 ? -22.984 -26.844 -12 1 97.88 345 VAL B O 1
ATOM 6827 N N . PRO B 1 346 ? -24.859 -27.094 -13.117 1 95.69 346 PRO B N 1
ATOM 6828 C CA . PRO B 1 346 ? -24.125 -27.156 -14.391 1 95.69 346 PRO B CA 1
ATOM 6829 C C . PRO B 1 346 ? -23.656 -25.797 -14.859 1 95.69 346 PRO B C 1
ATOM 6831 O O . PRO B 1 346 ? -24.359 -24.797 -14.695 1 95.69 346 PRO B O 1
ATOM 6834 N N . THR B 1 347 ? -22.453 -25.703 -15.305 1 95.19 347 THR B N 1
ATOM 6835 C CA . THR B 1 347 ? -21.891 -24.484 -15.891 1 95.19 347 THR B CA 1
ATOM 6836 C C . THR B 1 347 ? -21.312 -24.781 -17.266 1 95.19 347 THR B C 1
ATOM 6838 O O . THR B 1 347 ? -21.031 -25.938 -17.609 1 95.19 347 THR B O 1
ATOM 6841 N N . ARG B 1 348 ? -21.172 -23.766 -18.062 1 92.5 348 ARG B N 1
ATOM 6842 C CA . ARG B 1 348 ? -20.578 -23.906 -19.391 1 92.5 348 ARG B CA 1
ATOM 6843 C C . ARG B 1 348 ? -19.125 -24.359 -19.297 1 92.5 348 ARG B C 1
ATOM 6845 O O . ARG B 1 348 ? -18.672 -25.172 -20.094 1 92.5 348 ARG B O 1
ATOM 6852 N N . THR B 1 349 ? -18.375 -23.734 -18.469 1 93.56 349 THR B N 1
ATOM 6853 C CA . THR B 1 349 ? -16.984 -24.062 -18.188 1 93.56 349 THR B CA 1
ATOM 6854 C C . THR B 1 349 ? -16.734 -24.188 -16.688 1 93.56 349 THR B C 1
ATOM 6856 O O . THR B 1 349 ? -17.469 -23.594 -15.891 1 93.56 349 THR B O 1
ATOM 6859 N N . PRO B 1 350 ? -15.75 -24.938 -16.328 1 95.94 350 PRO B N 1
ATOM 6860 C CA . PRO B 1 350 ? -15.469 -25.094 -14.906 1 95.94 350 PRO B CA 1
ATOM 6861 C C . PRO B 1 350 ? -14.648 -23.922 -14.336 1 95.94 350 PRO B C 1
ATOM 6863 O O . PRO B 1 350 ? -14.57 -23.766 -13.117 1 95.94 350 PRO B O 1
ATOM 6866 N N . ALA B 1 351 ? -13.938 -23.203 -15.117 1 95.25 351 ALA B N 1
ATOM 6867 C CA . ALA B 1 351 ? -13.156 -22.047 -14.719 1 95.25 351 ALA B CA 1
ATOM 6868 C C . ALA B 1 351 ? -13.781 -20.75 -15.25 1 95.25 351 ALA B C 1
ATOM 6870 O O . ALA B 1 351 ? -13.984 -20.609 -16.453 1 95.25 351 ALA B O 1
ATOM 6871 N N . ASN B 1 352 ? -14.102 -19.859 -14.328 1 95.06 352 ASN B N 1
ATOM 6872 C CA . ASN B 1 352 ? -14.883 -18.703 -14.727 1 95.06 352 ASN B CA 1
ATOM 6873 C C . ASN B 1 352 ? -14.375 -17.422 -14.07 1 95.06 352 ASN B C 1
ATOM 6875 O O . ASN B 1 352 ? -13.836 -17.453 -12.961 1 95.06 352 ASN B O 1
ATOM 6879 N N . VAL B 1 353 ? -14.516 -16.312 -14.805 1 93.69 353 VAL B N 1
ATOM 6880 C CA . VAL B 1 353 ? -14.109 -14.992 -14.328 1 93.69 353 VAL B CA 1
ATOM 6881 C C . VAL B 1 353 ? -15.336 -14.094 -14.18 1 93.69 353 VAL B C 1
ATOM 6883 O O . VAL B 1 353 ? -16.234 -14.117 -15.016 1 93.69 353 VAL B O 1
ATOM 6886 N N . LEU B 1 354 ? -15.453 -13.367 -13.055 1 94.44 354 LEU B N 1
ATOM 6887 C CA . LEU B 1 354 ? -16.5 -12.375 -12.82 1 94.44 354 LEU B CA 1
ATOM 6888 C C . LEU B 1 354 ? -16.016 -10.977 -13.18 1 94.44 354 LEU B C 1
ATOM 6890 O O . LEU B 1 354 ? -15.039 -10.484 -12.594 1 94.44 354 LEU B O 1
ATOM 6894 N N . SER B 1 355 ? -16.672 -10.352 -14.078 1 86.75 355 SER B N 1
ATOM 6895 C CA . SER B 1 355 ? -16.266 -9.055 -14.586 1 86.75 355 SER B CA 1
ATOM 6896 C C . SER B 1 355 ? -17.328 -7.988 -14.32 1 86.75 355 SER B C 1
ATOM 6898 O O . SER B 1 355 ? -18.516 -8.211 -14.57 1 86.75 355 SER B O 1
ATOM 6900 N N . ARG B 1 356 ? -16.906 -6.832 -13.758 1 88.38 356 ARG B N 1
ATOM 6901 C CA . ARG B 1 356 ? -17.672 -5.586 -13.727 1 88.38 356 ARG B CA 1
ATOM 6902 C C . ARG B 1 356 ? -18.875 -5.707 -12.797 1 88.38 356 ARG B C 1
ATOM 6904 O O . ARG B 1 356 ? -19.922 -5.105 -13.055 1 88.38 356 ARG B O 1
ATOM 6911 N N . PHE B 1 357 ? -18.891 -6.547 -11.883 1 93.38 357 PHE B N 1
ATOM 6912 C CA . PHE B 1 357 ? -19.953 -6.605 -10.898 1 93.38 357 PHE B CA 1
ATOM 6913 C C . PHE B 1 357 ? -19.734 -5.578 -9.797 1 93.38 357 PHE B C 1
ATOM 6915 O O . PHE B 1 357 ? -18.641 -5.465 -9.258 1 93.38 357 PHE B O 1
ATOM 6922 N N . GLU B 1 358 ? -20.75 -4.848 -9.469 1 92.94 358 GLU B N 1
ATOM 6923 C CA . GLU B 1 358 ? -20.656 -3.838 -8.422 1 92.94 358 GLU B CA 1
ATOM 6924 C C . GLU B 1 358 ? -20.328 -4.477 -7.066 1 92.94 358 GLU B C 1
ATOM 6926 O O . GLU B 1 358 ? -19.641 -3.883 -6.242 1 92.94 358 GLU B O 1
ATOM 6931 N N . GLU B 1 359 ? -20.828 -5.672 -6.852 1 94.81 359 GLU B N 1
ATOM 6932 C CA . GLU B 1 359 ? -20.672 -6.379 -5.582 1 94.81 359 GLU B CA 1
ATOM 6933 C C . GLU B 1 359 ? -19.219 -6.758 -5.336 1 94.81 359 GLU B C 1
ATOM 6935 O O . GLU B 1 359 ? -18.844 -7.086 -4.211 1 94.81 359 GLU B O 1
ATOM 6940 N N . LEU B 1 360 ? -18.422 -6.719 -6.418 1 96.06 360 LEU B N 1
ATOM 6941 C CA . LEU B 1 360 ? -17 -7.008 -6.281 1 96.06 360 LEU B CA 1
ATOM 6942 C C . LEU B 1 360 ? -16.281 -5.848 -5.609 1 96.06 360 LEU B C 1
ATOM 6944 O O . LEU B 1 360 ? -15.133 -6 -5.172 1 96.06 360 LEU B O 1
ATOM 6948 N N . ARG B 1 361 ? -16.875 -4.66 -5.574 1 94.38 361 ARG B N 1
ATOM 6949 C CA . ARG B 1 361 ? -16.328 -3.469 -4.938 1 94.38 361 ARG B CA 1
ATOM 6950 C C . ARG B 1 361 ? -14.914 -3.189 -5.422 1 94.38 361 ARG B C 1
ATOM 6952 O O . ARG B 1 361 ? -14.016 -2.918 -4.621 1 94.38 361 ARG B O 1
ATOM 6959 N N . GLY B 1 362 ? -14.695 -3.367 -6.715 1 92.12 362 GLY B N 1
ATOM 6960 C CA . GLY B 1 362 ? -13.414 -3.062 -7.332 1 92.12 362 GLY B CA 1
ATOM 6961 C C . GLY B 1 362 ? -12.492 -4.266 -7.418 1 92.12 362 GLY B C 1
ATOM 6962 O O . GLY B 1 362 ? -11.453 -4.215 -8.086 1 92.12 362 GLY B O 1
ATOM 6963 N N . ALA B 1 363 ? -12.836 -5.387 -6.812 1 96.12 363 ALA B N 1
ATOM 6964 C CA . ALA B 1 363 ? -12.016 -6.594 -6.844 1 96.12 363 ALA B CA 1
ATOM 6965 C C . ALA B 1 363 ? -12.227 -7.367 -8.141 1 96.12 363 ALA B C 1
ATOM 6967 O O . ALA B 1 363 ? -13.234 -7.172 -8.828 1 96.12 363 ALA B O 1
ATOM 6968 N N . GLY B 1 364 ? -11.172 -8.133 -8.516 1 95.44 364 GLY B N 1
ATOM 6969 C CA . GLY B 1 364 ? -11.414 -9.227 -9.445 1 95.44 364 GLY B CA 1
ATOM 6970 C C . GLY B 1 364 ? -12.055 -10.438 -8.781 1 95.44 364 GLY B C 1
ATOM 6971 O O . GLY B 1 364 ? -11.961 -10.609 -7.566 1 95.44 364 GLY B O 1
ATOM 6972 N N . GLY B 1 365 ? -12.727 -11.18 -9.578 1 96.31 365 GLY B N 1
ATOM 6973 C CA . GLY B 1 365 ? -13.383 -12.359 -9.039 1 96.31 365 GLY B CA 1
ATOM 6974 C C . GLY B 1 365 ? -13.359 -13.539 -9.984 1 96.31 365 GLY B C 1
ATOM 6975 O O . GLY B 1 365 ? -13.469 -13.375 -11.203 1 96.31 365 GLY B O 1
ATOM 6976 N N . THR B 1 366 ? -13.148 -14.688 -9.406 1 97.38 366 THR B N 1
ATOM 6977 C CA . THR B 1 366 ? -13.242 -15.938 -10.156 1 97.38 366 THR B CA 1
ATOM 6978 C C . THR B 1 366 ? -14.062 -16.969 -9.391 1 97.38 366 THR B C 1
ATOM 6980 O O . THR B 1 366 ? -14.242 -16.844 -8.172 1 97.38 366 THR B O 1
ATOM 6983 N N . PHE B 1 367 ? -14.625 -17.859 -10.086 1 98 367 PHE B N 1
ATOM 6984 C CA . PHE B 1 367 ? -15.18 -19.047 -9.461 1 98 367 PHE B CA 1
ATOM 6985 C C . PHE B 1 367 ? -14.844 -20.297 -10.281 1 98 367 PHE B C 1
ATOM 6987 O O . PHE B 1 367 ? -14.906 -20.266 -11.508 1 98 367 PHE B O 1
ATOM 6994 N N . PHE B 1 368 ? -14.414 -21.328 -9.664 1 97.81 368 PHE B N 1
ATOM 6995 C CA . PHE B 1 368 ? -14.016 -22.609 -10.234 1 97.81 368 PHE B CA 1
ATOM 6996 C C . PHE B 1 368 ? -14.922 -23.719 -9.734 1 97.81 368 PHE B C 1
ATOM 6998 O O . PHE B 1 368 ? -15.148 -23.859 -8.531 1 97.81 368 PHE B O 1
ATOM 7005 N N . MET B 1 369 ? -15.438 -24.422 -10.695 1 97.81 369 MET B N 1
ATOM 7006 C CA . MET B 1 369 ? -16.219 -25.609 -10.336 1 97.81 369 MET B CA 1
ATOM 7007 C C . MET B 1 369 ? -15.297 -26.797 -10.055 1 97.81 369 MET B C 1
ATOM 7009 O O . MET B 1 369 ? -14.938 -27.547 -10.969 1 97.81 369 MET B O 1
ATOM 7013 N N . LEU B 1 370 ? -15.023 -27.031 -8.781 1 96.94 370 LEU B N 1
ATOM 7014 C CA . LEU B 1 370 ? -14.031 -28.031 -8.414 1 96.94 370 LEU B CA 1
ATOM 7015 C C . LEU B 1 370 ? -14.562 -29.438 -8.68 1 96.94 370 LEU B C 1
ATOM 7017 O O . LEU B 1 370 ? -13.797 -30.344 -9.016 1 96.94 370 LEU B O 1
ATOM 7021 N N . ASP B 1 371 ? -15.891 -29.609 -8.5 1 96.94 371 ASP B N 1
ATOM 7022 C CA . ASP B 1 371 ? -16.484 -30.922 -8.766 1 96.94 371 ASP B CA 1
ATOM 7023 C C . ASP B 1 371 ? -16.359 -31.281 -10.25 1 96.94 371 ASP B C 1
ATOM 7025 O O . ASP B 1 371 ? -16.344 -32.469 -10.602 1 96.94 371 ASP B O 1
ATOM 7029 N N . GLN B 1 372 ? -16.297 -30.297 -11.094 1 96.5 372 GLN B N 1
ATOM 7030 C CA . GLN B 1 372 ? -16.109 -30.531 -12.523 1 96.5 372 GLN B CA 1
ATOM 7031 C C . GLN B 1 372 ? -14.625 -30.719 -12.852 1 96.5 372 GLN B C 1
ATOM 7033 O O . GLN B 1 372 ? -14.273 -31.547 -13.688 1 96.5 372 GLN B O 1
ATOM 7038 N N . LEU B 1 373 ? -13.773 -30 -12.18 1 95.75 373 LEU B N 1
ATOM 7039 C CA . LEU B 1 373 ? -12.336 -30.109 -12.406 1 95.75 373 LEU B CA 1
ATOM 7040 C C . LEU B 1 373 ? -11.789 -31.406 -11.836 1 95.75 373 LEU B C 1
ATOM 7042 O O . LEU B 1 373 ? -10.836 -31.984 -12.367 1 95.75 373 LEU B O 1
ATOM 7046 N N . GLN B 1 374 ? -12.359 -31.797 -10.766 1 95.44 374 GLN B N 1
ATOM 7047 C CA . GLN B 1 374 ? -11.938 -33 -10.086 1 95.44 374 GLN B CA 1
ATOM 7048 C C . GLN B 1 374 ? -13.055 -34.062 -10.062 1 95.44 374 GLN B C 1
ATOM 7050 O O . GLN B 1 374 ? -13.375 -34.594 -9.008 1 95.44 374 GLN B O 1
ATOM 7055 N N . SER B 1 375 ? -13.57 -34.344 -11.164 1 93.75 375 SER B N 1
ATOM 7056 C CA . SER B 1 375 ? -14.758 -35.156 -11.32 1 93.75 375 SER B CA 1
ATOM 7057 C C . SER B 1 375 ? -14.516 -36.594 -10.828 1 93.75 375 SER B C 1
ATOM 7059 O O . SER B 1 375 ? -15.438 -37.281 -10.383 1 93.75 375 SER B O 1
ATOM 7061 N N . ASP B 1 376 ? -13.25 -37.062 -10.898 1 92.12 376 ASP B N 1
ATOM 7062 C CA . ASP B 1 376 ? -12.93 -38.438 -10.477 1 92.12 376 ASP B CA 1
ATOM 7063 C C . ASP B 1 376 ? -12.734 -38.5 -8.961 1 92.12 376 ASP B C 1
ATOM 7065 O O . ASP B 1 376 ? -12.648 -39.594 -8.391 1 92.12 376 ASP B O 1
ATOM 7069 N N . ASN B 1 377 ? -12.719 -37.375 -8.273 1 92.25 377 ASN B N 1
ATOM 7070 C CA . ASN B 1 377 ? -12.391 -37.344 -6.855 1 92.25 377 ASN B CA 1
ATOM 7071 C C . ASN B 1 377 ? -13.359 -36.438 -6.082 1 92.25 377 ASN B C 1
ATOM 7073 O O . ASN B 1 377 ? -12.953 -35.719 -5.184 1 92.25 377 ASN B O 1
ATOM 7077 N N . VAL B 1 378 ? -14.594 -36.469 -6.414 1 95.12 378 VAL B N 1
ATOM 7078 C CA . VAL B 1 378 ? -15.594 -35.562 -5.836 1 95.12 378 VAL B CA 1
ATOM 7079 C C . VAL B 1 378 ? -15.781 -35.906 -4.355 1 95.12 378 VAL B C 1
ATOM 7081 O O . VAL B 1 378 ? -16.016 -35 -3.539 1 95.12 378 VAL B O 1
ATOM 7084 N N . ARG B 1 379 ? -15.711 -37.156 -3.969 1 94.88 379 ARG B N 1
ATOM 7085 C CA . ARG B 1 379 ? -15.875 -37.562 -2.574 1 94.88 379 ARG B CA 1
ATOM 7086 C C . ARG B 1 379 ? -14.789 -36.938 -1.698 1 94.88 379 ARG B C 1
ATOM 7088 O O . ARG B 1 379 ? -15.047 -36.562 -0.552 1 94.88 379 ARG B O 1
ATOM 7095 N N . GLU B 1 380 ? -13.617 -36.875 -2.221 1 93.06 380 GLU B N 1
ATOM 7096 C CA . GLU B 1 380 ? -12.516 -36.281 -1.483 1 93.06 380 GLU B CA 1
ATOM 7097 C C . GLU B 1 380 ? -12.766 -34.781 -1.223 1 93.06 380 GLU B C 1
ATOM 7099 O O . GLU B 1 380 ? -12.383 -34.25 -0.178 1 93.06 380 GLU B O 1
ATOM 7104 N N . LEU B 1 381 ? -13.445 -34.125 -2.137 1 95 381 LEU B N 1
ATOM 7105 C CA . LEU B 1 381 ? -13.773 -32.719 -1.976 1 95 381 LEU B CA 1
ATOM 7106 C C . LEU B 1 381 ? -14.75 -32.5 -0.822 1 95 381 LEU B C 1
ATOM 7108 O O . LEU B 1 381 ? -14.82 -31.422 -0.242 1 95 381 LEU B O 1
ATOM 7112 N N . TRP B 1 382 ? -15.5 -33.531 -0.537 1 96.31 382 TRP B N 1
ATOM 7113 C CA . TRP B 1 382 ? -16.484 -33.5 0.532 1 96.31 382 TRP B CA 1
ATOM 7114 C C . TRP B 1 382 ? -15.945 -34.094 1.815 1 96.31 382 TRP B C 1
ATOM 7116 O O . TRP B 1 382 ? -16.703 -34.438 2.732 1 96.31 382 TRP B O 1
ATOM 7126 N N . GLY B 1 383 ? -14.648 -34.344 1.874 1 92.69 383 GLY B N 1
ATOM 7127 C CA . GLY B 1 383 ? -14 -34.875 3.066 1 92.69 383 GLY B CA 1
ATOM 7128 C C . GLY B 1 383 ? -14.32 -36.344 3.318 1 92.69 383 GLY B C 1
ATOM 7129 O O . GLY B 1 383 ? -14.312 -36.781 4.465 1 92.69 383 GLY B O 1
ATOM 7130 N N . GLY B 1 384 ? -14.664 -37 2.299 1 93.19 384 GLY B N 1
ATOM 7131 C CA . GLY B 1 384 ? -15.016 -38.406 2.436 1 93.19 384 GLY B CA 1
ATOM 7132 C C . GLY B 1 384 ? -16.516 -38.625 2.562 1 93.19 384 GLY B C 1
ATOM 7133 O O . GLY B 1 384 ? -16.984 -39.781 2.434 1 93.19 384 GLY B O 1
ATOM 7134 N N . ASP B 1 385 ? -17.266 -37.625 2.779 1 93.25 385 ASP B N 1
ATOM 7135 C CA . ASP B 1 385 ? -18.719 -37.75 2.896 1 93.25 385 ASP B CA 1
ATOM 7136 C C . ASP B 1 385 ? -19.359 -37.938 1.525 1 93.25 385 ASP B C 1
ATOM 7138 O O . ASP B 1 385 ? -18.719 -37.719 0.495 1 93.25 385 ASP B O 1
ATOM 7142 N N . GLU B 1 386 ? -20.609 -38.344 1.561 1 95.38 386 GLU B N 1
ATOM 7143 C CA . GLU B 1 386 ? -21.359 -38.438 0.312 1 95.38 386 GLU B CA 1
ATOM 7144 C C . GLU B 1 386 ? -21.594 -37.062 -0.316 1 95.38 386 GLU B C 1
ATOM 7146 O O . GLU B 1 386 ? -22.078 -36.156 0.344 1 95.38 386 GLU B O 1
ATOM 7151 N N . PRO B 1 387 ? -21.203 -36.969 -1.548 1 96.88 387 PRO B N 1
ATOM 7152 C CA . PRO B 1 387 ? -21.375 -35.688 -2.209 1 96.88 387 PRO B CA 1
ATOM 7153 C C . PRO B 1 387 ? -22.844 -35.25 -2.318 1 96.88 387 PRO B C 1
ATOM 7155 O O . PRO B 1 387 ? -23.688 -36.094 -2.682 1 96.88 387 PRO B O 1
ATOM 7158 N N . GLN B 1 388 ? -23.078 -34.031 -2 1 97.06 388 GLN B N 1
ATOM 7159 C CA . GLN B 1 388 ? -24.453 -33.531 -2.066 1 97.06 388 GLN B CA 1
ATOM 7160 C C . GLN B 1 388 ? -24.656 -32.656 -3.289 1 97.06 388 GLN B C 1
ATOM 7162 O O . GLN B 1 388 ? -25.781 -32.438 -3.742 1 97.06 388 GLN B O 1
ATOM 7167 N N . GLY B 1 389 ? -23.609 -32.094 -3.775 1 97.75 389 GLY B N 1
ATOM 7168 C CA . GLY B 1 389 ? -23.703 -31.172 -4.898 1 97.75 389 GLY B CA 1
ATOM 7169 C C . GLY B 1 389 ? -22.359 -30.625 -5.328 1 97.75 389 GLY B C 1
ATOM 7170 O O . GLY B 1 389 ? -21.328 -31.281 -5.18 1 97.75 389 GLY B O 1
ATOM 7171 N N . SER B 1 390 ? -22.406 -29.406 -5.945 1 98.19 390 SER B N 1
ATOM 7172 C CA . SER B 1 390 ? -21.188 -28.812 -6.492 1 98.19 390 SER B CA 1
ATOM 7173 C C . SER B 1 390 ? -20.312 -28.234 -5.383 1 98.19 390 SER B C 1
ATOM 7175 O O . SER B 1 390 ? -20.812 -27.844 -4.324 1 98.19 390 SER B O 1
ATOM 7177 N N . VAL B 1 391 ? -19.062 -28.266 -5.562 1 97.88 391 VAL B N 1
ATOM 7178 C CA . VAL B 1 391 ? -18.062 -27.578 -4.75 1 97.88 391 VAL B CA 1
ATOM 7179 C C . VAL B 1 391 ? -17.422 -26.453 -5.559 1 97.88 391 VAL B C 1
ATOM 7181 O O . VAL B 1 391 ? -16.828 -26.703 -6.605 1 97.88 391 VAL B O 1
ATOM 7184 N N . VAL B 1 392 ? -17.531 -25.219 -5.07 1 98.19 392 VAL B N 1
ATOM 7185 C CA . VAL B 1 392 ? -17.141 -24.062 -5.848 1 98.19 392 VAL B CA 1
ATOM 7186 C C . VAL B 1 392 ? -16.047 -23.281 -5.109 1 98.19 392 VAL B C 1
ATOM 7188 O O . VAL B 1 392 ? -16.203 -22.953 -3.934 1 98.19 392 VAL B O 1
ATOM 7191 N N . ALA B 1 393 ? -14.93 -23.125 -5.758 1 97.88 393 ALA B N 1
ATOM 7192 C CA . ALA B 1 393 ? -13.891 -22.234 -5.254 1 97.88 393 ALA B CA 1
ATOM 7193 C C . ALA B 1 393 ? -14.055 -20.812 -5.816 1 97.88 393 ALA B C 1
ATOM 7195 O O . ALA B 1 393 ? -14.094 -20.625 -7.035 1 97.88 393 ALA B O 1
ATOM 7196 N N . CYS B 1 394 ? -14.242 -19.844 -4.984 1 98.12 394 CYS B N 1
ATOM 7197 C CA . CYS B 1 394 ? -14.367 -18.453 -5.375 1 98.12 394 CYS B CA 1
ATOM 7198 C C . CYS B 1 394 ? -13.234 -17.609 -4.797 1 98.12 394 CYS B C 1
ATOM 7200 O O . CYS B 1 394 ? -13.008 -17.625 -3.586 1 98.12 394 CYS B O 1
ATOM 7202 N N . ASP B 1 395 ? -12.562 -16.906 -5.617 1 97.56 395 ASP B N 1
ATOM 7203 C CA . ASP B 1 395 ? -11.438 -16.094 -5.172 1 97.56 395 ASP B CA 1
ATOM 7204 C C . ASP B 1 395 ? -11.648 -14.625 -5.508 1 97.56 395 ASP B C 1
ATOM 7206 O O . ASP B 1 395 ? -12.219 -14.297 -6.551 1 97.56 395 ASP B O 1
ATOM 7210 N N . PHE B 1 396 ? -11.305 -13.734 -4.586 1 97.75 396 PHE B N 1
ATOM 7211 C CA . PHE B 1 396 ? -11.305 -12.289 -4.785 1 97.75 396 PHE B CA 1
ATOM 7212 C C . PHE B 1 396 ? -9.883 -11.75 -4.84 1 97.75 396 PHE B C 1
ATOM 7214 O O . PHE B 1 396 ? -9.078 -12.016 -3.943 1 97.75 396 PHE B O 1
ATOM 7221 N N . TYR B 1 397 ? -9.602 -11.047 -5.875 1 96.94 397 TYR B N 1
ATOM 7222 C CA . TYR B 1 397 ? -8.312 -10.375 -6.062 1 96.94 397 TYR B CA 1
ATOM 7223 C C . TYR B 1 397 ? -8.453 -8.867 -5.902 1 96.94 397 TYR B C 1
ATOM 7225 O O . TYR B 1 397 ? -9.492 -8.297 -6.25 1 96.94 397 TYR B O 1
ATOM 7233 N N . ASN B 1 398 ? -7.363 -8.18 -5.383 1 96.5 398 ASN B N 1
ATOM 7234 C CA . ASN B 1 398 ? -7.57 -6.789 -5.004 1 96.5 398 ASN B CA 1
ATOM 7235 C C . ASN B 1 398 ? -8.75 -6.637 -4.051 1 96.5 398 ASN B C 1
ATOM 7237 O O . ASN B 1 398 ? -9.648 -5.824 -4.289 1 96.5 398 ASN B O 1
ATOM 7241 N N . ALA B 1 399 ? -8.742 -7.402 -2.996 1 96.75 399 ALA B N 1
ATOM 7242 C CA . ALA B 1 399 ? -9.938 -7.625 -2.184 1 96.75 399 ALA B CA 1
ATOM 7243 C C . ALA B 1 399 ? -9.977 -6.668 -0.996 1 96.75 399 ALA B C 1
ATOM 7245 O O . ALA B 1 399 ? -10.664 -6.926 -0.005 1 96.75 399 ALA B O 1
ATOM 7246 N N . GLY B 1 400 ? -9.258 -5.633 -1.061 1 93.94 400 GLY B N 1
ATOM 7247 C CA . GLY B 1 400 ? -9.188 -4.723 0.069 1 93.94 400 GLY B CA 1
ATOM 7248 C C . GLY B 1 400 ? -10.547 -4.262 0.548 1 93.94 400 GLY B C 1
ATOM 7249 O O . GLY B 1 400 ? -10.805 -4.207 1.753 1 93.94 400 GLY B O 1
ATOM 7250 N N . ALA B 1 401 ? -11.43 -3.982 -0.336 1 95.12 401 ALA B N 1
ATOM 7251 C CA . ALA B 1 401 ? -12.734 -3.406 -0.009 1 95.12 401 ALA B CA 1
ATOM 7252 C C . ALA B 1 401 ? -13.711 -4.484 0.454 1 95.12 401 ALA B C 1
ATOM 7254 O O . ALA B 1 401 ? -14.844 -4.18 0.837 1 95.12 401 ALA B O 1
ATOM 7255 N N . ILE B 1 402 ? -13.312 -5.719 0.433 1 96.69 402 ILE B N 1
ATOM 7256 C CA . ILE B 1 402 ? -14.148 -6.832 0.872 1 96.69 402 ILE B CA 1
ATOM 7257 C C . ILE B 1 402 ? -13.555 -7.457 2.133 1 96.69 402 ILE B C 1
ATOM 7259 O O . ILE B 1 402 ? -14.258 -8.141 2.883 1 96.69 402 ILE B O 1
ATOM 7263 N N . LEU B 1 403 ? -12.336 -7.156 2.371 1 95.69 403 LEU B N 1
ATOM 7264 C CA . LEU B 1 403 ? -11.547 -7.824 3.393 1 95.69 403 LEU B CA 1
ATOM 7265 C C . LEU B 1 403 ? -12.18 -7.66 4.77 1 95.69 403 LEU B C 1
ATOM 7267 O O . LEU B 1 403 ? -12.094 -8.562 5.605 1 95.69 403 LEU B O 1
ATOM 7271 N N . SER B 1 404 ? -12.844 -6.531 4.973 1 94.44 404 SER B N 1
ATOM 7272 C CA . SER B 1 404 ? -13.375 -6.223 6.301 1 94.44 404 SER B CA 1
ATOM 7273 C C . SER B 1 404 ? -14.758 -6.828 6.504 1 94.44 404 SER B C 1
ATOM 7275 O O . SER B 1 404 ? -15.297 -6.797 7.609 1 94.44 404 SER B O 1
ATOM 7277 N N . MET B 1 405 ? -15.312 -7.391 5.535 1 95.75 405 MET B N 1
ATOM 7278 C CA . MET B 1 405 ? -16.656 -7.945 5.625 1 95.75 405 MET B CA 1
ATOM 7279 C C . MET B 1 405 ? -16.656 -9.266 6.391 1 95.75 405 MET B C 1
ATOM 7281 O O . MET B 1 405 ? -15.648 -9.977 6.398 1 95.75 405 MET B O 1
ATOM 7285 N N . SER B 1 406 ? -17.766 -9.562 7.027 1 95.75 406 SER B N 1
ATOM 7286 C CA . SER B 1 406 ? -17.875 -10.836 7.738 1 95.75 406 SER B CA 1
ATOM 7287 C C . SER B 1 406 ? -17.938 -12.008 6.77 1 95.75 406 SER B C 1
ATOM 7289 O O . SER B 1 406 ? -18.281 -11.828 5.594 1 95.75 406 SER B O 1
ATOM 7291 N N . ASN B 1 407 ? -17.594 -13.219 7.234 1 96.69 407 ASN B N 1
ATOM 7292 C CA . ASN B 1 407 ? -17.703 -14.422 6.406 1 96.69 407 ASN B CA 1
ATOM 7293 C C . ASN B 1 407 ? -19.125 -14.594 5.867 1 96.69 407 ASN B C 1
ATOM 7295 O O . ASN B 1 407 ? -19.312 -14.898 4.688 1 96.69 407 ASN B O 1
ATOM 7299 N N . GLU B 1 408 ? -20.078 -14.352 6.746 1 96.5 408 GLU B N 1
ATOM 7300 C CA . GLU B 1 408 ? -21.484 -14.5 6.363 1 96.5 408 GLU B CA 1
ATOM 7301 C C . GLU B 1 408 ? -21.844 -13.547 5.227 1 96.5 408 GLU B C 1
ATOM 7303 O O . GLU B 1 408 ? -22.531 -13.945 4.277 1 96.5 408 GLU B O 1
ATOM 7308 N N . ASP B 1 409 ? -21.406 -12.344 5.316 1 96.62 409 ASP B N 1
ATOM 7309 C CA . ASP B 1 409 ? -21.734 -11.352 4.301 1 96.62 409 ASP B CA 1
ATOM 7310 C C . ASP B 1 409 ? -21.062 -11.68 2.969 1 96.62 409 ASP B C 1
ATOM 7312 O O . ASP B 1 409 ? -21.641 -11.461 1.905 1 96.62 409 ASP B O 1
ATOM 7316 N N . ILE B 1 410 ? -19.812 -12.141 2.998 1 97.81 410 ILE B N 1
ATOM 7317 C CA . ILE B 1 410 ? -19.109 -12.523 1.779 1 97.81 410 ILE B CA 1
ATOM 7318 C C . ILE B 1 410 ? -19.828 -13.68 1.103 1 97.81 410 ILE B C 1
ATOM 7320 O O . ILE B 1 410 ? -20.047 -13.664 -0.112 1 97.81 410 ILE B O 1
ATOM 7324 N N . ILE B 1 411 ? -20.25 -14.703 1.901 1 97.81 411 ILE B N 1
ATOM 7325 C CA . ILE B 1 411 ? -20.984 -15.844 1.365 1 97.81 411 ILE B CA 1
ATOM 7326 C C . ILE B 1 411 ? -22.297 -15.375 0.747 1 97.81 411 ILE B C 1
ATOM 7328 O O . ILE B 1 411 ? -22.688 -15.82 -0.337 1 97.81 411 ILE B O 1
ATOM 7332 N N . LYS B 1 412 ? -22.953 -14.438 1.415 1 96.88 412 LYS B N 1
ATOM 7333 C CA . LYS B 1 412 ? -24.203 -13.898 0.901 1 96.88 412 LYS B CA 1
ATOM 7334 C C . LYS B 1 412 ? -24 -13.211 -0.445 1 96.88 412 LYS B C 1
ATOM 7336 O O . LYS B 1 412 ? -24.781 -13.422 -1.379 1 96.88 412 LYS B O 1
ATOM 7341 N N . ILE B 1 413 ? -22.969 -12.445 -0.561 1 96.56 413 ILE B N 1
ATOM 7342 C CA . ILE B 1 413 ? -22.672 -11.75 -1.806 1 96.56 413 ILE B CA 1
ATOM 7343 C C . ILE B 1 413 ? -22.422 -12.758 -2.92 1 96.56 413 ILE B C 1
ATOM 7345 O O . ILE B 1 413 ? -22.844 -12.555 -4.059 1 96.56 413 ILE B O 1
ATOM 7349 N N . LEU B 1 414 ? -21.766 -13.828 -2.598 1 98.06 414 LEU B N 1
ATOM 7350 C CA . LEU B 1 414 ? -21.438 -14.844 -3.592 1 98.06 414 LEU B CA 1
ATOM 7351 C C . LEU B 1 414 ? -22.672 -15.594 -4.047 1 98.06 414 LEU B C 1
ATOM 7353 O O . LEU B 1 414 ? -22.984 -15.633 -5.242 1 98.06 414 LEU B O 1
ATOM 7357 N N . ILE B 1 415 ? -23.469 -16.109 -3.139 1 97.75 415 ILE B N 1
ATOM 7358 C CA . ILE B 1 415 ? -24.516 -17.094 -3.473 1 97.75 415 ILE B CA 1
ATOM 7359 C C . ILE B 1 415 ? -25.797 -16.359 -3.838 1 97.75 415 ILE B C 1
ATOM 7361 O O . ILE B 1 415 ? -26.672 -16.938 -4.496 1 97.75 415 ILE B O 1
ATOM 7365 N N . GLN B 1 416 ? -25.953 -15.094 -3.408 1 96.88 416 GLN B N 1
ATOM 7366 C CA . GLN B 1 416 ? -27.203 -14.398 -3.688 1 96.88 416 GLN B CA 1
ATOM 7367 C C . GLN B 1 416 ? -27.031 -13.414 -4.84 1 96.88 416 GLN B C 1
ATOM 7369 O O . GLN B 1 416 ? -28 -13.117 -5.551 1 96.88 416 GLN B O 1
ATOM 7374 N N . ASP B 1 417 ? -25.797 -12.938 -5.035 1 96.31 417 ASP B N 1
ATOM 7375 C CA . ASP B 1 417 ? -25.641 -11.852 -6 1 96.31 417 ASP B CA 1
ATOM 7376 C C . ASP B 1 417 ? -24.734 -12.273 -7.16 1 96.31 417 ASP B C 1
ATOM 7378 O O . ASP B 1 417 ? -25.203 -12.406 -8.297 1 96.31 417 ASP B O 1
ATOM 7382 N N . LEU B 1 418 ? -23.531 -12.648 -6.918 1 97.62 418 LEU B N 1
ATOM 7383 C CA . LEU B 1 418 ? -22.516 -12.805 -7.953 1 97.62 418 LEU B CA 1
ATOM 7384 C C . LEU B 1 418 ? -22.766 -14.07 -8.766 1 97.62 418 LEU B C 1
ATOM 7386 O O . LEU B 1 418 ? -22.938 -14.008 -9.984 1 97.62 418 LEU B O 1
ATOM 7390 N N . LEU B 1 419 ? -22.875 -15.234 -8.094 1 98.06 419 LEU B N 1
ATOM 7391 C CA . LEU B 1 419 ? -22.953 -16.5 -8.805 1 98.06 419 LEU B CA 1
ATOM 7392 C C . LEU B 1 419 ? -24.25 -16.625 -9.578 1 98.06 419 LEU B C 1
ATOM 7394 O O . LEU B 1 419 ? -24.25 -16.953 -10.766 1 98.06 419 LEU B O 1
ATOM 7398 N N . PRO B 1 420 ? -25.422 -16.25 -9 1 97.38 420 PRO B N 1
ATOM 7399 C CA . PRO B 1 420 ? -26.672 -16.359 -9.758 1 97.38 420 PRO B CA 1
ATOM 7400 C C . PRO B 1 420 ? -26.719 -15.406 -10.953 1 97.38 420 PRO B C 1
ATOM 7402 O O . PRO B 1 420 ? -27.359 -15.711 -11.961 1 97.38 420 PRO B O 1
ATOM 7405 N N . ALA B 1 421 ? -26.047 -14.266 -10.805 1 95.62 421 ALA B N 1
ATOM 7406 C CA . ALA B 1 421 ? -26 -13.328 -11.922 1 95.62 421 ALA B CA 1
ATOM 7407 C C . ALA B 1 421 ? -25.188 -13.891 -13.078 1 95.62 421 ALA B C 1
ATOM 7409 O O . ALA B 1 421 ? -25.469 -13.602 -14.242 1 95.62 421 ALA B O 1
ATOM 7410 N N . ALA B 1 422 ? -24.219 -14.672 -12.781 1 95 422 ALA B N 1
ATOM 7411 C CA . ALA B 1 422 ? -23.375 -15.297 -13.805 1 95 422 ALA B CA 1
ATOM 7412 C C . ALA B 1 422 ? -24.062 -16.516 -14.398 1 95 422 ALA B C 1
ATOM 7414 O O . ALA B 1 422 ? -24.172 -16.656 -15.625 1 95 422 ALA B O 1
ATOM 7415 N N . VAL B 1 423 ? -24.5 -17.391 -13.547 1 96.19 423 VAL B N 1
ATOM 7416 C CA . VAL B 1 423 ? -25.203 -18.625 -13.906 1 96.19 423 VAL B CA 1
ATOM 7417 C C . VAL B 1 423 ? -26.484 -18.734 -13.086 1 96.19 423 VAL B C 1
ATOM 7419 O O . VAL B 1 423 ? -26.438 -19 -11.883 1 96.19 423 VAL B O 1
ATOM 7422 N N . THR B 1 424 ? -27.562 -18.672 -13.664 1 95.81 424 THR B N 1
ATOM 7423 C CA . THR B 1 424 ? -28.875 -18.547 -13.031 1 95.81 424 THR B CA 1
ATOM 7424 C C . THR B 1 424 ? -29.156 -19.75 -12.133 1 95.81 424 THR B C 1
ATOM 7426 O O . THR B 1 424 ? -29.828 -19.625 -11.109 1 95.81 424 THR B O 1
ATOM 7429 N N . GLU B 1 425 ? -28.672 -20.906 -12.438 1 96.19 425 GLU B N 1
ATOM 7430 C CA . GLU B 1 425 ? -28.953 -22.141 -11.719 1 96.19 425 GLU B CA 1
ATOM 7431 C C . GLU B 1 425 ? -28.422 -22.078 -10.289 1 96.19 425 GLU B C 1
ATOM 7433 O O . GLU B 1 425 ? -28.875 -22.812 -9.414 1 96.19 425 GLU B O 1
ATOM 7438 N N . PHE B 1 426 ? -27.469 -21.219 -10.008 1 97.69 426 PHE B N 1
ATOM 7439 C CA . PHE B 1 426 ? -26.969 -21.047 -8.648 1 97.69 426 PHE B CA 1
ATOM 7440 C C . PHE B 1 426 ? -28.062 -20.5 -7.734 1 97.69 426 PHE B C 1
ATOM 7442 O O . PHE B 1 426 ? -28 -20.688 -6.516 1 97.69 426 PHE B O 1
ATOM 7449 N N . GLY B 1 427 ? -28.984 -19.812 -8.258 1 96.44 427 GLY B N 1
ATOM 7450 C CA . GLY B 1 427 ? -30.062 -19.219 -7.473 1 96.44 427 GLY B CA 1
ATOM 7451 C C . GLY B 1 427 ? -30.875 -20.25 -6.711 1 96.44 427 GLY B C 1
ATOM 7452 O O . GLY B 1 427 ? -31.453 -19.938 -5.668 1 96.44 427 GLY B O 1
ATOM 7453 N N . ASP B 1 428 ? -30.938 -21.438 -7.176 1 95.56 428 ASP B N 1
ATOM 7454 C CA . ASP B 1 428 ? -31.734 -22.516 -6.574 1 95.56 428 ASP B CA 1
ATOM 7455 C C . ASP B 1 428 ? -30.906 -23.312 -5.582 1 95.56 428 ASP B C 1
ATOM 7457 O O . ASP B 1 428 ? -31.422 -24.203 -4.906 1 95.56 428 ASP B O 1
ATOM 7461 N N . ALA B 1 429 ? -29.656 -23.078 -5.523 1 97.62 429 ALA B N 1
ATOM 7462 C CA . ALA B 1 429 ? -28.75 -23.875 -4.684 1 97.62 429 ALA B CA 1
ATOM 7463 C C . ALA B 1 429 ? -28.594 -23.234 -3.307 1 97.62 429 ALA B C 1
ATOM 7465 O O . ALA B 1 429 ? -28.625 -22 -3.176 1 97.62 429 ALA B O 1
ATOM 7466 N N . LYS B 1 430 ? -28.406 -24 -2.303 1 97.88 430 LYS B N 1
ATOM 7467 C CA . LYS B 1 430 ? -28.109 -23.547 -0.944 1 97.88 430 LYS B CA 1
ATOM 7468 C C . LYS B 1 430 ? -26.719 -23.969 -0.508 1 97.88 430 LYS B C 1
ATOM 7470 O O . LYS B 1 430 ? -26.25 -25.062 -0.866 1 97.88 430 LYS B O 1
ATOM 7475 N N . VAL B 1 431 ? -26.109 -23.172 0.318 1 98.19 431 VAL B N 1
ATOM 7476 C CA . VAL B 1 431 ? -24.781 -23.484 0.842 1 98.19 431 VAL B CA 1
ATOM 7477 C C . VAL B 1 431 ? -24.906 -24.375 2.072 1 98.19 431 VAL B C 1
ATOM 7479 O O . VAL B 1 431 ? -25.531 -23.984 3.062 1 98.19 431 VAL B O 1
ATOM 7482 N N . VAL B 1 432 ? -24.359 -25.516 2.035 1 97.62 432 VAL B N 1
ATOM 7483 C CA . VAL B 1 432 ? -24.453 -26.438 3.166 1 97.62 432 VAL B CA 1
ATOM 7484 C C . VAL B 1 432 ? -23.172 -26.359 4 1 97.62 432 VAL B C 1
ATOM 7486 O O . VAL B 1 432 ? -23.156 -26.734 5.176 1 97.62 432 VAL B O 1
ATOM 7489 N N . ASP B 1 433 ? -22.078 -25.938 3.406 1 96.94 433 ASP B N 1
ATOM 7490 C CA . ASP B 1 433 ? -20.812 -25.703 4.09 1 96.94 433 ASP B CA 1
ATOM 7491 C C . ASP B 1 433 ? -20 -24.625 3.373 1 96.94 433 ASP B C 1
ATOM 7493 O O . ASP B 1 433 ? -20.234 -24.328 2.201 1 96.94 433 ASP B O 1
ATOM 7497 N N . SER B 1 434 ? -19.125 -23.938 4.109 1 97.56 434 SER B N 1
ATOM 7498 C CA . SER B 1 434 ? -18.328 -22.875 3.498 1 97.56 434 SER B CA 1
ATOM 7499 C C . SER B 1 434 ? -17.016 -22.672 4.25 1 97.56 434 SER B C 1
ATOM 7501 O O . SER B 1 434 ? -16.875 -23.094 5.402 1 97.56 434 SER B O 1
ATOM 7503 N N . TRP B 1 435 ? -16.047 -22.172 3.586 1 97.12 435 TRP B N 1
ATOM 7504 C CA . TRP B 1 435 ? -14.742 -21.797 4.133 1 97.12 435 TRP B CA 1
ATOM 7505 C C . TRP B 1 435 ? -14.234 -20.516 3.502 1 97.12 435 TRP B C 1
ATOM 7507 O O . TRP B 1 435 ? -14.367 -20.312 2.293 1 97.12 435 TRP B O 1
ATOM 7517 N N . ILE B 1 436 ? -13.75 -19.562 4.375 1 97.25 436 ILE B N 1
ATOM 7518 C CA . ILE B 1 436 ? -13.18 -18.312 3.891 1 97.25 436 ILE B CA 1
ATOM 7519 C C . ILE B 1 436 ? -11.766 -18.141 4.438 1 97.25 436 ILE B C 1
ATOM 7521 O O . ILE B 1 436 ? -11.547 -18.234 5.645 1 97.25 436 ILE B O 1
ATOM 7525 N N . GLY B 1 437 ? -10.797 -18.047 3.551 1 96.19 437 GLY B N 1
ATOM 7526 C CA . GLY B 1 437 ? -9.438 -17.672 3.898 1 96.19 437 GLY B CA 1
ATOM 7527 C C . GLY B 1 437 ? -9.078 -16.266 3.482 1 96.19 437 GLY B C 1
ATOM 7528 O O . GLY B 1 437 ? -9.281 -15.875 2.328 1 96.19 437 GLY B O 1
ATOM 7529 N N . ARG B 1 438 ? -8.633 -15.375 4.445 1 95.88 438 ARG B N 1
ATOM 7530 C CA . ARG B 1 438 ? -8.211 -14.008 4.18 1 95.88 438 ARG B CA 1
ATOM 7531 C C . ARG B 1 438 ? -6.688 -13.898 4.172 1 95.88 438 ARG B C 1
ATOM 7533 O O . ARG B 1 438 ? -6.02 -14.414 5.07 1 95.88 438 ARG B O 1
ATOM 7540 N N . TYR B 1 439 ? -6.176 -13.25 3.211 1 94.94 439 TYR B N 1
ATOM 7541 C CA . TYR B 1 439 ? -4.734 -13.117 3.033 1 94.94 439 TYR B CA 1
ATOM 7542 C C . TYR B 1 439 ? -4.363 -11.68 2.693 1 94.94 439 TYR B C 1
ATOM 7544 O O . TYR B 1 439 ? -4.102 -11.352 1.533 1 94.94 439 TYR B O 1
ATOM 7552 N N . PRO B 1 440 ? -4.258 -10.781 3.67 1 93.62 440 PRO B N 1
ATOM 7553 C CA . PRO B 1 440 ? -3.926 -9.375 3.438 1 93.62 440 PRO B CA 1
ATOM 7554 C C . PRO B 1 440 ? -2.467 -9.172 3.035 1 93.62 440 PRO B C 1
ATOM 7556 O O . PRO B 1 440 ? -1.561 -9.641 3.73 1 93.62 440 PRO B O 1
ATOM 7559 N N . GLY B 1 441 ? -2.275 -8.516 1.94 1 92.44 441 GLY B N 1
ATOM 7560 C CA . GLY B 1 441 ? -0.949 -8.094 1.521 1 92.44 441 GLY B CA 1
ATOM 7561 C C . GLY B 1 441 ? -0.03 -9.25 1.195 1 92.44 441 GLY B C 1
ATOM 7562 O O . GLY B 1 441 ? 1.189 -9.148 1.347 1 92.44 441 GLY B O 1
ATOM 7563 N N . THR B 1 442 ? -0.482 -10.344 0.727 1 91.38 442 THR B N 1
ATOM 7564 C CA . THR B 1 442 ? 0.334 -11.547 0.634 1 91.38 442 THR B CA 1
ATOM 7565 C C . THR B 1 442 ? 0.882 -11.719 -0.779 1 91.38 442 THR B C 1
ATOM 7567 O O . THR B 1 442 ? 1.899 -12.391 -0.978 1 91.38 442 THR B O 1
ATOM 7570 N N . VAL B 1 443 ? 0.193 -11.156 -1.746 1 94.56 443 VAL B N 1
ATOM 7571 C CA . VAL B 1 443 ? 0.593 -11.359 -3.135 1 94.56 443 VAL B CA 1
ATOM 7572 C C . VAL B 1 443 ? 1.41 -10.164 -3.617 1 94.56 443 VAL B C 1
ATOM 7574 O O . VAL B 1 443 ? 1.153 -9.023 -3.215 1 94.56 443 VAL B O 1
ATOM 7577 N N . SER B 1 444 ? 2.344 -10.453 -4.449 1 93.88 444 SER B N 1
ATOM 7578 C CA . SER B 1 444 ? 3.227 -9.398 -4.945 1 93.88 444 SER B CA 1
ATOM 7579 C C . SER B 1 444 ? 2.455 -8.367 -5.766 1 93.88 444 SER B C 1
ATOM 7581 O O . SER B 1 444 ? 1.632 -8.734 -6.609 1 93.88 444 SER B O 1
ATOM 7583 N N . TRP B 1 445 ? 2.662 -7.141 -5.469 1 94.94 445 TRP B N 1
ATOM 7584 C CA . TRP B 1 445 ? 2.066 -6.023 -6.195 1 94.94 445 TRP B CA 1
ATOM 7585 C C . TRP B 1 445 ? 3.096 -5.359 -7.105 1 94.94 445 TRP B C 1
ATOM 7587 O O . TRP B 1 445 ? 4.109 -4.844 -6.633 1 94.94 445 TRP B O 1
ATOM 7597 N N . PHE B 1 446 ? 2.855 -5.359 -8.375 1 95.81 446 PHE B N 1
ATOM 7598 C CA . PHE B 1 446 ? 3.74 -4.73 -9.352 1 95.81 446 PHE B CA 1
ATOM 7599 C C . PHE B 1 446 ? 3.23 -3.346 -9.734 1 95.81 446 PHE B C 1
ATOM 7601 O O . PHE B 1 446 ? 2.73 -3.146 -10.844 1 95.81 446 PHE B O 1
ATOM 7608 N N . ALA B 1 447 ? 3.439 -2.422 -8.859 1 92.75 447 ALA B N 1
ATOM 7609 C CA . ALA B 1 447 ? 2.979 -1.048 -9.039 1 92.75 447 ALA B CA 1
ATOM 7610 C C . ALA B 1 447 ? 3.932 -0.26 -9.93 1 92.75 447 ALA B C 1
ATOM 7612 O O . ALA B 1 447 ? 5.094 -0.639 -10.094 1 92.75 447 ALA B O 1
ATOM 7613 N N . PRO B 1 448 ? 3.443 0.846 -10.516 1 92.62 448 PRO B N 1
ATOM 7614 C CA . PRO B 1 448 ? 4.316 1.677 -11.352 1 92.62 448 PRO B CA 1
ATOM 7615 C C . PRO B 1 448 ? 5.52 2.223 -10.578 1 92.62 448 PRO B C 1
ATOM 7617 O O . PRO B 1 448 ? 5.363 2.744 -9.477 1 92.62 448 PRO B O 1
ATOM 7620 N N . GLY B 1 449 ? 6.688 1.962 -11.156 1 90.25 449 GLY B N 1
ATOM 7621 C CA . GLY B 1 449 ? 7.902 2.545 -10.602 1 90.25 449 GLY B CA 1
ATOM 7622 C C . GLY B 1 449 ? 8.508 1.716 -9.492 1 90.25 449 GLY B C 1
ATOM 7623 O O . GLY B 1 449 ? 9.398 2.184 -8.773 1 90.25 449 GLY B O 1
ATOM 7624 N N . THR B 1 450 ? 8.094 0.511 -9.289 1 91.62 450 THR B N 1
ATOM 7625 C CA . THR B 1 450 ? 8.562 -0.262 -8.148 1 91.62 450 THR B CA 1
ATOM 7626 C C . THR B 1 450 ? 9.57 -1.322 -8.586 1 91.62 450 THR B C 1
ATOM 7628 O O . THR B 1 450 ? 10.07 -2.088 -7.762 1 91.62 450 THR B O 1
ATOM 7631 N N . PHE B 1 451 ? 9.914 -1.328 -9.844 1 93.75 451 PHE B N 1
ATOM 7632 C CA . PHE B 1 451 ? 10.836 -2.355 -10.328 1 93.75 451 PHE B CA 1
ATOM 7633 C C . PHE B 1 451 ? 12.133 -2.332 -9.539 1 93.75 451 PHE B C 1
ATOM 7635 O O . PHE B 1 451 ? 12.609 -3.373 -9.078 1 93.75 451 PHE B O 1
ATOM 7642 N N . ASP B 1 452 ? 12.68 -1.19 -9.312 1 92.44 452 ASP B N 1
ATOM 7643 C CA . ASP B 1 452 ? 13.992 -1.053 -8.688 1 92.44 452 ASP B CA 1
ATOM 7644 C C . ASP B 1 452 ? 13.914 -1.295 -7.184 1 92.44 452 ASP B C 1
ATOM 7646 O O . ASP B 1 452 ? 14.938 -1.478 -6.523 1 92.44 452 ASP B O 1
ATOM 7650 N N . LYS B 1 453 ? 12.766 -1.301 -6.668 1 94.25 453 LYS B N 1
ATOM 7651 C CA . LYS B 1 453 ? 12.609 -1.563 -5.242 1 94.25 453 LYS B CA 1
ATOM 7652 C C . LYS B 1 453 ? 12.57 -3.062 -4.961 1 94.25 453 LYS B C 1
ATOM 7654 O O . LYS B 1 453 ? 12.789 -3.492 -3.826 1 94.25 453 LYS B O 1
ATOM 7659 N N . ARG B 1 454 ? 12.258 -3.844 -5.949 1 96.38 454 ARG B N 1
ATOM 7660 C CA . ARG B 1 454 ? 12.219 -5.293 -5.785 1 96.38 454 ARG B CA 1
ATOM 7661 C C . ARG B 1 454 ? 13.625 -5.855 -5.586 1 96.38 454 ARG B C 1
ATOM 7663 O O . ARG B 1 454 ? 14.594 -5.32 -6.129 1 96.38 454 ARG B O 1
ATOM 7670 N N . PRO B 1 455 ? 13.742 -6.918 -4.836 1 97.19 455 PRO B N 1
ATOM 7671 C CA . PRO B 1 455 ? 15.094 -7.422 -4.574 1 97.19 455 PRO B CA 1
ATOM 7672 C C . PRO B 1 455 ? 15.688 -8.148 -5.773 1 97.19 455 PRO B C 1
ATOM 7674 O O . PRO B 1 455 ? 14.992 -8.906 -6.453 1 97.19 455 PRO B O 1
ATOM 7677 N N . PRO B 1 456 ? 17 -7.906 -6.02 1 97.88 456 PRO B N 1
ATOM 7678 C CA . PRO B 1 456 ? 17.688 -8.75 -7.004 1 97.88 456 PRO B CA 1
ATOM 7679 C C . PRO B 1 456 ? 17.906 -10.172 -6.504 1 97.88 456 PRO B C 1
ATOM 7681 O O . PRO B 1 456 ? 18.078 -10.391 -5.301 1 97.88 456 PRO B O 1
ATOM 7684 N N . LEU B 1 457 ? 17.938 -11.039 -7.453 1 98.5 457 LEU B N 1
ATOM 7685 C CA . LEU B 1 457 ? 18.25 -12.422 -7.121 1 98.5 457 LEU B CA 1
ATOM 7686 C C . LEU B 1 457 ? 19.594 -12.508 -6.387 1 98.5 457 LEU B C 1
ATOM 7688 O O . LEU B 1 457 ? 19.734 -13.289 -5.445 1 98.5 457 LEU B O 1
ATOM 7692 N N . GLN B 1 458 ? 20.516 -11.641 -6.699 1 97.88 458 GLN B N 1
ATOM 7693 C CA . GLN B 1 458 ? 21.875 -11.633 -6.16 1 97.88 458 GLN B CA 1
ATOM 7694 C C . GLN B 1 458 ? 21.922 -10.969 -4.785 1 97.88 458 GLN B C 1
ATOM 7696 O O . GLN B 1 458 ? 22.969 -10.883 -4.168 1 97.88 458 GLN B O 1
ATOM 7701 N N . GLY B 1 459 ? 20.766 -10.5 -4.281 1 97.06 459 GLY B N 1
ATOM 7702 C CA . GLY B 1 459 ? 20.766 -9.758 -3.027 1 97.06 459 GLY B CA 1
ATOM 7703 C C . GLY B 1 459 ? 21.562 -8.469 -3.098 1 97.06 459 GLY B C 1
ATOM 7704 O O . GLY B 1 459 ? 21.344 -7.648 -3.994 1 97.06 459 GLY B O 1
ATOM 7705 N N . ALA B 1 460 ? 22.484 -8.352 -2.172 1 95.81 460 ALA B N 1
ATOM 7706 C CA . ALA B 1 460 ? 23.328 -7.148 -2.158 1 95.81 460 ALA B CA 1
ATOM 7707 C C . ALA B 1 460 ? 24.594 -7.352 -2.988 1 95.81 460 ALA B C 1
ATOM 7709 O O . ALA B 1 460 ? 25.562 -6.609 -2.84 1 95.81 460 ALA B O 1
ATOM 7710 N N . GLY B 1 461 ? 24.656 -8.391 -3.756 1 94.12 461 GLY B N 1
ATOM 7711 C CA . GLY B 1 461 ? 25.766 -8.641 -4.648 1 94.12 461 GLY B CA 1
ATOM 7712 C C . GLY B 1 461 ? 27.062 -8.922 -3.908 1 94.12 461 GLY B C 1
ATOM 7713 O O . GLY B 1 461 ? 27.109 -9.758 -3.006 1 94.12 461 GLY B O 1
ATOM 7714 N N . LYS B 1 462 ? 28.094 -8.211 -4.293 1 92.56 462 LYS B N 1
ATOM 7715 C CA . LYS B 1 462 ? 29.422 -8.422 -3.746 1 92.56 462 LYS B CA 1
ATOM 7716 C C . LYS B 1 462 ? 29.5 -7.996 -2.281 1 92.56 462 LYS B C 1
ATOM 7718 O O . LYS B 1 462 ? 30.328 -8.5 -1.521 1 92.56 462 LYS B O 1
ATOM 7723 N N . ALA B 1 463 ? 28.594 -7.117 -1.858 1 93.19 463 ALA B N 1
ATOM 7724 C CA . ALA B 1 463 ? 28.609 -6.621 -0.485 1 93.19 463 ALA B CA 1
ATOM 7725 C C . ALA B 1 463 ? 28.109 -7.688 0.487 1 93.19 463 ALA B C 1
ATOM 7727 O O . ALA B 1 463 ? 28.406 -7.633 1.684 1 93.19 463 ALA B O 1
ATOM 7728 N N . LEU B 1 464 ? 27.359 -8.656 0.045 1 95.62 464 LEU B N 1
ATOM 7729 C CA . LEU B 1 464 ? 26.844 -9.773 0.824 1 95.62 464 LEU B CA 1
ATOM 7730 C C . LEU B 1 464 ? 26.609 -10.992 -0.063 1 95.62 464 LEU B C 1
ATOM 7732 O O . LEU B 1 464 ? 25.469 -11.352 -0.343 1 95.62 464 LEU B O 1
ATOM 7736 N N . GLN B 1 465 ? 27.609 -11.656 -0.348 1 94.31 465 GLN B N 1
ATOM 7737 C CA . GLN B 1 465 ? 27.625 -12.625 -1.435 1 94.31 465 GLN B CA 1
ATOM 7738 C C . GLN B 1 465 ? 26.875 -13.898 -1.048 1 94.31 465 GLN B C 1
ATOM 7740 O O . GLN B 1 465 ? 26.391 -14.625 -1.915 1 94.31 465 GLN B O 1
ATOM 7745 N N . ASN B 1 466 ? 26.812 -14.195 0.251 1 97.19 466 ASN B N 1
ATOM 7746 C CA . ASN B 1 466 ? 26.25 -15.484 0.628 1 97.19 466 ASN B CA 1
ATOM 7747 C C . ASN B 1 466 ? 24.75 -15.375 0.958 1 97.19 466 ASN B C 1
ATOM 7749 O O . ASN B 1 466 ? 24.203 -16.219 1.668 1 97.19 466 ASN B O 1
ATOM 7753 N N . LEU B 1 467 ? 24.094 -14.281 0.535 1 98.25 467 LEU B N 1
ATOM 7754 C CA . LEU B 1 467 ? 22.656 -14.133 0.679 1 98.25 467 LEU B CA 1
ATOM 7755 C C . LEU B 1 467 ? 22 -13.836 -0.666 1 98.25 467 LEU B C 1
ATOM 7757 O O . LEU B 1 467 ? 22.359 -12.859 -1.333 1 98.25 467 LEU B O 1
ATOM 7761 N N . LYS B 1 468 ? 21.109 -14.695 -1.088 1 98.81 468 LYS B N 1
ATOM 7762 C CA . LYS B 1 468 ? 20.359 -14.531 -2.338 1 98.81 468 LYS B CA 1
ATOM 7763 C C . LYS B 1 468 ? 18.875 -14.406 -2.078 1 98.81 468 LYS B C 1
ATOM 7765 O O . LYS B 1 468 ? 18.406 -14.609 -0.952 1 98.81 468 LYS B O 1
ATOM 7770 N N . CYS B 1 469 ? 18.141 -14 -3.084 1 98.75 469 CYS B N 1
ATOM 7771 C CA . CYS B 1 469 ? 16.688 -13.844 -2.977 1 98.75 469 CYS B CA 1
ATOM 7772 C C . CYS B 1 469 ? 15.969 -14.656 -4.043 1 98.75 469 CYS B C 1
ATOM 7774 O O . CYS B 1 469 ? 16.484 -14.844 -5.145 1 98.75 469 CYS B O 1
ATOM 7776 N N . ALA B 1 470 ? 14.797 -15.141 -3.705 1 98.62 470 ALA B N 1
ATOM 7777 C CA . ALA B 1 470 ? 13.961 -15.891 -4.629 1 98.62 470 ALA B CA 1
ATOM 7778 C C . ALA B 1 470 ? 12.492 -15.516 -4.473 1 98.62 470 ALA B C 1
ATOM 7780 O O . ALA B 1 470 ? 12.062 -15.109 -3.389 1 98.62 470 ALA B O 1
ATOM 7781 N N . GLY B 1 471 ? 11.75 -15.688 -5.52 1 97.5 471 GLY B N 1
ATOM 7782 C CA . GLY B 1 471 ? 10.336 -15.367 -5.582 1 97.5 471 GLY B CA 1
ATOM 7783 C C . GLY B 1 471 ? 9.898 -14.844 -6.938 1 97.5 471 GLY B C 1
ATOM 7784 O O . GLY B 1 471 ? 10.734 -14.5 -7.773 1 97.5 471 GLY B O 1
ATOM 7785 N N . ASP B 1 472 ? 8.625 -14.68 -7.129 1 96.19 472 ASP B N 1
ATOM 7786 C CA . ASP B 1 472 ? 8.102 -14.234 -8.422 1 96.19 472 ASP B CA 1
ATOM 7787 C C . ASP B 1 472 ? 8.406 -12.758 -8.656 1 96.19 472 ASP B C 1
ATOM 7789 O O . ASP B 1 472 ? 8.469 -12.312 -9.805 1 96.19 472 ASP B O 1
ATOM 7793 N N . TRP B 1 473 ? 8.617 -12 -7.598 1 96.38 473 TRP B N 1
ATOM 7794 C CA . TRP B 1 473 ? 8.805 -10.555 -7.719 1 96.38 473 TRP B CA 1
ATOM 7795 C C . TRP B 1 473 ? 10.289 -10.203 -7.777 1 96.38 473 TRP B C 1
ATOM 7797 O O . TRP B 1 473 ? 10.641 -9.023 -7.891 1 96.38 473 TRP B O 1
ATOM 7807 N N . VAL B 1 474 ? 11.164 -11.188 -7.73 1 97.31 474 VAL B N 1
ATOM 7808 C CA . VAL B 1 474 ? 12.602 -10.969 -7.688 1 97.31 474 VAL B CA 1
ATOM 7809 C C . VAL B 1 474 ? 13.109 -10.594 -9.078 1 97.31 474 VAL B C 1
ATOM 7811 O O . VAL B 1 474 ? 12.641 -11.133 -10.086 1 97.31 474 VAL B O 1
ATOM 7814 N N . ARG B 1 475 ? 14.055 -9.641 -9.117 1 96.44 475 ARG B N 1
ATOM 7815 C CA . ARG B 1 475 ? 14.734 -9.297 -10.367 1 96.44 475 ARG B CA 1
ATOM 7816 C C . ARG B 1 475 ? 15.82 -10.305 -10.695 1 96.44 475 ARG B C 1
ATOM 7818 O O . ARG B 1 475 ? 16.875 -10.336 -10.047 1 96.44 475 ARG B O 1
ATOM 7825 N N . MET B 1 476 ? 15.727 -11.023 -11.734 1 96.19 476 MET B N 1
ATOM 7826 C CA . MET B 1 476 ? 16.594 -12.164 -12.016 1 96.19 476 MET B CA 1
ATOM 7827 C C . MET B 1 476 ? 17.812 -11.734 -12.812 1 96.19 476 MET B C 1
ATOM 7829 O O . MET B 1 476 ? 18.797 -12.484 -12.914 1 96.19 476 MET B O 1
ATOM 7833 N N . GLY B 1 477 ? 17.812 -10.516 -13.445 1 92.94 477 GLY B N 1
ATOM 7834 C CA . GLY B 1 477 ? 18.938 -10.016 -14.211 1 92.94 477 GLY B CA 1
ATOM 7835 C C . GLY B 1 477 ? 19.359 -10.945 -15.328 1 92.94 477 GLY B C 1
ATOM 7836 O O . GLY B 1 477 ? 18.531 -11.367 -16.141 1 92.94 477 GLY B O 1
ATOM 7837 N N . ASP B 1 478 ? 20.641 -11.367 -15.297 1 93.44 478 ASP B N 1
ATOM 7838 C CA . ASP B 1 478 ? 21.219 -12.203 -16.344 1 93.44 478 ASP B CA 1
ATOM 7839 C C . ASP B 1 478 ? 20.703 -13.633 -16.25 1 93.44 478 ASP B C 1
ATOM 7841 O O . ASP B 1 478 ? 20.906 -14.438 -17.172 1 93.44 478 ASP B O 1
ATOM 7845 N N . ARG B 1 479 ? 19.922 -13.914 -15.281 1 95.38 479 ARG B N 1
ATOM 7846 C CA . ARG B 1 479 ? 19.453 -15.281 -15.062 1 95.38 479 ARG B CA 1
ATOM 7847 C C . ARG B 1 479 ? 17.969 -15.406 -15.414 1 95.38 479 ARG B C 1
ATOM 7849 O O . ARG B 1 479 ? 17.328 -16.375 -15.031 1 95.38 479 ARG B O 1
ATOM 7856 N N . GLU B 1 480 ? 17.516 -14.414 -16.172 1 93.56 480 GLU B N 1
ATOM 7857 C CA . GLU B 1 480 ? 16.141 -14.477 -16.625 1 93.56 480 GLU B CA 1
ATOM 7858 C C . GLU B 1 480 ? 15.914 -15.672 -17.547 1 93.56 480 GLU B C 1
ATOM 7860 O O . GLU B 1 480 ? 16.719 -15.93 -18.453 1 93.56 480 GLU B O 1
ATOM 7865 N N . HIS B 1 481 ? 14.844 -16.438 -17.297 1 93.56 481 HIS B N 1
ATOM 7866 C CA . HIS B 1 481 ? 14.57 -17.625 -18.109 1 93.56 481 HIS B CA 1
ATOM 7867 C C . HIS B 1 481 ? 13.367 -17.391 -19.016 1 93.56 481 HIS B C 1
ATOM 7869 O O . HIS B 1 481 ? 13.102 -18.188 -19.922 1 93.56 481 HIS B O 1
ATOM 7875 N N . GLY B 1 482 ? 12.523 -16.406 -18.656 1 90.75 482 GLY B N 1
ATOM 7876 C CA . GLY B 1 482 ? 11.492 -16.047 -19.625 1 90.75 482 GLY B CA 1
ATOM 7877 C C . GLY B 1 482 ? 10.117 -15.914 -19 1 90.75 482 GLY B C 1
ATOM 7878 O O . GLY B 1 482 ? 9.281 -15.156 -19.5 1 90.75 482 GLY B O 1
ATOM 7879 N N . ALA B 1 483 ? 9.797 -16.656 -17.938 1 91 483 ALA B N 1
ATOM 7880 C CA . ALA B 1 483 ? 8.492 -16.531 -17.297 1 91 483 ALA B CA 1
ATOM 7881 C C . ALA B 1 483 ? 8.328 -15.148 -16.656 1 91 483 ALA B C 1
ATOM 7883 O O . ALA B 1 483 ? 9.297 -14.57 -16.172 1 91 483 ALA B O 1
ATOM 7884 N N . LYS B 1 484 ? 7.102 -14.641 -16.688 1 88.94 484 LYS B N 1
ATOM 7885 C CA . LYS B 1 484 ? 6.887 -13.258 -16.25 1 88.94 484 LYS B CA 1
ATOM 7886 C C . LYS B 1 484 ? 5.691 -13.156 -15.305 1 88.94 484 LYS B C 1
ATOM 7888 O O . LYS B 1 484 ? 4.785 -13.992 -15.359 1 88.94 484 LYS B O 1
ATOM 7893 N N . GLY B 1 485 ? 5.75 -12.078 -14.438 1 85.12 485 GLY B N 1
ATOM 7894 C CA . GLY B 1 485 ? 4.609 -11.695 -13.625 1 85.12 485 GLY B CA 1
ATOM 7895 C C . GLY B 1 485 ? 4.398 -12.594 -12.422 1 85.12 485 GLY B C 1
ATOM 7896 O O . GLY B 1 485 ? 5.367 -13.07 -11.82 1 85.12 485 GLY B O 1
ATOM 7897 N N . LEU B 1 486 ? 3.098 -12.594 -11.953 1 86.44 486 LEU B N 1
ATOM 7898 C CA . LEU B 1 486 ? 2.65 -13.492 -10.891 1 86.44 486 LEU B CA 1
ATOM 7899 C C . LEU B 1 486 ? 2.566 -14.93 -11.398 1 86.44 486 LEU B C 1
ATOM 7901 O O . LEU B 1 486 ? 1.504 -15.375 -11.836 1 86.44 486 LEU B O 1
ATOM 7905 N N . CYS B 1 487 ? 3.67 -15.609 -11.227 1 89.25 487 CYS B N 1
ATOM 7906 C CA . CYS B 1 487 ? 3.846 -16.875 -11.922 1 89.25 487 CYS B CA 1
ATOM 7907 C C . CYS B 1 487 ? 4.52 -17.906 -11.031 1 89.25 487 CYS B C 1
ATOM 7909 O O . CYS B 1 487 ? 5.574 -17.641 -10.453 1 89.25 487 CYS B O 1
ATOM 7911 N N . GLN B 1 488 ? 3.883 -19.078 -10.969 1 95.12 488 GLN B N 1
ATOM 7912 C CA . GLN B 1 488 ? 4.457 -20.188 -10.203 1 95.12 488 GLN B CA 1
ATOM 7913 C C . GLN B 1 488 ? 5.793 -20.625 -10.789 1 95.12 488 GLN B C 1
ATOM 7915 O O . GLN B 1 488 ? 6.75 -20.875 -10.047 1 95.12 488 GLN B O 1
ATOM 7920 N N . GLU B 1 489 ? 5.836 -20.719 -12.086 1 96.81 489 GLU B N 1
ATOM 7921 C CA . GLU B 1 489 ? 7.059 -21.109 -12.789 1 96.81 489 GLU B CA 1
ATOM 7922 C C . GLU B 1 489 ? 8.203 -20.156 -12.469 1 96.81 489 GLU B C 1
ATOM 7924 O O . GLU B 1 489 ? 9.328 -20.594 -12.203 1 96.81 489 GLU B O 1
ATOM 7929 N N . ARG B 1 490 ? 7.875 -18.922 -12.539 1 96.94 490 ARG B N 1
ATOM 7930 C CA . ARG B 1 490 ? 8.891 -17.906 -12.258 1 96.94 490 ARG B CA 1
ATOM 7931 C C . ARG B 1 490 ? 9.391 -18.016 -10.82 1 96.94 490 ARG B C 1
ATOM 7933 O O . ARG B 1 490 ? 10.594 -17.922 -10.562 1 96.94 490 ARG B O 1
ATOM 7940 N N . ALA B 1 491 ? 8.531 -18.188 -9.859 1 97.75 491 ALA B N 1
ATOM 7941 C CA . ALA B 1 491 ? 8.922 -18.344 -8.461 1 97.75 491 ALA B CA 1
ATOM 7942 C C . ALA B 1 491 ? 9.82 -19.562 -8.289 1 97.75 491 ALA B C 1
ATOM 7944 O O . ALA B 1 491 ? 10.883 -19.484 -7.668 1 97.75 491 ALA B O 1
ATOM 7945 N N . TYR B 1 492 ? 9.422 -20.672 -8.852 1 98.38 492 TYR B N 1
ATOM 7946 C CA . TYR B 1 492 ? 10.18 -21.906 -8.758 1 98.38 492 TYR B CA 1
ATOM 7947 C C . TYR B 1 492 ? 11.57 -21.75 -9.352 1 98.38 492 TYR B C 1
ATOM 7949 O O . TYR B 1 492 ? 12.57 -22.094 -8.719 1 98.38 492 TYR B O 1
ATOM 7957 N N . VAL B 1 493 ? 11.617 -21.172 -10.516 1 98.62 493 VAL B N 1
ATOM 7958 C CA . VAL B 1 493 ? 12.875 -21.031 -11.242 1 98.62 493 VAL B CA 1
ATOM 7959 C C . VAL B 1 493 ? 13.781 -20.031 -10.539 1 98.62 493 VAL B C 1
ATOM 7961 O O . VAL B 1 493 ? 15 -20.188 -10.523 1 98.62 493 VAL B O 1
ATOM 7964 N N . SER B 1 494 ? 13.172 -18.969 -10.047 1 98.56 494 SER B N 1
ATOM 7965 C CA . SER B 1 494 ? 13.984 -18.016 -9.289 1 98.56 494 SER B CA 1
ATOM 7966 C C . SER B 1 494 ? 14.68 -18.703 -8.117 1 98.56 494 SER B C 1
ATOM 7968 O O . SER B 1 494 ? 15.805 -18.344 -7.762 1 98.56 494 SER B O 1
ATOM 7970 N N . GLY B 1 495 ? 14 -19.656 -7.5 1 98.81 495 GLY B N 1
ATOM 7971 C CA . GLY B 1 495 ? 14.625 -20.438 -6.449 1 98.81 495 GLY B CA 1
ATOM 7972 C C . GLY B 1 495 ? 15.781 -21.297 -6.949 1 98.81 495 GLY B C 1
ATOM 7973 O O . GLY B 1 495 ? 16.844 -21.328 -6.332 1 98.81 495 GLY B O 1
ATOM 7974 N N . LEU B 1 496 ? 15.586 -21.984 -8.07 1 98.81 496 LEU B N 1
ATOM 7975 C CA . LEU B 1 496 ? 16.641 -22.781 -8.688 1 98.81 496 LEU B CA 1
ATOM 7976 C C . LEU B 1 496 ? 17.875 -21.906 -8.969 1 98.81 496 LEU B C 1
ATOM 7978 O O . LEU B 1 496 ? 18.984 -22.297 -8.633 1 98.81 496 LEU B O 1
ATOM 7982 N N . GLU B 1 497 ? 17.578 -20.75 -9.539 1 98.69 497 GLU B N 1
ATOM 7983 C CA . GLU B 1 497 ? 18.656 -19.875 -9.953 1 98.69 497 GLU B CA 1
ATOM 7984 C C . GLU B 1 497 ? 19.344 -19.219 -8.75 1 98.69 497 GLU B C 1
ATOM 7986 O O . GLU B 1 497 ? 20.547 -18.984 -8.766 1 98.69 497 GLU B O 1
ATOM 7991 N N . ALA B 1 498 ? 18.562 -18.875 -7.742 1 98.75 498 ALA B N 1
ATOM 7992 C CA . ALA B 1 498 ? 19.156 -18.344 -6.52 1 98.75 498 ALA B CA 1
ATOM 7993 C C . ALA B 1 498 ? 20.141 -19.344 -5.918 1 98.75 498 ALA B C 1
ATOM 7995 O O . ALA B 1 498 ? 21.219 -18.969 -5.465 1 98.75 498 ALA B O 1
ATOM 7996 N N . ALA B 1 499 ? 19.781 -20.625 -5.867 1 98.69 499 ALA B N 1
ATOM 7997 C CA . ALA B 1 499 ? 20.656 -21.672 -5.375 1 98.69 499 ALA B CA 1
ATOM 7998 C C . ALA B 1 499 ? 21.906 -21.797 -6.25 1 98.69 499 ALA B C 1
ATOM 8000 O O . ALA B 1 499 ? 23.016 -21.922 -5.738 1 98.69 499 ALA B O 1
ATOM 8001 N N . ASN B 1 500 ? 21.703 -21.812 -7.594 1 98.38 500 ASN B N 1
ATOM 8002 C CA . ASN B 1 500 ? 22.828 -21.828 -8.508 1 98.38 500 ASN B CA 1
ATOM 8003 C C . ASN B 1 500 ? 23.812 -20.703 -8.211 1 98.38 500 ASN B C 1
ATOM 8005 O O . ASN B 1 500 ? 25.031 -20.906 -8.164 1 98.38 500 ASN B O 1
ATOM 8009 N N . ALA B 1 501 ? 23.25 -19.516 -8.047 1 98 501 ALA B N 1
ATOM 8010 C CA . ALA B 1 501 ? 24.078 -18.344 -7.781 1 98 501 ALA B CA 1
ATOM 8011 C C . ALA B 1 501 ? 24.797 -18.469 -6.445 1 98 501 ALA B C 1
ATOM 8013 O O . ALA B 1 501 ? 25.969 -18.109 -6.336 1 98 501 ALA B O 1
ATOM 8014 N N . LEU B 1 502 ? 24.062 -18.922 -5.457 1 98 502 LEU B N 1
ATOM 8015 C CA . LEU B 1 502 ? 24.656 -19.094 -4.129 1 98 502 LEU B CA 1
ATOM 8016 C C . LEU B 1 502 ? 25.797 -20.094 -4.164 1 98 502 LEU B C 1
ATOM 8018 O O . LEU B 1 502 ? 26.875 -19.828 -3.617 1 98 502 LEU B O 1
ATOM 8022 N N . LEU B 1 503 ? 25.625 -21.234 -4.746 1 97.12 503 LEU B N 1
ATOM 8023 C CA . LEU B 1 503 ? 26.641 -22.281 -4.84 1 97.12 503 LEU B CA 1
ATOM 8024 C C . LEU B 1 503 ? 27.875 -21.781 -5.594 1 97.12 503 LEU B C 1
ATOM 8026 O O . LEU B 1 503 ? 29 -22.094 -5.23 1 97.12 503 LEU B O 1
ATOM 8030 N N . GLN B 1 504 ? 27.609 -21.016 -6.598 1 95.31 504 GLN B N 1
ATOM 8031 C CA . GLN B 1 504 ? 28.703 -20.438 -7.363 1 95.31 504 GLN B CA 1
ATOM 8032 C C . GLN B 1 504 ? 29.562 -19.531 -6.488 1 95.31 504 GLN B C 1
ATOM 8034 O O . GLN B 1 504 ? 30.781 -19.5 -6.637 1 95.31 504 GLN B O 1
ATOM 8039 N N . ASP B 1 505 ? 28.953 -18.797 -5.633 1 94.06 505 ASP B N 1
ATOM 8040 C CA . ASP B 1 505 ? 29.641 -17.812 -4.828 1 94.06 505 ASP B CA 1
ATOM 8041 C C . ASP B 1 505 ? 30.312 -18.453 -3.607 1 94.06 505 ASP B C 1
ATOM 8043 O O . ASP B 1 505 ? 31.344 -17.984 -3.137 1 94.06 505 ASP B O 1
ATOM 8047 N N . VAL B 1 506 ? 29.734 -19.5 -3.043 1 92.38 506 VAL B N 1
ATOM 8048 C CA . VAL B 1 506 ? 30.141 -19.953 -1.714 1 92.38 506 VAL B CA 1
ATOM 8049 C C . VAL B 1 506 ? 30.875 -21.281 -1.818 1 92.38 506 VAL B C 1
ATOM 8051 O O . VAL B 1 506 ? 31.625 -21.656 -0.917 1 92.38 506 VAL B O 1
ATOM 8054 N N . ALA B 1 507 ? 30.594 -22.062 -2.836 1 89.81 507 ALA B N 1
ATOM 8055 C CA . ALA B 1 507 ? 31.188 -23.391 -2.959 1 89.81 507 ALA B CA 1
ATOM 8056 C C . ALA B 1 507 ? 32.312 -23.391 -3.986 1 89.81 507 ALA B C 1
ATOM 8058 O O . ALA B 1 507 ? 32.25 -22.688 -4.992 1 89.81 507 ALA B O 1
ATOM 8059 N N . THR B 1 508 ? 33.281 -24.156 -3.787 1 84.75 508 THR B N 1
ATOM 8060 C CA . THR B 1 508 ? 34.406 -24.297 -4.703 1 84.75 508 THR B CA 1
ATOM 8061 C C . THR B 1 508 ? 34.031 -25.141 -5.906 1 84.75 508 THR B C 1
ATOM 8063 O O . THR B 1 508 ? 34.375 -24.812 -7.043 1 84.75 508 THR B O 1
ATOM 8066 N N . VAL B 1 509 ? 33.375 -26.234 -5.625 1 83.88 509 VAL B N 1
ATOM 8067 C CA . VAL B 1 509 ? 32.906 -27.141 -6.664 1 83.88 509 VAL B CA 1
ATOM 8068 C C . VAL B 1 509 ? 31.406 -27.422 -6.434 1 83.88 509 VAL B C 1
ATOM 8070 O O . VAL B 1 509 ? 31 -27.734 -5.316 1 83.88 509 VAL B O 1
ATOM 8073 N N . SER B 1 510 ? 30.641 -27.188 -7.426 1 86.25 510 SER B N 1
ATOM 8074 C CA . SER B 1 510 ? 29.203 -27.453 -7.363 1 86.25 510 SER B CA 1
ATOM 8075 C C . SER B 1 510 ? 28.641 -27.75 -8.75 1 86.25 510 SER B C 1
ATOM 8077 O O . SER B 1 510 ? 29.297 -27.5 -9.766 1 86.25 510 SER B O 1
ATOM 8079 N N . LYS B 1 511 ? 27.594 -28.391 -8.758 1 93.44 511 LYS B N 1
ATOM 8080 C CA . LYS B 1 511 ? 26.828 -28.672 -9.977 1 93.44 511 LYS B CA 1
ATOM 8081 C C . LYS B 1 511 ? 25.594 -27.766 -10.07 1 93.44 511 LYS B C 1
ATOM 8083 O O . LYS B 1 511 ? 24.688 -27.875 -9.258 1 93.44 511 LYS B O 1
ATOM 8088 N N . ALA B 1 512 ? 25.578 -26.984 -11.047 1 94.62 512 ALA B N 1
ATOM 8089 C CA . ALA B 1 512 ? 24.438 -26.078 -11.242 1 94.62 512 ALA B CA 1
ATOM 8090 C C . ALA B 1 512 ? 23.219 -26.828 -11.773 1 94.62 512 ALA B C 1
ATOM 8092 O O . ALA B 1 512 ? 23.359 -27.703 -12.633 1 94.62 512 ALA B O 1
ATOM 8093 N N . HIS B 1 513 ? 22.094 -26.578 -11.219 1 97.25 513 HIS B N 1
ATOM 8094 C CA . HIS B 1 513 ? 20.859 -27.094 -11.781 1 97.25 513 HIS B CA 1
ATOM 8095 C C . HIS B 1 513 ? 20.594 -26.5 -13.172 1 97.25 513 HIS B C 1
ATOM 8097 O O . HIS B 1 513 ? 20.766 -25.297 -13.383 1 97.25 513 HIS B O 1
ATOM 8103 N N . ASN B 1 514 ? 20.172 -27.328 -14.039 1 96.69 514 ASN B N 1
ATOM 8104 C CA . ASN B 1 514 ? 19.844 -26.875 -15.391 1 96.69 514 ASN B CA 1
ATOM 8105 C C . ASN B 1 514 ? 18.453 -26.266 -15.453 1 96.69 514 ASN B C 1
ATOM 8107 O O . ASN B 1 514 ? 17.453 -26.969 -15.234 1 96.69 514 ASN B O 1
ATOM 8111 N N . VAL B 1 515 ? 18.375 -25.016 -15.695 1 97.94 515 VAL B N 1
ATOM 8112 C CA . VAL B 1 515 ? 17.094 -24.312 -15.844 1 97.94 515 VAL B CA 1
ATOM 8113 C C . VAL B 1 515 ? 16.688 -24.312 -17.312 1 97.94 515 VAL B C 1
ATOM 8115 O O . VAL B 1 515 ? 17.438 -23.891 -18.188 1 97.94 515 VAL B O 1
ATOM 8118 N N . ILE B 1 516 ? 15.469 -24.766 -17.609 1 97.5 516 ILE B N 1
ATOM 8119 C CA . ILE B 1 516 ? 14.938 -24.828 -18.969 1 97.5 516 ILE B CA 1
ATOM 8120 C C . ILE B 1 516 ? 14.312 -23.484 -19.328 1 97.5 516 ILE B C 1
ATOM 8122 O O . ILE B 1 516 ? 13.359 -23.047 -18.672 1 97.5 516 ILE B O 1
ATOM 8126 N N . PRO B 1 517 ? 14.828 -22.828 -20.312 1 95.19 517 PRO B N 1
ATOM 8127 C CA . PRO B 1 517 ? 14.211 -21.578 -20.734 1 95.19 517 PRO B CA 1
ATOM 8128 C C . PRO B 1 517 ? 12.812 -21.766 -21.312 1 95.19 517 PRO B C 1
ATOM 8130 O O . PRO B 1 517 ? 12.5 -22.828 -21.844 1 95.19 517 PRO B O 1
ATOM 8133 N N . VAL B 1 518 ? 12.031 -20.75 -21.172 1 92.56 518 VAL B N 1
ATOM 8134 C CA . VAL B 1 518 ? 10.742 -20.766 -21.859 1 92.56 518 VAL B CA 1
ATOM 8135 C C . VAL B 1 518 ? 10.953 -20.75 -23.375 1 92.56 518 VAL B C 1
ATOM 8137 O O . VAL B 1 518 ? 12.039 -20.391 -23.844 1 92.56 518 VAL B O 1
ATOM 8140 N N . ARG B 1 519 ? 9.953 -21.078 -24.125 1 90.25 519 ARG B N 1
ATOM 8141 C CA . ARG B 1 519 ? 10.047 -21.125 -25.578 1 90.25 519 ARG B CA 1
ATOM 8142 C C . ARG B 1 519 ? 10.516 -19.781 -26.141 1 90.25 519 ARG B C 1
ATOM 8144 O O . ARG B 1 519 ? 10.117 -18.719 -25.656 1 90.25 519 ARG B O 1
ATOM 8151 N N . GLU B 1 520 ? 11.297 -19.859 -27.094 1 85.31 520 GLU B N 1
ATOM 8152 C CA . GLU B 1 520 ? 11.805 -18.656 -27.734 1 85.31 520 GLU B CA 1
ATOM 8153 C C . GLU B 1 520 ? 10.688 -17.891 -28.422 1 85.31 520 GLU B C 1
ATOM 8155 O O . GLU B 1 520 ? 9.695 -18.469 -28.859 1 85.31 520 GLU B O 1
ATOM 8160 N N . ASP B 1 521 ? 10.953 -16.641 -28.562 1 79.94 521 ASP B N 1
ATOM 8161 C CA . ASP B 1 521 ? 10.008 -15.781 -29.281 1 79.94 521 ASP B CA 1
ATOM 8162 C C . ASP B 1 521 ? 9.852 -16.234 -30.734 1 79.94 521 ASP B C 1
ATOM 8164 O O . ASP B 1 521 ? 10.805 -16.703 -31.344 1 79.94 521 ASP B O 1
ATOM 8168 N N . GLU B 1 522 ? 8.695 -16.047 -31.172 1 79 522 GLU B N 1
ATOM 8169 C CA . GLU B 1 522 ? 8.453 -16.344 -32.594 1 79 522 GLU B CA 1
ATOM 8170 C C . GLU B 1 522 ? 9.188 -15.367 -33.5 1 79 522 GLU B C 1
ATOM 8172 O O . GLU B 1 522 ? 9.523 -14.258 -33.062 1 79 522 GLU B O 1
ATOM 8177 N N . ALA B 1 523 ? 9.43 -15.695 -34.688 1 75.31 523 ALA B N 1
ATOM 8178 C CA . ALA B 1 523 ? 10.227 -14.93 -35.625 1 75.31 523 ALA B CA 1
ATOM 8179 C C . ALA B 1 523 ? 9.602 -13.57 -35.906 1 75.31 523 ALA B C 1
ATOM 8181 O O . ALA B 1 523 ? 10.305 -12.578 -36.094 1 75.31 523 ALA B O 1
ATOM 8182 N N . GLN B 1 524 ? 8.32 -13.523 -35.969 1 76.88 524 GLN B N 1
ATOM 8183 C CA . GLN B 1 524 ? 7.641 -12.273 -36.281 1 76.88 524 GLN B CA 1
ATOM 8184 C C . GLN B 1 524 ? 7.883 -11.234 -35.188 1 76.88 524 GLN B C 1
ATOM 8186 O O . GLN B 1 524 ? 8.023 -10.047 -35.469 1 76.88 524 GLN B O 1
ATOM 8191 N N . PHE B 1 525 ? 7.844 -11.695 -34.062 1 78.75 525 PHE B N 1
ATOM 8192 C CA . PHE B 1 525 ? 8.109 -10.773 -32.938 1 78.75 525 PHE B CA 1
ATOM 8193 C C . PHE B 1 525 ? 9.531 -10.242 -33.031 1 78.75 525 PHE B C 1
ATOM 8195 O O . PHE B 1 525 ? 9.766 -9.039 -32.844 1 78.75 525 PHE B O 1
ATOM 8202 N N . LYS B 1 526 ? 10.445 -11.102 -33.219 1 80.44 526 LYS B N 1
ATOM 8203 C CA . LYS B 1 526 ? 11.836 -10.688 -33.344 1 80.44 526 LYS B CA 1
ATOM 8204 C C . LYS B 1 526 ? 12.023 -9.68 -34.469 1 80.44 526 LYS B C 1
ATOM 8206 O O . LYS B 1 526 ? 12.773 -8.711 -34.344 1 80.44 526 LYS B O 1
ATOM 8211 N N . ALA B 1 527 ? 11.328 -9.938 -35.5 1 80.19 527 ALA B N 1
ATOM 8212 C CA . ALA B 1 527 ? 11.391 -9.016 -36.625 1 80.19 527 ALA B CA 1
ATOM 8213 C C . ALA B 1 527 ? 10.797 -7.66 -36.281 1 80.19 527 ALA B C 1
ATOM 8215 O O . ALA B 1 527 ? 11.305 -6.621 -36.688 1 80.19 527 ALA B O 1
ATOM 8216 N N . GLY B 1 528 ? 9.711 -7.719 -35.594 1 80.25 528 GLY B N 1
ATOM 8217 C CA . GLY B 1 528 ? 9.086 -6.484 -35.156 1 80.25 528 GLY B CA 1
ATOM 8218 C C . GLY B 1 528 ? 9.984 -5.656 -34.25 1 80.25 528 GLY B C 1
ATOM 8219 O O . GLY B 1 528 ? 10.055 -4.434 -34.375 1 80.25 528 GLY B O 1
ATOM 8220 N N . VAL B 1 529 ? 10.594 -6.32 -33.406 1 83.62 529 VAL B N 1
ATOM 8221 C CA . VAL B 1 529 ? 11.508 -5.648 -32.5 1 83.62 529 VAL B CA 1
ATOM 8222 C C . VAL B 1 529 ? 12.648 -5 -33.281 1 83.62 529 VAL B C 1
ATOM 8224 O O . VAL B 1 529 ? 12.992 -3.842 -33.031 1 83.62 529 VAL B O 1
ATOM 8227 N N . ALA B 1 530 ? 13.211 -5.762 -34.125 1 82.25 530 ALA B N 1
ATOM 8228 C CA . ALA B 1 530 ? 14.312 -5.242 -34.938 1 82.25 530 ALA B CA 1
ATOM 8229 C C . ALA B 1 530 ? 13.875 -4.012 -35.75 1 82.25 530 ALA B C 1
ATOM 8231 O O . ALA B 1 530 ? 14.602 -3.018 -35.812 1 82.25 530 ALA B O 1
ATOM 8232 N N . LEU B 1 531 ? 12.727 -4.102 -36.312 1 81 531 LEU B N 1
ATOM 8233 C CA . LEU B 1 531 ? 12.188 -2.982 -37.094 1 81 531 LEU B CA 1
ATOM 8234 C C . LEU B 1 531 ? 11.945 -1.774 -36.188 1 81 531 LEU B C 1
ATOM 8236 O O . LEU B 1 531 ? 12.266 -0.644 -36.562 1 81 531 LEU B O 1
ATOM 8240 N N . ASN B 1 532 ? 11.359 -2.074 -35.094 1 83.44 532 ASN B N 1
ATOM 8241 C CA . ASN B 1 532 ? 11.062 -0.995 -34.156 1 83.44 532 ASN B CA 1
ATOM 8242 C C . ASN B 1 532 ? 12.344 -0.3 -33.688 1 83.44 532 ASN B C 1
ATOM 8244 O O . ASN B 1 532 ? 12.375 0.927 -33.594 1 83.44 532 ASN B O 1
ATOM 8248 N N . ASN B 1 533 ? 13.305 -1.027 -33.375 1 81.5 533 ASN B N 1
ATOM 8249 C CA . ASN B 1 533 ? 14.57 -0.452 -32.938 1 81.5 533 ASN B CA 1
ATOM 8250 C C . ASN B 1 533 ? 15.188 0.442 -34 1 81.5 533 ASN B C 1
ATOM 8252 O O . ASN B 1 533 ? 15.789 1.473 -33.688 1 81.5 533 ASN B O 1
ATOM 8256 N N . GLN B 1 534 ? 15.047 0.058 -35.219 1 78.69 534 GLN B N 1
ATOM 8257 C CA . GLN B 1 534 ? 15.539 0.875 -36.312 1 78.69 534 GLN B CA 1
ATOM 8258 C C . GLN B 1 534 ? 14.758 2.178 -36.438 1 78.69 534 GLN B C 1
ATOM 8260 O O . GLN B 1 534 ? 15.336 3.246 -36.625 1 78.69 534 GLN B O 1
ATOM 8265 N N . VAL B 1 535 ? 13.477 2.061 -36.281 1 79.88 535 VAL B N 1
ATOM 8266 C CA . VAL B 1 535 ? 12.602 3.221 -36.406 1 79.88 535 VAL B CA 1
ATOM 8267 C C . VAL B 1 535 ? 12.898 4.203 -35.281 1 79.88 535 VAL B C 1
ATOM 8269 O O . VAL B 1 535 ? 12.914 5.418 -35.469 1 79.88 535 VAL B O 1
ATOM 8272 N N . MET B 1 536 ? 13.172 3.648 -34.125 1 80.69 536 MET B N 1
ATOM 8273 C CA . MET B 1 536 ? 13.344 4.488 -32.969 1 80.69 536 MET B CA 1
ATOM 8274 C C . MET B 1 536 ? 14.711 5.16 -32.969 1 80.69 536 MET B C 1
ATOM 8276 O O . MET B 1 536 ? 14.938 6.117 -32.219 1 80.69 536 MET B O 1
ATOM 8280 N N . THR B 1 537 ? 15.625 4.66 -33.719 1 73.19 537 THR B N 1
ATOM 8281 C CA . THR B 1 537 ? 16.891 5.367 -33.906 1 73.19 537 THR B CA 1
ATOM 8282 C C . THR B 1 537 ? 16.672 6.688 -34.625 1 73.19 537 THR B C 1
ATOM 8284 O O . THR B 1 537 ? 17.453 7.625 -34.469 1 73.19 537 THR B O 1
ATOM 8287 N N . ILE B 1 538 ? 15.562 6.785 -35.344 1 73.56 538 ILE B N 1
ATOM 8288 C CA . ILE B 1 538 ? 15.273 7.957 -36.156 1 73.56 538 ILE B CA 1
ATOM 8289 C C . ILE B 1 538 ? 14.258 8.852 -35.438 1 73.56 538 ILE B C 1
ATOM 8291 O O . ILE B 1 538 ? 14.375 10.078 -35.469 1 73.56 538 ILE B O 1
ATOM 8295 N N . PHE B 1 539 ? 13.297 8.227 -34.781 1 74.5 539 PHE B N 1
ATOM 8296 C CA . PHE B 1 539 ? 12.227 8.977 -34.125 1 74.5 539 PHE B CA 1
ATOM 8297 C C . PHE B 1 539 ? 12.25 8.758 -32.625 1 74.5 539 PHE B C 1
ATOM 8299 O O . PHE B 1 539 ? 12.109 7.625 -32.156 1 74.5 539 PHE B O 1
ATOM 8306 N N . PRO B 1 540 ? 12.484 9.852 -31.891 1 73.19 540 PRO B N 1
ATOM 8307 C CA . PRO B 1 540 ? 12.492 9.695 -30.438 1 73.19 540 PRO B CA 1
ATOM 8308 C C . PRO B 1 540 ? 11.125 9.297 -29.875 1 73.19 540 PRO B C 1
ATOM 8310 O O . PRO B 1 540 ? 10.094 9.648 -30.453 1 73.19 540 PRO B O 1
ATOM 8313 N N . ARG B 1 541 ? 11.203 8.445 -28.828 1 75.94 541 ARG B N 1
ATOM 8314 C CA . ARG B 1 541 ? 10 8.016 -28.125 1 75.94 541 ARG B CA 1
ATOM 8315 C C . ARG B 1 541 ? 9.336 9.195 -27.422 1 75.94 541 ARG B C 1
ATOM 8317 O O . ARG B 1 541 ? 9.75 9.578 -26.328 1 75.94 541 ARG B O 1
ATOM 8324 N N . PHE B 1 542 ? 8.367 9.703 -28.016 1 66.62 542 PHE B N 1
ATOM 8325 C CA . PHE B 1 542 ? 7.781 10.906 -27.438 1 66.62 542 PHE B CA 1
ATOM 8326 C C . PHE B 1 542 ? 6.766 10.555 -26.359 1 66.62 542 PHE B C 1
ATOM 8328 O O . PHE B 1 542 ? 6.363 11.406 -25.562 1 66.62 542 PHE B O 1
ATOM 8335 N N . TRP B 1 543 ? 6.488 9.266 -26.344 1 68.81 543 TRP B N 1
ATOM 8336 C CA . TRP B 1 543 ? 5.398 8.914 -25.438 1 68.81 543 TRP B CA 1
ATOM 8337 C C . TRP B 1 543 ? 5.934 8.367 -24.125 1 68.81 543 TRP B C 1
ATOM 8339 O O . TRP B 1 543 ? 5.168 8.117 -23.188 1 68.81 543 TRP B O 1
ATOM 8349 N N . VAL B 1 544 ? 7.207 8.141 -24.109 1 73.06 544 VAL B N 1
ATOM 8350 C CA . VAL B 1 544 ? 7.758 7.652 -22.859 1 73.06 544 VAL B CA 1
ATOM 8351 C C . VAL B 1 544 ? 8.992 8.469 -22.484 1 73.06 544 VAL B C 1
ATOM 8353 O O . VAL B 1 544 ? 9.711 8.953 -23.359 1 73.06 544 VAL B O 1
ATOM 8356 N N . ARG B 1 545 ? 9.047 9.039 -21.125 1 68.75 545 ARG B N 1
ATOM 8357 C CA . ARG B 1 545 ? 10.242 9.695 -20.594 1 68.75 545 ARG B CA 1
ATOM 8358 C C . ARG B 1 545 ? 10.516 9.266 -19.156 1 68.75 545 ARG B C 1
ATOM 8360 O O . ARG B 1 545 ? 9.586 9.047 -18.375 1 68.75 545 ARG B O 1
#

Foldseek 3Di:
DPPPPDPPAAEEEEEDLALLRLLQLVFLQAWPGRHAYEYEYQAQDSLLQDFDADPVQFGDDDDFDWDWPQLVVLVVLCVVLVHDCVQWKPFFFKEWEAELVATFFIRDQQVQDDDVNHNPPFPAFPVLLLVSRVVGGPDDDPVLSVLCVLLLLVLLPQVLDDPVSVLLQLQDFQVLSCVVSPRDPCCQQRPVQLCCCVFQVAGRRFFRRSQSSLSCCQQRGQGRRSVGIIGTQDHDCSNRRSNSSSVCCVVVGNYHYHYSKAWQEWDWDQDPVRAIETAKTWIDHPNDIDIDGRHLFYEHLAFLCSLLRHCVRYVRLCVQQLSVLSVPFWAWKKKKKKFAKQAADDDPTQKYWYHDDVLLVRWTKIKGFSCVSNVVCQCSSVSNDDRRYTMMMMMTGSRVVVLPPDPVVVVCCVQPPGVCSHPVRSVPIDTPDMDMDIDGRGHGHSGRSSLSSAHEQCGSPRNYRRYGYAAQSHHDPPQDQRDGHRDSSRRNVSSLVSSQSNCVRRPPRIHRDDDHHGDDGDPVSVVSSVVSVVVCVVPPDPSTD/DPPPPPPPAAEEEEEDLALLRLLQLVFLQAWPGRHAYEYEYQAQDSLLPDFDADPVQFGDDDDFDWDWPQLVVLVVLCVVLVHDCVQWKDFFFKEWEAELVATFFIRDQQVQDDDVNHNPPFPAFPVLLLVSRVVGGPDDDPVLSVLCVLLLLVLLPQVLDDPVSVLLQLQDFQVLSCVVSPRDPCCQQRPVQLCCCVFQVAGRRFFRRSQSSLSCCQQRGQGRRSVGIIGTQDHDCSNRRSNSSSVCCVVVGNYHYHYSKAWQEWDWDQDPVRAIETAKTWIDHPNDIDIDGRHLFYEHLAFLCSLLRHCVRYVRLCVQQLSVLSVPFWAWKKKKKKFAKQAAADDPTQKYWYHDDVLLVRWTKIKGFSCVSNVVCQCSSVSNDDRRYTMMMMMTGSRVVVLPPDPVVVVCCVQPPGPCSHPVRSVPIDTPDMDMDIDGRGHGHSGRSSLSSAHEQCGSPRNYRRYGYAAQSHHDVPQDQRDGHRDSSRRNSSSLVSSQSNCVRRPPRIHRDDDHHGDDGDPVSVVSSVVSVVVCVVPPDPSTD